Protein 3B2C (pdb70)

Solvent-accessible surface area: 14158 Å² total

Foldseek 3Di:
DDDDDDDPDDDDDDDDDDDD/DDDDDDDPDDDDDDDDDDDD/DDDDDDDPDDDDDDDDDDDD/DDDDDDDPDDDDDDDDDDDD/DDDDDDDADDDDDDDDDDDD/DDDDDDDADDDDDDDDDDDD/DDDDDDDPDDDDDDDDDDDD/DDDDDDDPDDDDDDDDDDDD/DDDDDDDPDDDDDDDDDDDD

Sequence (180 aa):
PPPPPPPGGGGGGGPPPPPPPGGGGGGGPPPPPPPGGGGGGGPPPPPPPGGGGGGGPPPPPPPGGGGGGGPPPPPPPGGGGGGGPPPPPPPGGGGGGGPPPPPPPGGGGGGGPPPPPPPGGGGGGGPPPPPPPGGGGGGGPPPPPPPGGGGGGGPPPPPPPGGGGGGGPPPPPPPGGGGGGGPPPPPPPGGGGGGGPPPPPPPGGGGGGGPPPPPPPGGGGGGGPPPPPPPGGGGGGGPPPPPPPGGGGGGGPPPPPPPGGGGGGGPPPPPPPGGGGGGGPPPPPPPGGGGGGGPPPPPPPGGGGGGGPPPPPPPGGGGGGGPPPPPPPGGGGGGGPPPPPPPGGGGGGGPPPPPPPGGGGGGGPPPPPPPGGGGGGGPPPPPPPGGGGGGGPPPPPPPGGGGGGGPPPPPPPGGGGGGGPPPPPPPGGGGGGGPPPPPPPGGGGGGGPPPPPPPGGGGGGGPPPPPPPGGGGGGGPPPPPPPGGGGGGGPPPPPPPGGGGGGGPPPPPPPGGGGGGGPPPPPPPGGGGGGGPPPPPPPGGGGGGGPPPPPPPGGGGGGGPPPPPPPGGGGGGGPPPPPPPGGGGGGGPPPPPPPGGGGGGGPPPPPPPGGGGGGGPPPPPPPGGGGGGGPPPPPPPGGGGGGGPPPPPPPGGGGGGGPPPPPPPGGGGGGGPPPPPPPGGGGGGGPPPPPPPGGGGGGGPPPPPPPGGGGGGGPPPPPPPGGGGGGGPPPPPPPGGGGGGGPPPPPPPGGGGGGGPPPPPPPGGGGGGGPPPPPPPGGGGGGGPPPPPPPGGGGGGGPPPPPPPGGGGGGGPPPPPPPGGGGGGGPPPPPPPGGGGGGGPPPPPPPGGGGGGGPPPPPPPGGGGGGGPPPPPPPGGGGGGGPPPPPPPGGGGGGGPPPPPPPGGGGGGGPPPPPPPGGGGGGGPPPPPPPGGGGGGGPPPPPPPGGGGGGGPPPPPPPGGGGGGGPPPPPPPGGGGGGGPPPPPPPGGGGGGGPPPPPPPGGGGGGGPPPPPPPGGGGGGGPPPPPPPGGGGGGGPPPPPPPGGGGGGGPPPPPPPGGGGGGGPPPPPPPGGGGGGGPPPPPPPGGGGGGGPPPPPPPGGGGGGGPPPPPPPGGGGGGGPPPPPPPGGGGGGGPPPPPPPGGGGGGGPPPPPPPGGGGGGGPPPPPPPGGGGGGGPPPPPPPGGGGGGGPPPPPPPGGGGGGGPPPPPPPGGGGGGGPPPPPPPGGGGGGGPPPPPPPGGGGGGGPPPPPPPGGGGGGG

Radius of gyration: 27.17 Å; Cα contacts (8 Å, |Δi|>4): 3832; chains: 9; bounding box: 49×8×89 Å

Structure (mmCIF, N/CA/C/O backbone):
data_3B2C
#
_entry.id   3B2C
#
_cell.length_a   40.797
_cell.length_b   26.152
_cell.length_c   84.743
_cell.angle_alpha   90.00
_cell.angle_beta   92.48
_cell.angle_gamma   90.00
#
_symmetry.space_group_name_H-M   'P 1 21 1'
#
loop_
_entity.id
_entity.type
_entity.pdbx_description
1 polymer 'Collagen-like peptide'
2 water water
#
loop_
_atom_site.group_PDB
_atom_site.id
_atom_site.type_symbol
_atom_site.label_atom_id
_atom_site.label_alt_id
_atom_site.label_comp_id
_atom_site.label_asym_id
_atom_site.label_entity_id
_atom_site.label_seq_id
_atom_site.pdbx_PDB_ins_code
_atom_site.Cartn_x
_atom_site.Cartn_y
_atom_site.Cartn_z
_atom_site.occupancy
_atom_site.B_iso_or_equiv
_atom_site.auth_seq_id
_atom_site.auth_comp_id
_atom_site.auth_asym_id
_atom_site.auth_atom_id
_atom_site.pdbx_PDB_model_num
ATOM 1 N N A PRO A 1 1 ? -11.805 -3.100 42.246 0.14 21.83 1 PRO A N 1
ATOM 2 N N B PRO A 1 1 ? -11.805 -3.101 42.246 0.14 21.83 1 PRO A N 1
ATOM 3 N N C PRO A 1 1 ? -11.804 -3.101 42.246 0.14 21.83 1 PRO A N 1
ATOM 4 N N D PRO A 1 1 ? -12.096 -0.930 51.117 0.14 11.55 1 PRO A N 1
ATOM 5 N N E PRO A 1 1 ? -12.930 -2.912 33.065 0.14 11.09 1 PRO A N 1
ATOM 6 N N F PRO A 1 1 ? -12.931 -2.912 33.065 0.14 11.09 1 PRO A N 1
ATOM 7 N N G PRO A 1 1 ? -12.930 -2.913 33.065 0.14 11.09 1 PRO A N 1
ATOM 8 C CA A PRO A 1 1 ? -10.946 -3.596 41.161 0.14 21.42 1 PRO A CA 1
ATOM 9 C CA B PRO A 1 1 ? -10.945 -3.595 41.161 0.14 21.42 1 PRO A CA 1
ATOM 10 C CA C PRO A 1 1 ? -10.944 -3.594 41.161 0.14 21.42 1 PRO A CA 1
ATOM 11 C CA D PRO A 1 1 ? -11.090 -0.644 50.087 0.14 12.34 1 PRO A CA 1
ATOM 12 C CA E PRO A 1 1 ? -12.683 -3.711 31.870 0.14 10.16 1 PRO A CA 1
ATOM 13 C CA F PRO A 1 1 ? -12.684 -3.711 31.870 0.14 10.16 1 PRO A CA 1
ATOM 14 C CA G PRO A 1 1 ? -12.682 -3.711 31.870 0.14 10.16 1 PRO A CA 1
ATOM 15 C C A PRO A 1 1 ? -10.878 -2.623 39.987 0.14 20.85 1 PRO A C 1
ATOM 16 C C B PRO A 1 1 ? -10.875 -2.623 39.988 0.14 20.85 1 PRO A C 1
ATOM 17 C C C PRO A 1 1 ? -10.876 -2.623 39.988 0.14 20.85 1 PRO A C 1
ATOM 18 C C D PRO A 1 1 ? -11.732 -0.258 48.744 0.14 13.45 1 PRO A C 1
ATOM 19 C C E PRO A 1 1 ? -11.720 -2.997 30.932 0.14 9.37 1 PRO A C 1
ATOM 20 C C F PRO A 1 1 ? -11.721 -2.997 30.932 0.14 9.37 1 PRO A C 1
ATOM 21 C C G PRO A 1 1 ? -11.720 -2.996 30.932 0.14 9.37 1 PRO A C 1
ATOM 22 O O A PRO A 1 1 ? -11.858 -1.912 39.732 0.14 20.17 1 PRO A O 1
ATOM 23 O O B PRO A 1 1 ? -11.857 -1.913 39.732 0.14 20.17 1 PRO A O 1
ATOM 24 O O C PRO A 1 1 ? -11.858 -1.913 39.732 0.14 20.17 1 PRO A O 1
ATOM 25 O O D PRO A 1 1 ? -12.864 -0.659 48.447 0.14 12.79 1 PRO A O 1
ATOM 26 O O E PRO A 1 1 ? -11.652 -1.754 30.919 0.14 8.80 1 PRO A O 1
ATOM 27 O O F PRO A 1 1 ? -11.654 -1.754 30.919 0.14 8.80 1 PRO A O 1
ATOM 28 O O G PRO A 1 1 ? -11.653 -1.754 30.919 0.14 8.80 1 PRO A O 1
ATOM 106 N N A GLY A 1 3 ? -11.015 -1.210 36.232 0.14 16.47 3 GLY A N 1
ATOM 107 N N B GLY A 1 3 ? -11.016 -1.210 36.233 0.14 16.47 3 GLY A N 1
ATOM 108 N N C GLY A 1 3 ? -11.017 -1.210 36.233 0.14 16.47 3 GLY A N 1
ATOM 109 N N D GLY A 1 3 ? -12.702 -0.590 44.965 0.14 18.00 3 GLY A N 1
ATOM 110 N N E GLY A 1 3 ? -10.534 -1.302 27.576 0.14 6.10 3 GLY A N 1
ATOM 111 N N F GLY A 1 3 ? -10.536 -1.302 27.576 0.14 6.10 3 GLY A N 1
ATOM 112 N N G GLY A 1 3 ? -10.535 -1.302 27.576 0.14 6.10 3 GLY A N 1
ATOM 113 C CA A GLY A 1 3 ? -12.020 -1.443 35.192 0.14 14.63 3 GLY A CA 1
ATOM 114 C CA B GLY A 1 3 ? -12.020 -1.444 35.192 0.14 14.63 3 GLY A CA 1
ATOM 115 C CA C GLY A 1 3 ? -12.020 -1.445 35.192 0.14 14.63 3 GLY A CA 1
ATOM 116 C CA D GLY A 1 3 ? -12.849 -1.700 44.021 0.14 19.30 3 GLY A CA 1
ATOM 117 C CA E GLY A 1 3 ? -11.301 -0.553 26.606 0.14 5.43 3 GLY A CA 1
ATOM 118 C CA F GLY A 1 3 ? -11.301 -0.552 26.606 0.14 5.43 3 GLY A CA 1
ATOM 119 C CA G GLY A 1 3 ? -11.301 -0.554 26.606 0.14 5.43 3 GLY A CA 1
ATOM 120 C C A GLY A 1 3 ? -11.517 -2.367 34.096 0.14 13.14 3 GLY A C 1
ATOM 121 C C B GLY A 1 3 ? -11.517 -2.368 34.096 0.14 13.14 3 GLY A C 1
ATOM 122 C C C GLY A 1 3 ? -11.517 -2.366 34.096 0.14 13.14 3 GLY A C 1
ATOM 123 C C D GLY A 1 3 ? -11.655 -1.917 43.051 0.14 20.36 3 GLY A C 1
ATOM 124 C C E GLY A 1 3 ? -11.582 -1.394 25.370 0.14 5.19 3 GLY A C 1
ATOM 125 C C F GLY A 1 3 ? -11.582 -1.393 25.370 0.14 5.19 3 GLY A C 1
ATOM 126 C C G GLY A 1 3 ? -11.582 -1.395 25.370 0.14 5.19 3 GLY A C 1
ATOM 127 O O A GLY A 1 3 ? -10.283 -2.572 33.949 0.14 13.41 3 GLY A O 1
ATOM 128 O O B GLY A 1 3 ? -10.282 -2.572 33.949 0.14 13.41 3 GLY A O 1
ATOM 129 O O C GLY A 1 3 ? -10.284 -2.572 33.949 0.14 13.41 3 GLY A O 1
ATOM 130 O O D GLY A 1 3 ? -10.779 -1.177 43.029 0.14 20.71 3 GLY A O 1
ATOM 131 O O E GLY A 1 3 ? -11.071 -2.514 25.195 0.14 5.47 3 GLY A O 1
ATOM 132 O O F GLY A 1 3 ? -11.070 -2.513 25.195 0.14 5.47 3 GLY A O 1
ATOM 133 O O G GLY A 1 3 ? -11.070 -2.514 25.195 0.14 5.47 3 GLY A O 1
ATOM 134 N N A PRO A 1 4 ? -12.465 -2.942 33.323 0.14 11.64 4 PRO A N 1
ATOM 135 N N B PRO A 1 4 ? -12.466 -2.942 33.323 0.14 11.64 4 PRO A N 1
ATOM 136 N N C PRO A 1 4 ? -12.464 -2.942 33.323 0.14 11.64 4 PRO A N 1
ATOM 137 N N D PRO A 1 4 ? -11.645 -2.977 42.271 0.14 21.83 4 PRO A N 1
ATOM 138 N N E PRO A 1 4 ? -12.427 -0.866 24.503 0.14 4.91 4 PRO A N 1
ATOM 139 N N F PRO A 1 4 ? -12.426 -0.866 24.503 0.14 4.91 4 PRO A N 1
ATOM 140 N N G PRO A 1 4 ? -12.428 -0.866 24.503 0.14 4.91 4 PRO A N 1
ATOM 141 C CA A PRO A 1 4 ? -12.111 -3.829 32.202 0.14 10.14 4 PRO A CA 1
ATOM 142 C CA B PRO A 1 4 ? -12.110 -3.829 32.202 0.14 10.14 4 PRO A CA 1
ATOM 143 C CA C PRO A 1 4 ? -12.110 -3.828 32.202 0.14 10.14 4 PRO A CA 1
ATOM 144 C CA D PRO A 1 4 ? -10.553 -3.254 41.332 0.14 21.42 4 PRO A CA 1
ATOM 145 C CA E PRO A 1 4 ? -12.782 -1.628 23.303 0.14 5.57 4 PRO A CA 1
ATOM 146 C CA F PRO A 1 4 ? -12.781 -1.628 23.303 0.14 5.57 4 PRO A CA 1
ATOM 147 C CA G PRO A 1 4 ? -12.783 -1.628 23.303 0.14 5.57 4 PRO A CA 1
ATOM 148 C C A PRO A 1 4 ? -11.426 -3.064 31.074 0.14 9.38 4 PRO A C 1
ATOM 149 C C B PRO A 1 4 ? -11.426 -3.065 31.074 0.14 9.38 4 PRO A C 1
ATOM 150 C C C PRO A 1 4 ? -11.426 -3.066 31.074 0.14 9.38 4 PRO A C 1
ATOM 151 C C D PRO A 1 4 ? -10.644 -2.381 40.085 0.14 20.85 4 PRO A C 1
ATOM 152 C C E PRO A 1 4 ? -11.684 -1.613 22.228 0.14 4.28 4 PRO A C 1
ATOM 153 C C F PRO A 1 4 ? -11.684 -1.614 22.228 0.14 4.28 4 PRO A C 1
ATOM 154 C C G PRO A 1 4 ? -11.684 -1.612 22.228 0.14 4.28 4 PRO A C 1
ATOM 155 O O A PRO A 1 4 ? -11.478 -1.823 31.022 0.14 8.82 4 PRO A O 1
ATOM 156 O O B PRO A 1 4 ? -11.478 -1.824 31.022 0.14 8.82 4 PRO A O 1
ATOM 157 O O C PRO A 1 4 ? -11.478 -1.825 31.022 0.14 8.82 4 PRO A O 1
ATOM 158 O O D PRO A 1 4 ? -11.690 -1.775 39.855 0.14 20.17 4 PRO A O 1
ATOM 159 O O E PRO A 1 4 ? -10.786 -0.750 22.264 0.14 3.88 4 PRO A O 1
ATOM 160 O O F PRO A 1 4 ? -10.786 -0.751 22.264 0.14 3.88 4 PRO A O 1
ATOM 161 O O G PRO A 1 4 ? -10.786 -0.752 22.264 0.14 3.88 4 PRO A O 1
ATOM 239 N N A GLY A 1 6 ? -10.562 -1.291 27.569 0.14 6.08 6 GLY A N 1
ATOM 240 N N B GLY A 1 6 ? -10.562 -1.292 27.569 0.14 6.08 6 GLY A N 1
ATOM 241 N N C GLY A 1 6 ? -10.562 -1.293 27.569 0.14 6.08 6 GLY A N 1
ATOM 242 N N D GLY A 1 6 ? -11.144 -1.245 35.892 0.14 15.76 6 GLY A N 1
ATOM 243 N N E GLY A 1 6 ? -9.786 -0.694 18.928 0.14 3.21 6 GLY A N 1
ATOM 244 N N F GLY A 1 6 ? -9.786 -0.695 18.928 0.14 3.21 6 GLY A N 1
ATOM 245 N N G GLY A 1 6 ? -9.786 -0.696 18.928 0.14 3.21 6 GLY A N 1
ATOM 246 C CA A GLY A 1 6 ? -11.349 -0.551 26.610 0.14 5.38 6 GLY A CA 1
ATOM 247 C CA B GLY A 1 6 ? -11.349 -0.552 26.610 0.14 5.38 6 GLY A CA 1
ATOM 248 C CA C GLY A 1 6 ? -11.349 -0.550 26.610 0.14 5.38 6 GLY A CA 1
ATOM 249 C CA D GLY A 1 6 ? -12.302 -1.823 35.205 0.14 13.40 6 GLY A CA 1
ATOM 250 C CA E GLY A 1 6 ? -9.715 0.591 18.237 0.14 3.85 6 GLY A CA 1
ATOM 251 C CA F GLY A 1 6 ? -9.715 0.592 18.237 0.14 3.85 6 GLY A CA 1
ATOM 252 C CA G GLY A 1 6 ? -9.715 0.590 18.237 0.14 3.85 6 GLY A CA 1
ATOM 253 C C A GLY A 1 6 ? -11.605 -1.387 25.366 0.14 5.20 6 GLY A C 1
ATOM 254 C C B GLY A 1 6 ? -11.605 -1.388 25.366 0.14 5.20 6 GLY A C 1
ATOM 255 C C C GLY A 1 6 ? -11.605 -1.386 25.366 0.14 5.20 6 GLY A C 1
ATOM 256 C C D GLY A 1 6 ? -11.936 -2.578 33.937 0.14 12.06 6 GLY A C 1
ATOM 257 C C E GLY A 1 6 ? -10.406 0.564 16.881 0.14 3.79 6 GLY A C 1
ATOM 258 C C F GLY A 1 6 ? -10.406 0.565 16.881 0.14 3.79 6 GLY A C 1
ATOM 259 C C G GLY A 1 6 ? -10.406 0.566 16.881 0.14 3.79 6 GLY A C 1
ATOM 260 O O A GLY A 1 6 ? -11.080 -2.502 25.194 0.14 5.46 6 GLY A O 1
ATOM 261 O O B GLY A 1 6 ? -11.080 -2.501 25.194 0.14 5.46 6 GLY A O 1
ATOM 262 O O C GLY A 1 6 ? -11.080 -2.503 25.194 0.14 5.46 6 GLY A O 1
ATOM 263 O O D GLY A 1 6 ? -10.782 -3.039 33.766 0.14 11.83 6 GLY A O 1
ATOM 264 O O E GLY A 1 6 ? -10.884 -0.478 16.410 0.14 4.14 6 GLY A O 1
ATOM 265 O O F GLY A 1 6 ? -10.884 -0.477 16.410 0.14 4.14 6 GLY A O 1
ATOM 266 O O G GLY A 1 6 ? -10.884 -0.476 16.410 0.14 4.14 6 GLY A O 1
ATOM 267 N N A PRO A 1 7 ? -12.442 -0.862 24.489 0.14 4.93 7 PRO A N 1
ATOM 268 N N B PRO A 1 7 ? -12.442 -0.863 24.489 0.14 4.93 7 PRO A N 1
ATOM 269 N N C PRO A 1 7 ? -12.442 -0.861 24.489 0.14 4.93 7 PRO A N 1
ATOM 270 N N D PRO A 1 7 ? -12.917 -2.715 33.028 0.14 11.38 7 PRO A N 1
ATOM 271 N N E PRO A 1 7 ? -10.467 1.735 16.239 0.14 4.17 7 PRO A N 1
ATOM 272 N N F PRO A 1 7 ? -10.467 1.737 16.239 0.14 4.17 7 PRO A N 1
ATOM 273 N N G PRO A 1 7 ? -10.467 1.736 16.239 0.14 4.17 7 PRO A N 1
ATOM 274 C CA A PRO A 1 7 ? -12.787 -1.630 23.290 0.14 5.57 7 PRO A CA 1
ATOM 275 C CA B PRO A 1 7 ? -12.787 -1.631 23.290 0.14 5.57 7 PRO A CA 1
ATOM 276 C CA C PRO A 1 7 ? -12.786 -1.630 23.290 0.14 5.57 7 PRO A CA 1
ATOM 277 C CA D PRO A 1 7 ? -12.682 -3.570 31.868 0.14 10.42 7 PRO A CA 1
ATOM 278 C CA E PRO A 1 7 ? -11.108 1.877 14.927 0.14 4.18 7 PRO A CA 1
ATOM 279 C CA F PRO A 1 7 ? -11.108 1.876 14.927 0.14 4.18 7 PRO A CA 1
ATOM 280 C CA G PRO A 1 7 ? -11.108 1.878 14.927 0.14 4.18 7 PRO A CA 1
ATOM 281 C C A PRO A 1 7 ? -11.682 -1.616 22.225 0.14 4.28 7 PRO A C 1
ATOM 282 C C B PRO A 1 7 ? -11.682 -1.615 22.225 0.14 4.28 7 PRO A C 1
ATOM 283 C C C PRO A 1 7 ? -11.682 -1.617 22.225 0.14 4.28 7 PRO A C 1
ATOM 284 C C D PRO A 1 7 ? -11.699 -2.917 30.904 0.14 9.48 7 PRO A C 1
ATOM 285 C C E PRO A 1 7 ? -10.275 1.255 13.806 0.14 3.71 7 PRO A C 1
ATOM 286 C C F PRO A 1 7 ? -10.275 1.257 13.806 0.14 3.71 7 PRO A C 1
ATOM 287 C C G PRO A 1 7 ? -10.275 1.256 13.806 0.14 3.71 7 PRO A C 1
ATOM 288 O O A PRO A 1 7 ? -10.784 -0.753 22.264 0.14 3.88 7 PRO A O 1
ATOM 289 O O B P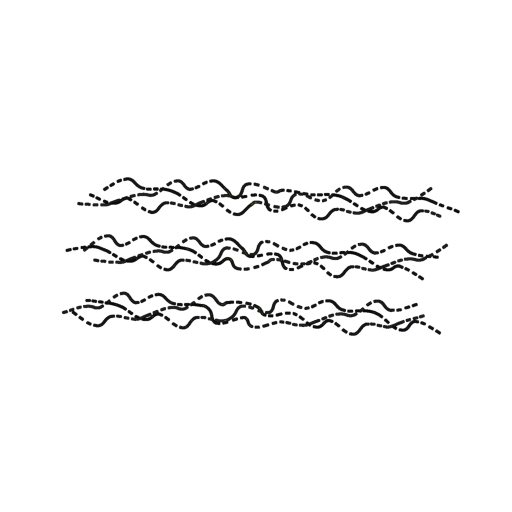RO A 1 7 ? -10.784 -0.754 22.264 0.14 3.88 7 PRO A O 1
ATOM 290 O O C PRO A 1 7 ? -10.784 -0.755 22.264 0.14 3.88 7 PRO A O 1
ATOM 291 O O D PRO A 1 7 ? -11.588 -1.680 30.867 0.14 8.79 7 PRO A O 1
ATOM 292 O O E PRO A 1 7 ? -9.104 0.932 14.007 0.14 2.91 7 PRO A O 1
ATOM 293 O O F PRO A 1 7 ? -9.104 0.931 14.007 0.14 2.91 7 PRO A O 1
ATOM 294 O O G PRO A 1 7 ? -9.104 0.930 14.007 0.14 2.91 7 PRO A O 1
ATOM 372 N N A GLY A 1 9 ? -9.785 -0.693 18.928 0.14 3.21 9 GLY A N 1
ATOM 373 N N B GLY A 1 9 ? -9.785 -0.695 18.928 0.14 3.21 9 GLY A N 1
ATOM 374 N N C GLY A 1 9 ? -9.785 -0.694 18.928 0.14 3.21 9 GLY A N 1
ATOM 375 N N D GLY A 1 9 ? -10.644 -1.304 27.501 0.14 5.98 9 GLY A N 1
ATOM 376 N N E GLY A 1 9 ? -7.848 0.869 10.688 0.14 2.60 9 GLY A N 1
ATOM 377 N N F GLY A 1 9 ? -7.849 0.869 10.688 0.14 2.60 9 GLY A N 1
ATOM 378 N N G GLY A 1 9 ? -7.847 0.869 10.688 0.14 2.60 9 GLY A N 1
ATOM 379 C CA A GLY A 1 9 ? -9.717 0.592 18.234 0.14 3.85 9 GLY A CA 1
ATOM 380 C CA B GLY A 1 9 ? -9.717 0.590 18.234 0.14 3.85 9 GLY A CA 1
ATOM 381 C CA C GLY A 1 9 ? -9.717 0.591 18.234 0.14 3.85 9 GLY A CA 1
ATOM 382 C CA D GLY A 1 9 ? -11.496 -0.562 26.582 0.14 5.01 9 GLY A CA 1
ATOM 383 C CA E GLY A 1 9 ? -6.722 1.656 10.213 0.14 2.94 9 GLY A CA 1
ATOM 384 C CA F GLY A 1 9 ? -6.722 1.655 10.213 0.14 2.94 9 GLY A CA 1
ATOM 385 C CA G GLY A 1 9 ? -6.722 1.657 10.213 0.14 2.94 9 GLY A CA 1
ATOM 386 C C A GLY A 1 9 ? -10.409 0.558 16.879 0.14 3.80 9 GLY A C 1
ATOM 387 C C B GLY A 1 9 ? -10.408 0.559 16.879 0.14 3.80 9 GLY A C 1
ATOM 388 C C C GLY A 1 9 ? -10.409 0.559 16.879 0.14 3.80 9 GLY A C 1
ATOM 389 C C D GLY A 1 9 ? -11.730 -1.320 25.279 0.14 4.82 9 GLY A C 1
ATOM 390 C C E GLY A 1 9 ? -7.044 2.372 8.916 0.14 3.09 9 GLY A C 1
ATOM 391 C C F GLY A 1 9 ? -7.044 2.371 8.916 0.14 3.09 9 GLY A C 1
ATOM 392 C C G GLY A 1 9 ? -7.044 2.373 8.916 0.14 3.09 9 GLY A C 1
ATOM 393 O O A GLY A 1 9 ? -10.883 -0.486 16.410 0.14 4.14 9 GLY A O 1
ATOM 394 O O B GLY A 1 9 ? -10.884 -0.486 16.410 0.14 4.14 9 GLY A O 1
ATOM 395 O O C GLY A 1 9 ? -10.882 -0.486 16.410 0.14 4.14 9 GLY A O 1
ATOM 396 O O D GLY A 1 9 ? -11.252 -2.456 25.087 0.14 4.62 9 GLY A O 1
ATOM 397 O O E GLY A 1 9 ? -8.090 2.147 8.290 0.14 3.22 9 GLY A O 1
ATOM 398 O O F GLY A 1 9 ? -8.091 2.147 8.290 0.14 3.22 9 GLY A O 1
ATOM 399 O O G GLY A 1 9 ? -8.090 2.148 8.290 0.14 3.22 9 GLY A O 1
ATOM 400 N N A PRO A 1 10 ? -10.477 1.728 16.236 0.14 4.18 10 PRO A N 1
ATOM 401 N N B PRO A 1 10 ? -10.479 1.728 16.236 0.14 4.18 10 PRO A N 1
ATOM 402 N N C PRO A 1 10 ? -10.478 1.728 16.236 0.14 4.18 10 PRO A N 1
ATOM 403 N N D PRO A 1 10 ? -12.478 -0.690 24.369 0.14 4.57 10 PRO A N 1
ATOM 404 N N E PRO A 1 10 ? -6.130 3.262 8.490 0.14 3.40 10 PRO A N 1
ATOM 405 N N F PRO A 1 10 ? -6.130 3.261 8.490 0.14 3.40 10 PRO A N 1
ATOM 406 N N G PRO A 1 10 ? -6.130 3.263 8.490 0.14 3.40 10 PRO A N 1
ATOM 407 C CA A PRO A 1 10 ? -11.123 1.854 14.924 0.14 4.18 10 PRO A CA 1
ATOM 408 C CA B PRO A 1 10 ? -11.123 1.852 14.924 0.14 4.18 10 PRO A CA 1
ATOM 409 C CA C PRO A 1 10 ? -11.123 1.853 14.924 0.14 4.18 10 PRO A CA 1
ATOM 410 C CA D PRO A 1 10 ? -12.859 -1.297 23.087 0.14 4.81 10 PRO A CA 1
ATOM 411 C CA E PRO A 1 10 ? -6.246 3.959 7.179 0.14 4.04 10 PRO A CA 1
ATOM 412 C CA F PRO A 1 10 ? -6.246 3.958 7.179 0.14 4.04 10 PRO A CA 1
ATOM 413 C CA G PRO A 1 10 ? -6.245 3.959 7.179 0.14 4.04 10 PRO A CA 1
ATOM 414 C C A PRO A 1 10 ? -10.275 1.248 13.805 0.14 3.71 10 PRO A C 1
ATOM 415 C C B PRO A 1 10 ? -10.277 1.248 13.805 0.14 3.71 10 PRO A C 1
ATOM 416 C C C PRO A 1 10 ? -10.276 1.248 13.805 0.14 3.71 10 PRO A C 1
ATOM 417 C C D PRO A 1 10 ? -11.668 -1.526 22.163 0.14 3.98 10 PRO A C 1
ATOM 418 C C E PRO A 1 10 ? -6.247 3.017 5.977 0.14 4.09 10 PRO A C 1
ATOM 419 C C F PRO A 1 10 ? -6.246 3.017 5.977 0.14 4.09 10 PRO A C 1
ATOM 420 C C G PRO A 1 10 ? -6.248 3.017 5.977 0.14 4.09 10 PRO A C 1
ATOM 421 O O A PRO A 1 10 ? -9.103 0.931 14.010 0.14 2.91 10 PRO A O 1
ATOM 422 O O B PRO A 1 10 ? -9.105 0.931 14.010 0.14 2.91 10 PRO A O 1
ATOM 423 O O C PRO A 1 10 ? -9.104 0.931 14.010 0.14 2.91 10 PRO A O 1
ATOM 424 O O D PRO A 1 10 ? -10.691 -0.771 22.236 0.14 3.66 10 PRO A O 1
ATOM 425 O O E PRO A 1 10 ? -5.749 1.893 6.067 0.14 3.87 10 PRO A O 1
ATOM 426 O O F PRO A 1 10 ? -5.749 1.892 6.067 0.14 3.87 10 PRO A O 1
ATOM 427 O O G PRO A 1 10 ? -5.749 1.894 6.067 0.14 3.87 10 PRO A O 1
ATOM 505 N N A GLY A 1 12 ? -7.827 0.893 10.703 0.14 2.69 12 GLY A N 1
ATOM 506 N N B GLY A 1 12 ? -7.827 0.895 10.703 0.14 2.69 12 GLY A N 1
ATOM 507 N N C GLY A 1 12 ? -7.827 0.894 10.703 0.14 2.69 12 GLY A N 1
ATOM 508 N N D GLY A 1 12 ? -9.771 -0.662 19.000 0.14 3.22 12 GLY A N 1
ATOM 509 N N E GLY A 1 12 ? -4.932 1.341 2.581 0.14 4.42 12 GLY A N 1
ATOM 510 N N F GLY A 1 12 ? -4.932 1.342 2.581 0.14 4.42 12 GLY A N 1
ATOM 511 N N G GLY A 1 12 ? -4.932 1.343 2.581 0.14 4.42 12 GLY A N 1
ATOM 512 C CA A GLY A 1 12 ? -6.722 1.698 10.210 0.14 3.10 12 GLY A CA 1
ATOM 513 C CA B GLY A 1 12 ? -6.722 1.699 10.210 0.14 3.10 12 GLY A CA 1
ATOM 514 C CA C GLY A 1 12 ? -6.722 1.697 10.210 0.14 3.10 12 GLY A CA 1
ATOM 515 C CA D GLY A 1 12 ? -9.751 0.588 18.248 0.14 3.67 12 GLY A CA 1
ATOM 516 C CA E GLY A 1 12 ? -3.652 1.202 1.908 0.14 4.40 12 GLY A CA 1
ATOM 517 C CA F GLY A 1 12 ? -3.652 1.200 1.908 0.14 4.40 12 GLY A CA 1
ATOM 518 C CA G GLY A 1 12 ? -3.652 1.201 1.908 0.14 4.40 12 GLY A CA 1
ATOM 519 C C A GLY A 1 12 ? -7.087 2.406 8.920 0.14 3.25 12 GLY A C 1
ATOM 520 C C B GLY A 1 12 ? -7.087 2.408 8.920 0.14 3.25 12 GLY A C 1
ATOM 521 C C C GLY A 1 12 ? -7.087 2.407 8.920 0.14 3.25 12 GLY A C 1
ATOM 522 C C D GLY A 1 12 ? -10.497 0.452 16.933 0.14 3.52 12 GLY A C 1
ATOM 523 C C E GLY A 1 12 ? -3.513 2.253 0.804 0.14 4.16 12 GLY A C 1
ATOM 524 C C F GLY A 1 12 ? -3.513 2.251 0.804 0.14 4.16 12 GLY A C 1
ATOM 525 C C G GLY A 1 12 ? -3.513 2.252 0.804 0.14 4.16 12 GLY A C 1
ATOM 526 O O A GLY A 1 12 ? -8.139 2.158 8.318 0.14 3.37 12 GLY A O 1
ATOM 527 O O B GLY A 1 12 ? -8.138 2.159 8.318 0.14 3.37 12 GLY A O 1
ATOM 528 O O C GLY A 1 12 ? -8.139 2.159 8.318 0.14 3.37 12 GLY A O 1
ATOM 529 O O D GLY A 1 12 ? -10.994 -0.628 16.579 0.14 3.90 12 GLY A O 1
ATOM 530 O O E GLY A 1 12 ? -4.488 2.875 0.385 0.14 3.93 12 GLY A O 1
ATOM 531 O O F GLY A 1 12 ? -4.488 2.876 0.385 0.14 3.93 12 GLY A O 1
ATOM 532 O O G GLY A 1 12 ? -4.488 2.874 0.385 0.14 3.93 12 GLY A O 1
ATOM 589 N N A PRO A 1 14 ? -7.027 3.275 4.874 0.14 3.43 14 PRO A N 1
ATOM 590 N N B PRO A 1 14 ? -7.029 3.275 4.874 0.14 3.43 14 PRO A N 1
ATOM 591 N N C PRO A 1 14 ? -7.028 3.275 4.874 0.14 3.43 14 PRO A N 1
ATOM 592 N N D PRO A 1 14 ? -10.866 0.793 12.648 0.14 2.26 14 PRO A N 1
ATOM 593 N N E PRO A 1 14 ? -2.842 3.595 -3.127 0.14 4.44 14 PRO A N 1
ATOM 594 N N F PRO A 1 14 ? -2.841 3.595 -3.127 0.14 4.44 14 PRO A N 1
ATOM 595 N N G PRO A 1 14 ? -2.843 3.595 -3.127 0.14 4.44 14 PRO A N 1
ATOM 596 C CA A PRO A 1 14 ? -6.834 2.448 3.698 0.14 3.68 14 PRO A CA 1
ATOM 597 C CA B PRO A 1 14 ? -6.835 2.449 3.698 0.14 3.68 14 PRO A CA 1
ATOM 598 C CA C PRO A 1 14 ? -6.834 2.449 3.698 0.14 3.68 14 PRO A CA 1
ATOM 599 C CA D PRO A 1 14 ? -9.952 0.369 11.570 0.14 2.12 14 PRO A CA 1
ATOM 600 C CA E PRO A 1 14 ? -3.286 3.061 -4.405 0.14 4.76 14 PRO A CA 1
ATOM 601 C CA F PRO A 1 14 ? -3.285 3.061 -4.405 0.14 4.76 14 PRO A CA 1
ATOM 602 C CA G PRO A 1 14 ? -3.287 3.061 -4.405 0.14 4.76 14 PRO A CA 1
ATOM 603 C C A PRO A 1 14 ? -5.372 2.517 3.257 0.14 3.89 14 PRO A C 1
ATOM 604 C C B PRO A 1 14 ? -5.372 2.519 3.257 0.14 3.89 14 PRO A C 1
ATOM 605 C C C PRO A 1 14 ? -5.372 2.518 3.257 0.14 3.89 14 PRO A C 1
ATOM 606 C C D PRO A 1 14 ? -8.882 1.413 11.231 0.14 2.14 14 PRO A C 1
ATOM 607 C C E PRO A 1 14 ? -2.304 2.022 -4.937 0.14 4.47 14 PRO A C 1
ATOM 608 C C F PRO A 1 14 ? -2.305 2.022 -4.937 0.14 4.47 14 PRO A C 1
ATOM 609 C C G PRO A 1 14 ? -2.306 2.022 -4.937 0.14 4.47 14 PRO A C 1
ATOM 610 O O A PRO A 1 14 ? -4.723 3.557 3.382 0.14 4.32 14 PRO A O 1
ATOM 611 O O B PRO A 1 14 ? -4.723 3.559 3.382 0.14 4.32 14 PRO A O 1
ATOM 612 O O C PRO A 1 14 ? -4.723 3.558 3.382 0.14 4.32 14 PRO A O 1
ATOM 613 O O D PRO A 1 14 ? -9.115 2.622 11.325 0.14 2.89 14 PRO A O 1
ATOM 614 O O E PRO A 1 14 ? -1.081 2.089 -4.633 0.14 5.28 14 PRO A O 1
ATOM 615 O O F PRO A 1 14 ? -1.082 2.088 -4.633 0.14 5.28 14 PRO A O 1
ATOM 616 O O G PRO A 1 14 ? -1.083 2.089 -4.633 0.14 5.28 14 PRO A O 1
ATOM 638 N N A GLY A 1 15 ? -4.872 1.421 2.686 0.14 4.19 15 GLY A N 1
ATOM 639 N N B GLY A 1 15 ? -4.870 1.421 2.686 0.14 4.19 15 GLY A N 1
ATOM 640 N N C GLY A 1 15 ? -4.871 1.421 2.686 0.14 4.19 15 GLY A N 1
ATOM 641 N N D GLY A 1 15 ? -7.748 0.922 10.747 0.14 2.46 15 GLY A N 1
ATOM 642 N N E GLY A 1 15 ? -2.836 1.067 -5.704 0.14 4.22 15 GLY A N 1
ATOM 643 N N F GLY A 1 15 ? -2.836 1.066 -5.704 0.14 4.22 15 GLY A N 1
ATOM 644 N N G GLY A 1 15 ? -2.836 1.068 -5.704 0.14 4.22 15 GLY A N 1
ATOM 645 C CA A GLY A 1 15 ? -3.546 1.443 2.094 0.14 3.84 15 GLY A CA 1
ATOM 646 C CA B GLY A 1 15 ? -3.546 1.440 2.094 0.14 3.84 15 GLY A CA 1
ATOM 647 C CA C GLY A 1 15 ? -3.546 1.441 2.094 0.14 3.84 15 GLY A CA 1
ATOM 648 C CA D GLY A 1 15 ? -6.701 1.817 10.292 0.14 3.02 15 GLY A CA 1
ATOM 649 C CA E GLY A 1 15 ? -2.022 -0.036 -6.223 0.14 4.38 15 GLY A CA 1
ATOM 650 C CA F GLY A 1 15 ? -2.022 -0.037 -6.223 0.14 4.38 15 GLY A CA 1
ATOM 651 C CA G GLY A 1 15 ? -2.022 -0.038 -6.223 0.14 4.38 15 GLY A CA 1
ATOM 652 C C A GLY A 1 15 ? -3.482 2.355 0.865 0.14 3.78 15 GLY A C 1
ATOM 653 C C B GLY A 1 15 ? -3.482 2.357 0.865 0.14 3.78 15 GLY A C 1
ATOM 654 C C C GLY A 1 15 ? -3.482 2.356 0.865 0.14 3.78 15 GLY A C 1
ATOM 655 C C D GLY A 1 15 ? -7.039 2.460 8.956 0.14 3.21 15 GLY A C 1
ATOM 656 C C E GLY A 1 15 ? -0.951 0.416 -7.193 0.14 4.04 15 GLY A C 1
ATOM 657 C C F GLY A 1 15 ? -0.950 0.415 -7.192 0.14 4.04 15 GLY A C 1
ATOM 658 C C G GLY A 1 15 ? -0.950 0.415 -7.193 0.14 4.04 15 GLY A C 1
ATOM 659 O O A GLY A 1 15 ? -4.491 2.901 0.411 0.14 3.58 15 GLY A O 1
ATOM 660 O O B GLY A 1 15 ? -4.492 2.900 0.411 0.14 3.58 15 GLY A O 1
ATOM 661 O O C GLY A 1 15 ? -4.491 2.900 0.411 0.14 3.58 15 GLY A O 1
ATOM 662 O O D GLY A 1 15 ? -8.082 2.189 8.346 0.14 3.32 15 GLY A O 1
ATOM 663 O O E GLY A 1 15 ? -0.860 1.595 -7.581 0.14 3.90 15 GLY A O 1
ATOM 664 O O F GLY A 1 15 ? -0.862 1.597 -7.581 0.14 3.90 15 GLY A O 1
ATOM 665 O O G GLY A 1 15 ? -0.861 1.596 -7.581 0.14 3.90 15 GLY A O 1
ATOM 722 N N A PRO A 1 17 ? -2.755 3.578 -3.209 0.14 4.30 17 PRO A N 1
ATOM 723 N N B PRO A 1 17 ? -2.757 3.578 -3.209 0.14 4.30 17 PRO A N 1
ATOM 724 N N C PRO A 1 17 ? -2.756 3.578 -3.209 0.14 4.30 17 PRO A N 1
ATOM 725 N N D PRO A 1 17 ? -7.016 3.291 4.902 0.14 3.54 17 PRO A N 1
ATOM 726 N N E PRO A 1 17 ? 1.197 0.550 -10.896 0.14 3.89 17 PRO A N 1
ATOM 727 N N F PRO A 1 17 ? 1.196 0.550 -10.896 0.14 3.89 17 PRO A N 1
ATOM 728 N N G PRO A 1 17 ? 1.198 0.550 -10.896 0.14 3.89 17 PRO A N 1
ATOM 729 C CA A PRO A 1 17 ? -3.155 3.026 -4.495 0.14 4.46 17 PRO A CA 1
ATOM 730 C CA B PRO A 1 17 ? -3.157 3.026 -4.495 0.14 4.46 17 PRO A CA 1
ATOM 731 C CA C PRO A 1 17 ? -3.156 3.026 -4.495 0.14 4.46 17 PRO A CA 1
ATOM 732 C CA D PRO A 1 17 ? -6.944 2.423 3.745 0.14 3.82 17 PRO A CA 1
ATOM 733 C CA E PRO A 1 17 ? 0.794 0.677 -12.298 0.14 3.78 17 PRO A CA 1
ATOM 734 C CA F PRO A 1 17 ? 0.793 0.677 -12.298 0.14 3.78 17 PRO A CA 1
ATOM 735 C CA G PRO A 1 17 ? 0.795 0.677 -12.298 0.14 3.78 17 PRO A CA 1
ATOM 736 C C A PRO A 1 17 ? -2.204 1.924 -4.899 0.14 4.16 17 PRO A C 1
ATOM 737 C C B PRO A 1 17 ? -2.206 1.924 -4.899 0.14 4.16 17 PRO A C 1
ATOM 738 C C C PRO A 1 17 ? -2.205 1.924 -4.899 0.14 4.16 17 PRO A C 1
ATOM 739 C C D PRO A 1 17 ? -5.511 2.318 3.232 0.14 4.35 17 PRO A C 1
ATOM 740 C C E PRO A 1 17 ? 0.295 -0.624 -12.924 0.14 3.24 17 PRO A C 1
ATOM 741 C C F PRO A 1 17 ? 0.294 -0.624 -12.924 0.14 3.24 17 PRO A C 1
ATOM 742 C C G PRO A 1 17 ? 0.296 -0.624 -12.924 0.14 3.24 17 PRO A C 1
ATOM 743 O O A PRO A 1 17 ? -1.003 1.958 -4.530 0.14 4.72 17 PRO A O 1
ATOM 744 O O B PRO A 1 17 ? -1.002 1.957 -4.530 0.14 4.72 17 PRO A O 1
ATOM 745 O O C PRO A 1 17 ? -1.001 1.958 -4.530 0.14 4.72 17 PRO A O 1
ATOM 746 O O D PRO A 1 17 ? -4.709 3.250 3.368 0.14 4.54 17 PRO A O 1
ATOM 747 O O E PRO A 1 17 ? 0.808 -1.713 -12.632 0.14 2.94 17 PRO A O 1
ATOM 748 O O F PRO A 1 17 ? 0.807 -1.713 -12.632 0.14 2.94 17 PRO A O 1
ATOM 749 O O G PRO A 1 17 ? 0.809 -1.713 -12.632 0.14 2.94 17 PRO A O 1
ATOM 771 N N A GLY A 1 18 ? -2.718 0.956 -5.650 0.14 4.02 18 GLY A N 1
ATOM 772 N N B GLY A 1 18 ? -2.719 0.955 -5.650 0.14 4.02 18 GLY A N 1
ATOM 773 N N C GLY A 1 18 ? -2.719 0.956 -5.650 0.14 4.02 18 GLY A N 1
ATOM 774 N N D GLY A 1 18 ? -5.206 1.181 2.604 0.14 4.05 18 GLY A N 1
ATOM 775 N N E GLY A 1 18 ? -0.663 -0.504 -13.830 0.14 2.81 18 GLY A N 1
ATOM 776 N N F GLY A 1 18 ? -0.664 -0.505 -13.830 0.14 2.81 18 GLY A N 1
ATOM 777 N N G GLY A 1 18 ? -0.664 -0.503 -13.830 0.14 2.81 18 GLY A N 1
ATOM 778 C CA A GLY A 1 18 ? -1.868 -0.139 -6.096 0.14 3.96 18 GLY A CA 1
ATOM 779 C CA B GLY A 1 18 ? -1.869 -0.139 -6.096 0.14 3.96 18 GLY A CA 1
ATOM 780 C CA C GLY A 1 18 ? -1.869 -0.138 -6.096 0.14 3.96 18 GLY A CA 1
ATOM 781 C CA D GLY A 1 18 ? -3.970 1.066 1.843 0.14 3.85 18 GLY A CA 1
ATOM 782 C CA E GLY A 1 18 ? -1.052 -1.632 -14.641 0.14 3.33 18 GLY A CA 1
ATOM 783 C CA F GLY A 1 18 ? -1.050 -1.632 -14.641 0.14 3.33 18 GLY A CA 1
ATOM 784 C CA G GLY A 1 18 ? -1.051 -1.632 -14.641 0.14 3.33 18 GLY A CA 1
ATOM 785 C C A GLY A 1 18 ? -0.891 0.288 -7.170 0.14 3.81 18 GLY A C 1
ATOM 786 C C B GLY A 1 18 ? -0.892 0.287 -7.170 0.14 3.81 18 GLY A C 1
ATOM 787 C C C GLY A 1 18 ? -0.892 0.288 -7.170 0.14 3.81 18 GLY A C 1
ATOM 788 C C D GLY A 1 18 ? -3.869 2.185 0.807 0.14 3.33 18 GLY A C 1
ATOM 789 C C E GLY A 1 18 ? 0.019 -1.963 -15.668 0.14 3.53 18 GLY A C 1
ATOM 790 C C F GLY A 1 18 ? 0.018 -1.963 -15.668 0.14 3.53 18 GLY A C 1
ATOM 791 C C G GLY A 1 18 ? 0.019 -1.962 -15.668 0.14 3.53 18 GLY A C 1
ATOM 792 O O A GLY A 1 18 ? -0.847 1.453 -7.609 0.14 3.64 18 GLY A O 1
ATOM 793 O O B GLY A 1 18 ? -0.848 1.452 -7.609 0.14 3.64 18 GLY A O 1
ATOM 794 O O C GLY A 1 18 ? -0.848 1.453 -7.609 0.14 3.64 18 GLY A O 1
ATOM 795 O O D GLY A 1 18 ? -4.882 2.712 0.335 0.14 4.13 18 GLY A O 1
ATOM 796 O O E GLY A 1 18 ? 1.007 -1.248 -15.830 0.14 3.53 18 GLY A O 1
ATOM 797 O O F GLY A 1 18 ? 1.007 -1.247 -15.830 0.14 3.53 18 GLY A O 1
ATOM 798 O O G GLY A 1 18 ? 1.007 -1.249 -15.830 0.14 3.53 18 GLY A O 1
ATOM 799 N N A PRO A 1 19 ? -0.092 -0.667 -7.618 0.14 4.17 19 PRO A N 1
ATOM 800 N N B PRO A 1 19 ? -0.094 -0.669 -7.620 0.14 4.17 19 PRO A N 1
ATOM 801 N N C PRO A 1 19 ? -0.093 -0.668 -7.619 0.14 4.17 19 PRO A N 1
ATOM 802 N N D PRO A 1 19 ? -2.632 2.570 0.460 0.14 2.77 19 PRO A N 1
ATOM 803 N N E PRO A 1 19 ? -0.183 -3.072 -16.370 0.14 4.31 19 PRO A N 1
ATOM 804 N N F PRO A 1 19 ? -0.185 -3.074 -16.372 0.14 4.31 19 PRO A N 1
ATOM 805 N N G PRO A 1 19 ? -0.184 -3.073 -16.371 0.14 4.31 19 PRO A N 1
ATOM 806 C CA A PRO A 1 19 ? 0.910 -0.437 -8.645 0.14 4.03 19 PRO A CA 1
ATOM 807 C CA B PRO A 1 19 ? 0.910 -0.436 -8.645 0.14 4.03 19 PRO A CA 1
ATOM 808 C CA C PRO A 1 19 ? 0.911 -0.437 -8.645 0.14 4.03 19 PRO A CA 1
ATOM 809 C CA D PRO A 1 19 ? -2.306 3.521 -0.604 0.14 3.03 19 PRO A CA 1
ATOM 810 C CA E PRO A 1 19 ? 0.688 -3.535 -17.450 0.14 5.19 19 PRO A CA 1
ATOM 811 C CA F PRO A 1 19 ? 0.688 -3.536 -17.450 0.14 5.19 19 PRO A CA 1
ATOM 812 C CA G PRO A 1 19 ? 0.688 -3.537 -17.450 0.14 5.19 19 PRO A CA 1
ATOM 813 C C A PRO A 1 19 ? 0.288 -0.071 -9.999 0.14 3.36 19 PRO A C 1
ATOM 814 C C B PRO A 1 19 ? 0.288 -0.072 -9.999 0.14 3.36 19 PRO A C 1
ATOM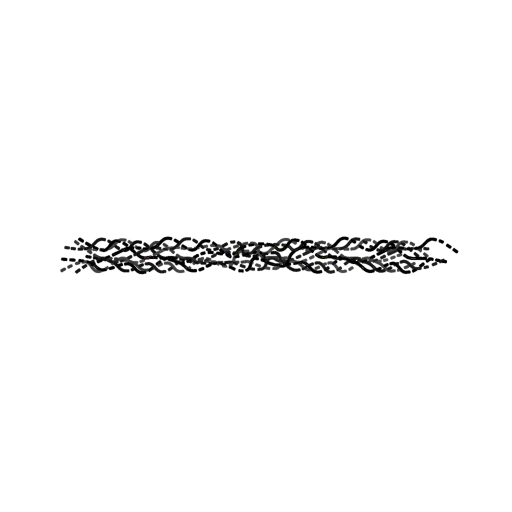 815 C C C PRO A 1 19 ? 0.288 -0.070 -9.999 0.14 3.36 19 PRO A C 1
ATOM 816 C C D PRO A 1 19 ? -2.594 2.860 -1.988 0.14 3.03 19 PRO A C 1
ATOM 817 C C E PRO A 1 19 ? 0.829 -2.528 -18.588 0.14 4.40 19 PRO A C 1
ATOM 818 C C F PRO A 1 19 ? 0.828 -2.529 -18.588 0.14 4.40 19 PRO A C 1
ATOM 819 C C G PRO A 1 19 ? 0.829 -2.529 -18.588 0.14 4.40 19 PRO A C 1
ATOM 820 O O A PRO A 1 19 ? -0.904 -0.337 -10.233 0.14 3.48 19 PRO A O 1
ATOM 821 O O B PRO A 1 19 ? -0.905 -0.336 -10.233 0.14 3.48 19 PRO A O 1
ATOM 822 O O C PRO A 1 19 ? -0.905 -0.337 -10.233 0.14 3.48 19 PRO A O 1
ATOM 823 O O D PRO A 1 19 ? -2.776 1.648 -2.082 0.14 3.77 19 PRO A O 1
ATOM 824 O O E PRO A 1 19 ? -0.104 -1.791 -18.862 0.14 4.01 19 PRO A O 1
ATOM 825 O O F PRO A 1 19 ? -0.106 -1.793 -18.864 0.14 4.01 19 PRO A O 1
ATOM 826 O O G PRO A 1 19 ? -0.105 -1.792 -18.863 0.14 4.01 19 PRO A O 1
ATOM 904 N N A GLY A 1 21 ? -0.712 -0.457 -13.862 0.14 2.90 21 GLY A N 1
ATOM 905 N N B GLY A 1 21 ? -0.713 -0.456 -13.862 0.14 2.90 21 GLY A N 1
ATOM 906 N N C GLY A 1 21 ? -0.713 -0.457 -13.862 0.14 2.90 21 GLY A N 1
ATOM 907 N N D GLY A 1 21 ? -2.758 1.069 -5.678 0.14 3.49 21 GLY A N 1
ATOM 908 N N E GLY A 1 21 ? 0.344 -1.347 -22.267 0.14 4.20 21 GLY A N 1
ATOM 909 N N F GLY A 1 21 ? 0.345 -1.347 -22.267 0.14 4.20 21 GLY A N 1
ATOM 910 N N G GLY A 1 21 ? 0.343 -1.347 -22.267 0.14 4.20 21 GLY A N 1
ATOM 911 C CA A GLY A 1 21 ? -1.032 -1.613 -14.669 0.14 3.29 21 GLY A CA 1
ATOM 912 C CA B GLY A 1 21 ? -1.033 -1.612 -14.669 0.14 3.29 21 GLY A CA 1
ATOM 913 C CA C GLY A 1 21 ? -1.033 -1.613 -14.669 0.14 3.29 21 GLY A CA 1
ATOM 914 C CA D GLY A 1 21 ? -2.046 -0.088 -6.235 0.14 3.90 21 GLY A CA 1
ATOM 915 C CA E GLY A 1 21 ? -0.764 -1.683 -23.172 0.14 4.93 21 GLY A CA 1
ATOM 916 C CA F GLY A 1 21 ? -0.765 -1.682 -23.172 0.14 4.93 21 GLY A CA 1
ATOM 917 C CA G GLY A 1 21 ? -0.765 -1.683 -23.172 0.14 4.93 21 GLY A CA 1
ATOM 918 C C A GLY A 1 21 ? 0.071 -1.933 -15.659 0.14 3.40 21 GLY A C 1
ATOM 919 C C B GLY A 1 21 ? 0.073 -1.933 -15.659 0.14 3.40 21 GLY A C 1
ATOM 920 C C C GLY A 1 21 ? 0.072 -1.933 -15.659 0.14 3.40 21 GLY A C 1
ATOM 921 C C D GLY A 1 21 ? -0.957 0.322 -7.208 0.14 3.80 21 GLY A C 1
ATOM 922 C C E GLY A 1 21 ? -0.330 -2.593 -24.309 0.14 5.01 21 GLY A C 1
ATOM 923 C C F GLY A 1 21 ? -0.332 -2.593 -24.309 0.14 5.01 21 GLY A C 1
ATOM 924 C C G GLY A 1 21 ? -0.331 -2.593 -24.309 0.14 5.01 21 GLY A C 1
ATOM 925 O O A GLY A 1 21 ? 1.037 -1.192 -15.815 0.14 3.49 21 GLY A O 1
ATOM 926 O O B GLY A 1 21 ? 1.039 -1.192 -15.815 0.14 3.49 21 GLY A O 1
ATOM 927 O O C GLY A 1 21 ? 1.038 -1.192 -15.815 0.14 3.49 21 GLY A O 1
ATOM 928 O O D GLY A 1 21 ? -0.848 1.491 -7.621 0.14 3.66 21 GLY A O 1
ATOM 929 O O E GLY A 1 21 ? 0.854 -2.925 -24.450 0.14 5.68 21 GLY A O 1
ATOM 930 O O F GLY A 1 21 ? 0.855 -2.925 -24.450 0.14 5.68 21 GLY A O 1
ATOM 931 O O G GLY A 1 21 ? 0.856 -2.925 -24.450 0.14 5.68 21 GLY A O 1
ATOM 932 N N A PRO A 1 22 ? -0.073 -3.063 -16.342 0.14 4.26 22 PRO A N 1
ATOM 933 N N B PRO A 1 22 ? -0.071 -3.061 -16.344 0.14 4.26 22 PRO A N 1
ATOM 934 N N C PRO A 1 22 ? -0.072 -3.062 -16.343 0.14 4.26 22 PRO A N 1
ATOM 935 N N D PRO A 1 22 ? -0.139 -0.645 -7.608 0.14 4.08 22 PRO A N 1
ATOM 936 N N E PRO A 1 22 ? -1.308 -3.031 -25.112 0.14 5.34 22 PRO A N 1
ATOM 937 N N F PRO A 1 22 ? -1.309 -3.032 -25.112 0.14 5.34 22 PRO A N 1
ATOM 938 N N G PRO A 1 22 ? -1.309 -3.031 -25.112 0.14 5.34 22 PRO A N 1
ATOM 939 C CA A PRO A 1 22 ? 0.905 -3.456 -17.361 0.14 4.89 22 PRO A CA 1
ATOM 940 C CA B PRO A 1 22 ? 0.905 -3.458 -17.361 0.14 4.89 22 PRO A CA 1
ATOM 941 C CA C PRO A 1 22 ? 0.905 -3.457 -17.361 0.14 4.89 22 PRO A CA 1
ATOM 942 C CA D PRO A 1 22 ? 0.893 -0.389 -8.608 0.14 4.04 22 PRO A CA 1
ATOM 943 C CA E PRO A 1 22 ? -0.955 -3.895 -26.240 0.14 5.82 22 PRO A CA 1
ATOM 944 C CA F PRO A 1 22 ? -0.957 -3.894 -26.240 0.14 5.82 22 PRO A CA 1
ATOM 945 C CA G PRO A 1 22 ? -0.957 -3.895 -26.240 0.14 5.82 22 PRO A CA 1
ATOM 946 C C A PRO A 1 22 ? 0.920 -2.507 -18.557 0.14 4.35 22 PRO A C 1
ATOM 947 C C B PRO A 1 22 ? 0.920 -2.509 -18.557 0.14 4.35 22 PRO A C 1
ATOM 948 C C C PRO A 1 22 ? 0.920 -2.508 -18.557 0.14 4.35 22 PRO A C 1
ATOM 949 C C D PRO A 1 22 ? 0.284 -0.059 -9.981 0.14 3.38 22 PRO A C 1
ATOM 950 C C E PRO A 1 22 ? -0.251 -3.131 -27.355 0.14 5.98 22 PRO A C 1
ATOM 951 C C F PRO A 1 22 ? -0.253 -3.133 -27.357 0.14 5.98 22 PRO A C 1
ATOM 952 C C G PRO A 1 22 ? -0.252 -3.132 -27.356 0.14 5.98 22 PRO A C 1
ATOM 953 O O A PRO A 1 22 ? -0.066 -1.828 -18.820 0.14 3.92 22 PRO A O 1
ATOM 954 O O B PRO A 1 22 ? -0.068 -1.830 -18.818 0.14 3.92 22 PRO A O 1
ATOM 955 O O C PRO A 1 22 ? -0.067 -1.829 -18.819 0.14 3.92 22 PRO A O 1
ATOM 956 O O D PRO A 1 22 ? -0.905 -0.340 -10.222 0.14 3.49 22 PRO A O 1
ATOM 957 O O E PRO A 1 22 ? -0.317 -1.897 -27.400 0.14 4.93 22 PRO A O 1
ATOM 958 O O F PRO A 1 22 ? -0.316 -1.897 -27.401 0.14 4.93 22 PRO A O 1
ATOM 959 O O G PRO A 1 22 ? -0.318 -1.896 -27.399 0.14 4.93 22 PRO A O 1
ATOM 1037 N N A GLY A 1 24 ? 0.334 -1.346 -22.279 0.14 4.19 24 GLY A N 1
ATOM 1038 N N B GLY A 1 24 ? 0.335 -1.346 -22.279 0.14 4.19 24 GLY A N 1
ATOM 1039 N N C GLY A 1 24 ? 0.333 -1.346 -22.279 0.14 4.19 24 GLY A N 1
ATOM 1040 N N D GLY A 1 24 ? -0.710 -0.457 -13.860 0.14 2.90 24 GLY A N 1
ATOM 1041 N N E GLY A 1 24 ? 0.585 -1.355 -30.851 0.14 5.84 24 GLY A N 1
ATOM 1042 N N F GLY A 1 24 ? 0.584 -1.355 -30.851 0.14 5.84 24 GLY A N 1
ATOM 1043 N N G GLY A 1 24 ? 0.586 -1.355 -30.851 0.14 5.84 24 GLY A N 1
ATOM 1044 C CA A GLY A 1 24 ? -0.773 -1.697 -23.179 0.14 4.91 24 GLY A CA 1
ATOM 1045 C CA B GLY A 1 24 ? -0.774 -1.696 -23.179 0.14 4.91 24 GLY A CA 1
ATOM 1046 C CA C GLY A 1 24 ? -0.774 -1.697 -23.179 0.14 4.91 24 GLY A CA 1
ATOM 1047 C CA D GLY A 1 24 ? -1.033 -1.612 -14.668 0.14 3.29 24 GLY A CA 1
ATOM 1048 C CA E GLY A 1 24 ? -0.211 -0.639 -31.829 0.14 6.87 24 GLY A CA 1
ATOM 1049 C CA F GLY A 1 24 ? -0.212 -0.640 -31.830 0.14 6.87 24 GLY A CA 1
ATOM 1050 C CA G GLY A 1 24 ? -0.213 -0.641 -31.831 0.14 6.87 24 GLY A CA 1
ATOM 1051 C C A GLY A 1 24 ? -0.329 -2.599 -24.319 0.14 5.01 24 GLY A C 1
ATOM 1052 C C B GLY A 1 24 ? -0.331 -2.599 -24.319 0.14 5.01 24 GLY A C 1
ATOM 1053 C C C GLY A 1 24 ? -0.330 -2.599 -24.319 0.14 5.01 24 GLY A C 1
ATOM 1054 C C D GLY A 1 24 ? 0.072 -1.932 -15.659 0.14 3.40 24 GLY A C 1
ATOM 1055 C C E GLY A 1 24 ? -0.476 -1.498 -33.063 0.14 8.49 24 GLY A C 1
ATOM 1056 C C F GLY A 1 24 ? -0.477 -1.497 -33.063 0.14 8.49 24 GLY A C 1
ATOM 1057 C C G GLY A 1 24 ? -0.477 -1.498 -33.063 0.14 8.49 24 GLY A C 1
ATOM 1058 O O A GLY A 1 24 ? 0.856 -2.933 -24.451 0.14 5.67 24 GLY A O 1
ATOM 1059 O O B GLY A 1 24 ? 0.857 -2.933 -24.451 0.14 5.67 24 GLY A O 1
ATOM 1060 O O C GLY A 1 24 ? 0.855 -2.933 -24.451 0.14 5.67 24 GLY A O 1
ATOM 1061 O O D GLY A 1 24 ? 1.039 -1.192 -15.816 0.14 3.49 24 GLY A O 1
ATOM 1062 O O E GLY A 1 24 ? 0.066 -2.608 -33.221 0.14 8.95 24 GLY A O 1
ATOM 1063 O O F GLY A 1 24 ? 0.065 -2.608 -33.221 0.14 8.95 24 GLY A O 1
ATOM 1064 O O G GLY A 1 24 ? 0.067 -2.608 -33.221 0.14 8.95 24 GLY A O 1
ATOM 1065 N N A PRO A 1 25 ? -1.301 -3.027 -25.135 0.14 5.38 25 PRO A N 1
ATOM 1066 N N B PRO A 1 25 ? -1.300 -3.026 -25.135 0.14 5.38 25 PRO A N 1
ATOM 1067 N N C PRO A 1 25 ? -1.300 -3.027 -25.135 0.14 5.38 25 PRO A N 1
ATOM 1068 N N D PRO A 1 25 ? -0.073 -3.061 -16.343 0.14 4.27 25 PRO A N 1
ATOM 1069 N N E PRO A 1 25 ? -1.319 -0.985 -33.956 0.14 9.72 25 PRO A N 1
ATOM 1070 N N F PRO A 1 25 ? -1.319 -0.986 -33.955 0.14 9.72 25 PRO A N 1
ATOM 1071 N N G PRO A 1 25 ? -1.318 -0.986 -33.956 0.14 9.72 25 PRO A N 1
ATOM 1072 C CA A PRO A 1 25 ? -0.993 -3.885 -26.277 0.14 5.83 25 PRO A CA 1
ATOM 1073 C CA B PRO A 1 25 ? -0.992 -3.884 -26.277 0.14 5.83 25 PRO A CA 1
ATOM 1074 C CA C PRO A 1 25 ? -0.992 -3.885 -26.277 0.14 5.83 25 PRO A CA 1
ATOM 1075 C CA D PRO A 1 25 ? 0.902 -3.459 -17.362 0.14 4.90 25 PRO A CA 1
ATOM 1076 C CA E PRO A 1 25 ? -1.655 -1.728 -35.191 0.14 10.96 25 PRO A CA 1
ATOM 1077 C CA F PRO A 1 25 ? -1.654 -1.729 -35.192 0.14 10.96 25 PRO A CA 1
ATOM 1078 C CA G PRO A 1 25 ? -1.655 -1.729 -35.191 0.14 10.96 25 PRO A CA 1
ATOM 1079 C C A PRO A 1 25 ? -0.241 -3.133 -27.362 0.14 5.97 25 PRO A C 1
ATOM 1080 C C B PRO A 1 25 ? -0.239 -3.131 -27.360 0.14 5.97 25 PRO A C 1
ATOM 1081 C C C PRO A 1 25 ? -0.240 -3.132 -27.361 0.14 5.97 25 PRO A C 1
ATOM 1082 C C D PRO A 1 25 ? 0.918 -2.509 -18.557 0.14 4.35 25 PRO A C 1
ATOM 1083 C C E PRO A 1 25 ? -0.522 -1.612 -36.225 0.14 12.36 25 PRO A C 1
ATOM 1084 C C F PRO A 1 25 ? -0.522 -1.611 -36.224 0.14 12.36 25 PRO A C 1
ATOM 1085 C C G PRO A 1 25 ? -0.523 -1.611 -36.225 0.14 12.36 25 PRO A C 1
ATOM 1086 O O A PRO A 1 25 ? -0.289 -1.894 -27.401 0.14 4.93 25 PRO A O 1
ATOM 1087 O O B PRO A 1 25 ? -0.291 -1.896 -27.403 0.14 4.93 25 PRO A O 1
ATOM 1088 O O C PRO A 1 25 ? -0.290 -1.895 -27.402 0.14 4.93 25 PRO A O 1
ATOM 1089 O O D PRO A 1 25 ? -0.068 -1.829 -18.820 0.14 3.93 25 PRO A O 1
ATOM 1090 O O E PRO A 1 25 ? 0.366 -0.758 -36.072 0.14 12.27 25 PRO A O 1
ATOM 1091 O O F PRO A 1 25 ? 0.368 -0.758 -36.072 0.14 12.27 25 PRO A O 1
ATOM 1092 O O G PRO A 1 25 ? 0.367 -0.758 -36.072 0.14 12.27 25 PRO A O 1
ATOM 1170 N N A GLY A 1 27 ? 0.577 -1.372 -30.838 0.14 5.79 27 GLY A N 1
ATOM 1171 N N B GLY A 1 27 ? 0.578 -1.373 -30.838 0.14 5.79 27 GLY A N 1
ATOM 1172 N N C GLY A 1 27 ? 0.578 -1.372 -30.838 0.14 5.79 27 GLY A N 1
ATOM 1173 N N D GLY A 1 27 ? 0.336 -1.346 -22.278 0.14 4.18 27 GLY A N 1
ATOM 1174 N N E GLY A 1 27 ? 1.542 -0.402 -39.355 0.14 16.15 27 GLY A N 1
ATOM 1175 N N F GLY A 1 27 ? 1.542 -0.401 -39.355 0.14 16.15 27 GLY A N 1
ATOM 1176 N N G GLY A 1 27 ? 1.542 -0.403 -39.355 0.14 16.15 27 GLY A N 1
ATOM 1177 C CA A GLY A 1 27 ? -0.256 -0.622 -31.754 0.14 6.82 27 GLY A CA 1
ATOM 1178 C CA B GLY A 1 27 ? -0.258 -0.624 -31.756 0.14 6.82 27 GLY A CA 1
ATOM 1179 C CA C GLY A 1 27 ? -0.257 -0.623 -31.755 0.14 6.82 27 GLY A CA 1
ATOM 1180 C CA D GLY A 1 27 ? -0.774 -1.693 -23.176 0.14 4.91 27 GLY A CA 1
ATOM 1181 C CA E GLY A 1 27 ? 1.600 0.839 -40.129 0.14 16.42 27 GLY A CA 1
ATOM 1182 C CA F GLY A 1 27 ? 1.600 0.838 -40.129 0.14 16.42 27 GLY A CA 1
ATOM 1183 C CA G GLY A 1 27 ? 1.601 0.839 -40.129 0.14 16.42 27 GLY A CA 1
ATOM 1184 C C A GLY A 1 27 ? -0.514 -1.389 -33.046 0.14 8.46 27 GLY A C 1
ATOM 1185 C C B GLY A 1 27 ? -0.515 -1.388 -33.046 0.14 8.46 27 GLY A C 1
ATOM 1186 C C C GLY A 1 27 ? -0.515 -1.389 -33.046 0.14 8.46 27 GLY A C 1
ATOM 1187 C C D GLY A 1 27 ? -0.337 -2.596 -24.317 0.14 5.00 27 GLY A C 1
ATOM 1188 C C E GLY A 1 27 ? 1.015 0.653 -41.530 0.14 16.69 27 GLY A C 1
ATOM 1189 C C F GLY A 1 27 ? 1.015 0.654 -41.530 0.14 16.69 27 GLY A C 1
ATOM 1190 C C G GLY A 1 27 ? 1.015 0.655 -41.530 0.14 16.69 27 GLY A C 1
ATOM 1191 O O A GLY A 1 27 ? -0.082 -2.542 -33.232 0.14 9.08 27 GLY A O 1
ATOM 1192 O O B GLY A 1 27 ? -0.084 -2.544 -33.234 0.14 9.08 27 GLY A O 1
ATOM 1193 O O C GLY A 1 27 ? -0.083 -2.543 -33.233 0.14 9.08 27 GLY A O 1
ATOM 1194 O O D GLY A 1 27 ? 0.849 -2.931 -24.455 0.14 5.67 27 GLY A O 1
ATOM 1195 O O E GLY A 1 27 ? 0.677 -0.463 -41.953 0.14 16.10 27 GLY A O 1
ATOM 1196 O O F GLY A 1 27 ? 0.677 -0.462 -41.953 0.14 16.10 27 GLY A O 1
ATOM 1197 O O G GLY A 1 27 ? 0.677 -0.461 -41.953 0.14 16.10 27 GLY A O 1
ATOM 1198 N N A PRO A 1 28 ? -1.221 -0.739 -33.965 0.14 9.70 28 PRO A N 1
ATOM 1199 N N B PRO A 1 28 ? -1.222 -0.738 -33.965 0.14 9.70 28 PRO A N 1
ATOM 1200 N N C PRO A 1 28 ? -1.222 -0.739 -33.965 0.14 9.70 28 PRO A N 1
ATOM 1201 N N D PRO A 1 28 ? -1.312 -3.026 -25.124 0.14 5.37 28 PRO A N 1
ATOM 1202 N N E PRO A 1 28 ? 1.680 1.441 -42.457 0.14 19.98 28 PRO A N 1
ATOM 1203 N N F PRO A 1 28 ? 1.679 1.442 -42.456 0.14 19.98 28 PRO A N 1
ATOM 1204 N N G PRO A 1 28 ? 1.679 1.441 -42.455 0.14 19.98 28 PRO A N 1
ATOM 1205 C CA A PRO A 1 28 ? -1.563 -1.360 -35.252 0.14 11.50 28 PRO A CA 1
ATOM 1206 C CA B PRO A 1 28 ? -1.564 -1.361 -35.252 0.14 11.50 28 PRO A CA 1
ATOM 1207 C CA C PRO A 1 28 ? -1.564 -1.360 -35.252 0.14 11.50 28 PRO A CA 1
ATOM 1208 C CA D PRO A 1 28 ? -1.003 -3.880 -26.271 0.14 5.85 28 PRO A CA 1
ATOM 1209 C CA E PRO A 1 28 ? 1.013 1.490 -43.758 0.14 19.72 28 PRO A CA 1
ATOM 1210 C CA F PRO A 1 28 ? 1.012 1.490 -43.759 0.14 19.72 28 PRO A CA 1
ATOM 1211 C CA G PRO A 1 28 ? 1.011 1.490 -43.758 0.14 19.72 28 PRO A CA 1
ATOM 1212 C C A PRO A 1 28 ? -0.343 -1.497 -36.160 0.14 13.14 28 PRO A C 1
ATOM 1213 C C B PRO A 1 28 ? -0.345 -1.497 -36.160 0.14 13.14 28 PRO A C 1
ATOM 1214 C C C PRO A 1 28 ? -0.344 -1.497 -36.160 0.14 13.14 28 PRO A C 1
ATOM 1215 C C D PRO A 1 28 ? -0.255 -3.123 -27.360 0.14 5.98 28 PRO A C 1
ATOM 1216 C C E PRO A 1 28 ? 1.945 1.017 -44.875 0.14 19.56 28 PRO A C 1
ATOM 1217 C C F PRO A 1 28 ? 1.944 1.017 -44.874 0.14 19.56 28 PRO A C 1
ATOM 1218 C C G PRO A 1 28 ? 1.943 1.017 -44.873 0.14 19.56 28 PRO A C 1
ATOM 1219 O O A PRO A 1 28 ? 0.545 -0.629 -36.129 0.14 12.96 28 PRO A O 1
ATOM 1220 O O B PRO A 1 28 ? 0.547 -0.629 -36.129 0.14 12.96 28 PRO A O 1
ATOM 1221 O O C PRO A 1 28 ? 0.546 -0.629 -36.129 0.14 12.96 28 PRO A O 1
ATOM 1222 O O D PRO A 1 28 ? -0.306 -1.887 -27.399 0.14 4.92 28 PRO A O 1
ATOM 1223 O O E PRO A 1 28 ? 3.141 0.852 -44.644 0.14 19.34 28 PRO A O 1
ATOM 1224 O O F PRO A 1 28 ? 3.141 0.852 -44.643 0.14 19.34 28 PRO A O 1
ATOM 1225 O O G PRO A 1 28 ? 3.141 0.852 -44.642 0.14 19.34 28 PRO A O 1
ATOM 1303 N N A GLY A 1 30 ? 1.925 -0.932 -39.290 0.14 19.80 30 GLY A N 1
ATOM 1304 N N B GLY A 1 30 ? 1.925 -0.934 -39.290 0.14 19.80 30 GLY A N 1
ATOM 1305 N N C GLY A 1 30 ? 1.925 -0.933 -39.290 0.14 19.80 30 GLY A N 1
ATOM 1306 N N D GLY A 1 30 ? 0.591 -1.315 -30.792 0.14 5.96 30 GLY A N 1
ATOM 1307 N N E GLY A 1 30 ? 4.432 0.919 -48.123 0.14 15.21 30 GLY A N 1
ATOM 1308 N N F GLY A 1 30 ? 4.432 0.918 -48.124 0.14 15.21 30 GLY A N 1
ATOM 1309 N N G GLY A 1 30 ? 4.432 0.918 -48.122 0.14 15.21 30 GLY A N 1
ATOM 1310 C CA A GLY A 1 30 ? 2.071 0.238 -40.160 0.14 21.53 30 GLY A CA 1
ATOM 1311 C CA B GLY A 1 30 ? 2.071 0.237 -40.160 0.14 21.53 30 GLY A CA 1
ATOM 1312 C CA C GLY A 1 30 ? 2.071 0.239 -40.160 0.14 21.53 30 GLY A CA 1
ATOM 1313 C CA D GLY A 1 30 ? -0.220 -0.596 -31.758 0.14 7.28 30 GLY A CA 1
ATOM 1314 C CA E GLY A 1 30 ? 5.471 1.815 -48.597 0.14 13.17 30 GLY A CA 1
ATOM 1315 C CA F GLY A 1 30 ? 5.471 1.814 -48.598 0.14 13.17 30 GLY A CA 1
ATOM 1316 C CA G GLY A 1 30 ? 5.471 1.814 -48.596 0.14 13.17 30 GLY A CA 1
ATOM 1317 C C A GLY A 1 30 ? 2.028 -0.147 -41.637 0.14 22.21 30 GLY A C 1
ATOM 1318 C C B GLY A 1 30 ? 2.028 -0.149 -41.637 0.14 22.21 30 GLY A C 1
ATOM 1319 C C C GLY A 1 30 ? 2.028 -0.148 -41.637 0.14 22.21 30 GLY A C 1
ATOM 1320 C C D GLY A 1 30 ? -0.611 -1.500 -32.918 0.14 9.14 30 GLY A C 1
ATOM 1321 C C E GLY A 1 30 ? 5.086 2.448 -49.925 0.14 12.15 30 GLY A C 1
ATOM 1322 C C F GLY A 1 30 ? 5.086 2.447 -49.926 0.14 12.15 30 GLY A C 1
ATOM 1323 C C G GLY A 1 30 ? 5.086 2.447 -49.924 0.14 12.15 30 GLY A C 1
ATOM 1324 O O A GLY A 1 30 ? 1.323 -1.087 -42.030 0.14 22.92 30 GLY A O 1
ATOM 1325 O O B GLY A 1 30 ? 1.323 -1.089 -42.030 0.14 22.92 30 GLY A O 1
ATOM 1326 O O C GLY A 1 30 ? 1.323 -1.088 -42.030 0.14 22.92 30 GLY A O 1
ATOM 1327 O O D GLY A 1 30 ? 0.088 -2.479 -33.248 0.14 9.56 30 GLY A O 1
ATOM 1328 O O E GLY A 1 30 ? 4.008 2.186 -50.479 0.14 12.13 30 GLY A O 1
ATOM 1329 O O F GLY A 1 30 ? 4.008 2.185 -50.479 0.14 12.13 30 GLY A O 1
ATOM 1330 O O G GLY A 1 30 ? 4.008 2.185 -50.478 0.14 12.13 30 GLY A O 1
ATOM 1331 N N A PRO B 1 1 ? -9.807 2.743 39.230 0.14 16.03 1 PRO B N 1
ATOM 1332 N N B PRO B 1 1 ? -9.807 2.742 39.230 0.14 16.03 1 PRO B N 1
ATOM 1333 N N C PRO B 1 1 ? -14.573 3.196 47.722 0.14 15.31 1 PRO B N 1
ATOM 1334 N N D PRO B 1 1 ? -14.573 3.197 47.722 0.14 15.31 1 PRO B N 1
ATOM 1335 N N E PRO B 1 1 ? -9.807 2.744 39.230 0.14 16.03 1 PRO B N 1
ATOM 1336 N N F PRO B 1 1 ? -7.412 -0.691 31.370 0.14 7.95 1 PRO B N 1
ATOM 1337 N N G PRO B 1 1 ? -7.413 -0.691 31.370 0.14 7.95 1 PRO B N 1
ATOM 1338 C CA A PRO B 1 1 ? -9.385 3.463 38.020 0.14 15.70 1 PRO B CA 1
ATOM 1339 C CA B PRO B 1 1 ? -9.385 3.462 38.020 0.14 15.70 1 PRO B CA 1
ATOM 1340 C CA C PRO B 1 1 ? -14.637 3.916 46.427 0.14 16.82 1 PRO B CA 1
ATOM 1341 C CA D PRO B 1 1 ? -14.637 3.917 46.427 0.14 16.82 1 PRO B CA 1
ATOM 1342 C CA E PRO B 1 1 ? -9.385 3.464 38.020 0.14 15.70 1 PRO B CA 1
ATOM 1343 C CA F PRO B 1 1 ? -6.370 -0.278 30.430 0.14 7.19 1 PRO B CA 1
ATOM 1344 C CA G PRO B 1 1 ? -6.371 -0.278 30.430 0.14 7.19 1 PRO B CA 1
ATOM 1345 C C A PRO B 1 1 ? -9.973 2.827 36.761 0.14 14.39 1 PRO B C 1
ATOM 1346 C C B PRO B 1 1 ? -9.973 2.828 36.761 0.14 14.39 1 PRO B C 1
ATOM 1347 C C C PRO B 1 1 ? -14.537 2.991 45.199 0.14 18.43 1 PRO B C 1
ATOM 1348 C C D PRO B 1 1 ? -14.538 2.992 45.199 0.14 18.43 1 PRO B C 1
ATOM 1349 C C E PRO B 1 1 ? -9.973 2.826 36.761 0.14 14.39 1 PRO B C 1
ATOM 1350 C C F PRO B 1 1 ? -6.931 -0.090 29.006 0.14 6.60 1 PRO B C 1
ATOM 1351 C C G PRO B 1 1 ? -6.932 -0.090 29.006 0.14 6.60 1 PRO B C 1
ATOM 1352 O O A PRO B 1 1 ? -10.350 1.651 36.792 0.14 14.90 1 PRO B O 1
ATOM 1353 O O B PRO B 1 1 ? -10.350 1.652 36.792 0.14 14.90 1 PRO B O 1
ATOM 1354 O O C PRO B 1 1 ? -14.207 1.812 45.334 0.14 18.14 1 PRO B O 1
ATOM 1355 O O D PRO B 1 1 ? -14.209 1.813 45.334 0.14 18.14 1 PRO B O 1
ATOM 1356 O O E PRO B 1 1 ? -10.350 1.653 36.792 0.14 14.90 1 PRO B O 1
ATOM 1357 O O F PRO B 1 1 ? -8.087 -0.465 28.739 0.14 6.88 1 PRO B O 1
ATOM 1358 O O G PRO B 1 1 ? -8.087 -0.464 28.739 0.14 6.88 1 PRO B O 1
ATOM 1436 N N A GLY B 1 3 ? -10.171 0.933 33.197 0.14 10.03 3 GLY B N 1
ATOM 1437 N N B GLY B 1 3 ? -10.171 0.934 33.197 0.14 10.03 3 GLY B N 1
ATOM 1438 N N C GLY B 1 3 ? -12.876 1.361 41.705 0.14 21.06 3 GLY B N 1
ATOM 1439 N N D GLY B 1 3 ? -12.877 1.361 41.705 0.14 21.06 3 GLY B N 1
ATOM 1440 N N E GLY B 1 3 ? -10.171 0.932 33.197 0.14 10.03 3 GLY B N 1
ATOM 1441 N N F GLY B 1 3 ? -7.923 -0.471 25.118 0.14 4.47 3 GLY B N 1
ATOM 1442 N N G GLY B 1 3 ? -7.923 -0.472 25.118 0.14 4.47 3 GLY B N 1
ATOM 1443 C CA A GLY B 1 3 ? -9.369 -0.213 32.765 0.14 9.29 3 GLY B CA 1
ATOM 1444 C CA B GLY B 1 3 ? -9.369 -0.212 32.765 0.14 9.29 3 GLY B CA 1
ATOM 1445 C CA C GLY B 1 3 ? -11.636 1.319 40.958 0.14 20.76 3 GLY B CA 1
ATOM 1446 C CA D GLY B 1 3 ? -11.637 1.319 40.958 0.14 20.76 3 GLY B CA 1
ATOM 1447 C CA E GLY B 1 3 ? -9.369 -0.214 32.765 0.14 9.29 3 GLY B CA 1
ATOM 1448 C CA F GLY B 1 3 ? -8.285 -1.607 24.294 0.14 3.85 3 GLY B CA 1
ATOM 1449 C CA G GLY B 1 3 ? -8.285 -1.606 24.294 0.14 3.85 3 GLY B CA 1
ATOM 1450 C C A GLY B 1 3 ? -8.273 0.177 31.780 0.14 8.61 3 GLY B C 1
ATOM 1451 C C B GLY B 1 3 ? -8.273 0.176 31.780 0.14 8.61 3 GLY B C 1
ATOM 1452 C C C GLY B 1 3 ? -11.439 2.313 39.815 0.14 20.52 3 GLY B C 1
ATOM 1453 C C D GLY B 1 3 ? -11.440 2.313 39.815 0.14 20.52 3 GLY B C 1
ATOM 1454 C C E GLY B 1 3 ? -8.273 0.178 31.780 0.14 8.61 3 GLY B C 1
ATOM 1455 C C F GLY B 1 3 ? -7.219 -1.929 23.256 0.14 3.92 3 GLY B C 1
ATOM 1456 C C G GLY B 1 3 ? -7.219 -1.928 23.256 0.14 3.92 3 GLY B C 1
ATOM 1457 O O A GLY B 1 3 ? -8.160 1.341 31.360 0.14 8.51 3 GLY B O 1
ATOM 1458 O O B GLY B 1 3 ? -8.160 1.342 31.360 0.14 8.51 3 GLY B O 1
ATOM 1459 O O C GLY B 1 3 ? -12.341 2.950 39.342 0.14 18.95 3 GLY B O 1
ATOM 1460 O O D GLY B 1 3 ? -12.342 2.950 39.342 0.14 18.95 3 GLY B O 1
ATOM 1461 O O E GLY B 1 3 ? -8.160 1.340 31.360 0.14 8.51 3 GLY B O 1
ATOM 1462 O O F GLY B 1 3 ? -6.240 -1.188 23.056 0.14 4.43 3 GLY B O 1
ATOM 1463 O O G GLY B 1 3 ? -6.240 -1.189 23.056 0.14 4.43 3 GLY B O 1
ATOM 1464 N N A PRO B 1 4 ? -7.461 -0.811 31.385 0.14 7.86 4 PRO B N 1
ATOM 1465 N N B PRO B 1 4 ? -7.462 -0.811 31.385 0.14 7.86 4 PRO B N 1
ATOM 1466 N N C PRO B 1 4 ? -10.189 2.424 39.378 0.14 14.31 4 PRO B N 1
ATOM 1467 N N D PRO B 1 4 ? -10.190 2.424 39.378 0.14 14.31 4 PRO B N 1
ATOM 1468 N N E PRO B 1 4 ? -7.460 -0.811 31.385 0.14 7.86 4 PRO B N 1
ATOM 1469 N N F PRO B 1 4 ? -7.410 -3.052 22.586 0.14 3.79 4 PRO B N 1
ATOM 1470 N N G PRO B 1 4 ? -7.411 -3.052 22.586 0.14 3.79 4 PRO B N 1
ATOM 1471 C CA A PRO B 1 4 ? -6.421 -0.603 30.362 0.14 7.20 4 PRO B CA 1
ATOM 1472 C CA B PRO B 1 4 ? -6.420 -0.603 30.362 0.14 7.20 4 PRO B CA 1
ATOM 1473 C CA C PRO B 1 4 ? -9.832 3.335 38.286 0.14 14.62 4 PRO B CA 1
ATOM 1474 C CA D PRO B 1 4 ? -9.833 3.335 38.286 0.14 14.62 4 PRO B CA 1
ATOM 1475 C CA E PRO B 1 4 ? -6.422 -0.603 30.362 0.14 7.20 4 PRO B CA 1
ATOM 1476 C CA F PRO B 1 4 ? -6.538 -3.503 21.512 0.14 4.03 4 PRO B CA 1
ATOM 1477 C CA G PRO B 1 4 ? -6.537 -3.503 21.512 0.14 4.03 4 PRO B CA 1
ATOM 1478 C C A PRO B 1 4 ? -6.985 -0.215 28.984 0.14 6.72 4 PRO B C 1
ATOM 1479 C C B PRO B 1 4 ? -6.986 -0.215 28.984 0.14 6.72 4 PRO B C 1
ATOM 1480 C C C PRO B 1 4 ? -10.245 2.781 36.927 0.14 13.88 4 PRO B C 1
ATOM 1481 C C D PRO B 1 4 ? -10.074 2.703 36.919 0.14 13.88 4 PRO B C 1
ATOM 1482 C C E PRO B 1 4 ? -6.984 -0.215 28.984 0.14 6.72 4 PRO B C 1
ATOM 1483 C C F PRO B 1 4 ? -6.457 -2.507 20.348 0.14 3.51 4 PRO B C 1
ATOM 1484 C C G PRO B 1 4 ? -6.456 -2.507 20.348 0.14 3.51 4 PRO B C 1
ATOM 1485 O O A PRO B 1 4 ? -8.158 -0.501 28.693 0.14 6.83 4 PRO B O 1
ATOM 1486 O O B PRO B 1 4 ? -8.156 -0.501 28.693 0.14 6.83 4 PRO B O 1
ATOM 1487 O O C PRO B 1 4 ? -10.633 1.615 36.851 0.14 14.24 4 PRO B O 1
ATOM 1488 O O D PRO B 1 4 ? -10.836 1.740 36.833 0.14 14.24 4 PRO B O 1
ATOM 1489 O O E PRO B 1 4 ? -8.159 -0.501 28.693 0.14 6.83 4 PRO B O 1
ATOM 1490 O O F PRO B 1 4 ? -7.416 -1.763 20.086 0.14 3.13 4 PRO B O 1
ATOM 1491 O O G PRO B 1 4 ? -7.415 -1.763 20.086 0.14 3.13 4 PRO B O 1
ATOM 1569 N N A GLY B 1 6 ? -7.921 -0.464 25.124 0.14 4.48 6 GLY B N 1
ATOM 1570 N N B GLY B 1 6 ? -7.922 -0.464 25.124 0.14 4.48 6 GLY B N 1
ATOM 1571 N N C GLY B 1 6 ? -10.135 0.906 33.293 0.14 9.97 6 GLY B N 1
ATOM 1572 N N D GLY B 1 6 ? -10.134 0.906 33.293 0.14 9.97 6 GLY B N 1
ATOM 1573 N N E GLY B 1 6 ? -7.920 -0.464 25.124 0.14 4.48 6 GLY B N 1
ATOM 1574 N N F GLY B 1 6 ? -6.999 -1.367 16.627 0.14 3.64 6 GLY B N 1
ATOM 1575 N N G GLY B 1 6 ? -6.998 -1.367 16.627 0.14 3.64 6 GLY B N 1
ATOM 1576 C CA A GLY B 1 6 ? -8.287 -1.595 24.292 0.14 3.87 6 GLY B CA 1
ATOM 1577 C CA B GLY B 1 6 ? -8.286 -1.595 24.292 0.14 3.87 6 GLY B CA 1
ATOM 1578 C CA C GLY B 1 6 ? -9.312 -0.210 32.818 0.14 9.27 6 GLY B CA 1
ATOM 1579 C CA D GLY B 1 6 ? -9.311 -0.210 32.818 0.14 9.27 6 GLY B CA 1
ATOM 1580 C CA E GLY B 1 6 ? -8.288 -1.595 24.292 0.14 3.87 6 GLY B CA 1
ATOM 1581 C CA F GLY B 1 6 ? -8.116 -1.760 15.770 0.14 3.23 6 GLY B CA 1
ATOM 1582 C CA G GLY B 1 6 ? -8.115 -1.760 15.770 0.14 3.23 6 GLY B CA 1
ATOM 1583 C C A GLY B 1 6 ? -7.218 -1.923 23.257 0.14 3.94 6 GLY B C 1
ATOM 1584 C C B GLY B 1 6 ? -7.217 -1.923 23.257 0.14 3.94 6 GLY B C 1
ATOM 1585 C C C GLY B 1 6 ? -8.256 0.246 31.820 0.14 8.63 6 GLY B C 1
ATOM 1586 C C D GLY B 1 6 ? -8.255 0.246 31.820 0.14 8.63 6 GLY B C 1
ATOM 1587 C C E GLY B 1 6 ? -7.219 -1.923 23.257 0.14 3.94 6 GLY B C 1
ATOM 1588 C C F GLY B 1 6 ? -7.716 -2.617 14.579 0.14 3.62 6 GLY B C 1
ATOM 1589 C C G GLY B 1 6 ? -7.715 -2.617 14.579 0.14 3.62 6 GLY B C 1
ATOM 1590 O O A GLY B 1 6 ? -6.237 -1.186 23.058 0.14 4.44 6 GLY B O 1
ATOM 1591 O O B GLY B 1 6 ? -6.236 -1.186 23.058 0.14 4.44 6 GLY B O 1
ATOM 1592 O O C GLY B 1 6 ? -8.211 1.421 31.418 0.14 8.70 6 GLY B O 1
ATOM 1593 O O D GLY B 1 6 ? -8.212 1.421 31.418 0.14 8.70 6 GLY B O 1
ATOM 1594 O O E GLY B 1 6 ? -6.238 -1.186 23.058 0.14 4.44 6 GLY B O 1
ATOM 1595 O O F GLY B 1 6 ? -6.541 -2.961 14.393 0.14 4.09 6 GLY B O 1
ATOM 1596 O O G GLY B 1 6 ? -6.543 -2.961 14.393 0.14 4.09 6 GLY B O 1
ATOM 1597 N N A PRO B 1 7 ? -7.410 -3.047 22.588 0.14 3.79 7 PRO B N 1
ATOM 1598 N N B PRO B 1 7 ? -7.411 -3.046 22.588 0.14 3.79 7 PRO B N 1
ATOM 1599 N N C PRO B 1 7 ? -7.408 -0.688 31.376 0.14 7.98 7 PRO B N 1
ATOM 1600 N N D PRO B 1 7 ? -7.409 -0.688 31.376 0.14 7.98 7 PRO B N 1
ATOM 1601 N N E PRO B 1 7 ? -7.411 -3.048 22.588 0.14 3.79 7 PRO B N 1
ATOM 1602 N N F PRO B 1 7 ? -8.712 -2.982 13.763 0.14 3.43 7 PRO B N 1
ATOM 1603 N N G PRO B 1 7 ? -8.712 -2.983 13.763 0.14 3.43 7 PRO B N 1
ATOM 1604 C CA A PRO B 1 7 ? -6.533 -3.499 21.519 0.14 4.03 7 PRO B CA 1
ATOM 1605 C CA B PRO B 1 7 ? -6.533 -3.498 21.519 0.14 4.03 7 PRO B CA 1
ATOM 1606 C CA C PRO B 1 7 ? -6.367 -0.269 30.439 0.14 7.21 7 PRO B CA 1
ATOM 1607 C CA D PRO B 1 7 ? -6.366 -0.269 30.439 0.14 7.21 7 PRO B CA 1
ATOM 1608 C CA E PRO B 1 7 ? -6.534 -3.499 21.519 0.14 4.03 7 PRO B CA 1
ATOM 1609 C CA F PRO B 1 7 ? -8.441 -3.814 12.597 0.14 3.67 7 PRO B CA 1
ATOM 1610 C CA G PRO B 1 7 ? -8.441 -3.813 12.597 0.14 3.67 7 PRO B CA 1
ATOM 1611 C C A PRO B 1 7 ? -6.453 -2.507 20.352 0.14 3.51 7 PRO B C 1
ATOM 1612 C C B PRO B 1 7 ? -6.452 -2.507 20.352 0.14 3.51 7 PRO B C 1
ATOM 1613 C C C PRO B 1 7 ? -6.932 -0.097 29.014 0.14 6.61 7 PRO B C 1
ATOM 1614 C C D PRO B 1 7 ? -6.933 -0.097 29.014 0.14 6.61 7 PRO B C 1
ATOM 1615 C C E PRO B 1 7 ? -6.454 -2.507 20.352 0.14 3.51 7 PRO B C 1
ATOM 1616 C C F PRO B 1 7 ? -7.603 -3.096 11.547 0.14 3.29 7 PRO B C 1
ATOM 1617 C C G PRO B 1 7 ? -7.603 -3.097 11.547 0.14 3.29 7 PRO B C 1
ATOM 1618 O O A PRO B 1 7 ? -7.414 -1.764 20.086 0.14 3.13 7 PRO B O 1
ATOM 1619 O O B PRO B 1 7 ? -7.414 -1.765 20.086 0.14 3.13 7 PRO B O 1
ATOM 1620 O O C PRO B 1 7 ? -8.089 -0.476 28.754 0.14 6.86 7 PRO B O 1
ATOM 1621 O O D PRO B 1 7 ? -8.089 -0.477 28.754 0.14 6.86 7 PRO B O 1
ATOM 1622 O O E PRO B 1 7 ? -7.414 -1.766 20.086 0.14 3.13 7 PRO B O 1
ATOM 1623 O O F PRO B 1 7 ? -7.617 -1.848 11.484 0.14 2.87 7 PRO B O 1
ATOM 1624 O O G PRO B 1 7 ? -7.617 -1.849 11.484 0.14 2.87 7 PRO B O 1
ATOM 1702 N N A GLY B 1 9 ? -6.987 -1.350 16.644 0.14 3.62 9 GLY B N 1
ATOM 1703 N N B GLY B 1 9 ? -6.987 -1.352 16.644 0.14 3.62 9 GLY B N 1
ATOM 1704 N N C GLY B 1 9 ? -8.010 -0.493 25.171 0.14 4.21 9 GLY B N 1
ATOM 1705 N N D GLY B 1 9 ? -8.011 -0.493 25.171 0.14 4.21 9 GLY B N 1
ATOM 1706 N N E GLY B 1 9 ? -6.987 -1.351 16.644 0.14 3.62 9 GLY B N 1
ATOM 1707 N N F GLY B 1 9 ? -6.680 -1.437 8.018 0.14 2.59 9 GLY B N 1
ATOM 1708 N N G GLY B 1 9 ? -6.680 -1.436 8.018 0.14 2.59 9 GLY B N 1
ATOM 1709 C CA A GLY B 1 9 ? -8.094 -1.733 15.777 0.14 3.26 9 GLY B CA 1
ATOM 1710 C CA B GLY B 1 9 ? -8.095 -1.733 15.777 0.14 3.26 9 GLY B CA 1
ATOM 1711 C CA C GLY B 1 9 ? -8.314 -1.587 24.265 0.14 3.83 9 GLY B CA 1
ATOM 1712 C CA D GLY B 1 9 ? -8.315 -1.587 24.265 0.14 3.83 9 GLY B CA 1
ATOM 1713 C CA E GLY B 1 9 ? -8.093 -1.733 15.777 0.14 3.26 9 GLY B CA 1
ATOM 1714 C CA F GLY B 1 9 ? -7.536 -0.613 7.179 0.14 3.04 9 GLY B CA 1
ATOM 1715 C CA G GLY B 1 9 ? -7.536 -0.614 7.179 0.14 3.04 9 GLY B CA 1
ATOM 1716 C C A GLY B 1 9 ? -7.682 -2.603 14.601 0.14 3.64 9 GLY B C 1
ATOM 1717 C C B GLY B 1 9 ? -7.682 -2.602 14.602 0.14 3.64 9 GLY B C 1
ATOM 1718 C C C GLY B 1 9 ? -7.147 -1.836 23.323 0.14 3.88 9 GLY B C 1
ATOM 1719 C C D GLY B 1 9 ? -7.147 -1.837 23.323 0.14 3.88 9 GLY B C 1
ATOM 1720 C C E GLY B 1 9 ? -7.682 -2.603 14.602 0.14 3.64 9 GLY B C 1
ATOM 1721 C C F GLY B 1 9 ? -7.885 -1.305 5.867 0.14 2.85 9 GLY B C 1
ATOM 1722 C C G GLY B 1 9 ? -7.884 -1.305 5.867 0.14 2.85 9 GLY B C 1
ATOM 1723 O O A GLY B 1 9 ? -6.507 -2.937 14.416 0.14 4.13 9 GLY B O 1
ATOM 1724 O O B GLY B 1 9 ? -6.507 -2.936 14.416 0.14 4.13 9 GLY B O 1
ATOM 1725 O O C GLY B 1 9 ? -6.204 -1.043 23.233 0.14 4.77 9 GLY B O 1
ATOM 1726 O O D GLY B 1 9 ? -6.204 -1.042 23.233 0.14 4.77 9 GLY B O 1
ATOM 1727 O O E GLY B 1 9 ? -6.507 -2.938 14.416 0.14 4.13 9 GLY B O 1
ATOM 1728 O O F GLY B 1 9 ? -7.346 -2.375 5.526 0.14 2.90 9 GLY B O 1
ATOM 1729 O O G GLY B 1 9 ? -7.346 -2.376 5.526 0.14 2.90 9 GLY B O 1
ATOM 1730 N N A PRO B 1 10 ? -8.673 -2.994 13.801 0.14 3.46 10 PRO B N 1
ATOM 1731 N N B PRO B 1 10 ? -8.674 -2.994 13.801 0.14 3.46 10 PRO B N 1
ATOM 1732 N N C PRO B 1 10 ? -7.197 -2.949 22.612 0.14 3.42 10 PRO B N 1
ATOM 1733 N N D PRO B 1 10 ? -7.196 -2.949 22.612 0.14 3.42 10 PRO B N 1
ATOM 1734 N N E PRO B 1 10 ? -8.672 -2.994 13.801 0.14 3.46 10 PRO B N 1
ATOM 1735 N N F PRO B 1 10 ? -8.822 -0.714 5.128 0.14 3.04 10 PRO B N 1
ATOM 1736 N N G PRO B 1 10 ? -8.821 -0.714 5.128 0.14 3.04 10 PRO B N 1
ATOM 1737 C CA A PRO B 1 10 ? -8.403 -3.832 12.640 0.14 3.75 10 PRO B CA 1
ATOM 1738 C CA B PRO B 1 10 ? -8.402 -3.832 12.640 0.14 3.75 10 PRO B CA 1
ATOM 1739 C CA C PRO B 1 10 ? -6.087 -3.253 21.701 0.14 2.75 10 PRO B CA 1
ATOM 1740 C CA D PRO B 1 10 ? -6.086 -3.253 21.701 0.14 2.75 10 PRO B CA 1
ATOM 1741 C CA E PRO B 1 10 ? -8.404 -3.832 12.640 0.14 3.75 10 PRO B CA 1
ATOM 1742 C CA F PRO B 1 10 ? -9.231 -1.271 3.836 0.14 3.49 10 PRO B CA 1
ATOM 1743 C CA G PRO B 1 10 ? -9.230 -1.271 3.836 0.14 3.49 10 PRO B CA 1
ATOM 1744 C C A PRO B 1 10 ? -7.602 -3.108 11.564 0.14 3.30 10 PRO B C 1
ATOM 1745 C C B PRO B 1 10 ? -7.601 -3.108 11.564 0.14 3.30 10 PRO B C 1
ATOM 1746 C C C PRO B 1 10 ? -6.266 -2.467 20.396 0.14 3.17 10 PRO B C 1
ATOM 1747 C C D PRO B 1 10 ? -6.265 -2.467 20.396 0.14 3.17 10 PRO B C 1
ATOM 1748 C C E PRO B 1 10 ? -7.603 -3.108 11.564 0.14 3.30 10 PRO B C 1
ATOM 1749 C C F PRO B 1 10 ? -8.057 -1.420 2.836 0.14 3.09 10 PRO B C 1
ATOM 1750 C C G PRO B 1 10 ? -8.056 -1.420 2.836 0.14 3.09 10 PRO B C 1
ATOM 1751 O O A PRO B 1 10 ? -7.631 -1.858 11.491 0.14 2.87 10 PRO B O 1
ATOM 1752 O O B PRO B 1 10 ? -7.632 -1.858 11.491 0.14 2.87 10 PRO B O 1
ATOM 1753 O O C PRO B 1 10 ? -7.333 -1.870 20.154 0.14 3.21 10 PRO B O 1
ATOM 1754 O O D PRO B 1 10 ? -7.334 -1.870 20.154 0.14 3.21 10 PRO B O 1
ATOM 1755 O O E PRO B 1 10 ? -7.630 -1.858 11.491 0.14 2.87 10 PRO B O 1
ATOM 1756 O O F PRO B 1 10 ? -7.102 -0.624 2.869 0.14 3.24 10 PRO B O 1
ATOM 1757 O O G PRO B 1 10 ? -7.101 -0.624 2.869 0.14 3.24 10 PRO B O 1
ATOM 1835 N N A GLY B 1 12 ? -6.637 -1.375 8.128 0.14 2.74 12 GLY B N 1
ATOM 1836 N N B GLY B 1 12 ? -6.637 -1.376 8.128 0.14 2.74 12 GLY B N 1
ATOM 1837 N N C GLY B 1 12 ? -7.050 -1.238 16.668 0.14 3.23 12 GLY B N 1
ATOM 1838 N N D GLY B 1 12 ? -7.050 -1.237 16.668 0.14 3.23 12 GLY B N 1
ATOM 1839 N N E GLY B 1 12 ? -6.637 -1.374 8.128 0.14 2.74 12 GLY B N 1
ATOM 1840 N N F GLY B 1 12 ? -6.231 -0.525 -0.436 0.14 3.98 12 GLY B N 1
ATOM 1841 N N G GLY B 1 12 ? -6.231 -0.524 -0.436 0.14 3.98 12 GLY B N 1
ATOM 1842 C CA A GLY B 1 12 ? -7.412 -0.614 7.173 0.14 3.53 12 GLY B CA 1
ATOM 1843 C CA B GLY B 1 12 ? -7.411 -0.614 7.173 0.14 3.53 12 GLY B CA 1
ATOM 1844 C CA C GLY B 1 12 ? -8.059 -1.629 15.699 0.14 3.23 12 GLY B CA 1
ATOM 1845 C CA D GLY B 1 12 ? -8.058 -1.629 15.699 0.14 3.23 12 GLY B CA 1
ATOM 1846 C CA E GLY B 1 12 ? -7.413 -0.614 7.173 0.14 3.53 12 GLY B CA 1
ATOM 1847 C CA F GLY B 1 12 ? -6.214 0.735 -1.176 0.14 4.27 12 GLY B CA 1
ATOM 1848 C CA G GLY B 1 12 ? -6.214 0.734 -1.176 0.14 4.27 12 GLY B CA 1
ATOM 1849 C C A GLY B 1 12 ? -7.705 -1.465 5.949 0.14 3.48 12 GLY B C 1
ATOM 1850 C C B GLY B 1 12 ? -7.704 -1.465 5.949 0.14 3.48 12 GLY B C 1
ATOM 1851 C C C GLY B 1 12 ? -7.495 -2.547 14.632 0.14 3.35 12 GLY B C 1
ATOM 1852 C C D GLY B 1 12 ? -7.494 -2.547 14.632 0.14 3.35 12 GLY B C 1
ATOM 1853 C C E GLY B 1 12 ? -7.706 -1.465 5.949 0.14 3.48 12 GLY B C 1
ATOM 1854 C C F GLY B 1 12 ? -6.974 0.632 -2.496 0.14 4.65 12 GLY B C 1
ATOM 1855 C C G GLY B 1 12 ? -6.974 0.631 -2.496 0.14 4.65 12 GLY B C 1
ATOM 1856 O O A GLY B 1 12 ? -7.165 -2.570 5.784 0.14 3.93 12 GLY B O 1
ATOM 1857 O O B GLY B 1 12 ? -7.165 -2.571 5.784 0.14 3.93 12 GLY B O 1
ATOM 1858 O O C GLY B 1 12 ? -6.278 -2.737 14.522 0.14 3.77 12 GLY B O 1
ATOM 1859 O O D GLY B 1 12 ? -6.278 -2.736 14.522 0.14 3.77 12 GLY B O 1
ATOM 1860 O O E GLY B 1 12 ? -7.164 -2.570 5.784 0.14 3.93 12 GLY B O 1
ATOM 1861 O O F GLY B 1 12 ? -7.395 -0.451 -2.916 0.14 5.51 12 GLY B O 1
ATOM 1862 O O G GLY B 1 12 ? -7.394 -0.451 -2.916 0.14 5.51 12 GLY B O 1
ATOM 1919 N N A PRO B 1 14 ? -7.852 -2.547 1.839 0.14 3.98 14 PRO B N 1
ATOM 1920 N N B PRO B 1 14 ? -7.851 -2.547 1.839 0.14 3.98 14 PRO B N 1
ATOM 1921 N N C PRO B 1 14 ? -6.745 -3.970 10.640 0.14 3.12 14 PRO B N 1
ATOM 1922 N N D PRO B 1 14 ? -6.745 -3.971 10.640 0.14 3.12 14 PRO B N 1
ATOM 1923 N N E PRO B 1 14 ? -7.853 -2.547 1.839 0.14 3.98 14 PRO B N 1
ATOM 1924 N N F PRO B 1 14 ? -7.452 1.033 -6.758 0.14 3.54 14 PRO B N 1
ATOM 1925 N N G PRO B 1 14 ? -7.451 1.033 -6.758 0.14 3.54 14 PRO B N 1
ATOM 1926 C CA A PRO B 1 14 ? -6.932 -2.400 0.706 0.14 4.23 14 PRO B CA 1
ATOM 1927 C CA B PRO B 1 14 ? -6.932 -2.401 0.706 0.14 4.23 14 PRO B CA 1
ATOM 1928 C CA C PRO B 1 14 ? -6.239 -3.313 9.424 0.14 2.60 14 PRO B CA 1
ATOM 1929 C CA D PRO B 1 14 ? -6.239 -3.312 9.424 0.14 2.60 14 PRO B CA 1
ATOM 1930 C CA E PRO B 1 14 ? -6.931 -2.400 0.706 0.14 4.23 14 PRO B CA 1
ATOM 1931 C CA F PRO B 1 14 ? -6.643 0.554 -7.862 0.14 3.46 14 PRO B CA 1
ATOM 1932 C CA G PRO B 1 14 ? -6.643 0.553 -7.862 0.14 3.46 14 PRO B CA 1
ATOM 1933 C C A PRO B 1 14 ? -7.176 -1.058 0.011 0.14 4.58 14 PRO B C 1
ATOM 1934 C C B PRO B 1 14 ? -7.175 -1.058 0.011 0.14 4.58 14 PRO B C 1
ATOM 1935 C C C PRO B 1 14 ? -7.258 -2.426 8.693 0.14 2.70 14 PRO B C 1
ATOM 1936 C C D PRO B 1 14 ? -7.257 -2.426 8.693 0.14 2.70 14 PRO B C 1
ATOM 1937 C C E PRO B 1 14 ? -7.177 -1.058 0.011 0.14 4.58 14 PRO B C 1
ATOM 1938 C C F PRO B 1 14 ? -5.549 1.534 -8.280 0.14 3.17 14 PRO B C 1
ATOM 1939 C C G PRO B 1 14 ? -5.549 1.533 -8.280 0.14 3.17 14 PRO B C 1
ATOM 1940 O O A PRO B 1 14 ? -8.316 -0.571 -0.073 0.14 4.62 14 PRO B O 1
ATOM 1941 O O B PRO B 1 14 ? -8.315 -0.571 -0.073 0.14 4.62 14 PRO B O 1
ATOM 1942 O O C PRO B 1 14 ? -8.464 -2.731 8.642 0.14 3.04 14 PRO B O 1
ATOM 1943 O O D PRO B 1 14 ? -8.463 -2.731 8.642 0.14 3.04 14 PRO B O 1
ATOM 1944 O O E PRO B 1 14 ? -8.317 -0.571 -0.073 0.14 4.62 14 PRO B O 1
ATOM 1945 O O F PRO B 1 14 ? -5.715 2.752 -8.210 0.14 3.21 14 PRO B O 1
ATOM 1946 O O G PRO B 1 14 ? -5.715 2.751 -8.210 0.14 3.21 14 PRO B O 1
ATOM 1968 N N A GLY B 1 15 ? -6.116 -0.475 -0.517 0.14 4.45 15 GLY B N 1
ATOM 1969 N N B GLY B 1 15 ? -6.115 -0.475 -0.517 0.14 4.45 15 GLY B N 1
ATOM 1970 N N C GLY B 1 15 ? -6.756 -1.353 8.101 0.14 2.62 15 GLY B N 1
ATOM 1971 N N D GLY B 1 15 ? -6.756 -1.352 8.101 0.14 2.62 15 GLY B N 1
ATOM 1972 N N E GLY B 1 15 ? -6.117 -0.475 -0.517 0.14 4.45 15 GLY B N 1
ATOM 1973 N N F GLY B 1 15 ? -4.436 0.984 -8.751 0.14 2.70 15 GLY B N 1
ATOM 1974 N N G GLY B 1 15 ? -4.435 0.984 -8.751 0.14 2.70 15 GLY B N 1
ATOM 1975 C CA A GLY B 1 15 ? -6.240 0.808 -1.206 0.14 4.54 15 GLY B CA 1
ATOM 1976 C CA B GLY B 1 15 ? -6.241 0.808 -1.206 0.14 4.54 15 GLY B CA 1
ATOM 1977 C CA C GLY B 1 15 ? -7.566 -0.577 7.184 0.14 3.26 15 GLY B CA 1
ATOM 1978 C CA D GLY B 1 15 ? -7.567 -0.577 7.184 0.14 3.26 15 GLY B CA 1
ATOM 1979 C CA E GLY B 1 15 ? -6.240 0.807 -1.206 0.14 4.54 15 GLY B CA 1
ATOM 1980 C CA F GLY B 1 15 ? -3.389 1.830 -9.318 0.14 3.17 15 GLY B CA 1
ATOM 1981 C CA G GLY B 1 15 ? -3.388 1.830 -9.318 0.14 3.17 15 GLY B CA 1
ATOM 1982 C C A GLY B 1 15 ? -6.993 0.706 -2.532 0.14 4.87 15 GLY B C 1
ATOM 1983 C C B GLY B 1 15 ? -6.993 0.705 -2.532 0.14 4.87 15 GLY B C 1
ATOM 1984 C C C GLY B 1 15 ? -7.810 -1.382 5.914 0.14 3.26 15 GLY B C 1
ATOM 1985 C C D GLY B 1 15 ? -7.811 -1.382 5.914 0.14 3.26 15 GLY B C 1
ATOM 1986 C C E GLY B 1 15 ? -6.993 0.707 -2.532 0.14 4.87 15 GLY B C 1
ATOM 1987 C C F GLY B 1 15 ? -3.818 2.444 -10.649 0.14 2.93 15 GLY B C 1
ATOM 1988 C C G GLY B 1 15 ? -3.817 2.444 -10.649 0.14 2.93 15 GLY B C 1
ATOM 1989 O O A GLY B 1 15 ? -7.433 -0.370 -2.948 0.14 5.60 15 GLY B O 1
ATOM 1990 O O B GLY B 1 15 ? -7.433 -0.371 -2.948 0.14 5.60 15 GLY B O 1
ATOM 1991 O O C GLY B 1 15 ? -7.265 -2.487 5.734 0.14 3.69 15 GLY B O 1
ATOM 1992 O O D GLY B 1 15 ? -7.265 -2.486 5.734 0.14 3.69 15 GLY B O 1
ATOM 1993 O O E GLY B 1 15 ? -7.432 -0.370 -2.948 0.14 5.60 15 GLY B O 1
ATOM 1994 O O F GLY B 1 15 ? -4.881 2.124 -11.210 0.14 3.17 15 GLY B O 1
ATOM 1995 O O G GLY B 1 15 ? -4.882 2.124 -11.210 0.14 3.17 15 GLY B O 1
ATOM 2052 N N A PRO B 1 17 ? -7.430 1.038 -6.783 0.14 3.53 17 PRO B N 1
ATOM 2053 N N B PRO B 1 17 ? -7.430 1.037 -6.783 0.14 3.53 17 PRO B N 1
ATOM 2054 N N C PRO B 1 17 ? -7.852 -2.517 1.851 0.14 3.88 17 PRO B N 1
ATOM 2055 N N D PRO B 1 17 ? -7.852 -2.516 1.851 0.14 3.88 17 PRO B N 1
ATOM 2056 N N E PRO B 1 17 ? -7.430 1.039 -6.783 0.14 3.53 17 PRO B N 1
ATOM 2057 N N F PRO B 1 17 ? -3.584 3.249 -14.811 0.14 2.92 17 PRO B N 1
ATOM 2058 N N G PRO B 1 17 ? -3.585 3.249 -14.811 0.14 2.92 17 PRO B N 1
ATOM 2059 C CA A PRO B 1 17 ? -6.613 0.553 -7.881 0.14 3.46 17 PRO B CA 1
ATOM 2060 C CA B PRO B 1 17 ? -6.613 0.552 -7.881 0.14 3.46 17 PRO B CA 1
ATOM 2061 C CA C PRO B 1 17 ? -6.906 -2.422 0.737 0.14 4.10 17 PRO B CA 1
ATOM 2062 C CA D PRO B 1 17 ? -6.906 -2.421 0.737 0.14 4.10 17 PRO B CA 1
ATOM 2063 C CA E PRO B 1 17 ? -6.613 0.554 -7.881 0.14 3.46 17 PRO B CA 1
ATOM 2064 C CA F PRO B 1 17 ? -3.280 2.562 -16.062 0.14 3.35 17 PRO B CA 1
ATOM 2065 C CA G PRO B 1 17 ? -3.281 2.562 -16.062 0.14 3.35 17 PRO B CA 1
ATOM 2066 C C A PRO B 1 17 ? -5.528 1.543 -8.297 0.14 3.21 17 PRO B C 1
ATOM 2067 C C B PRO B 1 17 ? -5.527 1.543 -8.297 0.14 3.21 17 PRO B C 1
ATOM 2068 C C C PRO B 1 17 ? -7.150 -1.101 0.000 0.14 4.33 17 PRO B C 1
ATOM 2069 C C D PRO B 1 17 ? -7.150 -1.102 0.000 0.14 4.33 17 PRO B C 1
ATOM 2070 C C E PRO B 1 17 ? -5.529 1.543 -8.297 0.14 3.21 17 PRO B C 1
ATOM 2071 C C F PRO B 1 17 ? -1.780 2.434 -16.283 0.14 3.40 17 PRO B C 1
ATOM 2072 C C G PRO B 1 17 ? -1.781 2.434 -16.283 0.14 3.40 17 PRO B C 1
ATOM 2073 O O A PRO B 1 17 ? -5.700 2.760 -8.208 0.14 3.24 17 PRO B O 1
ATOM 2074 O O B PRO B 1 17 ? -5.701 2.760 -8.208 0.14 3.24 17 PRO B O 1
ATOM 2075 O O C PRO B 1 17 ? -8.285 -0.598 -0.064 0.14 4.44 17 PRO B O 1
ATOM 2076 O O D PRO B 1 17 ? -8.285 -0.599 -0.064 0.14 4.44 17 PRO B O 1
ATOM 2077 O O E PRO B 1 17 ? -5.700 2.761 -8.208 0.14 3.24 17 PRO B O 1
ATOM 2078 O O F PRO B 1 17 ? -1.018 3.350 -15.969 0.14 4.05 17 PRO B O 1
ATOM 2079 O O G PRO B 1 17 ? -1.019 3.350 -15.969 0.14 4.05 17 PRO B O 1
ATOM 2101 N N A GLY B 1 18 ? -4.418 1.004 -8.792 0.14 2.70 18 GLY B N 1
ATOM 2102 N N B GLY B 1 18 ? -4.418 1.003 -8.792 0.14 2.70 18 GLY B N 1
ATOM 2103 N N C GLY B 1 18 ? -6.098 -0.555 -0.583 0.14 4.04 18 GLY B N 1
ATOM 2104 N N D GLY B 1 18 ? -6.098 -0.554 -0.583 0.14 4.04 18 GLY B N 1
ATOM 2105 N N E GLY B 1 18 ? -4.418 1.005 -8.792 0.14 2.70 18 GLY B N 1
ATOM 2106 N N F GLY B 1 18 ? -1.368 1.337 -16.913 0.14 3.16 18 GLY B N 1
ATOM 2107 N N G GLY B 1 18 ? -1.369 1.338 -16.913 0.14 3.16 18 GLY B N 1
ATOM 2108 C CA A GLY B 1 18 ? -3.343 1.862 -9.298 0.14 3.16 18 GLY B CA 1
ATOM 2109 C CA B GLY B 1 18 ? -3.343 1.861 -9.298 0.14 3.16 18 GLY B CA 1
ATOM 2110 C CA C GLY B 1 18 ? -6.213 0.739 -1.258 0.14 3.76 18 GLY B CA 1
ATOM 2111 C CA D GLY B 1 18 ? -6.213 0.738 -1.258 0.14 3.76 18 GLY B CA 1
ATOM 2112 C CA E GLY B 1 18 ? -3.343 1.860 -9.298 0.14 3.16 18 GLY B CA 1
ATOM 2113 C CA F GLY B 1 18 ? -0.013 1.286 -17.425 0.14 3.50 18 GLY B CA 1
ATOM 2114 C CA G GLY B 1 18 ? -0.014 1.285 -17.424 0.14 3.50 18 GLY B CA 1
ATOM 2115 C C A GLY B 1 18 ? -3.677 2.492 -10.651 0.14 3.10 18 GLY B C 1
ATOM 2116 C C B GLY B 1 18 ? -3.677 2.491 -10.651 0.14 3.10 18 GLY B C 1
ATOM 2117 C C C GLY B 1 18 ? -6.968 0.671 -2.585 0.14 3.68 18 GLY B C 1
ATOM 2118 C C D GLY B 1 18 ? -6.968 0.670 -2.585 0.14 3.68 18 GLY B C 1
ATOM 2119 C C E GLY B 1 18 ? -3.677 2.493 -10.651 0.14 3.10 18 GLY B C 1
ATOM 2120 C C F GLY B 1 18 ? 0.127 2.228 -18.610 0.14 3.65 18 GLY B C 1
ATOM 2121 C C G GLY B 1 18 ? 0.127 2.227 -18.610 0.14 3.65 18 GLY B C 1
ATOM 2122 O O A GLY B 1 18 ? -4.744 2.261 -11.242 0.14 3.17 18 GLY B O 1
ATOM 2123 O O B GLY B 1 18 ? -4.744 2.260 -11.243 0.14 3.17 18 GLY B O 1
ATOM 2124 O O C GLY B 1 18 ? -7.335 -0.407 -3.069 0.14 4.62 18 GLY B O 1
ATOM 2125 O O D GLY B 1 18 ? -7.335 -0.406 -3.069 0.14 4.62 18 GLY B O 1
ATOM 2126 O O E GLY B 1 18 ? -4.744 2.261 -11.243 0.14 3.17 18 GLY B O 1
ATOM 2127 O O F GLY B 1 18 ? -0.831 2.848 -19.083 0.14 3.80 18 GLY B O 1
ATOM 2128 O O G GLY B 1 18 ? -0.830 2.847 -19.083 0.14 3.80 18 GLY B O 1
ATOM 2129 N N A PRO B 1 19 ? -2.734 3.296 -11.173 0.14 3.31 19 PRO B N 1
ATOM 2130 N N B PRO B 1 19 ? -2.734 3.295 -11.173 0.14 3.31 19 PRO B N 1
ATOM 2131 N N C PRO B 1 19 ? -7.213 1.853 -3.176 0.14 3.70 19 PRO B N 1
ATOM 2132 N N D PRO B 1 19 ? -7.213 1.852 -3.176 0.14 3.70 19 PRO B N 1
ATOM 2133 N N E PRO B 1 19 ? -2.734 3.297 -11.173 0.14 3.31 19 PRO B N 1
ATOM 2134 N N F PRO B 1 19 ? 1.340 2.345 -19.113 0.14 4.20 19 PRO B N 1
ATOM 2135 N N G PRO B 1 19 ? 1.340 2.344 -19.113 0.14 4.20 19 PRO B N 1
ATOM 2136 C CA A PRO B 1 19 ? -2.943 3.963 -12.472 0.14 3.48 19 PRO B CA 1
ATOM 2137 C CA B PRO B 1 19 ? -2.943 3.964 -12.472 0.14 3.48 19 PRO B CA 1
ATOM 2138 C CA C PRO B 1 19 ? -7.796 2.014 -4.510 0.14 3.77 19 PRO B CA 1
ATOM 2139 C CA D PRO B 1 19 ? -7.796 2.013 -4.510 0.14 3.77 19 PRO B CA 1
ATOM 2140 C CA E PRO B 1 19 ? -2.943 3.962 -12.472 0.14 3.48 19 PRO B CA 1
ATOM 2141 C CA F PRO B 1 19 ? 1.601 3.228 -20.240 0.14 4.53 19 PRO B CA 1
ATOM 2142 C CA G PRO B 1 19 ? 1.601 3.227 -20.240 0.14 4.53 19 PRO B CA 1
ATOM 2143 C C A PRO B 1 19 ? -2.858 2.983 -13.645 0.14 3.15 19 PRO B C 1
ATOM 2144 C C B PRO B 1 19 ? -2.858 2.982 -13.645 0.14 3.15 19 PRO B C 1
ATOM 2145 C C C PRO B 1 19 ? -6.948 1.382 -5.638 0.14 2.71 19 PRO B C 1
ATOM 2146 C C D PRO B 1 19 ? -6.948 1.381 -5.638 0.14 2.71 19 PRO B C 1
ATOM 2147 C C E PRO B 1 19 ? -2.858 2.984 -13.645 0.14 3.15 19 PRO B C 1
ATOM 2148 C C F PRO B 1 19 ? 1.145 2.606 -21.566 0.14 4.72 19 PRO B C 1
ATOM 2149 C C G PRO B 1 19 ? 1.145 2.605 -21.566 0.14 4.72 19 PRO B C 1
ATOM 2150 O O A PRO B 1 19 ? -2.282 1.897 -13.521 0.14 3.36 19 PRO B O 1
ATOM 2151 O O B PRO B 1 19 ? -2.282 1.896 -13.522 0.14 3.36 19 PRO B O 1
ATOM 2152 O O C PRO B 1 19 ? -5.770 1.028 -5.437 0.14 2.72 19 PRO B O 1
ATOM 2153 O O D PRO B 1 19 ? -5.770 1.027 -5.437 0.14 2.72 19 PRO B O 1
ATOM 2154 O O E PRO B 1 19 ? -2.282 1.897 -13.522 0.14 3.36 19 PRO B O 1
ATOM 2155 O O F PRO B 1 19 ? 0.811 1.413 -21.613 0.14 4.58 19 PRO B O 1
ATOM 2156 O O G PRO B 1 19 ? 0.811 1.412 -21.613 0.14 4.58 19 PRO B O 1
ATOM 2234 N N A GLY B 1 21 ? -1.376 1.297 -16.933 0.14 3.15 21 GLY B N 1
ATOM 2235 N N B GLY B 1 21 ? -1.375 1.296 -16.933 0.14 3.15 21 GLY B N 1
ATOM 2236 N N C GLY B 1 21 ? -4.499 0.998 -8.806 0.14 2.30 21 GLY B N 1
ATOM 2237 N N D GLY B 1 21 ? -4.499 0.997 -8.806 0.14 2.30 21 GLY B N 1
ATOM 2238 N N E GLY B 1 21 ? -1.375 1.297 -16.933 0.14 3.15 21 GLY B N 1
ATOM 2239 N N F GLY B 1 21 ? 1.181 0.760 -25.092 0.14 4.73 21 GLY B N 1
ATOM 2240 N N G GLY B 1 21 ? 1.181 0.761 -25.092 0.14 4.73 21 GLY B N 1
ATOM 2241 C CA A GLY B 1 21 ? -0.042 1.210 -17.495 0.14 3.53 21 GLY B CA 1
ATOM 2242 C CA B GLY B 1 21 ? -0.044 1.212 -17.497 0.14 3.53 21 GLY B CA 1
ATOM 2243 C CA C GLY B 1 21 ? -3.351 1.749 -9.340 0.14 2.98 21 GLY B CA 1
ATOM 2244 C CA D GLY B 1 21 ? -3.351 1.748 -9.340 0.14 2.98 21 GLY B CA 1
ATOM 2245 C CA E GLY B 1 21 ? -0.043 1.211 -17.496 0.14 3.53 21 GLY B CA 1
ATOM 2246 C CA F GLY B 1 21 ? 1.973 -0.362 -25.584 0.14 4.76 21 GLY B CA 1
ATOM 2247 C CA G GLY B 1 21 ? 1.973 -0.361 -25.584 0.14 4.76 21 GLY B CA 1
ATOM 2248 C C A GLY B 1 21 ? 0.107 2.203 -18.636 0.14 3.65 21 GLY B C 1
ATOM 2249 C C B GLY B 1 21 ? 0.107 2.202 -18.637 0.14 3.65 21 GLY B C 1
ATOM 2250 C C C GLY B 1 21 ? -3.684 2.444 -10.661 0.14 2.97 21 GLY B C 1
ATOM 2251 C C D GLY B 1 21 ? -3.684 2.445 -10.661 0.14 2.97 21 GLY B C 1
ATOM 2252 C C E GLY B 1 21 ? 0.107 2.204 -18.637 0.14 3.65 21 GLY B C 1
ATOM 2253 C C F GLY B 1 21 ? 3.031 0.076 -26.587 0.14 4.87 21 GLY B C 1
ATOM 2254 C C G GLY B 1 21 ? 3.031 0.075 -26.587 0.14 4.87 21 GLY B C 1
ATOM 2255 O O A GLY B 1 21 ? -0.844 2.843 -19.094 0.14 3.79 21 GLY B O 1
ATOM 2256 O O B GLY B 1 21 ? -0.846 2.842 -19.094 0.14 3.79 21 GLY B O 1
ATOM 2257 O O C GLY B 1 21 ? -4.760 2.249 -11.252 0.14 3.14 21 GLY B O 1
ATOM 2258 O O D GLY B 1 21 ? -4.760 2.248 -11.252 0.14 3.14 21 GLY B O 1
ATOM 2259 O O E GLY B 1 21 ? -0.846 2.843 -19.094 0.14 3.79 21 GLY B O 1
ATOM 2260 O O F GLY B 1 21 ? 3.123 1.250 -26.976 0.14 5.03 21 GLY B O 1
ATOM 2261 O O G GLY B 1 21 ? 3.123 1.251 -26.976 0.14 5.03 21 GLY B O 1
ATOM 2262 N N A PRO B 1 22 ? 1.324 2.342 -19.119 0.14 4.18 22 PRO B N 1
ATOM 2263 N N B PRO B 1 22 ? 1.323 2.342 -19.119 0.14 4.18 22 PRO B N 1
ATOM 2264 N N C PRO B 1 22 ? -2.741 3.265 -11.160 0.14 3.27 22 PRO B N 1
ATOM 2265 N N D PRO B 1 22 ? -2.741 3.264 -11.160 0.14 3.27 22 PRO B N 1
ATOM 2266 N N E PRO B 1 22 ? 1.325 2.342 -19.119 0.14 4.18 22 PRO B N 1
ATOM 2267 N N F PRO B 1 22 ? 3.855 -0.872 -27.034 0.14 5.12 22 PRO B N 1
ATOM 2268 N N G PRO B 1 22 ? 3.855 -0.871 -27.034 0.14 5.12 22 PRO B N 1
ATOM 2269 C CA A PRO B 1 22 ? 1.585 3.241 -20.232 0.14 4.51 22 PRO B CA 1
ATOM 2270 C CA B PRO B 1 22 ? 1.584 3.241 -20.232 0.14 4.51 22 PRO B CA 1
ATOM 2271 C CA C PRO B 1 22 ? -2.955 3.949 -12.448 0.14 3.45 22 PRO B CA 1
ATOM 2272 C CA D PRO B 1 22 ? -2.955 3.948 -12.448 0.14 3.45 22 PRO B CA 1
ATOM 2273 C CA E PRO B 1 22 ? 1.583 3.241 -20.232 0.14 4.51 22 PRO B CA 1
ATOM 2274 C CA F PRO B 1 22 ? 4.872 -0.440 -27.986 0.14 5.60 22 PRO B CA 1
ATOM 2275 C CA G PRO B 1 22 ? 4.872 -0.441 -27.986 0.14 5.60 22 PRO B CA 1
ATOM 2276 C C A PRO B 1 22 ? 1.148 2.615 -21.564 0.14 4.71 22 PRO B C 1
ATOM 2277 C C B PRO B 1 22 ? 1.147 2.615 -21.564 0.14 4.71 22 PRO B C 1
ATOM 2278 C C C PRO B 1 22 ? -2.859 2.981 -13.632 0.14 3.10 22 PRO B C 1
ATOM 2279 C C D PRO B 1 22 ? -2.859 2.980 -13.632 0.14 3.10 22 PRO B C 1
ATOM 2280 C C E PRO B 1 22 ? 1.149 2.615 -21.564 0.14 4.71 22 PRO B C 1
ATOM 2281 C C F PRO B 1 22 ? 4.249 -0.204 -29.367 0.14 5.89 22 PRO B C 1
ATOM 2282 C C G PRO B 1 22 ? 4.249 -0.203 -29.367 0.14 5.89 22 PRO B C 1
ATOM 2283 O O A PRO B 1 22 ? 0.824 1.419 -21.614 0.14 4.62 22 PRO B O 1
ATOM 2284 O O B PRO B 1 22 ? 0.824 1.418 -21.614 0.14 4.62 22 PRO B O 1
ATOM 2285 O O C PRO B 1 22 ? -2.279 1.896 -13.518 0.14 3.34 22 PRO B O 1
ATOM 2286 O O D PRO B 1 22 ? -2.279 1.895 -13.518 0.14 3.34 22 PRO B O 1
ATOM 2287 O O E PRO B 1 22 ? 0.825 1.419 -21.614 0.14 4.62 22 PRO B O 1
ATOM 2288 O O F PRO B 1 22 ? 3.111 -0.618 -29.638 0.14 5.60 22 PRO B O 1
ATOM 2289 O O G PRO B 1 22 ? 3.111 -0.617 -29.638 0.14 5.60 22 PRO B O 1
ATOM 2367 N N A GLY B 1 24 ? 1.186 0.780 -25.097 0.14 4.73 24 GLY B N 1
ATOM 2368 N N B GLY B 1 24 ? 1.187 0.780 -25.097 0.14 4.73 24 GLY B N 1
ATOM 2369 N N C GLY B 1 24 ? -1.375 1.300 -16.931 0.14 3.15 24 GLY B N 1
ATOM 2370 N N D GLY B 1 24 ? -1.376 1.300 -16.931 0.14 3.15 24 GLY B N 1
ATOM 2371 N N E GLY B 1 24 ? 1.185 0.780 -25.097 0.14 4.73 24 GLY B N 1
ATOM 2372 N N F GLY B 1 24 ? 3.203 -0.601 -33.246 0.14 7.90 24 GLY B N 1
ATOM 2373 N N G GLY B 1 24 ? 3.204 -0.601 -33.246 0.14 7.90 24 GLY B N 1
ATOM 2374 C CA A GLY B 1 24 ? 1.971 -0.351 -25.573 0.14 4.78 24 GLY B CA 1
ATOM 2375 C CA B GLY B 1 24 ? 1.972 -0.351 -25.573 0.14 4.78 24 GLY B CA 1
ATOM 2376 C CA C GLY B 1 24 ? -0.044 1.210 -17.494 0.14 3.53 24 GLY B CA 1
ATOM 2377 C CA D GLY B 1 24 ? -0.045 1.211 -17.495 0.14 3.53 24 GLY B CA 1
ATOM 2378 C CA E GLY B 1 24 ? 1.970 -0.351 -25.573 0.14 4.78 24 GLY B CA 1
ATOM 2379 C CA F GLY B 1 24 ? 2.967 -1.733 -34.138 0.14 9.86 24 GLY B CA 1
ATOM 2380 C CA G GLY B 1 24 ? 2.966 -1.733 -34.138 0.14 9.86 24 GLY B CA 1
ATOM 2381 C C A GLY B 1 24 ? 3.023 0.054 -26.596 0.14 4.93 24 GLY B C 1
ATOM 2382 C C B GLY B 1 24 ? 3.022 0.054 -26.596 0.14 4.93 24 GLY B C 1
ATOM 2383 C C C GLY B 1 24 ? 0.106 2.203 -18.637 0.14 3.65 24 GLY B C 1
ATOM 2384 C C D GLY B 1 24 ? 0.107 2.203 -18.637 0.14 3.65 24 GLY B C 1
ATOM 2385 C C E GLY B 1 24 ? 3.024 0.054 -26.596 0.14 4.93 24 GLY B C 1
ATOM 2386 C C F GLY B 1 24 ? 4.170 -1.977 -35.042 0.14 11.86 24 GLY B C 1
ATOM 2387 C C G GLY B 1 24 ? 4.171 -1.977 -35.042 0.14 11.86 24 GLY B C 1
ATOM 2388 O O A GLY B 1 24 ? 3.144 1.225 -26.994 0.14 5.03 24 GLY B O 1
ATOM 2389 O O B GLY B 1 24 ? 3.145 1.225 -26.994 0.14 5.03 24 GLY B O 1
ATOM 2390 O O C GLY B 1 24 ? -0.846 2.843 -19.093 0.14 3.79 24 GLY B O 1
ATOM 2391 O O D GLY B 1 24 ? -0.845 2.843 -19.094 0.14 3.79 24 GLY B O 1
ATOM 2392 O O E GLY B 1 24 ? 3.143 1.225 -26.994 0.14 5.03 24 GLY B O 1
ATOM 2393 O O F GLY B 1 24 ? 5.059 -1.119 -35.156 0.14 11.68 24 GLY B O 1
ATOM 2394 O O G GLY B 1 24 ? 5.060 -1.119 -35.156 0.14 11.68 24 GLY B O 1
ATOM 2395 N N A PRO B 1 25 ? 3.809 -0.927 -27.044 0.14 5.30 25 PRO B N 1
ATOM 2396 N N B PRO B 1 25 ? 3.809 -0.928 -27.044 0.14 5.30 25 PRO B N 1
ATOM 2397 N N C PRO B 1 25 ? 1.323 2.341 -19.118 0.14 4.18 25 PRO B N 1
ATOM 2398 N N D PRO B 1 25 ? 1.322 2.341 -19.118 0.14 4.18 25 PRO B N 1
ATOM 2399 N N E PRO B 1 25 ? 3.809 -0.926 -27.044 0.14 5.30 25 PRO B N 1
ATOM 2400 N N F PRO B 1 25 ? 4.215 -3.153 -35.673 0.14 13.35 25 PRO B N 1
ATOM 2401 N N G PRO B 1 25 ? 4.215 -3.152 -35.673 0.14 13.35 25 PRO B N 1
ATOM 2402 C CA A PRO B 1 25 ? 4.828 -0.684 -28.056 0.14 6.00 25 PRO B CA 1
ATOM 2403 C CA B PRO B 1 25 ? 4.828 -0.683 -28.056 0.14 6.00 25 PRO B CA 1
ATOM 2404 C CA C PRO B 1 25 ? 1.583 3.240 -20.230 0.14 4.51 25 PRO B CA 1
ATOM 2405 C CA D PRO B 1 25 ? 1.584 3.240 -20.230 0.14 4.51 25 PRO B CA 1
ATOM 2406 C CA E PRO B 1 25 ? 4.828 -0.685 -28.056 0.14 6.00 25 PRO B CA 1
ATOM 2407 C CA F PRO B 1 25 ? 5.252 -3.484 -36.673 0.14 14.84 25 PRO B CA 1
ATOM 2408 C CA G PRO B 1 25 ? 5.251 -3.484 -36.673 0.14 14.84 25 PRO B CA 1
ATOM 2409 C C A PRO B 1 25 ? 4.214 -0.277 -29.394 0.14 6.08 25 PRO B C 1
ATOM 2410 C C B PRO B 1 25 ? 4.214 -0.276 -29.394 0.14 6.08 25 PRO B C 1
ATOM 2411 C C C PRO B 1 25 ? 1.148 2.616 -21.563 0.14 4.71 25 PRO B C 1
ATOM 2412 C C D PRO B 1 25 ? 1.147 2.616 -21.563 0.14 4.71 25 PRO B C 1
ATOM 2413 C C E PRO B 1 25 ? 4.214 -0.278 -29.394 0.14 6.08 25 PRO B C 1
ATOM 2414 C C F PRO B 1 25 ? 5.045 -2.662 -37.965 0.14 16.73 25 PRO B C 1
ATOM 2415 C C G PRO B 1 25 ? 5.044 -2.662 -37.965 0.14 16.73 25 PRO B C 1
ATOM 2416 O O A PRO B 1 25 ? 3.056 -0.599 -29.682 0.14 5.63 25 PRO B O 1
ATOM 2417 O O B PRO B 1 25 ? 3.055 -0.599 -29.682 0.14 5.63 25 PRO B O 1
ATOM 2418 O O C PRO B 1 25 ? 0.825 1.419 -21.615 0.14 4.62 25 PRO B O 1
ATOM 2419 O O D PRO B 1 25 ? 0.824 1.419 -21.615 0.14 4.62 25 PRO B O 1
ATOM 2420 O O E PRO B 1 25 ? 3.057 -0.599 -29.682 0.14 5.63 25 PRO B O 1
ATOM 2421 O O F PRO B 1 25 ? 3.926 -2.198 -38.213 0.14 16.52 25 PRO B O 1
ATOM 2422 O O G PRO B 1 25 ? 3.926 -2.197 -38.213 0.14 16.52 25 PRO B O 1
ATOM 2500 N N A GLY B 1 27 ? 3.208 -0.577 -33.256 0.14 8.03 27 GLY B N 1
ATOM 2501 N N B GLY B 1 27 ? 3.207 -0.577 -33.254 0.14 8.03 27 GLY B N 1
ATOM 2502 N N C GLY B 1 27 ? 1.188 0.786 -25.098 0.14 4.73 27 GLY B N 1
ATOM 2503 N N D GLY B 1 27 ? 1.188 0.785 -25.098 0.14 4.73 27 GLY B N 1
ATOM 2504 N N E GLY B 1 27 ? 3.208 -0.577 -33.254 0.14 8.03 27 GLY B N 1
ATOM 2505 N N F GLY B 1 27 ? 4.738 -1.283 -41.914 0.14 19.72 27 GLY B N 1
ATOM 2506 N N G GLY B 1 27 ? 4.739 -1.283 -41.914 0.14 19.72 27 GLY B N 1
ATOM 2507 C CA A GLY B 1 27 ? 2.845 -1.729 -34.082 0.14 10.10 27 GLY B CA 1
ATOM 2508 C CA B GLY B 1 27 ? 2.845 -1.728 -34.082 0.14 10.10 27 GLY B CA 1
ATOM 2509 C CA C GLY B 1 27 ? 1.971 -0.346 -25.567 0.14 4.78 27 GLY B CA 1
ATOM 2510 C CA D GLY B 1 27 ? 1.971 -0.345 -25.567 0.14 4.78 27 GLY B CA 1
ATOM 2511 C CA E GLY B 1 27 ? 2.844 -1.729 -34.082 0.14 10.10 27 GLY B CA 1
ATOM 2512 C CA F GLY B 1 27 ? 3.709 -1.726 -42.852 0.14 19.49 27 GLY B CA 1
ATOM 2513 C CA G GLY B 1 27 ? 3.709 -1.726 -42.851 0.14 19.49 27 GLY B CA 1
ATOM 2514 C C A GLY B 1 27 ? 3.936 -2.101 -35.077 0.14 11.94 27 GLY B C 1
ATOM 2515 C C B GLY B 1 27 ? 3.937 -2.101 -35.077 0.14 11.94 27 GLY B C 1
ATOM 2516 C C C GLY B 1 27 ? 3.018 0.049 -26.599 0.14 4.93 27 GLY B C 1
ATOM 2517 C C D GLY B 1 27 ? 3.017 0.049 -26.599 0.14 4.93 27 GLY B C 1
ATOM 2518 C C E GLY B 1 27 ? 3.935 -2.101 -35.077 0.14 11.94 27 GLY B C 1
ATOM 2519 C C F GLY B 1 27 ? 4.201 -2.499 -44.065 0.14 19.39 27 GLY B C 1
ATOM 2520 C C G GLY B 1 27 ? 4.202 -2.499 -44.065 0.14 19.39 27 GLY B C 1
ATOM 2521 O O A GLY B 1 27 ? 4.923 -1.373 -35.249 0.14 11.69 27 GLY B O 1
ATOM 2522 O O B GLY B 1 27 ? 4.924 -1.373 -35.249 0.14 11.69 27 GLY B O 1
ATOM 2523 O O C GLY B 1 27 ? 3.146 1.218 -27.001 0.14 5.02 27 GLY B O 1
ATOM 2524 O O D GLY B 1 27 ? 3.145 1.218 -27.001 0.14 5.02 27 GLY B O 1
ATOM 2525 O O E GLY B 1 27 ? 4.925 -1.373 -35.249 0.14 11.69 27 GLY B O 1
ATOM 2526 O O F GLY B 1 27 ? 5.375 -2.779 -44.143 0.14 19.20 27 GLY B O 1
ATOM 2527 O O G GLY B 1 27 ? 5.376 -2.779 -44.143 0.14 19.20 27 GLY B O 1
ATOM 2528 N N A PRO B 1 28 ? 3.772 -3.254 -35.728 0.14 13.23 28 PRO B N 1
ATOM 2529 N N B PRO B 1 28 ? 3.772 -3.253 -35.728 0.14 13.23 28 PRO B N 1
ATOM 2530 N N C PRO B 1 28 ? 3.794 -0.942 -27.042 0.14 5.28 28 PRO B N 1
ATOM 2531 N N D PRO B 1 28 ? 3.793 -0.942 -27.042 0.14 5.28 28 PRO B N 1
ATOM 2532 N N E PRO B 1 28 ? 3.772 -3.255 -35.728 0.14 13.23 28 PRO B N 1
ATOM 2533 N N F PRO B 1 28 ? 3.280 -2.852 -44.953 0.14 20.83 28 PRO B N 1
ATOM 2534 N N G PRO B 1 28 ? 3.281 -2.852 -44.953 0.14 20.83 28 PRO B N 1
ATOM 2535 C CA A PRO B 1 28 ? 4.687 -3.765 -36.771 0.14 14.92 28 PRO B CA 1
ATOM 2536 C CA B PRO B 1 28 ? 4.687 -3.766 -36.771 0.14 14.92 28 PRO B CA 1
ATOM 2537 C CA C PRO B 1 28 ? 4.796 -0.780 -28.084 0.14 6.01 28 PRO B CA 1
ATOM 2538 C CA D PRO B 1 28 ? 4.796 -0.781 -28.084 0.14 6.01 28 PRO B CA 1
ATOM 2539 C CA E PRO B 1 28 ? 4.687 -3.764 -36.771 0.14 14.92 28 PRO B CA 1
ATOM 2540 C CA F PRO B 1 28 ? 3.621 -3.722 -46.094 0.14 19.96 28 PRO B CA 1
ATOM 2541 C CA G PRO B 1 28 ? 3.622 -3.722 -46.094 0.14 19.96 28 PRO B CA 1
ATOM 2542 C C A PRO B 1 28 ? 4.911 -2.766 -37.915 0.14 16.51 28 PRO B C 1
ATOM 2543 C C B PRO B 1 28 ? 4.911 -2.767 -37.915 0.14 16.51 28 PRO B C 1
ATOM 2544 C C C PRO B 1 28 ? 4.195 -0.309 -29.405 0.14 6.10 28 PRO B C 1
ATOM 2545 C C D PRO B 1 28 ? 4.195 -0.308 -29.405 0.14 6.10 28 PRO B C 1
ATOM 2546 C C E PRO B 1 28 ? 4.911 -2.765 -37.915 0.14 16.51 28 PRO B C 1
ATOM 2547 C C F PRO B 1 28 ? 4.473 -2.997 -47.131 0.14 19.00 28 PRO B C 1
ATOM 2548 C C G PRO B 1 28 ? 4.474 -2.997 -47.131 0.14 19.00 28 PRO B C 1
ATOM 2549 O O A PRO B 1 28 ? 4.045 -1.923 -38.178 0.14 16.21 28 PRO B O 1
ATOM 2550 O O B PRO B 1 28 ? 4.045 -1.922 -38.178 0.14 16.21 28 PRO B O 1
ATOM 2551 O O C PRO B 1 28 ? 3.032 -0.596 -29.702 0.14 5.61 28 PRO B O 1
ATOM 2552 O O D PRO B 1 28 ? 3.033 -0.596 -29.702 0.14 5.61 28 PRO B O 1
ATOM 2553 O O E PRO B 1 28 ? 4.045 -1.924 -38.178 0.14 16.21 28 PRO B O 1
ATOM 2554 O O F PRO B 1 28 ? 4.376 -1.794 -47.141 0.14 19.13 28 PRO B O 1
ATOM 2555 O O G PRO B 1 28 ? 4.377 -1.794 -47.141 0.14 19.13 28 PRO B O 1
ATOM 2633 N N A GLY B 1 30 ? 4.933 -1.589 -41.795 0.14 19.95 30 GLY B N 1
ATOM 2634 N N B GLY B 1 30 ? 4.932 -1.589 -41.795 0.14 19.95 30 GLY B N 1
ATOM 2635 N N C GLY B 1 30 ? 3.157 -0.571 -33.208 0.14 8.19 30 GLY B N 1
ATOM 2636 N N D GLY B 1 30 ? 3.158 -0.571 -33.208 0.14 8.19 30 GLY B N 1
ATOM 2637 N N E GLY B 1 30 ? 4.934 -1.589 -41.795 0.14 19.95 30 GLY B N 1
ATOM 2638 N N F GLY B 1 30 ? 5.891 -1.456 -50.629 0.14 14.55 30 GLY B N 1
ATOM 2639 N N G GLY B 1 30 ? 5.891 -1.456 -50.628 0.14 14.55 30 GLY B N 1
ATOM 2640 C CA A GLY B 1 30 ? 3.977 -1.875 -42.876 0.14 20.25 30 GLY B CA 1
ATOM 2641 C CA B GLY B 1 30 ? 3.978 -1.875 -42.876 0.14 20.25 30 GLY B CA 1
ATOM 2642 C CA C GLY B 1 30 ? 2.740 -1.726 -34.002 0.14 10.62 30 GLY B CA 1
ATOM 2643 C CA D GLY B 1 30 ? 2.741 -1.726 -34.002 0.14 10.62 30 GLY B CA 1
ATOM 2644 C CA E GLY B 1 30 ? 3.976 -1.875 -42.876 0.14 20.25 30 GLY B CA 1
ATOM 2645 C CA F GLY B 1 30 ? 5.298 -0.656 -51.676 0.14 12.75 30 GLY B CA 1
ATOM 2646 C CA G GLY B 1 30 ? 5.298 -0.656 -51.675 0.14 12.75 30 GLY B CA 1
ATOM 2647 C C A GLY B 1 30 ? 4.648 -2.555 -44.060 0.14 20.65 30 GLY B C 1
ATOM 2648 C C B GLY B 1 30 ? 4.647 -2.555 -44.060 0.14 20.65 30 GLY B C 1
ATOM 2649 C C C GLY B 1 30 ? 3.762 -2.100 -35.063 0.14 12.65 30 GLY B C 1
ATOM 2650 C C D GLY B 1 30 ? 3.763 -2.100 -35.063 0.14 12.65 30 GLY B C 1
ATOM 2651 C C E GLY B 1 30 ? 4.648 -2.554 -44.060 0.14 20.65 30 GLY B C 1
ATOM 2652 C C F GLY B 1 30 ? 4.780 -1.535 -52.806 0.14 10.77 30 GLY B C 1
ATOM 2653 C C G GLY B 1 30 ? 4.780 -1.535 -52.805 0.14 10.77 30 GLY B C 1
ATOM 2654 O O A GLY B 1 30 ? 5.875 -2.677 -44.104 0.14 20.42 30 GLY B O 1
ATOM 2655 O O B GLY B 1 30 ? 5.874 -2.677 -44.104 0.14 20.42 30 GLY B O 1
ATOM 2656 O O C GLY B 1 30 ? 4.865 -1.539 -35.123 0.14 12.35 30 GLY B O 1
ATOM 2657 O O D GLY B 1 30 ? 4.865 -1.538 -35.123 0.14 12.35 30 GLY B O 1
ATOM 2658 O O E GLY B 1 30 ? 5.876 -2.677 -44.104 0.14 20.42 30 GLY B O 1
ATOM 2659 O O F GLY B 1 30 ? 5.297 -2.639 -53.075 0.14 11.29 30 GLY B O 1
ATOM 2660 O O G GLY B 1 30 ? 5.297 -2.639 -53.074 0.14 11.29 30 GLY B O 1
ATOM 2661 N N A PRO C 1 1 ? -14.581 1.531 35.697 0.14 11.73 1 PRO C N 1
ATOM 2662 N N B PRO C 1 1 ? -17.412 -0.965 44.285 0.14 22.03 1 PRO C N 1
ATOM 2663 N N C PRO C 1 1 ? -17.411 -0.964 44.285 0.14 22.03 1 PRO C N 1
ATOM 2664 N N D PRO C 1 1 ? -17.411 -0.965 44.285 0.14 22.03 1 PRO C N 1
ATOM 2665 N N E PRO C 1 1 ? -14.582 1.531 35.697 0.14 11.73 1 PRO C N 1
ATOM 2666 N N F PRO C 1 1 ? -14.580 1.531 35.697 0.14 11.73 1 PRO C N 1
ATOM 2667 N N G PRO C 1 1 ? -9.997 3.257 27.776 0.14 4.96 1 PRO C N 1
ATOM 2668 C CA A PRO C 1 1 ? -15.228 1.616 34.377 0.14 10.71 1 PRO C CA 1
ATOM 2669 C CA B PRO C 1 1 ? -17.673 -1.555 42.977 0.14 23.27 1 PRO C CA 1
ATOM 2670 C CA C PRO C 1 1 ? -17.674 -1.554 42.977 0.14 23.27 1 PRO C CA 1
ATOM 2671 C CA D PRO C 1 1 ? -17.674 -1.555 42.977 0.14 23.27 1 PRO C CA 1
ATOM 2672 C CA E PRO C 1 1 ? -15.227 1.616 34.377 0.14 10.71 1 PRO C CA 1
ATOM 2673 C CA F PRO C 1 1 ? -15.229 1.616 34.377 0.14 10.71 1 PRO C CA 1
ATOM 2674 C CA G PRO C 1 1 ? -10.162 3.937 26.484 0.14 4.65 1 PRO C CA 1
ATOM 2675 C C A PRO C 1 1 ? -14.293 1.203 33.235 0.14 9.82 1 PRO C C 1
ATOM 2676 C C B PRO C 1 1 ? -16.463 -1.455 42.054 0.14 24.44 1 PRO C C 1
ATOM 2677 C C C PRO C 1 1 ? -16.463 -1.456 42.055 0.14 24.44 1 PRO C C 1
ATOM 2678 C C D PRO C 1 1 ? -16.463 -1.456 42.054 0.14 24.44 1 PRO C C 1
ATOM 2679 C C E PRO C 1 1 ? -14.292 1.203 33.235 0.14 9.82 1 PRO C C 1
ATOM 2680 C C F PRO C 1 1 ? -14.294 1.203 33.235 0.14 9.82 1 PRO C C 1
ATOM 2681 C C G PRO C 1 1 ? -10.129 2.960 25.308 0.14 4.31 1 PRO C C 1
ATOM 2682 O O A PRO C 1 1 ? -13.097 0.988 33.466 0.14 9.14 1 PRO C O 1
ATOM 2683 O O B PRO C 1 1 ? -15.535 -0.691 42.330 0.14 25.80 1 PRO C O 1
ATOM 2684 O O C PRO C 1 1 ? -15.536 -0.691 42.330 0.14 25.80 1 PRO C O 1
ATOM 2685 O O D PRO C 1 1 ? -15.536 -0.692 42.330 0.14 25.80 1 PRO C O 1
ATOM 2686 O O E PRO C 1 1 ? -13.097 0.987 33.466 0.14 9.14 1 PRO C O 1
ATOM 2687 O O F PRO C 1 1 ? -13.097 0.989 33.466 0.14 9.14 1 PRO C O 1
ATOM 2688 O O G PRO C 1 1 ? -9.512 1.896 25.399 0.14 4.11 1 PRO C O 1
ATOM 2766 N N A GLY C 1 3 ? -11.755 0.994 30.134 0.14 6.71 3 GLY C N 1
ATOM 2767 N N B GLY C 1 3 ? -13.901 -0.839 38.446 0.14 20.51 3 GLY C N 1
ATOM 2768 N N C GLY C 1 3 ? -13.901 -0.837 38.448 0.14 20.51 3 GLY C N 1
ATOM 2769 N N D GLY C 1 3 ? -13.901 -0.839 38.448 0.14 20.51 3 GLY C N 1
ATOM 2770 N N E GLY C 1 3 ? -11.756 0.994 30.134 0.14 6.71 3 GLY C N 1
ATOM 2771 N N F GLY C 1 3 ? -11.754 0.994 30.134 0.14 6.71 3 GLY C N 1
ATOM 2772 N N G GLY C 1 3 ? -8.695 1.324 22.029 0.14 3.52 3 GLY C N 1
ATOM 2773 C CA A GLY C 1 3 ? -10.652 1.800 29.633 0.14 5.64 3 GLY C CA 1
ATOM 2774 C CA B GLY C 1 3 ? -13.808 0.450 37.771 0.14 19.83 3 GLY C CA 1
ATOM 2775 C CA C GLY C 1 3 ? -13.809 0.452 37.770 0.14 19.83 3 GLY C CA 1
ATOM 2776 C CA D GLY C 1 3 ? -13.809 0.450 37.770 0.14 19.83 3 GLY C CA 1
ATOM 2777 C CA E GLY C 1 3 ? -10.652 1.801 29.633 0.14 5.64 3 GLY C CA 1
ATOM 2778 C CA F GLY C 1 3 ? -10.653 1.800 29.633 0.14 5.64 3 GLY C CA 1
ATOM 2779 C CA G GLY C 1 3 ? -7.376 1.209 21.462 0.14 3.22 3 GLY C CA 1
ATOM 2780 C C A GLY C 1 3 ? -10.975 2.442 28.286 0.14 5.59 3 GLY C C 1
ATOM 2781 C C B GLY C 1 3 ? -14.504 0.425 36.419 0.14 18.95 3 GLY C C 1
ATOM 2782 C C C GLY C 1 3 ? -14.505 0.425 36.419 0.14 18.95 3 GLY C C 1
ATOM 2783 C C D GLY C 1 3 ? -14.505 0.426 36.419 0.14 18.95 3 GLY C C 1
ATOM 2784 C C E GLY C 1 3 ? -10.974 2.442 28.286 0.14 5.59 3 GLY C C 1
ATOM 2785 C C F GLY C 1 3 ? -10.976 2.442 28.286 0.14 5.59 3 GLY C C 1
ATOM 2786 C C G GLY C 1 3 ? -7.206 2.186 20.306 0.14 3.29 3 GLY C C 1
ATOM 2787 O O A GLY C 1 3 ? -12.042 2.219 27.695 0.14 5.64 3 GLY C O 1
ATOM 2788 O O B GLY C 1 3 ? -14.960 -0.625 35.962 0.14 13.76 3 GLY C O 1
ATOM 2789 O O C GLY C 1 3 ? -14.961 -0.625 35.961 0.14 13.76 3 GLY C O 1
ATOM 2790 O O D GLY C 1 3 ? -14.960 -0.625 35.961 0.14 13.76 3 GLY C O 1
ATOM 2791 O O E GLY C 1 3 ? -12.041 2.219 27.695 0.14 5.64 3 GLY C O 1
ATOM 2792 O O F GLY C 1 3 ? -12.043 2.219 27.695 0.14 5.64 3 GLY C O 1
ATOM 2793 O O G GLY C 1 3 ? -8.169 2.816 19.819 0.14 3.92 3 GLY C O 1
ATOM 2794 N N A PRO C 1 4 ? -10.045 3.248 27.776 0.14 5.14 4 PRO C N 1
ATOM 2795 N N B PRO C 1 4 ? -14.539 1.705 35.715 0.14 11.21 4 PRO C N 1
ATOM 2796 N N C PRO C 1 4 ? -14.539 1.704 35.715 0.14 11.21 4 PRO C N 1
ATOM 2797 N N D PRO C 1 4 ? -14.539 1.706 35.715 0.14 11.21 4 PRO C N 1
ATOM 2798 N N E PRO C 1 4 ? -10.044 3.248 27.776 0.14 5.14 4 PRO C N 1
ATOM 2799 N N F PRO C 1 4 ? -10.046 3.248 27.776 0.14 5.14 4 PRO C N 1
ATOM 2800 N N G PRO C 1 4 ? -5.970 2.313 19.830 0.14 3.92 4 PRO C N 1
ATOM 2801 C CA A PRO C 1 4 ? -10.278 3.917 26.493 0.14 4.75 4 PRO C CA 1
ATOM 2802 C CA B PRO C 1 4 ? -15.143 1.874 34.381 0.14 10.32 4 PRO C CA 1
ATOM 2803 C CA C PRO C 1 4 ? -15.143 1.873 34.381 0.14 10.32 4 PRO C CA 1
ATOM 2804 C CA D PRO C 1 4 ? -15.143 1.875 34.381 0.14 10.32 4 PRO C CA 1
ATOM 2805 C CA E PRO C 1 4 ? -10.277 3.917 26.493 0.14 4.75 4 PRO C CA 1
ATOM 2806 C CA F PRO C 1 4 ? -10.279 3.917 26.493 0.14 4.75 4 PRO C CA 1
ATOM 2807 C CA G PRO C 1 4 ? -5.710 3.224 18.714 0.14 4.05 4 PRO C CA 1
ATOM 2808 C C A PRO C 1 4 ? -10.161 2.959 25.307 0.14 4.31 4 PRO C C 1
ATOM 2809 C C B PRO C 1 4 ? -14.246 1.344 33.256 0.14 9.64 4 PRO C C 1
ATOM 2810 C C C PRO C 1 4 ? -14.245 1.344 33.256 0.14 9.64 4 PRO C C 1
ATOM 2811 C C D PRO C 1 4 ? -14.247 1.344 33.256 0.14 9.64 4 PRO C C 1
ATOM 2812 C C E PRO C 1 4 ? -10.162 2.959 25.307 0.14 4.31 4 PRO C C 1
ATOM 2813 C C F PRO C 1 4 ? -10.163 2.959 25.307 0.14 4.31 4 PRO C C 1
ATOM 2814 C C G PRO C 1 4 ? -6.163 2.613 17.381 0.14 3.96 4 PRO C C 1
ATOM 2815 O O A PRO C 1 4 ? -9.506 1.917 25.404 0.14 4.13 4 PRO C O 1
ATOM 2816 O O B PRO C 1 4 ? -13.063 1.072 33.487 0.14 9.01 4 PRO C O 1
ATOM 2817 O O C PRO C 1 4 ? -13.062 1.072 33.487 0.14 9.01 4 PRO C O 1
ATOM 2818 O O D PRO C 1 4 ? -13.064 1.072 33.487 0.14 9.01 4 PRO C O 1
ATOM 2819 O O E PRO C 1 4 ? -9.505 1.917 25.404 0.14 4.13 4 PRO C O 1
ATOM 2820 O O F PRO C 1 4 ? -9.507 1.917 25.404 0.14 4.13 4 PRO C O 1
ATOM 2821 O O G PRO C 1 4 ? -6.491 1.417 17.313 0.14 3.57 4 PRO C O 1
ATOM 2899 N N A GLY C 1 6 ? -8.692 1.322 22.028 0.14 3.52 6 GLY C N 1
ATOM 2900 N N B GLY C 1 6 ? -11.745 1.005 30.128 0.14 6.68 6 GLY C N 1
ATOM 2901 N N C GLY C 1 6 ? -11.745 1.004 30.128 0.14 6.68 6 GLY C N 1
ATOM 2902 N N D GLY C 1 6 ? -11.745 1.006 30.128 0.14 6.68 6 GLY C N 1
ATOM 2903 N N E GLY C 1 6 ? -8.692 1.323 22.028 0.14 3.52 6 GLY C N 1
ATOM 2904 N N F GLY C 1 6 ? -8.692 1.321 22.028 0.14 3.52 6 GLY C N 1
ATOM 2905 N N G GLY C 1 6 ? -6.152 0.836 13.835 0.14 3.55 6 GLY C N 1
ATOM 2906 C CA A GLY C 1 6 ? -7.374 1.208 21.461 0.14 3.22 6 GLY C CA 1
ATOM 2907 C CA B GLY C 1 6 ? -10.636 1.803 29.617 0.14 5.55 6 GLY C CA 1
ATOM 2908 C CA C GLY C 1 6 ? -10.636 1.802 29.617 0.14 5.55 6 GLY C CA 1
ATOM 2909 C CA D GLY C 1 6 ? -10.636 1.805 29.617 0.14 5.55 6 GLY C CA 1
ATOM 2910 C CA E GLY C 1 6 ? -7.373 1.208 21.461 0.14 3.22 6 GLY C CA 1
ATOM 2911 C CA F GLY C 1 6 ? -7.375 1.208 21.461 0.14 3.22 6 GLY C CA 1
ATOM 2912 C CA G GLY C 1 6 ? -5.325 -0.279 13.383 0.14 3.59 6 GLY C CA 1
ATOM 2913 C C A GLY C 1 6 ? -7.204 2.186 20.305 0.14 3.29 6 GLY C C 1
ATOM 2914 C C B GLY C 1 6 ? -10.958 2.454 28.272 0.14 5.41 6 GLY C C 1
ATOM 2915 C C C GLY C 1 6 ? -10.958 2.453 28.272 0.14 5.41 6 GLY C C 1
ATOM 2916 C C D GLY C 1 6 ? -10.958 2.455 28.272 0.14 5.41 6 GLY C C 1
ATOM 2917 C C E GLY C 1 6 ? -7.205 2.186 20.305 0.14 3.29 6 GLY C C 1
ATOM 2918 C C F GLY C 1 6 ? -7.203 2.186 20.305 0.14 3.29 6 GLY C C 1
ATOM 2919 C C G GLY C 1 6 ? -4.297 0.103 12.325 0.14 3.31 6 GLY C C 1
ATOM 2920 O O A GLY C 1 6 ? -8.169 2.816 19.818 0.14 3.92 6 GLY C O 1
ATOM 2921 O O B GLY C 1 6 ? -12.015 2.215 27.671 0.14 5.45 6 GLY C O 1
ATOM 2922 O O C GLY C 1 6 ? -12.016 2.214 27.671 0.14 5.45 6 GLY C O 1
ATOM 2923 O O D GLY C 1 6 ? -12.016 2.216 27.671 0.14 5.45 6 GLY C O 1
ATOM 2924 O O E GLY C 1 6 ? -8.168 2.816 19.819 0.14 3.92 6 GLY C O 1
ATOM 2925 O O F GLY C 1 6 ? -8.169 2.815 19.819 0.14 3.92 6 GLY C O 1
ATOM 2926 O O G GLY C 1 6 ? -4.203 1.262 11.875 0.14 3.98 6 GLY C O 1
ATOM 2927 N N A PRO C 1 7 ? -5.970 2.315 19.828 0.14 3.92 7 PRO C N 1
ATOM 2928 N N B PRO C 1 7 ? -10.047 3.299 27.785 0.14 4.88 7 PRO C N 1
ATOM 2929 N N C PRO C 1 7 ? -10.047 3.298 27.785 0.14 4.88 7 PRO C N 1
ATOM 2930 N N D PRO C 1 7 ? -10.046 3.299 27.785 0.14 4.88 7 PRO C N 1
ATOM 2931 N N E PRO C 1 7 ? -5.970 2.314 19.828 0.14 3.92 7 PRO C N 1
ATOM 2932 N N F PRO C 1 7 ? -5.970 2.316 19.828 0.14 3.92 7 PRO C N 1
ATOM 2933 N N G PRO C 1 7 ? -3.515 -0.893 11.894 0.14 3.89 7 PRO C N 1
ATOM 2934 C CA A PRO C 1 7 ? -5.709 3.224 18.712 0.14 4.05 7 PRO C CA 1
ATOM 2935 C CA B PRO C 1 7 ? -10.281 3.946 26.490 0.14 4.50 7 PRO C CA 1
ATOM 2936 C CA C PRO C 1 7 ? -10.281 3.947 26.490 0.14 4.50 7 PRO C CA 1
ATOM 2937 C CA D PRO C 1 7 ? -10.281 3.945 26.490 0.14 4.50 7 PRO C CA 1
ATOM 2938 C CA E PRO C 1 7 ? -5.709 3.223 18.712 0.14 4.05 7 PRO C CA 1
ATOM 2939 C CA F PRO C 1 7 ? -5.709 3.225 18.712 0.14 4.05 7 PRO C CA 1
ATOM 2940 C CA G PRO C 1 7 ? -2.502 -0.714 10.854 0.14 3.74 7 PRO C CA 1
ATOM 2941 C C A PRO C 1 7 ? -6.162 2.611 17.379 0.14 3.96 7 PRO C C 1
ATOM 2942 C C B PRO C 1 7 ? -10.160 2.975 25.313 0.14 4.17 7 PRO C C 1
ATOM 2943 C C C PRO C 1 7 ? -10.161 2.975 25.313 0.14 4.17 7 PRO C C 1
ATOM 2944 C C D PRO C 1 7 ? -10.160 2.976 25.313 0.14 4.17 7 PRO C C 1
ATOM 2945 C C E PRO C 1 7 ? -6.162 2.610 17.379 0.14 3.96 7 PRO C C 1
ATOM 2946 C C F PRO C 1 7 ? -6.162 2.612 17.379 0.14 3.96 7 PRO C C 1
ATOM 2947 C C G PRO C 1 7 ? -3.124 -0.246 9.526 0.14 3.84 7 PRO C C 1
ATOM 2948 O O A PRO C 1 7 ? -6.491 1.415 17.314 0.14 3.57 7 PRO C O 1
ATOM 2949 O O B PRO C 1 7 ? -9.504 1.933 25.420 0.14 4.03 7 PRO C O 1
ATOM 2950 O O C PRO C 1 7 ? -9.504 1.934 25.420 0.14 4.03 7 PRO C O 1
ATOM 2951 O O D PRO C 1 7 ? -9.504 1.932 25.420 0.14 4.03 7 PRO C O 1
ATOM 2952 O O E PRO C 1 7 ? -6.491 1.414 17.314 0.14 3.57 7 PRO C O 1
ATOM 2953 O O F PRO C 1 7 ? -6.491 1.416 17.314 0.14 3.57 7 PRO C O 1
ATOM 2954 O O G PRO C 1 7 ? -4.302 -0.515 9.260 0.14 3.83 7 PRO C O 1
ATOM 3032 N N A GLY C 1 9 ? -6.145 0.826 13.828 0.14 3.56 9 GLY C N 1
ATOM 3033 N N B GLY C 1 9 ? -8.679 1.333 22.022 0.14 3.50 9 GLY C N 1
ATOM 3034 N N C GLY C 1 9 ? -8.678 1.333 22.022 0.14 3.50 9 GLY C N 1
ATOM 3035 N N D GLY C 1 9 ? -8.679 1.334 22.022 0.14 3.50 9 GLY C N 1
ATOM 3036 N N E GLY C 1 9 ? -6.144 0.826 13.828 0.14 3.56 9 GLY C N 1
ATOM 3037 N N F GLY C 1 9 ? -6.146 0.826 13.828 0.14 3.56 9 GLY C N 1
ATOM 3038 N N G GLY C 1 9 ? -4.132 -0.398 5.626 0.14 2.64 9 GLY C N 1
ATOM 3039 C CA A GLY C 1 9 ? -5.316 -0.290 13.368 0.14 3.59 9 GLY C CA 1
ATOM 3040 C CA B GLY C 1 9 ? -7.360 1.231 21.452 0.14 3.23 9 GLY C CA 1
ATOM 3041 C CA C GLY C 1 9 ? -7.361 1.231 21.452 0.14 3.23 9 GLY C CA 1
ATOM 3042 C CA D GLY C 1 9 ? -7.359 1.231 21.452 0.14 3.23 9 GLY C CA 1
ATOM 3043 C CA E GLY C 1 9 ? -5.315 -0.290 13.368 0.14 3.59 9 GLY C CA 1
ATOM 3044 C CA F GLY C 1 9 ? -5.317 -0.290 13.368 0.14 3.59 9 GLY C CA 1
ATOM 3045 C CA G GLY C 1 9 ? -4.395 -1.495 4.710 0.14 2.35 9 GLY C CA 1
ATOM 3046 C C A GLY C 1 9 ? -4.285 0.098 12.313 0.14 3.31 9 GLY C C 1
ATOM 3047 C C B GLY C 1 9 ? -7.201 2.206 20.290 0.14 3.28 9 GLY C C 1
ATOM 3048 C C C GLY C 1 9 ? -7.202 2.206 20.290 0.14 3.28 9 GLY C C 1
ATOM 3049 C C D GLY C 1 9 ? -7.200 2.206 20.290 0.14 3.28 9 GLY C C 1
ATOM 3050 C C E GLY C 1 9 ? -4.284 0.098 12.313 0.14 3.31 9 GLY C C 1
ATOM 3051 C C F GLY C 1 9 ? -4.286 0.098 12.313 0.14 3.31 9 GLY C C 1
ATOM 3052 C C G GLY C 1 9 ? -3.218 -1.725 3.784 0.14 2.73 9 GLY C C 1
ATOM 3053 O O A GLY C 1 9 ? -4.197 1.259 11.870 0.14 3.96 9 GLY C O 1
ATOM 3054 O O B GLY C 1 9 ? -8.174 2.826 19.807 0.14 3.88 9 GLY C O 1
ATOM 3055 O O C GLY C 1 9 ? -8.173 2.826 19.807 0.14 3.88 9 GLY C O 1
ATOM 3056 O O D GLY C 1 9 ? -8.175 2.826 19.807 0.14 3.88 9 GLY C O 1
ATOM 3057 O O E GLY C 1 9 ? -4.197 1.258 11.870 0.14 3.96 9 GLY C O 1
ATOM 3058 O O F GLY C 1 9 ? -4.198 1.259 11.870 0.14 3.96 9 GLY C O 1
ATOM 3059 O O G GLY C 1 9 ? -2.322 -0.874 3.679 0.14 3.00 9 GLY C O 1
ATOM 3060 N N A PRO C 1 10 ? -3.496 -0.892 11.875 0.14 3.90 10 PRO C N 1
ATOM 3061 N N B PRO C 1 10 ? -5.969 2.347 19.808 0.14 3.90 10 PRO C N 1
ATOM 3062 N N C PRO C 1 10 ? -5.968 2.347 19.808 0.14 3.90 10 PRO C N 1
ATOM 3063 N N D PRO C 1 10 ? -5.969 2.346 19.808 0.14 3.90 10 PRO C N 1
ATOM 3064 N N E PRO C 1 10 ? -3.496 -0.891 11.875 0.14 3.90 10 PRO C N 1
ATOM 3065 N N F PRO C 1 10 ? -3.496 -0.893 11.875 0.14 3.90 10 PRO C N 1
ATOM 3066 N N G PRO C 1 10 ? -3.221 -2.878 3.102 0.14 2.13 10 PRO C N 1
ATOM 3067 C CA A PRO C 1 10 ? -2.479 -0.651 10.848 0.14 3.76 10 PRO C CA 1
ATOM 3068 C CA B PRO C 1 10 ? -5.706 3.250 18.682 0.14 4.01 10 PRO C CA 1
ATOM 3069 C CA C PRO C 1 10 ? -5.706 3.251 18.682 0.14 4.01 10 PRO C CA 1
ATOM 3070 C CA D PRO C 1 10 ? -5.705 3.250 18.682 0.14 4.01 10 PRO C CA 1
ATOM 3071 C CA E PRO C 1 10 ? -2.479 -0.652 10.848 0.14 3.76 10 PRO C CA 1
ATOM 3072 C CA F PRO C 1 10 ? -2.479 -0.650 10.848 0.14 3.76 10 PRO C CA 1
ATOM 3073 C CA G PRO C 1 10 ? -2.250 -3.211 2.052 0.14 2.19 10 PRO C CA 1
ATOM 3074 C C A PRO C 1 10 ? -3.101 -0.202 9.517 0.14 3.81 10 PRO C C 1
ATOM 3075 C C B PRO C 1 10 ? -6.162 2.622 17.355 0.14 3.84 10 PRO C C 1
ATOM 3076 C C C PRO C 1 10 ? -6.162 2.621 17.355 0.14 3.84 10 PRO C C 1
ATOM 3077 C C D PRO C 1 10 ? -6.162 2.623 17.355 0.14 3.84 10 PRO C C 1
ATOM 3078 C C E PRO C 1 10 ? -3.101 -0.201 9.517 0.14 3.81 10 PRO C C 1
ATOM 3079 C C F PRO C 1 10 ? -3.101 -0.203 9.517 0.14 3.81 10 PRO C C 1
ATOM 3080 C C G PRO C 1 10 ? -2.505 -2.295 0.824 0.14 2.46 10 PRO C C 1
ATOM 3081 O O A PRO C 1 10 ? -4.275 -0.488 9.246 0.14 3.80 10 PRO C O 1
ATOM 3082 O O B PRO C 1 10 ? -6.524 1.434 17.315 0.14 3.37 10 PRO C O 1
ATOM 3083 O O C PRO C 1 10 ? -6.524 1.435 17.315 0.14 3.37 10 PRO C O 1
ATOM 3084 O O D PRO C 1 10 ? -6.524 1.433 17.315 0.14 3.37 10 PRO C O 1
ATOM 3085 O O E PRO C 1 10 ? -4.275 -0.487 9.246 0.14 3.80 10 PRO C O 1
ATOM 3086 O O F PRO C 1 10 ? -4.275 -0.489 9.246 0.14 3.80 10 PRO C O 1
ATOM 3087 O O G PRO C 1 10 ? -3.559 -1.621 0.749 0.14 2.98 10 PRO C O 1
ATOM 3165 N N A GLY C 1 12 ? -4.064 -0.381 5.608 0.14 3.18 12 GLY C N 1
ATOM 3166 N N B GLY C 1 12 ? -6.164 0.751 13.842 0.14 3.41 12 GLY C N 1
ATOM 3167 N N C GLY C 1 12 ? -6.163 0.751 13.842 0.14 3.41 12 GLY C N 1
ATOM 3168 N N D GLY C 1 12 ? -6.165 0.751 13.842 0.14 3.41 12 GLY C N 1
ATOM 3169 N N E GLY C 1 12 ? -4.063 -0.381 5.608 0.14 3.18 12 GLY C N 1
ATOM 3170 N N F GLY C 1 12 ? -4.065 -0.381 5.608 0.14 3.18 12 GLY C N 1
ATOM 3171 N N G GLY C 1 12 ? -3.527 -1.083 -2.866 0.14 3.77 12 GLY C N 1
ATOM 3172 C CA A GLY C 1 12 ? -4.459 -1.528 4.812 0.14 3.19 12 GLY C CA 1
ATOM 3173 C CA B GLY C 1 12 ? -5.299 -0.300 13.319 0.14 3.38 12 GLY C CA 1
ATOM 3174 C CA C GLY C 1 12 ? -5.299 -0.301 13.319 0.14 3.38 12 GLY C CA 1
ATOM 3175 C CA D GLY C 1 12 ? -5.298 -0.300 13.319 0.14 3.38 12 GLY C CA 1
ATOM 3176 C CA E GLY C 1 12 ? -4.458 -1.528 4.812 0.14 3.19 12 GLY C CA 1
ATOM 3177 C CA F GLY C 1 12 ? -4.459 -1.527 4.812 0.14 3.19 12 GLY C CA 1
ATOM 3178 C CA G GLY C 1 12 ? -4.631 -1.565 -3.710 0.14 4.00 12 GLY C CA 1
ATOM 3179 C C A GLY C 1 12 ? -3.436 -1.875 3.754 0.14 3.88 12 GLY C C 1
ATOM 3180 C C B GLY C 1 12 ? -4.276 0.215 12.316 0.14 2.94 12 GLY C C 1
ATOM 3181 C C C GLY C 1 12 ? -4.277 0.215 12.316 0.14 2.94 12 GLY C C 1
ATOM 3182 C C D GLY C 1 12 ? -4.275 0.215 12.316 0.14 2.94 12 GLY C C 1
ATOM 3183 C C E GLY C 1 12 ? -3.437 -1.875 3.754 0.14 3.88 12 GLY C C 1
ATOM 3184 C C F GLY C 1 12 ? -3.435 -1.875 3.754 0.14 3.88 12 GLY C C 1
ATOM 3185 C C G GLY C 1 12 ? -4.174 -2.448 -4.863 0.14 4.14 12 GLY C C 1
ATOM 3186 O O A GLY C 1 12 ? -2.454 -1.147 3.543 0.14 3.73 12 GLY C O 1
ATOM 3187 O O B GLY C 1 12 ? -4.235 1.413 11.963 0.14 3.72 12 GLY C O 1
ATOM 3188 O O C GLY C 1 12 ? -4.234 1.413 11.963 0.14 3.72 12 GLY C O 1
ATOM 3189 O O D GLY C 1 12 ? -4.236 1.413 11.963 0.14 3.72 12 GLY C O 1
ATOM 3190 O O E GLY C 1 12 ? -2.455 -1.147 3.543 0.14 3.73 12 GLY C O 1
ATOM 3191 O O F GLY C 1 12 ? -2.453 -1.147 3.543 0.14 3.73 12 GLY C O 1
ATOM 3192 O O G GLY C 1 12 ? -2.958 -2.696 -5.058 0.14 4.15 12 GLY C O 1
ATOM 3249 N N A PRO C 1 14 ? -1.688 -2.300 0.074 0.14 5.20 14 PRO C N 1
ATOM 3250 N N B PRO C 1 14 ? -2.187 0.462 8.535 0.14 3.23 14 PRO C N 1
ATOM 3251 N N C PRO C 1 14 ? -2.186 0.462 8.535 0.14 3.23 14 PRO C N 1
ATOM 3252 N N D PRO C 1 14 ? -2.188 0.462 8.535 0.14 3.23 14 PRO C N 1
ATOM 3253 N N E PRO C 1 14 ? -1.689 -2.301 0.074 0.14 5.20 14 PRO C N 1
ATOM 3254 N N F PRO C 1 14 ? -1.689 -2.300 0.074 0.14 5.20 14 PRO C N 1
ATOM 3255 N N G PRO C 1 14 ? -3.351 -3.748 -8.730 0.14 3.48 14 PRO C N 1
ATOM 3256 C CA A PRO C 1 14 ? -1.742 -1.528 -1.170 0.14 5.51 14 PRO C CA 1
ATOM 3257 C CA B PRO C 1 14 ? -2.622 0.615 7.135 0.14 3.41 14 PRO C CA 1
ATOM 3258 C CA C PRO C 1 14 ? -2.621 0.615 7.135 0.14 3.41 14 PRO C CA 1
ATOM 3259 C CA D PRO C 1 14 ? -2.623 0.615 7.135 0.14 3.41 14 PRO C CA 1
ATOM 3260 C CA E PRO C 1 14 ? -1.743 -1.527 -1.170 0.14 5.51 14 PRO C CA 1
ATOM 3261 C CA F PRO C 1 14 ? -1.743 -1.528 -1.170 0.14 5.51 14 PRO C CA 1
ATOM 3262 C CA G PRO C 1 14 ? -2.700 -3.105 -9.868 0.14 3.66 14 PRO C CA 1
ATOM 3263 C C A PRO C 1 14 ? -2.907 -2.015 -2.034 0.14 5.06 14 PRO C C 1
ATOM 3264 C C B PRO C 1 14 ? -3.124 -0.662 6.472 0.14 3.02 14 PRO C C 1
ATOM 3265 C C C PRO C 1 14 ? -3.123 -0.662 6.472 0.14 3.02 14 PRO C C 1
ATOM 3266 C C D PRO C 1 14 ? -3.125 -0.662 6.472 0.14 3.02 14 PRO C C 1
ATOM 3267 C C E PRO C 1 14 ? -2.908 -2.015 -2.034 0.14 5.06 14 PRO C C 1
ATOM 3268 C C F PRO C 1 14 ? -2.906 -2.015 -2.034 0.14 5.06 14 PRO C C 1
ATOM 3269 C C G PRO C 1 14 ? -3.712 -2.331 -10.711 0.14 3.26 14 PRO C C 1
ATOM 3270 O O A PRO C 1 14 ? -3.267 -3.200 -1.989 0.14 5.73 14 PRO C O 1
ATOM 3271 O O B PRO C 1 14 ? -2.644 -1.779 6.755 0.14 3.27 14 PRO C O 1
ATOM 3272 O O C PRO C 1 14 ? -2.645 -1.779 6.755 0.14 3.27 14 PRO C O 1
ATOM 3273 O O D PRO C 1 14 ? -2.643 -1.779 6.755 0.14 3.27 14 PRO C O 1
ATOM 3274 O O E PRO C 1 14 ? -3.266 -3.200 -1.989 0.14 5.73 14 PRO C O 1
ATOM 3275 O O F PRO C 1 14 ? -3.268 -3.200 -1.989 0.14 5.73 14 PRO C O 1
ATOM 3276 O O G PRO C 1 14 ? -4.880 -2.714 -10.821 0.14 3.75 14 PRO C O 1
ATOM 3298 N N A GLY C 1 15 ? -3.504 -1.107 -2.800 0.14 4.60 15 GLY C N 1
ATOM 3299 N N B GLY C 1 15 ? -4.096 -0.495 5.590 0.14 2.92 15 GLY C N 1
ATOM 3300 N N C GLY C 1 15 ? -4.095 -0.495 5.590 0.14 2.92 15 GLY C N 1
ATOM 3301 N N D GLY C 1 15 ? -4.097 -0.495 5.590 0.14 2.92 15 GLY C N 1
ATOM 3302 N N E GLY C 1 15 ? -3.503 -1.107 -2.800 0.14 4.60 15 GLY C N 1
ATOM 3303 N N F GLY C 1 15 ? -3.505 -1.107 -2.800 0.14 4.60 15 GLY C N 1
ATOM 3304 N N G GLY C 1 15 ? -3.253 -1.251 -11.318 0.14 2.97 15 GLY C N 1
ATOM 3305 C CA A GLY C 1 15 ? -4.578 -1.486 -3.722 0.14 4.58 15 GLY C CA 1
ATOM 3306 C CA B GLY C 1 15 ? -4.523 -1.598 4.761 0.14 3.16 15 GLY C CA 1
ATOM 3307 C CA C GLY C 1 15 ? -4.524 -1.598 4.761 0.14 3.16 15 GLY C CA 1
ATOM 3308 C CA D GLY C 1 15 ? -4.522 -1.598 4.761 0.14 3.16 15 GLY C CA 1
ATOM 3309 C CA E GLY C 1 15 ? -4.577 -1.486 -3.722 0.14 4.58 15 GLY C CA 1
ATOM 3310 C CA F GLY C 1 15 ? -4.579 -1.486 -3.722 0.14 4.58 15 GLY C CA 1
ATOM 3311 C CA G GLY C 1 15 ? -4.064 -0.564 -12.297 0.14 2.75 15 GLY C CA 1
ATOM 3312 C C A GLY C 1 15 ? -4.085 -2.404 -4.828 0.14 4.51 15 GLY C C 1
ATOM 3313 C C B GLY C 1 15 ? -3.478 -1.936 3.721 0.14 3.83 15 GLY C C 1
ATOM 3314 C C C GLY C 1 15 ? -3.477 -1.936 3.721 0.14 3.83 15 GLY C C 1
ATOM 3315 C C D GLY C 1 15 ? -3.479 -1.936 3.721 0.14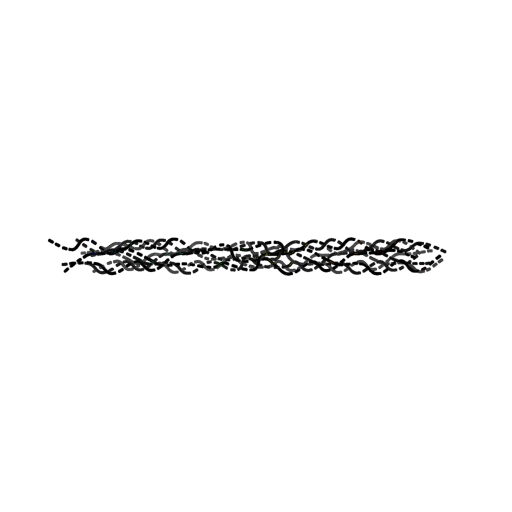 3.83 15 GLY C C 1
ATOM 3316 C C E GLY C 1 15 ? -4.086 -2.404 -4.828 0.14 4.51 15 GLY C C 1
ATOM 3317 C C F GLY C 1 15 ? -4.084 -2.404 -4.828 0.14 4.51 15 GLY C C 1
ATOM 3318 C C G GLY C 1 15 ? -4.282 -1.471 -13.489 0.14 2.48 15 GLY C C 1
ATOM 3319 O O A GLY C 1 15 ? -2.868 -2.647 -4.984 0.14 4.50 15 GLY C O 1
ATOM 3320 O O B GLY C 1 15 ? -2.497 -1.198 3.533 0.14 3.70 15 GLY C O 1
ATOM 3321 O O C GLY C 1 15 ? -2.496 -1.198 3.533 0.14 3.70 15 GLY C O 1
ATOM 3322 O O D GLY C 1 15 ? -2.498 -1.198 3.533 0.14 3.70 15 GLY C O 1
ATOM 3323 O O E GLY C 1 15 ? -2.866 -2.647 -4.984 0.14 4.50 15 GLY C O 1
ATOM 3324 O O F GLY C 1 15 ? -2.869 -2.647 -4.984 0.14 4.50 15 GLY C O 1
ATOM 3325 O O G GLY C 1 15 ? -3.728 -2.576 -13.575 0.14 3.44 15 GLY C O 1
ATOM 3382 N N A PRO C 1 17 ? -3.305 -3.746 -8.770 0.14 3.45 17 PRO C N 1
ATOM 3383 N N B PRO C 1 17 ? -1.677 -2.291 0.058 0.14 5.10 17 PRO C N 1
ATOM 3384 N N C PRO C 1 17 ? -1.678 -2.290 0.058 0.14 5.10 17 PRO C N 1
ATOM 3385 N N D PRO C 1 17 ? -1.678 -2.291 0.058 0.14 5.10 17 PRO C N 1
ATOM 3386 N N E PRO C 1 17 ? -3.304 -3.746 -8.770 0.14 3.45 17 PRO C N 1
ATOM 3387 N N F PRO C 1 17 ? -3.306 -3.746 -8.770 0.14 3.45 17 PRO C N 1
ATOM 3388 N N G PRO C 1 17 ? -4.573 -2.525 -17.743 0.14 2.92 17 PRO C N 1
ATOM 3389 C CA A PRO C 1 17 ? -2.708 -3.095 -9.936 0.14 3.63 17 PRO C CA 1
ATOM 3390 C CA B PRO C 1 17 ? -1.752 -1.546 -1.202 0.14 5.35 17 PRO C CA 1
ATOM 3391 C CA C PRO C 1 17 ? -1.751 -1.545 -1.202 0.14 5.35 17 PRO C CA 1
ATOM 3392 C CA D PRO C 1 17 ? -1.751 -1.546 -1.202 0.14 5.35 17 PRO C CA 1
ATOM 3393 C CA E PRO C 1 17 ? -2.707 -3.095 -9.936 0.14 3.63 17 PRO C CA 1
ATOM 3394 C CA F PRO C 1 17 ? -2.709 -3.095 -9.936 0.14 3.63 17 PRO C CA 1
ATOM 3395 C CA G PRO C 1 17 ? -3.727 -2.375 -18.945 0.14 3.26 17 PRO C CA 1
ATOM 3396 C C A PRO C 1 17 ? -3.748 -2.327 -10.748 0.14 3.26 17 PRO C C 1
ATOM 3397 C C B PRO C 1 17 ? -2.907 -2.074 -2.051 0.14 4.72 17 PRO C C 1
ATOM 3398 C C C PRO C 1 17 ? -2.906 -2.074 -2.051 0.14 4.72 17 PRO C C 1
ATOM 3399 C C D PRO C 1 17 ? -2.908 -2.074 -2.051 0.14 4.72 17 PRO C C 1
ATOM 3400 C C E PRO C 1 17 ? -3.747 -2.327 -10.748 0.14 3.26 17 PRO C C 1
ATOM 3401 C C F PRO C 1 17 ? -3.749 -2.327 -10.748 0.14 3.26 17 PRO C C 1
ATOM 3402 C C G PRO C 1 17 ? -3.639 -0.959 -19.496 0.14 3.65 17 PRO C C 1
ATOM 3403 O O A PRO C 1 17 ? -4.921 -2.704 -10.808 0.14 3.75 17 PRO C O 1
ATOM 3404 O O B PRO C 1 17 ? -3.275 -3.252 -1.946 0.14 5.43 17 PRO C O 1
ATOM 3405 O O C PRO C 1 17 ? -3.274 -3.252 -1.946 0.14 5.43 17 PRO C O 1
ATOM 3406 O O D PRO C 1 17 ? -3.276 -3.252 -1.946 0.14 5.43 17 PRO C O 1
ATOM 3407 O O E PRO C 1 17 ? -4.922 -2.704 -10.808 0.14 3.75 17 PRO C O 1
ATOM 3408 O O F PRO C 1 17 ? -4.920 -2.704 -10.808 0.14 3.75 17 PRO C O 1
ATOM 3409 O O G PRO C 1 17 ? -4.628 -0.212 -19.503 0.14 3.44 17 PRO C O 1
ATOM 3431 N N A GLY C 1 18 ? -3.305 -1.265 -11.395 0.14 3.01 18 GLY C N 1
ATOM 3432 N N B GLY C 1 18 ? -3.481 -1.209 -2.881 0.14 4.27 18 GLY C N 1
ATOM 3433 N N C GLY C 1 18 ? -3.482 -1.209 -2.881 0.14 4.27 18 GLY C N 1
ATOM 3434 N N D GLY C 1 18 ? -3.480 -1.209 -2.881 0.14 4.27 18 GLY C N 1
ATOM 3435 N N E GLY C 1 18 ? -3.304 -1.265 -11.395 0.14 3.01 18 GLY C N 1
ATOM 3436 N N F GLY C 1 18 ? -3.306 -1.265 -11.395 0.14 3.01 18 GLY C N 1
ATOM 3437 N N G GLY C 1 18 ? -2.462 -0.609 -19.992 0.14 3.42 18 GLY C N 1
ATOM 3438 C CA A GLY C 1 18 ? -4.161 -0.562 -12.331 0.14 2.80 18 GLY C CA 1
ATOM 3439 C CA B GLY C 1 18 ? -4.637 -1.595 -3.695 0.14 4.02 18 GLY C CA 1
ATOM 3440 C CA C GLY C 1 18 ? -4.636 -1.595 -3.695 0.14 4.02 18 GLY C CA 1
ATOM 3441 C CA D GLY C 1 18 ? -4.638 -1.595 -3.695 0.14 4.02 18 GLY C CA 1
ATOM 3442 C CA E GLY C 1 18 ? -4.162 -0.562 -12.331 0.14 2.80 18 GLY C CA 1
ATOM 3443 C CA F GLY C 1 18 ? -4.160 -0.562 -12.331 0.14 2.80 18 GLY C CA 1
ATOM 3444 C CA G GLY C 1 18 ? -2.315 0.646 -20.706 0.14 4.30 18 GLY C CA 1
ATOM 3445 C C A GLY C 1 18 ? -4.371 -1.383 -13.592 0.14 2.72 18 GLY C C 1
ATOM 3446 C C B GLY C 1 18 ? -4.288 -2.474 -4.888 0.14 4.03 18 GLY C C 1
ATOM 3447 C C C GLY C 1 18 ? -4.287 -2.474 -4.888 0.14 4.03 18 GLY C C 1
ATOM 3448 C C D GLY C 1 18 ? -4.289 -2.474 -4.888 0.14 4.03 18 GLY C C 1
ATOM 3449 C C E GLY C 1 18 ? -4.372 -1.383 -13.592 0.14 2.72 18 GLY C C 1
ATOM 3450 C C F GLY C 1 18 ? -4.370 -1.383 -13.592 0.14 2.72 18 GLY C C 1
ATOM 3451 C C G GLY C 1 18 ? -3.054 0.605 -22.033 0.14 4.32 18 GLY C C 1
ATOM 3452 O O A GLY C 1 18 ? -3.824 -2.481 -13.759 0.14 3.22 18 GLY C O 1
ATOM 3453 O O B GLY C 1 18 ? -3.112 -2.816 -5.146 0.14 3.93 18 GLY C O 1
ATOM 3454 O O C GLY C 1 18 ? -3.113 -2.816 -5.146 0.14 3.93 18 GLY C O 1
ATOM 3455 O O D GLY C 1 18 ? -3.111 -2.816 -5.146 0.14 3.93 18 GLY C O 1
ATOM 3456 O O E GLY C 1 18 ? -3.823 -2.481 -13.759 0.14 3.22 18 GLY C O 1
ATOM 3457 O O F GLY C 1 18 ? -3.825 -2.481 -13.759 0.14 3.22 18 GLY C O 1
ATOM 3458 O O G GLY C 1 18 ? -3.526 -0.456 -22.488 0.14 5.14 18 GLY C O 1
ATOM 3459 N N A PRO C 1 19 ? -5.163 -0.843 -14.511 0.14 2.56 19 PRO C N 1
ATOM 3460 N N B PRO C 1 19 ? -5.324 -2.858 -5.630 0.14 3.71 19 PRO C N 1
ATOM 3461 N N C PRO C 1 19 ? -5.325 -2.858 -5.630 0.14 3.71 19 PRO C N 1
ATOM 3462 N N D PRO C 1 19 ? -5.323 -2.858 -5.630 0.14 3.71 19 PRO C N 1
ATOM 3463 N N E PRO C 1 19 ? -5.162 -0.843 -14.511 0.14 2.56 19 PRO C N 1
ATOM 3464 N N F PRO C 1 19 ? -5.164 -0.843 -14.511 0.14 2.56 19 PRO C N 1
ATOM 3465 N N G PRO C 1 19 ? -3.139 1.757 -22.701 0.14 4.91 19 PRO C N 1
ATOM 3466 C CA A PRO C 1 19 ? -5.508 -1.598 -15.710 0.14 3.38 19 PRO C CA 1
ATOM 3467 C CA B PRO C 1 19 ? -5.136 -3.696 -6.804 0.14 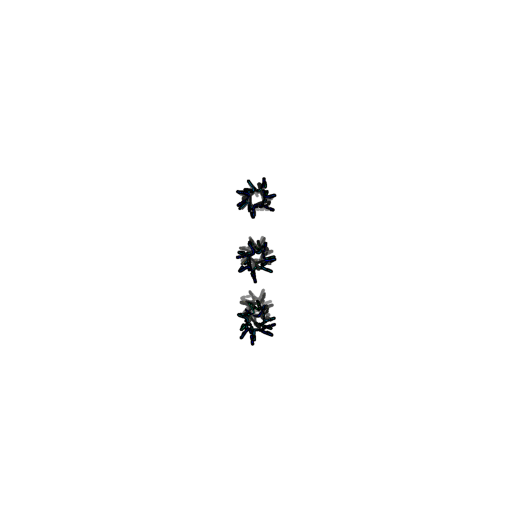3.77 19 PRO C CA 1
ATOM 3468 C CA C PRO C 1 19 ? -5.135 -3.696 -6.804 0.14 3.77 19 PRO C CA 1
ATOM 3469 C CA D PRO C 1 19 ? -5.137 -3.696 -6.804 0.14 3.77 19 PRO C CA 1
ATOM 3470 C CA E PRO C 1 19 ? -5.507 -1.598 -15.710 0.14 3.38 19 PRO C CA 1
ATOM 3471 C CA F PRO C 1 19 ? -5.509 -1.598 -15.710 0.14 3.38 19 PRO C CA 1
ATOM 3472 C CA G PRO C 1 19 ? -3.868 1.741 -23.962 0.14 4.92 19 PRO C CA 1
ATOM 3473 C C A PRO C 1 19 ? -4.376 -1.594 -16.749 0.14 2.82 19 PRO C C 1
ATOM 3474 C C B PRO C 1 19 ? -4.321 -2.983 -7.877 0.14 3.93 19 PRO C C 1
ATOM 3475 C C C PRO C 1 19 ? -4.322 -2.983 -7.877 0.14 3.93 19 PRO C C 1
ATOM 3476 C C D PRO C 1 19 ? -4.320 -2.983 -7.877 0.14 3.93 19 PRO C C 1
ATOM 3477 C C E PRO C 1 19 ? -4.375 -1.594 -16.749 0.14 2.82 19 PRO C C 1
ATOM 3478 C C F PRO C 1 19 ? -4.377 -1.594 -16.749 0.14 2.82 19 PRO C C 1
ATOM 3479 C C G PRO C 1 19 ? -2.980 1.257 -25.117 0.14 4.89 19 PRO C C 1
ATOM 3480 O O A PRO C 1 19 ? -3.466 -0.732 -16.704 0.14 3.11 19 PRO C O 1
ATOM 3481 O O B PRO C 1 19 ? -4.286 -1.745 -7.928 0.14 3.18 19 PRO C O 1
ATOM 3482 O O C PRO C 1 19 ? -4.285 -1.745 -7.928 0.14 3.18 19 PRO C O 1
ATOM 3483 O O D PRO C 1 19 ? -4.287 -1.745 -7.928 0.14 3.18 19 PRO C O 1
ATOM 3484 O O E PRO C 1 19 ? -3.465 -0.732 -16.704 0.14 3.11 19 PRO C O 1
ATOM 3485 O O F PRO C 1 19 ? -3.467 -0.732 -16.704 0.14 3.11 19 PRO C O 1
ATOM 3486 O O G PRO C 1 19 ? -1.770 1.007 -24.926 0.14 4.34 19 PRO C O 1
ATOM 3564 N N A GLY C 1 21 ? -2.440 -0.696 -20.010 0.14 3.74 21 GLY C N 1
ATOM 3565 N N B GLY C 1 21 ? -3.316 -1.335 -11.382 0.14 2.76 21 GLY C N 1
ATOM 3566 N N C GLY C 1 21 ? -3.316 -1.334 -11.382 0.14 2.76 21 GLY C N 1
ATOM 3567 N N D GLY C 1 21 ? -3.316 -1.336 -11.382 0.14 2.76 21 GLY C N 1
ATOM 3568 N N E GLY C 1 21 ? -2.441 -0.696 -20.010 0.14 3.74 21 GLY C N 1
ATOM 3569 N N F GLY C 1 21 ? -2.440 -0.695 -20.010 0.14 3.74 21 GLY C N 1
ATOM 3570 N N G GLY C 1 21 ? -0.483 0.899 -28.210 0.14 4.52 21 GLY C N 1
ATOM 3571 C CA A GLY C 1 21 ? -2.411 0.591 -20.694 0.14 4.56 21 GLY C CA 1
ATOM 3572 C CA B GLY C 1 21 ? -4.088 -0.559 -12.342 0.14 2.76 21 GLY C CA 1
ATOM 3573 C CA C GLY C 1 21 ? -4.087 -0.559 -12.342 0.14 2.76 21 GLY C CA 1
ATOM 3574 C CA D GLY C 1 21 ? -4.089 -0.559 -12.342 0.14 2.76 21 GLY C CA 1
ATOM 3575 C CA E GLY C 1 21 ? -2.412 0.590 -20.694 0.14 4.56 21 GLY C CA 1
ATOM 3576 C CA F GLY C 1 21 ? -2.411 0.590 -20.694 0.14 4.56 21 GLY C CA 1
ATOM 3577 C CA G GLY C 1 21 ? 0.652 1.702 -28.696 0.14 5.46 21 GLY C CA 1
ATOM 3578 C C A GLY C 1 21 ? -3.095 0.554 -22.053 0.14 4.61 21 GLY C C 1
ATOM 3579 C C B GLY C 1 21 ? -4.364 -1.353 -13.610 0.14 2.80 21 GLY C C 1
ATOM 3580 C C C GLY C 1 21 ? -4.363 -1.353 -13.610 0.14 2.80 21 GLY C C 1
ATOM 3581 C C D GLY C 1 21 ? -4.365 -1.353 -13.610 0.14 2.80 21 GLY C C 1
ATOM 3582 C C E GLY C 1 21 ? -3.095 0.555 -22.053 0.14 4.61 21 GLY C C 1
ATOM 3583 C C F GLY C 1 21 ? -3.095 0.553 -22.053 0.14 4.61 21 GLY C C 1
ATOM 3584 C C G GLY C 1 21 ? 0.341 2.389 -30.008 0.14 6.51 21 GLY C C 1
ATOM 3585 O O A GLY C 1 21 ? -3.520 -0.511 -22.549 0.14 5.10 21 GLY C O 1
ATOM 3586 O O B GLY C 1 21 ? -3.861 -2.470 -13.806 0.14 3.14 21 GLY C O 1
ATOM 3587 O O C GLY C 1 21 ? -3.861 -2.471 -13.806 0.14 3.14 21 GLY C O 1
ATOM 3588 O O D GLY C 1 21 ? -3.860 -2.470 -13.806 0.14 3.14 21 GLY C O 1
ATOM 3589 O O E GLY C 1 21 ? -3.520 -0.512 -22.549 0.14 5.10 21 GLY C O 1
ATOM 3590 O O F GLY C 1 21 ? -3.520 -0.510 -22.549 0.14 5.10 21 GLY C O 1
ATOM 3591 O O G GLY C 1 21 ? -0.728 2.191 -30.593 0.14 6.30 21 GLY C O 1
ATOM 3592 N N A PRO C 1 22 ? -3.195 1.728 -22.688 0.14 5.46 22 PRO C N 1
ATOM 3593 N N B PRO C 1 22 ? -5.162 -0.763 -14.501 0.14 2.78 22 PRO C N 1
ATOM 3594 N N C PRO C 1 22 ? -5.162 -0.762 -14.501 0.14 2.78 22 PRO C N 1
ATOM 3595 N N D PRO C 1 22 ? -5.162 -0.764 -14.501 0.14 2.78 22 PRO C N 1
ATOM 3596 N N E PRO C 1 22 ? -3.194 1.728 -22.688 0.14 5.46 22 PRO C N 1
ATOM 3597 N N F PRO C 1 22 ? -3.196 1.728 -22.688 0.14 5.46 22 PRO C N 1
ATOM 3598 N N G PRO C 1 22 ? 1.296 3.171 -30.522 0.14 7.04 22 PRO C N 1
ATOM 3599 C CA A PRO C 1 22 ? -3.800 1.856 -24.013 0.14 5.47 22 PRO C CA 1
ATOM 3600 C CA B PRO C 1 22 ? -5.555 -1.423 -15.743 0.14 3.66 22 PRO C CA 1
ATOM 3601 C CA C PRO C 1 22 ? -5.555 -1.422 -15.743 0.14 3.66 22 PRO C CA 1
ATOM 3602 C CA D PRO C 1 22 ? -5.555 -1.424 -15.743 0.14 3.66 22 PRO C CA 1
ATOM 3603 C CA E PRO C 1 22 ? -3.800 1.855 -24.013 0.14 5.47 22 PRO C CA 1
ATOM 3604 C CA F PRO C 1 22 ? -3.800 1.857 -24.013 0.14 5.47 22 PRO C CA 1
ATOM 3605 C CA G PRO C 1 22 ? 1.013 3.863 -31.788 0.14 7.79 22 PRO C CA 1
ATOM 3606 C C A PRO C 1 22 ? -2.949 1.250 -25.127 0.14 5.22 22 PRO C C 1
ATOM 3607 C C B PRO C 1 22 ? -4.395 -1.521 -16.751 0.14 2.99 22 PRO C C 1
ATOM 3608 C C C PRO C 1 22 ? -4.395 -1.522 -16.751 0.14 2.99 22 PRO C C 1
ATOM 3609 C C D PRO C 1 22 ? -4.395 -1.520 -16.751 0.14 2.99 22 PRO C C 1
ATOM 3610 C C E PRO C 1 22 ? -2.949 1.251 -25.127 0.14 5.22 22 PRO C C 1
ATOM 3611 C C F PRO C 1 22 ? -2.948 1.250 -25.127 0.14 5.22 22 PRO C C 1
ATOM 3612 C C G PRO C 1 22 ? 1.167 2.923 -32.995 0.14 9.07 22 PRO C C 1
ATOM 3613 O O A PRO C 1 22 ? -1.753 0.949 -24.927 0.14 4.52 22 PRO C O 1
ATOM 3614 O O B PRO C 1 22 ? -3.448 -0.705 -16.708 0.14 3.17 22 PRO C O 1
ATOM 3615 O O C PRO C 1 22 ? -3.447 -0.705 -16.708 0.14 3.17 22 PRO C O 1
ATOM 3616 O O D PRO C 1 22 ? -3.449 -0.705 -16.708 0.14 3.17 22 PRO C O 1
ATOM 3617 O O E PRO C 1 22 ? -1.754 0.948 -24.927 0.14 4.52 22 PRO C O 1
ATOM 3618 O O F PRO C 1 22 ? -1.755 0.949 -24.927 0.14 4.52 22 PRO C O 1
ATOM 3619 O O G PRO C 1 22 ? 1.739 1.841 -32.869 0.14 8.37 22 PRO C O 1
ATOM 3697 N N A GLY C 1 24 ? -0.495 0.878 -28.210 0.14 4.57 24 GLY C N 1
ATOM 3698 N N B GLY C 1 24 ? -2.446 -0.702 -20.005 0.14 3.74 24 GLY C N 1
ATOM 3699 N N C GLY C 1 24 ? -2.445 -0.702 -20.005 0.14 3.74 24 GLY C N 1
ATOM 3700 N N D GLY C 1 24 ? -2.447 -0.702 -20.005 0.14 3.74 24 GLY C N 1
ATOM 3701 N N E GLY C 1 24 ? -0.497 0.878 -28.210 0.14 4.57 24 GLY C N 1
ATOM 3702 N N F GLY C 1 24 ? -0.496 0.878 -28.210 0.14 4.57 24 GLY C N 1
ATOM 3703 N N G GLY C 1 24 ? 2.891 1.308 -36.174 0.14 14.54 24 GLY C N 1
ATOM 3704 C CA A GLY C 1 24 ? 0.638 1.688 -28.679 0.14 5.62 24 GLY C CA 1
ATOM 3705 C CA B GLY C 1 24 ? -2.405 0.582 -20.696 0.14 4.56 24 GLY C CA 1
ATOM 3706 C CA C GLY C 1 24 ? -2.404 0.582 -20.696 0.14 4.56 24 GLY C CA 1
ATOM 3707 C CA D GLY C 1 24 ? -2.406 0.582 -20.696 0.14 4.56 24 GLY C CA 1
ATOM 3708 C CA E GLY C 1 24 ? 0.637 1.688 -28.679 0.14 5.62 24 GLY C CA 1
ATOM 3709 C CA F GLY C 1 24 ? 0.639 1.688 -28.679 0.14 5.62 24 GLY C CA 1
ATOM 3710 C CA G GLY C 1 24 ? 4.272 1.217 -36.635 0.14 15.94 24 GLY C CA 1
ATOM 3711 C C A GLY C 1 24 ? 0.343 2.381 -29.989 0.14 6.72 24 GLY C C 1
ATOM 3712 C C B GLY C 1 24 ? -3.092 0.548 -22.053 0.14 4.61 24 GLY C C 1
ATOM 3713 C C C GLY C 1 24 ? -3.091 0.548 -22.053 0.14 4.61 24 GLY C C 1
ATOM 3714 C C D GLY C 1 24 ? -3.093 0.548 -22.053 0.14 4.61 24 GLY C C 1
ATOM 3715 C C E GLY C 1 24 ? 0.343 2.380 -29.989 0.14 6.72 24 GLY C C 1
ATOM 3716 C C F GLY C 1 24 ? 0.344 2.381 -29.989 0.14 6.72 24 GLY C C 1
ATOM 3717 C C G GLY C 1 24 ? 4.490 2.175 -37.811 0.14 16.99 24 GLY C C 1
ATOM 3718 O O A GLY C 1 24 ? -0.708 2.173 -30.603 0.14 6.46 24 GLY C O 1
ATOM 3719 O O B GLY C 1 24 ? -3.519 -0.516 -22.550 0.14 5.10 24 GLY C O 1
ATOM 3720 O O C GLY C 1 24 ? -3.518 -0.516 -22.550 0.14 5.10 24 GLY C O 1
ATOM 3721 O O D GLY C 1 24 ? -3.519 -0.515 -22.550 0.14 5.10 24 GLY C O 1
ATOM 3722 O O E GLY C 1 24 ? -0.709 2.172 -30.603 0.14 6.46 24 GLY C O 1
ATOM 3723 O O F GLY C 1 24 ? -0.709 2.173 -30.603 0.14 6.46 24 GLY C O 1
ATOM 3724 O O G GLY C 1 24 ? 3.602 2.981 -38.140 0.14 17.09 24 GLY C O 1
ATOM 3725 N N A PRO C 1 25 ? 1.295 3.191 -30.458 0.14 7.54 25 PRO C N 1
ATOM 3726 N N B PRO C 1 25 ? -3.195 1.723 -22.686 0.14 5.45 25 PRO C N 1
ATOM 3727 N N C PRO C 1 25 ? -3.195 1.724 -22.686 0.14 5.45 25 PRO C N 1
ATOM 3728 N N D PRO C 1 25 ? -3.194 1.723 -22.686 0.14 5.45 25 PRO C N 1
ATOM 3729 N N E PRO C 1 25 ? 1.295 3.192 -30.458 0.14 7.54 25 PRO C N 1
ATOM 3730 N N F PRO C 1 25 ? 1.295 3.190 -30.458 0.14 7.54 25 PRO C N 1
ATOM 3731 N N G PRO C 1 25 ? 5.671 2.096 -38.462 0.14 17.78 25 PRO C N 1
ATOM 3732 C CA A PRO C 1 25 ? 1.139 3.875 -31.757 0.14 8.40 25 PRO C CA 1
ATOM 3733 C CA B PRO C 1 25 ? -3.801 1.854 -24.010 0.14 5.47 25 PRO C CA 1
ATOM 3734 C CA C PRO C 1 25 ? -3.802 1.854 -24.010 0.14 5.47 25 PRO C CA 1
ATOM 3735 C CA D PRO C 1 25 ? -3.800 1.854 -24.010 0.14 5.47 25 PRO C CA 1
ATOM 3736 C CA E PRO C 1 25 ? 1.139 3.874 -31.757 0.14 8.40 25 PRO C CA 1
ATOM 3737 C CA F PRO C 1 25 ? 1.139 3.876 -31.757 0.14 8.40 25 PRO C CA 1
ATOM 3738 C CA G PRO C 1 25 ? 6.100 2.931 -39.618 0.14 18.78 25 PRO C CA 1
ATOM 3739 C C A PRO C 1 25 ? 1.222 2.914 -32.959 0.14 9.39 25 PRO C C 1
ATOM 3740 C C B PRO C 1 25 ? -2.950 1.249 -25.126 0.14 5.22 25 PRO C C 1
ATOM 3741 C C C PRO C 1 25 ? -2.951 1.249 -25.126 0.14 5.22 25 PRO C C 1
ATOM 3742 C C D PRO C 1 25 ? -2.950 1.248 -25.126 0.14 5.22 25 PRO C C 1
ATOM 3743 C C E PRO C 1 25 ? 1.222 2.913 -32.959 0.14 9.39 25 PRO C C 1
ATOM 3744 C C F PRO C 1 25 ? 1.222 2.915 -32.959 0.14 9.39 25 PRO C C 1
ATOM 3745 C C G PRO C 1 25 ? 5.501 2.532 -40.999 0.14 19.76 25 PRO C C 1
ATOM 3746 O O A PRO C 1 25 ? 1.729 1.802 -32.832 0.14 8.65 25 PRO C O 1
ATOM 3747 O O B PRO C 1 25 ? -1.754 0.949 -24.927 0.14 4.52 25 PRO C O 1
ATOM 3748 O O C PRO C 1 25 ? -1.755 0.948 -24.927 0.14 4.52 25 PRO C O 1
ATOM 3749 O O D PRO C 1 25 ? -1.755 0.949 -24.926 0.14 4.52 25 PRO C O 1
ATOM 3750 O O E PRO C 1 25 ? 1.729 1.801 -32.832 0.14 8.65 25 PRO C O 1
ATOM 3751 O O F PRO C 1 25 ? 1.729 1.803 -32.832 0.14 8.65 25 PRO C O 1
ATOM 3752 O O G PRO C 1 25 ? 4.744 1.556 -41.073 0.14 19.98 25 PRO C O 1
ATOM 3830 N N A GLY C 1 27 ? 2.721 1.138 -36.222 0.14 14.82 27 GLY C N 1
ATOM 3831 N N B GLY C 1 27 ? -0.498 0.870 -28.208 0.14 4.55 27 GLY C N 1
ATOM 3832 N N C GLY C 1 27 ? -0.499 0.871 -28.208 0.14 4.55 27 GLY C N 1
ATOM 3833 N N D GLY C 1 27 ? -0.499 0.870 -28.208 0.14 4.55 27 GLY C N 1
ATOM 3834 N N E GLY C 1 27 ? 2.720 1.138 -36.222 0.14 14.82 27 GLY C N 1
ATOM 3835 N N F GLY C 1 27 ? 2.722 1.138 -36.222 0.14 14.82 27 GLY C N 1
ATOM 3836 N N G GLY C 1 27 ? 5.632 1.015 -44.960 0.14 19.69 27 GLY C N 1
ATOM 3837 C CA A GLY C 1 27 ? 4.024 0.997 -36.864 0.14 16.56 27 GLY C CA 1
ATOM 3838 C CA B GLY C 1 27 ? 0.634 1.673 -28.684 0.14 5.62 27 GLY C CA 1
ATOM 3839 C CA C GLY C 1 27 ? 0.633 1.673 -28.684 0.14 5.62 27 GLY C CA 1
ATOM 3840 C CA D GLY C 1 27 ? 0.635 1.673 -28.684 0.14 5.62 27 GLY C CA 1
ATOM 3841 C CA E GLY C 1 27 ? 4.023 0.997 -36.864 0.14 16.56 27 GLY C CA 1
ATOM 3842 C CA F GLY C 1 27 ? 4.025 0.997 -36.864 0.14 16.56 27 GLY C CA 1
ATOM 3843 C CA G GLY C 1 27 ? 6.317 -0.137 -45.571 0.14 19.63 27 GLY C CA 1
ATOM 3844 C C A GLY C 1 27 ? 4.088 1.967 -38.045 0.14 17.67 27 GLY C C 1
ATOM 3845 C C B GLY C 1 27 ? 0.331 2.368 -29.991 0.14 6.70 27 GLY C C 1
ATOM 3846 C C C GLY C 1 27 ? 0.332 2.368 -29.991 0.14 6.70 27 GLY C C 1
ATOM 3847 C C D GLY C 1 27 ? 0.330 2.368 -29.991 0.14 6.70 27 GLY C C 1
ATOM 3848 C C E GLY C 1 27 ? 4.087 1.967 -38.045 0.14 17.67 27 GLY C C 1
ATOM 3849 C C F GLY C 1 27 ? 4.088 1.968 -38.045 0.14 17.67 27 GLY C C 1
ATOM 3850 C C G GLY C 1 27 ? 7.697 0.263 -46.161 0.14 19.48 27 GLY C C 1
ATOM 3851 O O A GLY C 1 27 ? 3.037 2.394 -38.549 0.14 18.54 27 GLY C O 1
ATOM 3852 O O B GLY C 1 27 ? -0.715 2.148 -30.607 0.14 6.44 27 GLY C O 1
ATOM 3853 O O C GLY C 1 27 ? -0.716 2.147 -30.607 0.14 6.44 27 GLY C O 1
ATOM 3854 O O D GLY C 1 27 ? -0.716 2.148 -30.607 0.14 6.44 27 GLY C O 1
ATOM 3855 O O E GLY C 1 27 ? 3.036 2.394 -38.549 0.14 18.54 27 GLY C O 1
ATOM 3856 O O F GLY C 1 27 ? 3.038 2.394 -38.549 0.14 18.54 27 GLY C O 1
ATOM 3857 O O G GLY C 1 27 ? 7.825 1.275 -46.843 0.14 19.37 27 GLY C O 1
ATOM 3858 N N A PRO C 1 28 ? 5.309 2.345 -38.490 0.14 18.64 28 PRO C N 1
ATOM 3859 N N B PRO C 1 28 ? 1.268 3.201 -30.447 0.14 7.50 28 PRO C N 1
ATOM 3860 N N C PRO C 1 28 ? 1.268 3.202 -30.447 0.14 7.50 28 PRO C N 1
ATOM 3861 N N D PRO C 1 28 ? 1.268 3.200 -30.447 0.14 7.50 28 PRO C N 1
ATOM 3862 N N E PRO C 1 28 ? 5.310 2.345 -38.490 0.14 18.64 28 PRO C N 1
ATOM 3863 N N F PRO C 1 28 ? 5.309 2.346 -38.490 0.14 18.64 28 PRO C N 1
ATOM 3864 N N G PRO C 1 28 ? 8.274 -0.938 -46.954 0.14 14.81 28 PRO C N 1
ATOM 3865 C CA A PRO C 1 28 ? 5.484 3.307 -39.620 0.14 19.15 28 PRO C CA 1
ATOM 3866 C CA B PRO C 1 28 ? 1.138 3.884 -31.748 0.14 8.38 28 PRO C CA 1
ATOM 3867 C CA C PRO C 1 28 ? 1.137 3.884 -31.748 0.14 8.38 28 PRO C CA 1
ATOM 3868 C CA D PRO C 1 28 ? 1.138 3.883 -31.748 0.14 8.38 28 PRO C CA 1
ATOM 3869 C CA E PRO C 1 28 ? 5.484 3.306 -39.620 0.14 19.15 28 PRO C CA 1
ATOM 3870 C CA F PRO C 1 28 ? 5.484 3.308 -39.620 0.14 19.15 28 PRO C CA 1
ATOM 3871 C CA G PRO C 1 28 ? 9.409 -0.683 -47.853 0.14 14.44 28 PRO C CA 1
ATOM 3872 C C A PRO C 1 28 ? 5.252 2.676 -41.025 0.14 20.02 28 PRO C C 1
ATOM 3873 C C B PRO C 1 28 ? 1.190 2.917 -32.950 0.14 9.37 28 PRO C C 1
ATOM 3874 C C C PRO C 1 28 ? 1.190 2.918 -32.950 0.14 9.37 28 PRO C C 1
ATOM 3875 C C D PRO C 1 28 ? 1.190 2.916 -32.950 0.14 9.37 28 PRO C C 1
ATOM 3876 C C E PRO C 1 28 ? 5.253 2.676 -41.025 0.14 20.02 28 PRO C C 1
ATOM 3877 C C F PRO C 1 28 ? 5.251 2.676 -41.025 0.14 20.02 28 PRO C C 1
ATOM 3878 C C G PRO C 1 28 ? 8.934 -0.221 -49.237 0.14 14.22 28 PRO C C 1
ATOM 3879 O O A PRO C 1 28 ? 4.951 1.480 -41.096 0.14 20.28 28 PRO C O 1
ATOM 3880 O O B PRO C 1 28 ? 1.740 1.823 -32.845 0.14 8.65 28 PRO C O 1
ATOM 3881 O O C PRO C 1 28 ? 1.740 1.822 -32.845 0.14 8.65 28 PRO C O 1
ATOM 3882 O O D PRO C 1 28 ? 1.740 1.824 -32.845 0.14 8.65 28 PRO C O 1
ATOM 3883 O O E PRO C 1 28 ? 4.951 1.481 -41.096 0.14 20.28 28 PRO C O 1
ATOM 3884 O O F PRO C 1 28 ? 4.952 1.480 -41.096 0.14 20.28 28 PRO C O 1
ATOM 3885 O O G PRO C 1 28 ? 7.761 -0.433 -49.577 0.14 14.47 28 PRO C O 1
ATOM 3963 N N A GLY C 1 30 ? 5.725 0.968 -44.841 0.14 19.65 30 GLY C N 1
ATOM 3964 N N B GLY C 1 30 ? 2.711 1.370 -36.331 0.14 14.75 30 GLY C N 1
ATOM 3965 N N C GLY C 1 30 ? 2.712 1.370 -36.331 0.14 14.75 30 GLY C N 1
ATOM 3966 N N D GLY C 1 30 ? 2.710 1.370 -36.331 0.14 14.75 30 GLY C N 1
ATOM 3967 N N E GLY C 1 30 ? 5.724 0.968 -44.841 0.14 19.65 30 GLY C N 1
ATOM 3968 N N F GLY C 1 30 ? 5.726 0.968 -44.841 0.14 19.65 30 GLY C N 1
ATOM 3969 N N G GLY C 1 30 ? 8.162 -0.389 -53.095 0.14 11.12 30 GLY C N 1
ATOM 3970 C CA A GLY C 1 30 ? 6.564 -0.158 -45.282 0.14 19.58 30 GLY C CA 1
ATOM 3971 C CA B GLY C 1 30 ? 4.082 1.290 -36.837 0.14 16.27 30 GLY C CA 1
ATOM 3972 C CA C GLY C 1 30 ? 4.082 1.291 -36.837 0.14 16.27 30 GLY C CA 1
ATOM 3973 C CA D GLY C 1 30 ? 4.081 1.290 -36.837 0.14 16.27 30 GLY C CA 1
ATOM 3974 C CA E GLY C 1 30 ? 6.563 -0.158 -45.282 0.14 19.58 30 GLY C CA 1
ATOM 3975 C CA F GLY C 1 30 ? 6.565 -0.158 -45.282 0.14 19.58 30 GLY C CA 1
ATOM 3976 C CA G GLY C 1 30 ? 7.767 -1.522 -53.903 0.14 8.90 30 GLY C CA 1
ATOM 3977 C C A GLY C 1 30 ? 7.651 0.302 -46.305 0.14 19.53 30 GLY C C 1
ATOM 3978 C C B GLY C 1 30 ? 4.304 2.281 -37.986 0.14 17.23 30 GLY C C 1
ATOM 3979 C C C GLY C 1 30 ? 4.303 2.281 -37.986 0.14 17.23 30 GLY C C 1
ATOM 3980 C C D GLY C 1 30 ? 4.305 2.281 -37.986 0.14 17.23 30 GLY C C 1
ATOM 3981 C C E GLY C 1 30 ? 7.650 0.302 -46.305 0.14 19.53 30 GLY C C 1
ATOM 3982 C C F GLY C 1 30 ? 7.652 0.302 -46.305 0.14 19.53 30 GLY C C 1
ATOM 3983 C C G GLY C 1 30 ? 8.821 -1.874 -54.946 0.14 8.25 30 GLY C C 1
ATOM 3984 O O A GLY C 1 30 ? 7.674 1.475 -46.718 0.14 19.42 30 GLY C O 1
ATOM 3985 O O B GLY C 1 30 ? 3.369 2.995 -38.398 0.14 17.17 30 GLY C O 1
ATOM 3986 O O C GLY C 1 30 ? 3.370 2.995 -38.398 0.14 17.17 30 GLY C O 1
ATOM 3987 O O D GLY C 1 30 ? 3.369 2.994 -38.398 0.14 17.17 30 GLY C O 1
ATOM 3988 O O E GLY C 1 30 ? 7.675 1.475 -46.718 0.14 19.42 30 GLY C O 1
ATOM 3989 O O F GLY C 1 30 ? 7.673 1.475 -46.718 0.14 19.42 30 GLY C O 1
ATOM 3990 O O G GLY C 1 30 ? 9.816 -1.164 -55.147 0.14 8.21 30 GLY C O 1
ATOM 3991 N N A PRO D 1 1 ? -2.549 1.703 42.254 0.14 19.27 1 PRO D N 1
ATOM 3992 N N B PRO D 1 1 ? -2.549 1.702 42.254 0.14 19.27 1 PRO D N 1
ATOM 3993 N N C PRO D 1 1 ? -2.549 1.704 42.254 0.14 19.27 1 PRO D N 1
ATOM 3994 N N D PRO D 1 1 ? -4.985 -0.986 50.709 0.14 9.72 1 PRO D N 1
ATOM 3995 N N E PRO D 1 1 ? 2.297 3.301 34.207 0.14 10.74 1 PRO D N 1
ATOM 3996 N N F PRO D 1 1 ? 2.298 3.301 34.207 0.14 10.74 1 PRO D N 1
ATOM 3997 N N G PRO D 1 1 ? 2.299 3.301 34.207 0.14 10.74 1 PRO D N 1
ATOM 3998 C CA A PRO D 1 1 ? -3.072 1.964 40.903 0.14 19.24 1 PRO D CA 1
ATOM 3999 C CA B PRO D 1 1 ? -3.072 1.963 40.903 0.14 19.24 1 PRO D CA 1
ATOM 4000 C CA C PRO D 1 1 ? -3.072 1.965 40.903 0.14 19.24 1 PRO D CA 1
ATOM 4001 C CA D PRO D 1 1 ? -5.321 -1.729 49.473 0.14 10.96 1 PRO D CA 1
ATOM 4002 C CA E PRO D 1 1 ? 1.993 3.929 32.916 0.14 9.90 1 PRO D CA 1
ATOM 4003 C CA F PRO D 1 1 ? 1.994 3.929 32.916 0.14 9.90 1 PRO D CA 1
ATOM 4004 C CA G PRO D 1 1 ? 1.995 3.929 32.916 0.14 9.90 1 PRO D CA 1
ATOM 4005 C C A PRO D 1 1 ? -2.140 1.478 39.787 0.14 18.88 1 PRO D C 1
ATOM 4006 C C B PRO D 1 1 ? -2.140 1.477 39.787 0.14 18.88 1 PRO D C 1
ATOM 4007 C C C PRO D 1 1 ? -2.140 1.479 39.787 0.14 18.88 1 PRO D C 1
ATOM 4008 C C D PRO D 1 1 ? -4.190 -1.611 48.440 0.14 12.36 1 PRO D C 1
ATOM 4009 C C E PRO D 1 1 ? 2.094 2.941 31.755 0.14 9.04 1 PRO D C 1
ATOM 4010 C C F PRO D 1 1 ? 2.095 2.941 31.755 0.14 9.04 1 PRO D C 1
ATOM 4011 C C G PRO D 1 1 ? 2.096 2.941 31.755 0.14 9.04 1 PRO D C 1
ATOM 4012 O O A PRO D 1 1 ? -0.957 1.211 40.037 0.14 18.53 1 PRO D O 1
ATOM 4013 O O B PRO D 1 1 ? -0.958 1.210 40.037 0.14 18.53 1 PRO D O 1
ATOM 4014 O O C PRO D 1 1 ? -0.958 1.211 40.037 0.14 18.53 1 PRO D O 1
ATOM 4015 O O D PRO D 1 1 ? -3.300 -0.758 48.593 0.14 12.27 1 PRO D O 1
ATOM 4016 O O E PRO D 1 1 ? 2.750 1.903 31.883 0.14 8.69 1 PRO D O 1
ATOM 4017 O O F PRO D 1 1 ? 2.749 1.903 31.883 0.14 8.69 1 PRO D O 1
ATOM 4018 O O G PRO D 1 1 ? 2.748 1.903 31.883 0.14 8.69 1 PRO D O 1
ATOM 4096 N N A GLY D 1 3 ? 0.349 1.054 36.510 0.14 15.07 3 GLY D N 1
ATOM 4097 N N B GLY D 1 3 ? 0.349 1.055 36.510 0.14 15.07 3 GLY D N 1
ATOM 4098 N N C GLY D 1 3 ? 0.349 1.053 36.510 0.14 15.07 3 GLY D N 1
ATOM 4099 N N D GLY D 1 3 ? -2.125 -0.402 45.310 0.14 16.15 3 GLY D N 1
ATOM 4100 N N E GLY D 1 3 ? 3.553 1.315 28.467 0.14 6.41 3 GLY D N 1
ATOM 4101 N N F GLY D 1 3 ? 3.554 1.315 28.467 0.14 6.41 3 GLY D N 1
ATOM 4102 N N G GLY D 1 3 ? 3.555 1.315 28.467 0.14 6.41 3 GLY D N 1
ATOM 4103 C CA A GLY D 1 3 ? 1.537 1.762 36.057 0.14 12.94 3 GLY D CA 1
ATOM 4104 C CA B GLY D 1 3 ? 1.538 1.762 36.057 0.14 12.94 3 GLY D CA 1
ATOM 4105 C CA C GLY D 1 3 ? 1.536 1.762 36.057 0.14 12.94 3 GLY D CA 1
ATOM 4106 C CA D GLY D 1 3 ? -2.067 0.839 44.536 0.14 16.42 3 GLY D CA 1
ATOM 4107 C CA E GLY D 1 3 ? 4.882 1.233 27.903 0.14 5.67 3 GLY D CA 1
ATOM 4108 C CA F GLY D 1 3 ? 4.882 1.232 27.903 0.14 5.67 3 GLY D CA 1
ATOM 4109 C CA G GLY D 1 3 ? 4.882 1.231 27.903 0.14 5.67 3 GLY D CA 1
ATOM 4110 C C A GLY D 1 3 ? 1.295 2.449 34.720 0.14 12.08 3 GLY D C 1
ATOM 4111 C C B GLY D 1 3 ? 1.295 2.448 34.720 0.14 12.08 3 GLY D C 1
ATOM 4112 C C C GLY D 1 3 ? 1.296 2.449 34.720 0.14 12.08 3 GLY D C 1
ATOM 4113 C C D GLY D 1 3 ? -2.652 0.654 43.135 0.14 16.69 3 GLY D C 1
ATOM 4114 C C E GLY D 1 3 ? 5.043 2.203 26.748 0.14 5.78 3 GLY D C 1
ATOM 4115 C C F GLY D 1 3 ? 5.043 2.202 26.748 0.14 5.78 3 GLY D C 1
ATOM 4116 C C G GLY D 1 3 ? 5.043 2.201 26.748 0.14 5.78 3 GLY D C 1
ATOM 4117 O O A GLY D 1 3 ? 0.227 2.313 34.106 0.14 12.05 3 GLY D O 1
ATOM 4118 O O B GLY D 1 3 ? 0.227 2.312 34.106 0.14 12.05 3 GLY D O 1
ATOM 4119 O O C GLY D 1 3 ? 0.227 2.314 34.106 0.14 12.05 3 GLY D O 1
ATOM 4120 O O D GLY D 1 3 ? -2.990 -0.462 42.712 0.14 16.10 3 GLY D O 1
ATOM 4121 O O E GLY D 1 3 ? 4.070 2.822 26.264 0.14 5.75 3 GLY D O 1
ATOM 4122 O O F GLY D 1 3 ? 4.070 2.821 26.264 0.14 5.75 3 GLY D O 1
ATOM 4123 O O G GLY D 1 3 ? 4.069 2.821 26.264 0.14 5.75 3 GLY D O 1
ATOM 4124 N N A PRO D 1 4 ? 2.289 3.206 34.246 0.14 10.67 4 PRO D N 1
ATOM 4125 N N B PRO D 1 4 ? 2.290 3.206 34.246 0.14 10.67 4 PRO D N 1
ATOM 4126 N N C PRO D 1 4 ? 2.288 3.206 34.246 0.14 10.67 4 PRO D N 1
ATOM 4127 N N D PRO D 1 4 ? -3.095 1.479 42.179 0.14 19.62 4 PRO D N 1
ATOM 4128 N N E PRO D 1 4 ? 6.281 2.336 26.283 0.14 5.58 4 PRO D N 1
ATOM 4129 N N F PRO D 1 4 ? 6.281 2.337 26.283 0.14 5.58 4 PRO D N 1
ATOM 4130 N N G PRO D 1 4 ? 6.282 2.337 26.283 0.14 5.58 4 PRO D N 1
ATOM 4131 C CA A PRO D 1 4 ? 2.082 3.880 32.958 0.14 9.89 4 PRO D CA 1
ATOM 4132 C CA B PRO D 1 4 ? 2.082 3.881 32.958 0.14 9.89 4 PRO D CA 1
ATOM 4133 C CA C PRO D 1 4 ? 2.083 3.880 32.958 0.14 9.89 4 PRO D CA 1
ATOM 4134 C CA D PRO D 1 4 ? -3.565 1.257 40.803 0.14 19.45 4 PRO D CA 1
ATOM 4135 C CA E PRO D 1 4 ? 6.558 3.234 25.157 0.14 5.27 4 PRO D CA 1
ATOM 4136 C CA F PRO D 1 4 ? 6.558 3.233 25.157 0.14 5.27 4 PRO D CA 1
ATOM 4137 C CA G PRO D 1 4 ? 6.558 3.232 25.157 0.14 5.27 4 PRO D CA 1
ATOM 4138 C C A PRO D 1 4 ? 2.153 2.917 31.771 0.14 9.07 4 PRO D C 1
ATOM 4139 C C B PRO D 1 4 ? 2.152 2.917 31.771 0.14 9.07 4 PRO D C 1
ATOM 4140 C C C PRO D 1 4 ? 2.154 2.917 31.771 0.14 9.07 4 PRO D C 1
ATOM 4141 C C D PRO D 1 4 ? -2.403 1.018 39.824 0.14 18.97 4 PRO D C 1
ATOM 4142 C C E PRO D 1 4 ? 6.085 2.610 23.839 0.14 4.82 4 PRO D C 1
ATOM 4143 C C F PRO D 1 4 ? 6.084 2.610 23.839 0.14 4.82 4 PRO D C 1
ATOM 4144 C C G PRO D 1 4 ? 6.084 2.611 23.839 0.14 4.82 4 PRO D C 1
ATOM 4145 O O A PRO D 1 4 ? 2.797 1.870 31.866 0.14 8.69 4 PRO D O 1
ATOM 4146 O O B PRO D 1 4 ? 2.798 1.870 31.866 0.14 8.69 4 PRO D O 1
ATOM 4147 O O C PRO D 1 4 ? 2.796 1.870 31.866 0.14 8.69 4 PRO D O 1
ATOM 4148 O O D PRO D 1 4 ? -1.261 0.807 40.253 0.14 18.46 4 PRO D O 1
ATOM 4149 O O E PRO D 1 4 ? 5.740 1.415 23.797 0.14 4.39 4 PRO D O 1
ATOM 4150 O O F PRO D 1 4 ? 5.740 1.416 23.797 0.14 4.39 4 PRO D O 1
ATOM 4151 O O G PRO D 1 4 ? 5.741 1.416 23.797 0.14 4.39 4 PRO D O 1
ATOM 4229 N N A GLY D 1 6 ? 3.553 1.320 28.470 0.14 6.40 6 GLY D N 1
ATOM 4230 N N B GLY D 1 6 ? 3.552 1.320 28.470 0.14 6.40 6 GLY D N 1
ATOM 4231 N N C GLY D 1 6 ? 3.554 1.320 28.470 0.14 6.40 6 GLY D N 1
ATOM 4232 N N D GLY D 1 6 ? 0.484 1.091 36.636 0.14 14.93 6 GLY D N 1
ATOM 4233 N N E GLY D 1 6 ? 6.115 0.800 20.313 0.14 3.99 6 GLY D N 1
ATOM 4234 N N F GLY D 1 6 ? 6.116 0.800 20.313 0.14 3.99 6 GLY D N 1
ATOM 4235 N N G GLY D 1 6 ? 6.116 0.801 20.313 0.14 3.99 6 GLY D N 1
ATOM 4236 C CA A GLY D 1 6 ? 4.876 1.228 27.899 0.14 5.67 6 GLY D CA 1
ATOM 4237 C CA B GLY D 1 6 ? 4.875 1.228 27.899 0.14 5.67 6 GLY D CA 1
ATOM 4238 C CA C GLY D 1 6 ? 4.877 1.228 27.899 0.14 5.67 6 GLY D CA 1
ATOM 4239 C CA D GLY D 1 6 ? 1.603 1.878 36.132 0.14 12.93 6 GLY D CA 1
ATOM 4240 C CA E GLY D 1 6 ? 6.969 -0.321 19.890 0.14 3.35 6 GLY D CA 1
ATOM 4241 C CA F GLY D 1 6 ? 6.969 -0.320 19.890 0.14 3.35 6 GLY D CA 1
ATOM 4242 C CA G GLY D 1 6 ? 6.968 -0.320 19.890 0.14 3.35 6 GLY D CA 1
ATOM 4243 C C A GLY D 1 6 ? 5.041 2.201 26.746 0.14 5.77 6 GLY D C 1
ATOM 4244 C C B GLY D 1 6 ? 5.042 2.201 26.746 0.14 5.77 6 GLY D C 1
ATOM 4245 C C C GLY D 1 6 ? 5.041 2.202 26.746 0.14 5.77 6 GLY D C 1
ATOM 4246 C C D GLY D 1 6 ? 1.268 2.475 34.771 0.14 11.97 6 GLY D C 1
ATOM 4247 C C E GLY D 1 6 ? 7.995 0.060 18.832 0.14 3.08 6 GLY D C 1
ATOM 4248 C C F GLY D 1 6 ? 7.995 0.061 18.832 0.14 3.08 6 GLY D C 1
ATOM 4249 C C G GLY D 1 6 ? 7.995 0.062 18.832 0.14 3.08 6 GLY D C 1
ATOM 4250 O O A GLY D 1 6 ? 4.068 2.822 26.263 0.14 5.75 6 GLY D O 1
ATOM 4251 O O B GLY D 1 6 ? 4.067 2.822 26.263 0.14 5.75 6 GLY D O 1
ATOM 4252 O O C GLY D 1 6 ? 4.069 2.822 26.263 0.14 5.75 6 GLY D O 1
ATOM 4253 O O D GLY D 1 6 ? 0.228 2.166 34.175 0.14 12.16 6 GLY D O 1
ATOM 4254 O O E GLY D 1 6 ? 8.089 1.224 18.396 0.14 3.69 6 GLY D O 1
ATOM 4255 O O F GLY D 1 6 ? 8.089 1.223 18.396 0.14 3.69 6 GLY D O 1
ATOM 4256 O O G GLY D 1 6 ? 8.089 1.222 18.396 0.14 3.69 6 GLY D O 1
ATOM 4257 N N A PRO D 1 7 ? 6.279 2.336 26.283 0.14 5.57 7 PRO D N 1
ATOM 4258 N N B PRO D 1 7 ? 6.279 2.335 26.283 0.14 5.57 7 PRO D N 1
ATOM 4259 N N C PRO D 1 7 ? 6.279 2.337 26.283 0.14 5.57 7 PRO D N 1
ATOM 4260 N N D PRO D 1 7 ? 2.134 3.355 34.255 0.14 10.52 7 PRO D N 1
ATOM 4261 N N E PRO D 1 7 ? 8.771 -0.930 18.385 0.14 3.33 7 PRO D N 1
ATOM 4262 N N F PRO D 1 7 ? 8.771 -0.931 18.385 0.14 3.33 7 PRO D N 1
ATOM 4263 N N G PRO D 1 7 ? 8.771 -0.932 18.385 0.14 3.33 7 PRO D N 1
ATOM 4264 C CA A PRO D 1 7 ? 6.557 3.231 25.157 0.14 5.26 7 PRO D CA 1
ATOM 4265 C CA B PRO D 1 7 ? 6.557 3.232 25.157 0.14 5.26 7 PRO D CA 1
ATOM 4266 C CA C PRO D 1 7 ? 6.557 3.230 25.157 0.14 5.26 7 PRO D CA 1
ATOM 4267 C CA D PRO D 1 7 ? 1.731 3.916 32.961 0.14 9.61 7 PRO D CA 1
ATOM 4268 C CA E PRO D 1 7 ? 9.791 -0.763 17.355 0.14 3.02 7 PRO D CA 1
ATOM 4269 C CA F PRO D 1 7 ? 9.791 -0.762 17.355 0.14 3.02 7 PRO D CA 1
ATOM 4270 C CA G PRO D 1 7 ? 9.791 -0.761 17.355 0.14 3.02 7 PRO D CA 1
ATOM 4271 C C A PRO D 1 7 ? 6.084 2.606 23.839 0.14 4.82 7 PRO D C 1
ATOM 4272 C C B PRO D 1 7 ? 6.084 2.605 23.839 0.14 4.82 7 PRO D C 1
ATOM 4273 C C C PRO D 1 7 ? 6.084 2.607 23.839 0.14 4.82 7 PRO D C 1
ATOM 4274 C C D PRO D 1 7 ? 2.030 2.981 31.785 0.14 8.85 7 PRO D C 1
ATOM 4275 C C E PRO D 1 7 ? 9.202 -0.288 16.020 0.14 3.33 7 PRO D C 1
ATOM 4276 C C F PRO D 1 7 ? 9.202 -0.287 16.020 0.14 3.33 7 PRO D C 1
ATOM 4277 C C G PRO D 1 7 ? 9.202 -0.286 16.020 0.14 3.33 7 PRO D C 1
ATOM 4278 O O A PRO D 1 7 ? 5.739 1.412 23.800 0.14 4.38 7 PRO D O 1
ATOM 4279 O O B PRO D 1 7 ? 5.739 1.413 23.800 0.14 4.38 7 PRO D O 1
ATOM 4280 O O C PRO D 1 7 ? 5.739 1.411 23.800 0.14 4.38 7 PRO D O 1
ATOM 4281 O O D PRO D 1 7 ? 2.787 2.015 31.934 0.14 8.59 7 PRO D O 1
ATOM 4282 O O E PRO D 1 7 ? 8.037 -0.569 15.727 0.14 3.09 7 PRO D O 1
ATOM 4283 O O F PRO D 1 7 ? 8.037 -0.568 15.727 0.14 3.09 7 PRO D O 1
ATOM 4284 O O G PRO D 1 7 ? 8.037 -0.567 15.727 0.14 3.09 7 PRO D O 1
ATOM 4362 N N A GLY D 1 9 ? 6.098 0.774 20.329 0.14 3.96 9 GLY D N 1
ATOM 4363 N N B GLY D 1 9 ? 6.099 0.774 20.329 0.14 3.96 9 GLY D N 1
ATOM 4364 N N C GLY D 1 9 ? 6.097 0.774 20.329 0.14 3.96 9 GLY D N 1
ATOM 4365 N N D GLY D 1 9 ? 3.564 1.322 28.475 0.14 6.38 9 GLY D N 1
ATOM 4366 N N E GLY D 1 9 ? 8.202 -0.451 12.139 0.14 2.39 9 GLY D N 1
ATOM 4367 N N F GLY D 1 9 ? 8.201 -0.451 12.139 0.14 2.39 9 GLY D N 1
ATOM 4368 N N G GLY D 1 9 ? 8.201 -0.450 12.139 0.14 2.39 9 GLY D N 1
ATOM 4369 C CA A GLY D 1 9 ? 6.959 -0.323 19.859 0.14 3.34 9 GLY D CA 1
ATOM 4370 C CA B GLY D 1 9 ? 6.958 -0.323 19.859 0.14 3.34 9 GLY D CA 1
ATOM 4371 C CA C GLY D 1 9 ? 6.959 -0.324 19.859 0.14 3.34 9 GLY D CA 1
ATOM 4372 C CA D GLY D 1 9 ? 4.888 1.232 27.905 0.14 5.66 9 GLY D CA 1
ATOM 4373 C CA E GLY D 1 9 ? 7.907 -1.554 11.239 0.14 2.29 9 GLY D CA 1
ATOM 4374 C CA F GLY D 1 9 ? 7.907 -1.553 11.239 0.14 2.29 9 GLY D CA 1
ATOM 4375 C CA G GLY D 1 9 ? 7.907 -1.552 11.239 0.14 2.29 9 GLY D CA 1
ATOM 4376 C C A GLY D 1 9 ? 7.991 0.135 18.838 0.14 3.02 9 GLY D C 1
ATOM 4377 C C B GLY D 1 9 ? 7.991 0.134 18.838 0.14 3.02 9 GLY D C 1
ATOM 4378 C C C GLY D 1 9 ? 7.991 0.136 18.838 0.14 3.02 9 GLY D C 1
ATOM 4379 C C D GLY D 1 9 ? 5.049 2.202 26.750 0.14 5.76 9 GLY D C 1
ATOM 4380 C C E GLY D 1 9 ? 9.073 -1.817 10.314 0.14 2.70 9 GLY D C 1
ATOM 4381 C C F GLY D 1 9 ? 9.073 -1.818 10.314 0.14 2.70 9 GLY D C 1
ATOM 4382 C C G GLY D 1 9 ? 9.074 -1.818 10.314 0.14 2.70 9 GLY D C 1
ATOM 4383 O O A GLY D 1 9 ? 8.041 1.312 18.443 0.14 3.58 9 GLY D O 1
ATOM 4384 O O B GLY D 1 9 ? 8.041 1.311 18.443 0.14 3.58 9 GLY D O 1
ATOM 4385 O O C GLY D 1 9 ? 8.041 1.313 18.443 0.14 3.58 9 GLY D O 1
ATOM 4386 O O D GLY D 1 9 ? 4.074 2.819 26.265 0.14 5.75 9 GLY D O 1
ATOM 4387 O O E GLY D 1 9 ? 10.004 -1.019 10.217 0.14 2.73 9 GLY D O 1
ATOM 4388 O O F GLY D 1 9 ? 10.004 -1.018 10.217 0.14 2.73 9 GLY D O 1
ATOM 4389 O O G GLY D 1 9 ? 10.004 -1.017 10.217 0.14 2.73 9 GLY D O 1
ATOM 4390 N N A PRO D 1 10 ? 8.819 -0.799 18.367 0.14 3.30 10 PRO D N 1
ATOM 4391 N N B PRO D 1 10 ? 8.819 -0.798 18.367 0.14 3.30 10 PRO D N 1
ATOM 4392 N N C PRO D 1 10 ? 8.818 -0.799 18.367 0.14 3.30 10 PRO D N 1
ATOM 4393 N N D PRO D 1 10 ? 6.286 2.339 26.285 0.14 5.56 10 PRO D N 1
ATOM 4394 N N E PRO D 1 10 ? 9.004 -2.943 9.596 0.14 2.59 10 PRO D N 1
ATOM 4395 N N F PRO D 1 10 ? 9.004 -2.942 9.596 0.14 2.59 10 PRO D N 1
ATOM 4396 N N G PRO D 1 10 ? 9.004 -2.941 9.596 0.14 2.59 10 PRO D N 1
ATOM 4397 C CA A PRO D 1 10 ? 9.850 -0.434 17.404 0.14 3.08 10 PRO D CA 1
ATOM 4398 C CA B PRO D 1 10 ? 9.851 -0.434 17.404 0.14 3.08 10 PRO D CA 1
ATOM 4399 C CA C PRO D 1 10 ? 9.850 -0.433 17.404 0.14 3.08 10 PRO D CA 1
ATOM 4400 C CA D PRO D 1 10 ? 6.564 3.231 25.157 0.14 5.25 10 PRO D CA 1
ATOM 4401 C CA E PRO D 1 10 ? 9.998 -3.319 8.591 0.14 2.86 10 PRO D CA 1
ATOM 4402 C CA F PRO D 1 10 ? 9.999 -3.319 8.591 0.14 2.86 10 PRO D CA 1
ATOM 4403 C CA G PRO D 1 10 ? 9.999 -3.318 8.591 0.14 2.86 10 PRO D CA 1
ATOM 4404 C C A PRO D 1 10 ? 9.248 -0.146 16.027 0.14 3.10 10 PRO D C 1
ATOM 4405 C C B PRO D 1 10 ? 9.248 -0.145 16.027 0.14 3.10 10 PRO D C 1
ATOM 4406 C C C PRO D 1 10 ? 9.248 -0.147 16.027 0.14 3.10 10 PRO D C 1
ATOM 4407 C C D PRO D 1 10 ? 6.084 2.606 23.842 0.14 4.78 10 PRO D C 1
ATOM 4408 C C E PRO D 1 10 ? 9.867 -2.377 7.374 0.14 2.79 10 PRO D C 1
ATOM 4409 C C F PRO D 1 10 ? 9.867 -2.376 7.374 0.14 2.79 10 PRO D C 1
ATOM 4410 C C G PRO D 1 10 ? 9.867 -2.375 7.374 0.14 2.79 10 PRO D C 1
ATOM 4411 O O A PRO D 1 10 ? 8.097 -0.523 15.760 0.14 3.00 10 PRO D O 1
ATOM 4412 O O B PRO D 1 10 ? 8.097 -0.522 15.760 0.14 3.00 10 PRO D O 1
ATOM 4413 O O C PRO D 1 10 ? 8.097 -0.524 15.760 0.14 3.00 10 PRO D O 1
ATOM 4414 O O D PRO D 1 10 ? 5.738 1.413 23.805 0.14 4.35 10 PRO D O 1
ATOM 4415 O O E PRO D 1 10 ? 8.827 -1.690 7.202 0.14 3.22 10 PRO D O 1
ATOM 4416 O O F PRO D 1 10 ? 8.826 -1.690 7.202 0.14 3.22 10 PRO D O 1
ATOM 4417 O O G PRO D 1 10 ? 8.825 -1.690 7.202 0.14 3.22 10 PRO D O 1
ATOM 4495 N N A GLY D 1 12 ? 8.245 -0.472 12.114 0.14 2.44 12 GLY D N 1
ATOM 4496 N N B GLY D 1 12 ? 8.245 -0.473 12.114 0.14 2.44 12 GLY D N 1
ATOM 4497 N N C GLY D 1 12 ? 8.245 -0.474 12.114 0.14 2.44 12 GLY D N 1
ATOM 4498 N N D GLY D 1 12 ? 6.060 0.766 20.341 0.14 3.70 12 GLY D N 1
ATOM 4499 N N E GLY D 1 12 ? 8.987 -1.124 3.683 0.14 4.59 12 GLY D N 1
ATOM 4500 N N F GLY D 1 12 ? 8.987 -1.123 3.683 0.14 4.59 12 GLY D N 1
ATOM 4501 N N G GLY D 1 12 ? 8.987 -1.122 3.683 0.14 4.59 12 GLY D N 1
ATOM 4502 C CA A GLY D 1 12 ? 7.870 -1.631 11.321 0.14 2.35 12 GLY D CA 1
ATOM 4503 C CA B GLY D 1 12 ? 7.871 -1.630 11.321 0.14 2.35 12 GLY D CA 1
ATOM 4504 C CA C GLY D 1 12 ? 7.870 -1.630 11.321 0.14 2.35 12 GLY D CA 1
ATOM 4505 C CA D GLY D 1 12 ? 6.928 -0.304 19.824 0.14 3.11 12 GLY D CA 1
ATOM 4506 C CA E GLY D 1 12 ? 7.900 -1.535 2.785 0.14 5.07 12 GLY D CA 1
ATOM 4507 C CA F GLY D 1 12 ? 7.901 -1.535 2.785 0.14 5.07 12 GLY D CA 1
ATOM 4508 C CA G GLY D 1 12 ? 7.900 -1.534 2.785 0.14 5.07 12 GLY D CA 1
ATOM 4509 C C A GLY D 1 12 ? 8.899 -1.956 10.264 0.14 2.97 12 GLY D C 1
ATOM 4510 C C B GLY D 1 12 ? 8.899 -1.955 10.264 0.14 2.97 12 GLY D C 1
ATOM 4511 C C C GLY D 1 12 ? 8.899 -1.957 10.264 0.14 2.97 12 GLY D C 1
ATOM 4512 C C D GLY D 1 12 ? 7.972 0.222 18.849 0.14 2.69 12 GLY D C 1
ATOM 4513 C C E GLY D 1 12 ? 8.389 -2.443 1.673 0.14 5.43 12 GLY D C 1
ATOM 4514 C C F GLY D 1 12 ? 8.389 -2.442 1.673 0.14 5.43 12 GLY D C 1
ATOM 4515 C C G GLY D 1 12 ? 8.389 -2.441 1.673 0.14 5.43 12 GLY D C 1
ATOM 4516 O O A GLY D 1 12 ? 9.877 -1.224 10.060 0.14 2.33 12 GLY D O 1
ATOM 4517 O O B GLY D 1 12 ? 9.876 -1.224 10.060 0.14 2.33 12 GLY D O 1
ATOM 4518 O O C GLY D 1 12 ? 9.878 -1.224 10.060 0.14 2.33 12 GLY D O 1
ATOM 4519 O O D GLY D 1 12 ? 7.992 1.418 18.503 0.14 3.18 12 GLY D O 1
ATOM 4520 O O E GLY D 1 12 ? 9.597 -2.709 1.543 0.14 5.72 12 GLY D O 1
ATOM 4521 O O F GLY D 1 12 ? 9.598 -2.709 1.543 0.14 5.72 12 GLY D O 1
ATOM 4522 O O G GLY D 1 12 ? 9.598 -2.708 1.543 0.14 5.72 12 GLY D O 1
ATOM 4579 N N A PRO D 1 14 ? 10.717 -2.319 6.660 0.14 4.43 14 PRO D N 1
ATOM 4580 N N B PRO D 1 14 ? 10.717 -2.318 6.660 0.14 4.43 14 PRO D N 1
ATOM 4581 N N C PRO D 1 14 ? 10.716 -2.319 6.660 0.14 4.43 14 PRO D N 1
ATOM 4582 N N D PRO D 1 14 ? 10.193 0.372 15.075 0.14 2.66 14 PRO D N 1
ATOM 4583 N N E PRO D 1 14 ? 9.149 -3.800 -2.276 0.14 5.30 14 PRO D N 1
ATOM 4584 N N F PRO D 1 14 ? 9.148 -3.800 -2.276 0.14 5.30 14 PRO D N 1
ATOM 4585 N N G PRO D 1 14 ? 9.147 -3.800 -2.276 0.14 5.30 14 PRO D N 1
ATOM 4586 C CA A PRO D 1 14 ? 10.694 -1.573 5.391 0.14 4.95 14 PRO D CA 1
ATOM 4587 C CA B PRO D 1 14 ? 10.694 -1.572 5.391 0.14 4.95 14 PRO D CA 1
ATOM 4588 C CA C PRO D 1 14 ? 10.694 -1.574 5.391 0.14 4.95 14 PRO D CA 1
ATOM 4589 C CA D PRO D 1 14 ? 9.820 0.487 13.647 0.14 2.47 14 PRO D CA 1
ATOM 4590 C CA E PRO D 1 14 ? 9.739 -3.173 -3.452 0.14 5.45 14 PRO D CA 1
ATOM 4591 C CA F PRO D 1 14 ? 9.739 -3.172 -3.452 0.14 5.45 14 PRO D CA 1
ATOM 4592 C CA G PRO D 1 14 ? 9.738 -3.172 -3.452 0.14 5.45 14 PRO D CA 1
ATOM 4593 C C A PRO D 1 14 ? 9.563 -2.077 4.491 0.14 4.85 14 PRO D C 1
ATOM 4594 C C B PRO D 1 14 ? 9.562 -2.077 4.491 0.14 4.85 14 PRO D C 1
ATOM 4595 C C C PRO D 1 14 ? 9.564 -2.077 4.491 0.14 4.85 14 PRO D C 1
ATOM 4596 C C D PRO D 1 14 ? 9.222 -0.762 13.011 0.14 2.61 14 PRO D C 1
ATOM 4597 C C E PRO D 1 14 ? 8.711 -2.390 -4.262 0.14 4.78 14 PRO D C 1
ATOM 4598 C C F PRO D 1 14 ? 8.710 -2.390 -4.262 0.14 4.78 14 PRO D C 1
ATOM 4599 C C G PRO D 1 14 ? 8.710 -2.391 -4.262 0.14 4.78 14 PRO D C 1
ATOM 4600 O O A PRO D 1 14 ? 9.174 -3.260 4.565 0.14 5.32 14 PRO D O 1
ATOM 4601 O O B PRO D 1 14 ? 9.175 -3.260 4.565 0.14 5.32 14 PRO D O 1
ATOM 4602 O O C PRO D 1 14 ? 9.173 -3.260 4.565 0.14 5.32 14 PRO D O 1
ATOM 4603 O O D PRO D 1 14 ? 9.649 -1.899 13.299 0.14 2.73 14 PRO D O 1
ATOM 4604 O O E PRO D 1 14 ? 7.533 -2.759 -4.342 0.14 4.97 14 PRO D O 1
ATOM 4605 O O F PRO D 1 14 ? 7.533 -2.758 -4.342 0.14 4.97 14 PRO D O 1
ATOM 4606 O O G PRO D 1 14 ? 7.533 -2.757 -4.342 0.14 4.97 14 PRO D O 1
ATOM 4628 N N A GLY D 1 15 ? 9.015 -1.192 3.663 0.14 4.68 15 GLY D N 1
ATOM 4629 N N B GLY D 1 15 ? 9.015 -1.191 3.663 0.14 4.68 15 GLY D N 1
ATOM 4630 N N C GLY D 1 15 ? 9.015 -1.193 3.663 0.14 4.68 15 GLY D N 1
ATOM 4631 N N D GLY D 1 15 ? 8.250 -0.556 12.131 0.14 2.21 15 GLY D N 1
ATOM 4632 N N E GLY D 1 15 ? 9.172 -1.324 -4.891 0.14 4.44 15 GLY D N 1
ATOM 4633 N N F GLY D 1 15 ? 9.172 -1.323 -4.891 0.14 4.44 15 GLY D N 1
ATOM 4634 N N G GLY D 1 15 ? 9.172 -1.322 -4.891 0.14 4.44 15 GLY D N 1
ATOM 4635 C CA A GLY D 1 15 ? 7.897 -1.590 2.797 0.14 5.22 15 GLY D CA 1
ATOM 4636 C CA B GLY D 1 15 ? 7.897 -1.591 2.797 0.14 5.22 15 GLY D CA 1
ATOM 4637 C CA C GLY D 1 15 ? 7.896 -1.590 2.797 0.14 5.22 15 GLY D CA 1
ATOM 4638 C CA D GLY D 1 15 ? 7.809 -1.633 11.273 0.14 2.39 15 GLY D CA 1
ATOM 4639 C CA E GLY D 1 15 ? 8.319 -0.584 -5.801 0.14 3.98 15 GLY D CA 1
ATOM 4640 C CA F GLY D 1 15 ? 8.319 -0.583 -5.801 0.14 3.98 15 GLY D CA 1
ATOM 4641 C CA G GLY D 1 15 ? 8.318 -0.583 -5.801 0.14 3.98 15 GLY D CA 1
ATOM 4642 C C A GLY D 1 15 ? 8.315 -2.468 1.629 0.14 5.78 15 GLY D C 1
ATOM 4643 C C B GLY D 1 15 ? 8.316 -2.468 1.629 0.14 5.78 15 GLY D C 1
ATOM 4644 C C C GLY D 1 15 ? 8.314 -2.468 1.629 0.14 5.78 15 GLY D C 1
ATOM 4645 C C D GLY D 1 15 ? 8.860 -1.973 10.243 0.14 3.00 15 GLY D C 1
ATOM 4646 C C E GLY D 1 15 ? 8.037 -1.417 -7.045 0.14 3.17 15 GLY D C 1
ATOM 4647 C C F GLY D 1 15 ? 8.036 -1.417 -7.045 0.14 3.17 15 GLY D C 1
ATOM 4648 C C G GLY D 1 15 ? 8.035 -1.417 -7.045 0.14 3.17 15 GLY D C 1
ATOM 4649 O O A GLY D 1 15 ? 9.509 -2.758 1.425 0.14 5.97 15 GLY D O 1
ATOM 4650 O O B GLY D 1 15 ? 9.509 -2.757 1.425 0.14 5.97 15 GLY D O 1
ATOM 4651 O O C GLY D 1 15 ? 9.509 -2.759 1.425 0.14 5.97 15 GLY D O 1
ATOM 4652 O O D GLY D 1 15 ? 9.848 -1.245 10.057 0.14 2.32 15 GLY D O 1
ATOM 4653 O O E GLY D 1 15 ? 8.630 -2.489 -7.268 0.14 4.17 15 GLY D O 1
ATOM 4654 O O F GLY D 1 15 ? 8.630 -2.488 -7.268 0.14 4.17 15 GLY D O 1
ATOM 4655 O O G GLY D 1 15 ? 8.630 -2.487 -7.268 0.14 4.17 15 GLY D O 1
ATOM 4712 N N A PRO D 1 17 ? 9.080 -3.762 -2.216 0.14 5.51 17 PRO D N 1
ATOM 4713 N N B PRO D 1 17 ? 9.081 -3.762 -2.216 0.14 5.51 17 PRO D N 1
ATOM 4714 N N C PRO D 1 17 ? 9.080 -3.763 -2.216 0.14 5.51 17 PRO D N 1
ATOM 4715 N N D PRO D 1 17 ? 10.729 -2.361 6.666 0.14 4.29 17 PRO D N 1
ATOM 4716 N N E PRO D 1 17 ? 7.820 -2.526 -11.139 0.14 3.23 17 PRO D N 1
ATOM 4717 N N F PRO D 1 17 ? 7.820 -2.525 -11.139 0.14 3.23 17 PRO D N 1
ATOM 4718 N N G PRO D 1 17 ? 7.820 -2.524 -11.139 0.14 3.23 17 PRO D N 1
ATOM 4719 C CA A PRO D 1 17 ? 9.737 -3.145 -3.362 0.14 5.57 17 PRO D CA 1
ATOM 4720 C CA B PRO D 1 17 ? 9.737 -3.146 -3.362 0.14 5.57 17 PRO D CA 1
ATOM 4721 C CA C PRO D 1 17 ? 9.737 -3.144 -3.362 0.14 5.57 17 PRO D CA 1
ATOM 4722 C CA D PRO D 1 17 ? 10.743 -1.649 5.378 0.14 4.72 17 PRO D CA 1
ATOM 4723 C CA E PRO D 1 17 ? 8.714 -2.439 -12.300 0.14 3.78 17 PRO D CA 1
ATOM 4724 C CA F PRO D 1 17 ? 8.713 -2.439 -12.300 0.14 3.78 17 PRO D CA 1
ATOM 4725 C CA G PRO D 1 17 ? 8.712 -2.439 -12.300 0.14 3.78 17 PRO D CA 1
ATOM 4726 C C A PRO D 1 17 ? 8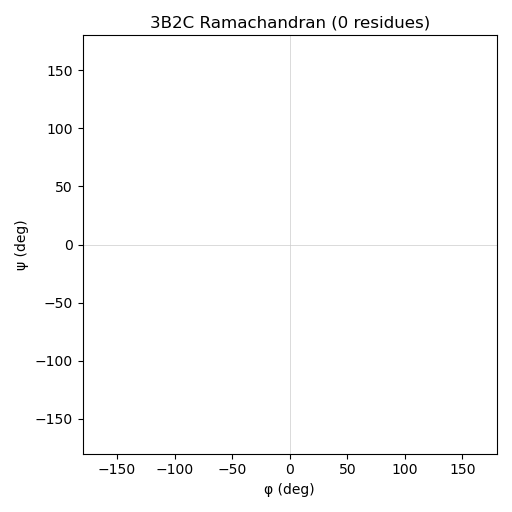.714 -2.413 -4.230 0.14 4.77 17 PRO D C 1
ATOM 4727 C C B PRO D 1 17 ? 8.715 -2.413 -4.230 0.14 4.77 17 PRO D C 1
ATOM 4728 C C C PRO D 1 17 ? 8.713 -2.413 -4.230 0.14 4.77 17 PRO D C 1
ATOM 4729 C C D PRO D 1 17 ? 9.600 -2.140 4.486 0.14 4.30 17 PRO D C 1
ATOM 4730 C C E PRO D 1 17 ? 8.662 -1.060 -12.980 0.14 4.08 17 PRO D C 1
ATOM 4731 C C F PRO D 1 17 ? 8.663 -1.060 -12.980 0.14 4.08 17 PRO D C 1
ATOM 4732 C C G PRO D 1 17 ? 8.664 -1.060 -12.980 0.14 4.08 17 PRO D C 1
ATOM 4733 O O A PRO D 1 17 ? 7.543 -2.801 -4.309 0.14 4.96 17 PRO D O 1
ATOM 4734 O O B PRO D 1 17 ? 7.543 -2.802 -4.309 0.14 4.96 17 PRO D O 1
ATOM 4735 O O C PRO D 1 17 ? 7.543 -2.800 -4.309 0.14 4.96 17 PRO D O 1
ATOM 4736 O O D PRO D 1 17 ? 9.181 -3.309 4.589 0.14 4.92 17 PRO D O 1
ATOM 4737 O O E PRO D 1 17 ? 7.603 -0.400 -13.020 0.14 3.82 17 PRO D O 1
ATOM 4738 O O F PRO D 1 17 ? 7.603 -0.401 -13.020 0.14 3.82 17 PRO D O 1
ATOM 4739 O O G PRO D 1 17 ? 7.603 -0.402 -13.020 0.14 3.82 17 PRO D O 1
ATOM 4761 N N A GLY D 1 18 ? 9.163 -1.365 -4.899 0.14 4.26 18 GLY D N 1
ATOM 4762 N N B GLY D 1 18 ? 9.163 -1.364 -4.899 0.14 4.26 18 GLY D N 1
ATOM 4763 N N C GLY D 1 18 ? 9.163 -1.366 -4.899 0.14 4.26 18 GLY D N 1
ATOM 4764 N N D GLY D 1 18 ? 9.076 -1.265 3.631 0.14 3.89 18 GLY D N 1
ATOM 4765 N N E GLY D 1 18 ? 9.791 -0.639 -13.539 0.14 3.46 18 GLY D N 1
ATOM 4766 N N F GLY D 1 18 ? 9.790 -0.639 -13.539 0.14 3.46 18 GLY D N 1
ATOM 4767 N N G GLY D 1 18 ? 9.790 -0.638 -13.539 0.14 3.46 18 GLY D N 1
ATOM 4768 C CA A GLY D 1 18 ? 8.274 -0.625 -5.778 0.14 3.90 18 GLY D CA 1
ATOM 4769 C CA B GLY D 1 18 ? 8.274 -0.624 -5.778 0.14 3.90 18 GLY D CA 1
ATOM 4770 C CA C GLY D 1 18 ? 8.274 -0.626 -5.778 0.14 3.90 18 GLY D CA 1
ATOM 4771 C CA D GLY D 1 18 ? 7.909 -1.640 2.821 0.14 3.69 18 GLY D CA 1
ATOM 4772 C CA E GLY D 1 18 ? 9.841 0.637 -14.233 0.14 4.12 18 GLY D CA 1
ATOM 4773 C CA F GLY D 1 18 ? 9.842 0.637 -14.233 0.14 4.12 18 GLY D CA 1
ATOM 4774 C CA G GLY D 1 18 ? 9.843 0.637 -14.233 0.14 4.12 18 GLY D CA 1
ATOM 4775 C C A GLY D 1 18 ? 8.029 -1.386 -7.079 0.14 3.29 18 GLY D C 1
ATOM 4776 C C B GLY D 1 18 ? 8.028 -1.386 -7.079 0.14 3.29 18 GLY D C 1
ATOM 4777 C C C GLY D 1 18 ? 8.029 -1.385 -7.079 0.14 3.29 18 GLY D C 1
ATOM 4778 C C D GLY D 1 18 ? 8.223 -2.502 1.608 0.14 3.70 18 GLY D C 1
ATOM 4779 C C E GLY D 1 18 ? 9.116 0.589 -15.567 0.14 3.89 18 GLY D C 1
ATOM 4780 C C F GLY D 1 18 ? 9.116 0.588 -15.567 0.14 3.89 18 GLY D C 1
ATOM 4781 C C G GLY D 1 18 ? 9.116 0.587 -15.567 0.14 3.89 18 GLY D C 1
ATOM 4782 O O A GLY D 1 18 ? 8.544 -2.494 -7.303 0.14 4.06 18 GLY D O 1
ATOM 4783 O O B GLY D 1 18 ? 8.544 -2.493 -7.303 0.14 4.06 18 GLY D O 1
ATOM 4784 O O C GLY D 1 18 ? 8.544 -2.495 -7.303 0.14 4.06 18 GLY D O 1
ATOM 4785 O O D GLY D 1 18 ? 9.386 -2.762 1.257 0.14 3.69 18 GLY D O 1
ATOM 4786 O O E GLY D 1 18 ? 8.663 -0.479 -16.027 0.14 4.35 18 GLY D O 1
ATOM 4787 O O F GLY D 1 18 ? 8.663 -0.478 -16.027 0.14 4.35 18 GLY D O 1
ATOM 4788 O O G GLY D 1 18 ? 8.663 -0.477 -16.027 0.14 4.35 18 GLY D O 1
ATOM 4789 N N A PRO D 1 19 ? 7.262 -0.773 -7.971 0.14 3.24 19 PRO D N 1
ATOM 4790 N N B PRO D 1 19 ? 7.263 -0.773 -7.971 0.14 3.24 19 PRO D N 1
ATOM 4791 N N C PRO D 1 19 ? 7.261 -0.773 -7.971 0.14 3.24 19 PRO D N 1
ATOM 4792 N N D PRO D 1 19 ? 7.153 -2.957 0.955 0.14 3.15 19 PRO D N 1
ATOM 4793 N N E PRO D 1 19 ? 9.014 1.746 -16.214 0.14 4.21 19 PRO D N 1
ATOM 4794 N N F PRO D 1 19 ? 9.015 1.746 -16.214 0.14 4.21 19 PRO D N 1
ATOM 4795 N N G PRO D 1 19 ? 9.016 1.746 -16.214 0.14 4.21 19 PRO D N 1
ATOM 4796 C CA A PRO D 1 19 ? 6.833 -1.330 -9.247 0.14 3.91 19 PRO D CA 1
ATOM 4797 C CA B PRO D 1 19 ? 6.834 -1.330 -9.247 0.14 3.91 19 PRO D CA 1
ATOM 4798 C CA C PRO D 1 19 ? 6.832 -1.330 -9.247 0.14 3.91 19 PRO D CA 1
ATOM 4799 C CA D PRO D 1 19 ? 7.233 -3.769 -0.244 0.14 3.22 19 PRO D CA 1
ATOM 4800 C CA E PRO D 1 19 ? 8.346 1.789 -17.509 0.14 3.93 19 PRO D CA 1
ATOM 4801 C CA F PRO D 1 19 ? 8.345 1.789 -17.509 0.14 3.93 19 PRO D CA 1
ATOM 4802 C CA G PRO D 1 19 ? 8.344 1.789 -17.509 0.14 3.93 19 PRO D CA 1
ATOM 4803 C C A PRO D 1 19 ? 7.983 -1.494 -10.246 0.14 3.13 19 PRO D C 1
ATOM 4804 C C B PRO D 1 19 ? 7.984 -1.494 -10.246 0.14 3.13 19 PRO D C 1
ATOM 4805 C C C PRO D 1 19 ? 7.982 -1.494 -10.246 0.14 3.13 19 PRO D C 1
ATOM 4806 C C D PRO D 1 19 ? 8.013 -3.055 -1.350 0.14 3.59 19 PRO D C 1
ATOM 4807 C C E PRO D 1 19 ? 9.255 1.285 -18.632 0.14 3.32 19 PRO D C 1
ATOM 4808 C C F PRO D 1 19 ? 9.255 1.284 -18.632 0.14 3.32 19 PRO D C 1
ATOM 4809 C C G PRO D 1 19 ? 9.255 1.283 -18.632 0.14 3.32 19 PRO D C 1
ATOM 4810 O O A PRO D 1 19 ? 8.905 -0.668 -10.262 0.14 3.20 19 PRO D O 1
ATOM 4811 O O B PRO D 1 19 ? 8.904 -0.668 -10.262 0.14 3.20 19 PRO D O 1
ATOM 4812 O O C PRO D 1 19 ? 8.906 -0.668 -10.262 0.14 3.20 19 PRO D O 1
ATOM 4813 O O D PRO D 1 19 ? 8.064 -1.807 -1.389 0.14 2.94 19 PRO D O 1
ATOM 4814 O O E PRO D 1 19 ? 10.457 1.030 -18.418 0.14 3.38 19 PRO D O 1
ATOM 4815 O O F PRO D 1 19 ? 10.457 1.031 -18.418 0.14 3.38 19 PRO D O 1
ATOM 4816 O O G PRO D 1 19 ? 10.457 1.032 -18.418 0.14 3.38 19 PRO D O 1
ATOM 4894 N N A GLY D 1 21 ? 9.817 -0.694 -13.536 0.14 3.48 21 GLY D N 1
ATOM 4895 N N B GLY D 1 21 ? 9.817 -0.693 -13.536 0.14 3.48 21 GLY D N 1
ATOM 4896 N N C GLY D 1 21 ? 9.817 -0.695 -13.536 0.14 3.48 21 GLY D N 1
ATOM 4897 N N D GLY D 1 21 ? 9.180 -1.397 -4.866 0.14 3.37 21 GLY D N 1
ATOM 4898 N N E GLY D 1 21 ? 11.764 0.937 -21.737 0.14 2.87 21 GLY D N 1
ATOM 4899 N N F GLY D 1 21 ? 11.764 0.936 -21.737 0.14 2.87 21 GLY D N 1
ATOM 4900 N N G GLY D 1 21 ? 11.764 0.935 -21.737 0.14 2.87 21 GLY D N 1
ATOM 4901 C CA A GLY D 1 21 ? 9.811 0.597 -14.211 0.14 4.18 21 GLY D CA 1
ATOM 4902 C CA B GLY D 1 21 ? 9.811 0.596 -14.211 0.14 4.18 21 GLY D CA 1
ATOM 4903 C CA C GLY D 1 21 ? 9.811 0.598 -14.211 0.14 4.18 21 GLY D CA 1
ATOM 4904 C CA D GLY D 1 21 ? 8.495 -0.555 -5.840 0.14 3.38 21 GLY D CA 1
ATOM 4905 C CA E GLY D 1 21 ? 12.888 1.737 -22.226 0.14 3.62 21 GLY D CA 1
ATOM 4906 C CA F GLY D 1 21 ? 12.888 1.736 -22.226 0.14 3.62 21 GLY D CA 1
ATOM 4907 C CA G GLY D 1 21 ? 12.888 1.735 -22.226 0.14 3.62 21 GLY D CA 1
ATOM 4908 C C A GLY D 1 21 ? 9.121 0.562 -15.564 0.14 3.90 21 GLY D C 1
ATOM 4909 C C B GLY D 1 21 ? 9.121 0.563 -15.567 0.14 3.90 21 GLY D C 1
ATOM 4910 C C C GLY D 1 21 ? 9.121 0.561 -15.565 0.14 3.90 21 GLY D C 1
ATOM 4911 C C D GLY D 1 21 ? 8.121 -1.366 -7.080 0.14 3.13 21 GLY D C 1
ATOM 4912 C C E GLY D 1 21 ? 12.570 2.417 -23.546 0.14 3.77 21 GLY D C 1
ATOM 4913 C C F GLY D 1 21 ? 12.570 2.416 -23.546 0.14 3.77 21 GLY D C 1
ATOM 4914 C C G GLY D 1 21 ? 12.570 2.415 -23.546 0.14 3.77 21 GLY D C 1
ATOM 4915 O O A GLY D 1 21 ? 8.674 -0.498 -16.049 0.14 4.30 21 GLY D O 1
ATOM 4916 O O B GLY D 1 21 ? 8.674 -0.499 -16.047 0.14 4.30 21 GLY D O 1
ATOM 4917 O O C GLY D 1 21 ? 8.674 -0.497 -16.047 0.14 4.30 21 GLY D O 1
ATOM 4918 O O D GLY D 1 21 ? 8.580 -2.503 -7.286 0.14 3.91 21 GLY D O 1
ATOM 4919 O O E GLY D 1 21 ? 11.515 2.202 -24.146 0.14 3.78 21 GLY D O 1
ATOM 4920 O O F GLY D 1 21 ? 11.515 2.201 -24.146 0.14 3.78 21 GLY D O 1
ATOM 4921 O O G GLY D 1 21 ? 11.515 2.200 -24.146 0.14 3.78 21 GLY D O 1
ATOM 4922 N N A PRO D 1 22 ? 9.038 1.734 -16.199 0.14 4.23 22 PRO D N 1
ATOM 4923 N N B PRO D 1 22 ? 9.038 1.733 -16.197 0.14 4.23 22 PRO D N 1
ATOM 4924 N N C PRO D 1 22 ? 9.038 1.735 -16.197 0.14 4.23 22 PRO D N 1
ATOM 4925 N N D PRO D 1 22 ? 7.309 -0.775 -7.947 0.14 3.13 22 PRO D N 1
ATOM 4926 N N E PRO D 1 22 ? 13.507 3.221 -24.043 0.14 4.35 22 PRO D N 1
ATOM 4927 N N F PRO D 1 22 ? 13.506 3.221 -24.043 0.14 4.35 22 PRO D N 1
ATOM 4928 N N G PRO D 1 22 ? 13.505 3.221 -24.043 0.14 4.35 22 PRO D N 1
ATOM 4929 C CA A PRO D 1 22 ? 8.446 1.890 -17.524 0.14 4.00 22 PRO D CA 1
ATOM 4930 C CA B PRO D 1 22 ? 8.445 1.890 -17.524 0.14 4.00 22 PRO D CA 1
ATOM 4931 C CA C PRO D 1 22 ? 8.447 1.890 -17.524 0.14 4.00 22 PRO D CA 1
ATOM 4932 C CA D PRO D 1 22 ? 6.874 -1.440 -9.171 0.14 3.91 22 PRO D CA 1
ATOM 4933 C CA E PRO D 1 22 ? 13.265 3.902 -25.327 0.14 4.52 22 PRO D CA 1
ATOM 4934 C CA F PRO D 1 22 ? 13.264 3.902 -25.327 0.14 4.52 22 PRO D CA 1
ATOM 4935 C CA G PRO D 1 22 ? 13.263 3.902 -25.327 0.14 4.52 22 PRO D CA 1
ATOM 4936 C C A PRO D 1 22 ? 9.300 1.282 -18.627 0.14 3.44 22 PRO D C 1
ATOM 4937 C C B PRO D 1 22 ? 9.300 1.281 -18.630 0.14 3.44 22 PRO D C 1
ATOM 4938 C C C PRO D 1 22 ? 9.300 1.283 -18.628 0.14 3.44 22 PRO D C 1
ATOM 4939 C C D PRO D 1 22 ? 7.992 -1.532 -10.220 0.14 3.13 22 PRO D C 1
ATOM 4940 C C E PRO D 1 22 ? 13.429 2.952 -26.522 0.14 4.72 22 PRO D C 1
ATOM 4941 C C F PRO D 1 22 ? 13.428 2.952 -26.522 0.14 4.72 22 PRO D C 1
ATOM 4942 C C G PRO D 1 22 ? 13.427 2.952 -26.522 0.14 4.72 22 PRO D C 1
ATOM 4943 O O A PRO D 1 22 ? 10.491 0.987 -18.423 0.14 3.51 22 PRO D O 1
ATOM 4944 O O B PRO D 1 22 ? 10.492 0.987 -18.424 0.14 3.51 22 PRO D O 1
ATOM 4945 O O C PRO D 1 22 ? 10.490 0.987 -18.424 0.14 3.51 22 PRO D O 1
ATOM 4946 O O D PRO D 1 22 ? 8.889 -0.675 -10.248 0.14 3.23 22 PRO D O 1
ATOM 4947 O O E PRO D 1 22 ? 14.003 1.868 -26.389 0.14 4.27 22 PRO D O 1
ATOM 4948 O O F PRO D 1 22 ? 14.002 1.868 -26.389 0.14 4.27 22 PRO D O 1
ATOM 4949 O O G PRO D 1 22 ? 14.001 1.868 -26.389 0.14 4.27 22 PRO D O 1
ATOM 5027 N N A GLY D 1 24 ? 11.755 0.928 -21.742 0.14 2.85 24 GLY D N 1
ATOM 5028 N N B GLY D 1 24 ? 11.756 0.928 -21.742 0.14 2.85 24 GLY D N 1
ATOM 5029 N N C GLY D 1 24 ? 11.754 0.928 -21.742 0.14 2.85 24 GLY D N 1
ATOM 5030 N N D GLY D 1 24 ? 9.812 -0.693 -13.536 0.14 3.48 24 GLY D N 1
ATOM 5031 N N E GLY D 1 24 ? 14.939 1.263 -29.787 0.14 6.69 24 GLY D N 1
ATOM 5032 N N F GLY D 1 24 ? 14.938 1.263 -29.787 0.14 6.69 24 GLY D N 1
ATOM 5033 N N G GLY D 1 24 ? 14.938 1.262 -29.787 0.14 6.69 24 GLY D N 1
ATOM 5034 C CA A GLY D 1 24 ? 12.882 1.729 -22.223 0.14 3.62 24 GLY D CA 1
ATOM 5035 C CA B GLY D 1 24 ? 12.881 1.729 -22.223 0.14 3.62 24 GLY D CA 1
ATOM 5036 C CA C GLY D 1 24 ? 12.883 1.729 -22.223 0.14 3.62 24 GLY D CA 1
ATOM 5037 C CA D GLY D 1 24 ? 9.810 0.597 -14.210 0.14 4.17 24 GLY D CA 1
ATOM 5038 C CA E GLY D 1 24 ? 16.282 1.130 -30.301 0.14 8.08 24 GLY D CA 1
ATOM 5039 C CA F GLY D 1 24 ? 16.282 1.131 -30.301 0.14 8.08 24 GLY D CA 1
ATOM 5040 C CA G GLY D 1 24 ? 16.281 1.130 -30.301 0.14 8.08 24 GLY D CA 1
ATOM 5041 C C A GLY D 1 24 ? 12.578 2.414 -23.545 0.14 3.77 24 GLY D C 1
ATOM 5042 C C B GLY D 1 24 ? 12.577 2.414 -23.545 0.14 3.77 24 GLY D C 1
ATOM 5043 C C C GLY D 1 24 ? 12.579 2.414 -23.545 0.14 3.77 24 GLY D C 1
ATOM 5044 C C D GLY D 1 24 ? 9.121 0.562 -15.565 0.14 3.90 24 GLY D C 1
ATOM 5045 C C E GLY D 1 24 ? 16.502 2.121 -31.438 0.14 8.89 24 GLY D C 1
ATOM 5046 C C F GLY D 1 24 ? 16.501 2.121 -31.438 0.14 8.89 24 GLY D C 1
ATOM 5047 C C G GLY D 1 24 ? 16.503 2.121 -31.438 0.14 8.89 24 GLY D C 1
ATOM 5048 O O A GLY D 1 24 ? 11.531 2.198 -24.161 0.14 3.75 24 GLY D O 1
ATOM 5049 O O B GLY D 1 24 ? 11.532 2.198 -24.161 0.14 3.75 24 GLY D O 1
ATOM 5050 O O C GLY D 1 24 ? 11.530 2.198 -24.161 0.14 3.75 24 GLY D O 1
ATOM 5051 O O D GLY D 1 24 ? 8.674 -0.498 -16.047 0.14 4.30 24 GLY D O 1
ATOM 5052 O O E GLY D 1 24 ? 15.562 2.792 -31.922 0.14 10.03 24 GLY D O 1
ATOM 5053 O O F GLY D 1 24 ? 15.562 2.793 -31.922 0.14 10.03 24 GLY D O 1
ATOM 5054 O O G GLY D 1 24 ? 15.562 2.791 -31.922 0.14 10.03 24 GLY D O 1
ATOM 5055 N N A PRO D 1 25 ? 13.517 3.233 -24.012 0.14 4.42 25 PRO D N 1
ATOM 5056 N N B PRO D 1 25 ? 13.518 3.233 -24.012 0.14 4.42 25 PRO D N 1
ATOM 5057 N N C PRO D 1 25 ? 13.516 3.233 -24.012 0.14 4.42 25 PRO D N 1
ATOM 5058 N N D PRO D 1 25 ? 9.038 1.734 -16.197 0.14 4.23 25 PRO D N 1
ATOM 5059 N N E PRO D 1 25 ? 17.746 2.227 -31.887 0.14 10.75 25 PRO D N 1
ATOM 5060 N N F PRO D 1 25 ? 17.746 2.226 -31.887 0.14 10.75 25 PRO D N 1
ATOM 5061 N N G PRO D 1 25 ? 17.746 2.228 -31.887 0.14 10.75 25 PRO D N 1
ATOM 5062 C CA A PRO D 1 25 ? 13.382 3.915 -25.314 0.14 4.70 25 PRO D CA 1
ATOM 5063 C CA B PRO D 1 25 ? 13.381 3.915 -25.314 0.14 4.70 25 PRO D CA 1
ATOM 5064 C CA C PRO D 1 25 ? 13.383 3.915 -25.314 0.14 4.70 25 PRO D CA 1
ATOM 5065 C CA D PRO D 1 25 ? 8.446 1.890 -17.522 0.14 4.00 25 PRO D CA 1
ATOM 5066 C CA E PRO D 1 25 ? 18.088 3.143 -32.977 0.14 11.83 25 PRO D CA 1
ATOM 5067 C CA F PRO D 1 25 ? 18.088 3.142 -32.977 0.14 11.83 25 PRO D CA 1
ATOM 5068 C CA G PRO D 1 25 ? 18.088 3.144 -32.977 0.14 11.83 25 PRO D CA 1
ATOM 5069 C C A PRO D 1 25 ? 13.466 2.947 -26.505 0.14 4.77 25 PRO D C 1
ATOM 5070 C C B PRO D 1 25 ? 13.465 2.947 -26.505 0.14 4.77 25 PRO D C 1
ATOM 5071 C C C PRO D 1 25 ? 13.467 2.947 -26.505 0.14 4.77 25 PRO D C 1
ATOM 5072 C C D PRO D 1 25 ? 9.300 1.282 -18.628 0.14 3.44 25 PRO D C 1
ATOM 5073 C C E PRO D 1 25 ? 17.714 2.533 -34.346 0.14 13.32 25 PRO D C 1
ATOM 5074 C C F PRO D 1 25 ? 17.714 2.534 -34.346 0.14 13.32 25 PRO D C 1
ATOM 5075 C C G PRO D 1 25 ? 17.714 2.532 -34.346 0.14 13.32 25 PRO D C 1
ATOM 5076 O O A PRO D 1 25 ? 14.002 1.844 -26.378 0.14 4.30 25 PRO D O 1
ATOM 5077 O O B PRO D 1 25 ? 14.001 1.844 -26.378 0.14 4.30 25 PRO D O 1
ATOM 5078 O O C PRO D 1 25 ? 14.003 1.844 -26.378 0.14 4.30 25 PRO D O 1
ATOM 5079 O O D PRO D 1 25 ? 10.491 0.987 -18.424 0.14 3.51 25 PRO D O 1
ATOM 5080 O O E PRO D 1 25 ? 17.380 1.345 -34.417 0.14 13.19 25 PRO D O 1
ATOM 5081 O O F PRO D 1 25 ? 17.380 1.344 -34.417 0.14 13.19 25 PRO D O 1
ATOM 5082 O O G PRO D 1 25 ? 17.380 1.346 -34.417 0.14 13.19 25 PRO D O 1
ATOM 5160 N N A GLY D 1 27 ? 14.958 1.283 -29.800 0.14 6.71 27 GLY D N 1
ATOM 5161 N N B GLY D 1 27 ? 14.960 1.283 -29.800 0.14 6.71 27 GLY D N 1
ATOM 5162 N N C GLY D 1 27 ? 14.959 1.283 -29.800 0.14 6.71 27 GLY D N 1
ATOM 5163 N N D GLY D 1 27 ? 11.755 0.927 -21.742 0.14 2.85 27 GLY D N 1
ATOM 5164 N N E GLY D 1 27 ? 17.589 0.700 -37.936 0.14 16.79 27 GLY D N 1
ATOM 5165 N N F GLY D 1 27 ? 17.588 0.700 -37.936 0.14 16.79 27 GLY D N 1
ATOM 5166 N N G GLY D 1 27 ? 17.681 0.848 -38.118 0.14 16.79 27 GLY D N 1
ATOM 5167 C CA A GLY D 1 27 ? 16.294 1.183 -30.350 0.14 8.10 27 GLY D CA 1
ATOM 5168 C CA B GLY D 1 27 ? 16.295 1.183 -30.350 0.14 8.10 27 GLY D CA 1
ATOM 5169 C CA C GLY D 1 27 ? 16.293 1.183 -30.350 0.14 8.10 27 GLY D CA 1
ATOM 5170 C CA D GLY D 1 27 ? 12.881 1.728 -22.224 0.14 3.61 27 GLY D CA 1
ATOM 5171 C CA E GLY D 1 27 ? 18.300 -0.472 -38.449 0.14 17.65 27 GLY D CA 1
ATOM 5172 C CA F GLY D 1 27 ? 18.300 -0.473 -38.449 0.14 17.65 27 GLY D CA 1
ATOM 5173 C CA G GLY D 1 27 ? 18.463 -0.247 -38.673 0.14 17.65 27 GLY D CA 1
ATOM 5174 C C A GLY D 1 27 ? 16.449 2.174 -31.500 0.14 8.88 27 GLY D C 1
ATOM 5175 C C B GLY D 1 27 ? 16.448 2.174 -31.500 0.14 8.88 27 GLY D C 1
ATOM 5176 C C C GLY D 1 27 ? 16.450 2.174 -31.500 0.14 8.88 27 GLY D C 1
ATOM 5177 C C D GLY D 1 27 ? 12.577 2.413 -23.545 0.14 3.76 27 GLY D C 1
ATOM 5178 C C E GLY D 1 27 ? 19.072 -0.140 -39.718 0.14 18.28 27 GLY D C 1
ATOM 5179 C C F GLY D 1 27 ? 19.072 -0.141 -39.718 0.14 18.28 27 GLY D C 1
ATOM 5180 C C G GLY D 1 27 ? 19.520 0.216 -39.688 0.14 18.28 27 GLY D C 1
ATOM 5181 O O A GLY D 1 27 ? 15.477 2.828 -31.938 0.14 9.90 27 GLY D O 1
ATOM 5182 O O B GLY D 1 27 ? 15.476 2.828 -31.938 0.14 9.90 27 GLY D O 1
ATOM 5183 O O C GLY D 1 27 ? 15.475 2.828 -31.938 0.14 9.90 27 GLY D O 1
ATOM 5184 O O D GLY D 1 27 ? 11.530 2.196 -24.161 0.14 3.75 27 GLY D O 1
ATOM 5185 O O E GLY D 1 27 ? 19.381 1.029 -39.994 0.14 18.19 27 GLY D O 1
ATOM 5186 O O F GLY D 1 27 ? 19.382 1.029 -39.994 0.14 18.19 27 GLY D O 1
ATOM 5187 O O G GLY D 1 27 ? 19.516 1.334 -40.084 0.14 18.19 27 GLY D O 1
ATOM 5188 N N A PRO D 1 28 ? 17.669 2.303 -32.011 0.14 10.68 28 PRO D N 1
ATOM 5189 N N B PRO D 1 28 ? 17.669 2.302 -32.011 0.14 10.68 28 PRO D N 1
ATOM 5190 N N C PRO D 1 28 ? 17.669 2.304 -32.011 0.14 10.68 28 PRO D N 1
ATOM 5191 N N D PRO D 1 28 ? 13.514 3.235 -24.011 0.14 4.40 28 PRO D N 1
ATOM 5192 N N E PRO D 1 28 ? 20.340 -1.005 -39.933 0.14 22.25 28 PRO D N 1
ATOM 5193 N N F PRO D 1 28 ? 20.029 -1.061 -39.985 0.14 22.25 28 PRO D N 1
ATOM 5194 N N G PRO D 1 28 ? 20.402 -0.734 -39.989 0.14 22.25 28 PRO D N 1
ATOM 5195 C CA A PRO D 1 28 ? 17.913 3.234 -33.125 0.14 11.66 28 PRO D CA 1
ATOM 5196 C CA B PRO D 1 28 ? 17.913 3.233 -33.125 0.14 11.66 28 PRO D CA 1
ATOM 5197 C CA C PRO D 1 28 ? 17.913 3.235 -33.125 0.14 11.66 28 PRO D CA 1
ATOM 5198 C CA D PRO D 1 28 ? 13.377 3.916 -25.313 0.14 4.68 28 PRO D CA 1
ATOM 5199 C CA E PRO D 1 28 ? 21.466 -0.487 -40.803 0.14 21.99 28 PRO D CA 1
ATOM 5200 C CA F PRO D 1 28 ? 21.156 -0.542 -40.855 0.14 21.99 28 PRO D CA 1
ATOM 5201 C CA G PRO D 1 28 ? 21.459 -0.413 -40.953 0.14 21.99 28 PRO D CA 1
ATOM 5202 C C A PRO D 1 28 ? 17.499 2.627 -34.480 0.14 13.29 28 PRO D C 1
ATOM 5203 C C B PRO D 1 28 ? 17.498 2.627 -34.480 0.14 13.29 28 PRO D C 1
ATOM 5204 C C C PRO D 1 28 ? 17.499 2.626 -34.480 0.14 13.29 28 PRO D C 1
ATOM 5205 C C D PRO D 1 28 ? 13.463 2.950 -26.506 0.14 4.76 28 PRO D C 1
ATOM 5206 C C E PRO D 1 28 ? 21.127 -0.185 -42.326 0.14 21.92 28 PRO D C 1
ATOM 5207 C C F PRO D 1 28 ? 20.817 -0.240 -42.378 0.14 21.92 28 PRO D C 1
ATOM 5208 C C G PRO D 1 28 ? 20.907 -0.246 -42.365 0.14 21.92 28 PRO D C 1
ATOM 5209 O O A PRO D 1 28 ? 17.161 1.440 -34.543 0.14 12.85 28 PRO D O 1
ATOM 5210 O O B PRO D 1 28 ? 17.162 1.440 -34.543 0.14 12.85 28 PRO D O 1
ATOM 5211 O O C PRO D 1 28 ? 17.160 1.440 -34.543 0.14 12.85 28 PRO D O 1
ATOM 5212 O O D PRO D 1 28 ? 14.001 1.847 -26.380 0.14 4.29 28 PRO D O 1
ATOM 5213 O O E PRO D 1 28 ? 20.011 -0.526 -42.555 0.14 21.43 28 PRO D O 1
ATOM 5214 O O F PRO D 1 28 ? 19.702 -0.581 -42.607 0.14 21.43 28 PRO D O 1
ATOM 5215 O O G PRO D 1 28 ? 19.736 -0.554 -42.588 0.14 21.43 28 PRO D O 1
ATOM 5293 N N A GLY D 1 30 ? 17.727 0.944 -38.209 0.14 16.78 30 GLY D N 1
ATOM 5294 N N B GLY D 1 30 ? 17.727 0.943 -38.209 0.14 16.78 30 GLY D N 1
ATOM 5295 N N C GLY D 1 30 ? 17.727 0.945 -38.209 0.14 16.78 30 GLY D N 1
ATOM 5296 N N D GLY D 1 30 ? 14.959 1.295 -29.793 0.14 6.66 30 GLY D N 1
ATOM 5297 N N E GLY D 1 30 ? 20.667 -0.397 -46.649 0.14 18.79 30 GLY D N 1
ATOM 5298 N N F GLY D 1 30 ? 20.667 -0.396 -46.648 0.14 18.79 30 GLY D N 1
ATOM 5299 N N G GLY D 1 30 ? 20.449 -0.316 -46.434 0.14 18.79 30 GLY D N 1
ATOM 5300 C CA A GLY D 1 30 ? 18.589 -0.120 -38.725 0.14 17.47 30 GLY D CA 1
ATOM 5301 C CA B GLY D 1 30 ? 18.589 -0.121 -38.725 0.14 17.47 30 GLY D CA 1
ATOM 5302 C CA C GLY D 1 30 ? 18.588 -0.120 -38.725 0.14 17.47 30 GLY D CA 1
ATOM 5303 C CA D GLY D 1 30 ? 16.320 1.168 -30.266 0.14 8.00 30 GLY D CA 1
ATOM 5304 C CA E GLY D 1 30 ? 20.263 -1.526 -47.465 0.14 16.61 30 GLY D CA 1
ATOM 5305 C CA F GLY D 1 30 ? 20.263 -1.525 -47.466 0.14 16.61 30 GLY D CA 1
ATOM 5306 C CA G GLY D 1 30 ? 20.095 -1.516 -47.170 0.14 16.61 30 GLY D CA 1
ATOM 5307 C C A GLY D 1 30 ? 19.779 0.416 -39.514 0.14 17.71 30 GLY D C 1
ATOM 5308 C C B GLY D 1 30 ? 19.779 0.417 -39.514 0.14 17.71 30 GLY D C 1
ATOM 5309 C C C GLY D 1 30 ? 19.779 0.415 -39.514 0.14 17.71 30 GLY D C 1
ATOM 5310 C C D GLY D 1 30 ? 16.569 2.129 -31.424 0.14 8.79 30 GLY D C 1
ATOM 5311 C C E GLY D 1 30 ? 21.323 -1.854 -48.505 0.14 15.13 30 GLY D C 1
ATOM 5312 C C F GLY D 1 30 ? 21.323 -1.852 -48.508 0.14 15.13 30 GLY D C 1
ATOM 5313 C C G GLY D 1 30 ? 21.095 -1.844 -48.261 0.14 15.13 30 GLY D C 1
ATOM 5314 O O A GLY D 1 30 ? 19.720 1.494 -40.120 0.14 17.52 30 GLY D O 1
ATOM 5315 O O B GLY D 1 30 ? 19.721 1.494 -40.120 0.14 17.52 30 GLY D O 1
ATOM 5316 O O C GLY D 1 30 ? 19.720 1.495 -40.120 0.14 17.52 30 GLY D O 1
ATOM 5317 O O D GLY D 1 30 ? 15.658 2.839 -31.904 0.14 9.83 30 GLY D O 1
ATOM 5318 O O E GLY D 1 30 ? 22.307 -1.115 -48.688 0.14 14.79 30 GLY D O 1
ATOM 5319 O O F GLY D 1 30 ? 22.307 -1.114 -48.689 0.14 14.79 30 GLY D O 1
ATOM 5320 O O G GLY D 1 30 ? 22.073 -1.122 -48.457 0.14 14.79 30 GLY D O 1
ATOM 5321 N N A PRO E 1 1 ? -0.131 -2.931 39.826 0.14 18.20 1 PRO E N 1
ATOM 5322 N N B PRO E 1 1 ? -0.133 -2.933 39.828 0.14 18.20 1 PRO E N 1
ATOM 5323 N N C PRO E 1 1 ? -0.259 -3.062 48.749 0.14 14.21 1 PRO E N 1
ATOM 5324 N N D PRO E 1 1 ? -0.259 -3.062 48.747 0.14 14.21 1 PRO E N 1
ATOM 5325 N N E PRO E 1 1 ? -0.132 -2.932 39.827 0.14 18.20 1 PRO E N 1
ATOM 5326 N N F PRO E 1 1 ? 0.083 -1.050 31.180 0.14 9.41 1 PRO E N 1
ATOM 5327 N N G PRO E 1 1 ? 0.083 -1.051 31.180 0.14 9.41 1 PRO E N 1
ATOM 5328 C CA A PRO E 1 1 ? 0.325 -3.831 38.744 0.14 17.85 1 PRO E CA 1
ATOM 5329 C CA B PRO E 1 1 ? 0.326 -3.830 38.744 0.14 17.85 1 PRO E CA 1
ATOM 5330 C CA C PRO E 1 1 ? 0.706 -3.531 47.735 0.14 15.90 1 PRO E CA 1
ATOM 5331 C CA D PRO E 1 1 ? 0.706 -3.532 47.735 0.14 15.90 1 PRO E CA 1
ATOM 5332 C CA E PRO E 1 1 ? 0.325 -3.830 38.744 0.14 17.85 1 PRO E CA 1
ATOM 5333 C CA F PRO E 1 1 ? -0.383 -1.798 30.016 0.14 8.80 1 PRO E CA 1
ATOM 5334 C CA G PRO E 1 1 ? -0.384 -1.798 30.016 0.14 8.80 1 PRO E CA 1
ATOM 5335 C C A PRO E 1 1 ? 1.006 -3.063 37.607 0.14 17.28 1 PRO E C 1
ATOM 5336 C C B PRO E 1 1 ? 1.006 -3.062 37.607 0.14 17.28 1 PRO E C 1
ATOM 5337 C C C PRO E 1 1 ? 1.076 -2.457 46.712 0.14 17.19 1 PRO E C 1
ATOM 5338 C C D PRO E 1 1 ? 1.075 -2.457 46.712 0.14 17.19 1 PRO E C 1
ATOM 5339 C C E PRO E 1 1 ? 1.006 -3.064 37.607 0.14 17.28 1 PRO E C 1
ATOM 5340 C C F PRO E 1 1 ? 0.634 -1.702 28.855 0.14 7.54 1 PRO E C 1
ATOM 5341 C C G PRO E 1 1 ? 0.635 -1.702 28.855 0.14 7.54 1 PRO E C 1
ATOM 5342 O O A PRO E 1 1 ? 1.001 -1.826 37.610 0.14 17.21 1 PRO E O 1
ATOM 5343 O O B PRO E 1 1 ? 1.002 -1.826 37.610 0.14 17.21 1 PRO E O 1
ATOM 5344 O O C PRO E 1 1 ? 0.227 -1.651 46.334 0.14 17.16 1 PRO E O 1
ATOM 5345 O O D PRO E 1 1 ? 0.227 -1.652 46.334 0.14 17.16 1 PRO E O 1
ATOM 5346 O O E PRO E 1 1 ? 1.001 -1.825 37.610 0.14 17.21 1 PRO E O 1
ATOM 5347 O O F PRO E 1 1 ? 1.496 -0.808 28.852 0.14 6.66 1 PRO E O 1
ATOM 5348 O O G PRO E 1 1 ? 1.496 -0.809 28.852 0.14 6.66 1 PRO E O 1
ATOM 5426 N N A GLY E 1 3 ? 1.609 -1.298 34.021 0.14 12.77 3 GLY E N 1
ATOM 5427 N N B GLY E 1 3 ? 1.609 -1.299 34.021 0.14 12.77 3 GLY E N 1
ATOM 5428 N N C GLY E 1 3 ? 1.073 -1.283 42.750 0.14 21.78 3 GLY E N 1
ATOM 5429 N N D GLY E 1 3 ? 1.072 -1.283 42.750 0.14 21.78 3 GLY E N 1
ATOM 5430 N N E GLY E 1 3 ? 1.609 -1.297 34.021 0.14 12.77 3 GLY E N 1
ATOM 5431 N N F GLY E 1 3 ? 2.464 -0.747 25.432 0.14 5.22 3 GLY E N 1
ATOM 5432 N N G GLY E 1 3 ? 2.464 -0.748 25.432 0.14 5.22 3 GLY E N 1
ATOM 5433 C CA A GLY E 1 3 ? 0.741 -0.554 33.133 0.14 10.64 3 GLY E CA 1
ATOM 5434 C CA B GLY E 1 3 ? 0.742 -0.554 33.133 0.14 10.64 3 GLY E CA 1
ATOM 5435 C CA C GLY E 1 3 ? 0.042 -1.725 41.812 0.14 22.69 3 GLY E CA 1
ATOM 5436 C CA D GLY E 1 3 ? 0.042 -1.726 41.812 0.14 22.69 3 GLY E CA 1
ATOM 5437 C CA E GLY E 1 3 ? 0.741 -0.555 33.133 0.14 10.64 3 GLY E CA 1
ATOM 5438 C CA F GLY E 1 3 ? 2.531 0.541 24.734 0.14 5.40 3 GLY E CA 1
ATOM 5439 C CA G GLY E 1 3 ? 2.531 0.540 24.734 0.14 5.40 3 GLY E CA 1
ATOM 5440 C C A GLY E 1 3 ? 0.553 -1.316 31.832 0.14 9.94 3 GLY E C 1
ATOM 5441 C C B GLY E 1 3 ? 0.552 -1.316 31.832 0.14 9.94 3 GLY E C 1
ATOM 5442 C C C GLY E 1 3 ? 0.533 -2.499 40.599 0.14 23.24 3 GLY E C 1
ATOM 5443 C C D GLY E 1 3 ? 0.534 -2.499 40.599 0.14 23.24 3 GLY E C 1
ATOM 5444 C C E GLY E 1 3 ? 0.554 -1.316 31.832 0.14 9.94 3 GLY E C 1
ATOM 5445 C C F GLY E 1 3 ? 1.822 0.521 23.390 0.14 4.98 3 GLY E C 1
ATOM 5446 C C G GLY E 1 3 ? 1.822 0.522 23.390 0.14 4.98 3 GLY E C 1
ATOM 5447 O O A GLY E 1 3 ? 1.048 -2.443 31.665 0.14 10.00 3 GLY E O 1
ATOM 5448 O O B GLY E 1 3 ? 1.048 -2.442 31.665 0.14 10.00 3 GLY E O 1
ATOM 5449 O O C GLY E 1 3 ? 1.710 -2.779 40.520 0.14 23.87 3 GLY E O 1
ATOM 5450 O O D GLY E 1 3 ? 1.709 -2.779 40.520 0.14 23.87 3 GLY E O 1
ATOM 5451 O O E GLY E 1 3 ? 1.048 -2.444 31.665 0.14 10.00 3 GLY E O 1
ATOM 5452 O O F GLY E 1 3 ? 1.337 -0.521 22.922 0.14 5.27 3 GLY E O 1
ATOM 5453 O O G GLY E 1 3 ? 1.337 -0.522 22.922 0.14 5.27 3 GLY E O 1
ATOM 5454 N N A PRO E 1 4 ? -0.166 -0.709 30.898 0.14 9.57 4 PRO E N 1
ATOM 5455 N N B PRO E 1 4 ? -0.168 -0.711 30.900 0.14 9.57 4 PRO E N 1
ATOM 5456 N N C PRO E 1 4 ? -0.383 -2.852 39.710 0.14 17.77 4 PRO E N 1
ATOM 5457 N N D PRO E 1 4 ? -0.386 -2.852 39.710 0.14 17.77 4 PRO E N 1
ATOM 5458 N N E PRO E 1 4 ? -0.167 -0.710 30.899 0.14 9.57 4 PRO E N 1
ATOM 5459 N N F PRO E 1 4 ? 1.760 1.685 22.749 0.14 4.85 4 PRO E N 1
ATOM 5460 N N G PRO E 1 4 ? 1.761 1.685 22.749 0.14 4.85 4 PRO E N 1
ATOM 5461 C CA A PRO E 1 4 ? -0.512 -1.446 29.687 0.14 9.27 4 PRO E CA 1
ATOM 5462 C CA B PRO E 1 4 ? -0.511 -1.445 29.687 0.14 9.27 4 PRO E CA 1
ATOM 5463 C CA C PRO E 1 4 ? -0.043 -3.722 38.570 0.14 17.54 4 PRO E CA 1
ATOM 5464 C CA D PRO E 1 4 ? -0.045 -3.722 38.570 0.14 17.54 4 PRO E CA 1
ATOM 5465 C CA E PRO E 1 4 ? -0.511 -1.446 29.687 0.14 9.27 4 PRO E CA 1
ATOM 5466 C CA F PRO E 1 4 ? 1.125 1.818 21.436 0.14 4.86 4 PRO E CA 1
ATOM 5467 C CA G PRO E 1 4 ? 1.126 1.818 21.436 0.14 4.86 4 PRO E CA 1
ATOM 5468 C C A PRO E 1 4 ? 0.661 -1.599 28.710 0.14 7.84 4 PRO E C 1
ATOM 5469 C C B PRO E 1 4 ? 0.662 -1.599 28.710 0.14 7.84 4 PRO E C 1
ATOM 5470 C C C PRO E 1 4 ? 0.806 -2.997 37.532 0.14 17.22 4 PRO E C 1
ATOM 5471 C C D PRO E 1 4 ? 0.807 -2.997 37.533 0.14 17.22 4 PRO E C 1
ATOM 5472 C C E PRO E 1 4 ? 0.660 -1.599 28.710 0.14 7.84 4 PRO E C 1
ATOM 5473 C C F PRO E 1 4 ? 1.990 1.260 20.299 0.14 3.81 4 PRO E C 1
ATOM 5474 C C G PRO E 1 4 ? 1.991 1.260 20.299 0.14 3.81 4 PRO E C 1
ATOM 5475 O O A PRO E 1 4 ? 1.621 -0.821 28.771 0.14 7.14 4 PRO E O 1
ATOM 5476 O O B PRO E 1 4 ? 1.622 -0.821 28.771 0.14 7.14 4 PRO E O 1
ATOM 5477 O O C PRO E 1 4 ? 0.711 -1.794 37.522 0.14 17.14 4 PRO E O 1
ATOM 5478 O O D PRO E 1 4 ? 0.710 -1.794 37.522 0.14 17.14 4 PRO E O 1
ATOM 5479 O O E PRO E 1 4 ? 1.621 -0.822 28.771 0.14 7.14 4 PRO E O 1
ATOM 5480 O O F PRO E 1 4 ? 3.165 0.963 20.500 0.14 3.19 4 PRO E O 1
ATOM 5481 O O G PRO E 1 4 ? 3.166 0.963 20.500 0.14 3.19 4 PRO E O 1
ATOM 5559 N N A GLY E 1 6 ? 2.511 -0.744 25.420 0.14 5.37 6 GLY E N 1
ATOM 5560 N N B GLY E 1 6 ? 2.512 -0.744 25.420 0.14 5.37 6 GLY E N 1
ATOM 5561 N N C GLY E 1 6 ? 1.826 -1.331 34.125 0.14 13.45 6 GLY E N 1
ATOM 5562 N N D GLY E 1 6 ? 1.825 -1.331 34.125 0.14 13.45 6 GLY E N 1
ATOM 5563 N N E GLY E 1 6 ? 2.510 -0.744 25.420 0.14 5.37 6 GLY E N 1
ATOM 5564 N N F GLY E 1 6 ? 4.460 0.925 17.202 0.14 2.76 6 GLY E N 1
ATOM 5565 N N G GLY E 1 6 ? 4.461 0.925 17.202 0.14 2.76 6 GLY E N 1
ATOM 5566 C CA A GLY E 1 6 ? 2.538 0.550 24.731 0.14 5.46 6 GLY E CA 1
ATOM 5567 C CA B GLY E 1 6 ? 2.537 0.550 24.731 0.14 5.46 6 GLY E CA 1
ATOM 5568 C CA C GLY E 1 6 ? 1.095 -0.559 33.152 0.14 11.37 6 GLY E CA 1
ATOM 5569 C CA D GLY E 1 6 ? 1.096 -0.559 33.152 0.14 11.37 6 GLY E CA 1
ATOM 5570 C CA E GLY E 1 6 ? 2.539 0.550 24.731 0.14 5.46 6 GLY E CA 1
ATOM 5571 C CA F GLY E 1 6 ? 5.579 1.737 16.726 0.14 2.93 6 GLY E CA 1
ATOM 5572 C CA G GLY E 1 6 ? 5.578 1.737 16.726 0.14 2.93 6 GLY E CA 1
ATOM 5573 C C A GLY E 1 6 ? 1.826 0.525 23.388 0.14 5.01 6 GLY E C 1
ATOM 5574 C C B GLY E 1 6 ? 1.827 0.525 23.388 0.14 5.01 6 GLY E C 1
ATOM 5575 C C C GLY E 1 6 ? 0.785 -1.417 31.938 0.14 10.13 6 GLY E C 1
ATOM 5576 C C D GLY E 1 6 ? 0.786 -1.417 31.938 0.14 10.13 6 GLY E C 1
ATOM 5577 C C E GLY E 1 6 ? 1.825 0.525 23.388 0.14 5.01 6 GLY E C 1
ATOM 5578 C C F GLY E 1 6 ? 5.282 2.419 15.404 0.14 2.87 6 GLY E C 1
ATOM 5579 C C G GLY E 1 6 ? 5.283 2.419 15.404 0.14 2.87 6 GLY E C 1
ATOM 5580 O O A GLY E 1 6 ? 1.341 -0.519 22.924 0.14 5.29 6 GLY E O 1
ATOM 5581 O O B GLY E 1 6 ? 1.342 -0.519 22.925 0.14 5.29 6 GLY E O 1
ATOM 5582 O O C GLY E 1 6 ? 1.327 -2.521 31.752 0.14 10.73 6 GLY E O 1
ATOM 5583 O O D GLY E 1 6 ? 1.328 -2.521 31.752 0.14 10.73 6 GLY E O 1
ATOM 5584 O O E GLY E 1 6 ? 1.341 -0.519 22.925 0.14 5.29 6 GLY E O 1
ATOM 5585 O O F GLY E 1 6 ? 4.238 2.207 14.790 0.14 2.68 6 GLY E O 1
ATOM 5586 O O G GLY E 1 6 ? 4.237 2.207 14.790 0.14 2.68 6 GLY E O 1
ATOM 5587 N N A PRO E 1 7 ? 1.761 1.688 22.747 0.14 4.86 7 PRO E N 1
ATOM 5588 N N B PRO E 1 7 ? 1.762 1.688 22.747 0.14 4.86 7 PRO E N 1
ATOM 5589 N N C PRO E 1 7 ? -0.111 -0.920 31.106 0.14 9.06 7 PRO E N 1
ATOM 5590 N N D PRO E 1 7 ? -0.110 -0.921 31.107 0.14 9.06 7 PRO E N 1
ATOM 5591 N N E PRO E 1 7 ? 1.760 1.688 22.747 0.14 4.86 7 PRO E N 1
ATOM 5592 N N F PRO E 1 7 ? 6.227 3.253 14.946 0.14 2.92 7 PRO E N 1
ATOM 5593 N N G PRO E 1 7 ? 6.227 3.252 14.946 0.14 2.92 7 PRO E N 1
ATOM 5594 C CA A PRO E 1 7 ? 1.128 1.824 21.433 0.14 4.87 7 PRO E CA 1
ATOM 5595 C CA B PRO E 1 7 ? 1.127 1.824 21.433 0.14 4.87 7 PRO E CA 1
ATOM 5596 C CA C PRO E 1 7 ? -0.489 -1.710 29.938 0.14 8.68 7 PRO E CA 1
ATOM 5597 C CA D PRO E 1 7 ? -0.490 -1.710 29.938 0.14 8.68 7 PRO E CA 1
ATOM 5598 C CA E PRO E 1 7 ? 1.129 1.824 21.433 0.14 4.87 7 PRO E CA 1
ATOM 5599 C CA F PRO E 1 7 ? 6.103 3.949 13.641 0.14 3.13 7 PRO E CA 1
ATOM 5600 C CA G PRO E 1 7 ? 6.103 3.948 13.641 0.14 3.13 7 PRO E CA 1
ATOM 5601 C C A PRO E 1 7 ? 1.991 1.262 20.298 0.14 3.82 7 PRO E C 1
ATOM 5602 C C B PRO E 1 7 ? 1.992 1.262 20.298 0.14 3.82 7 PRO E C 1
ATOM 5603 C C C PRO E 1 7 ? 0.585 -1.659 28.821 0.14 7.52 7 PRO E C 1
ATOM 5604 C C D PRO E 1 7 ? 0.584 -1.659 28.821 0.14 7.52 7 PRO E C 1
ATOM 5605 C C E PRO E 1 7 ? 1.990 1.262 20.298 0.14 3.82 7 PRO E C 1
ATOM 5606 C C F PRO E 1 7 ? 6.090 2.998 12.451 0.14 3.36 7 PRO E C 1
ATOM 5607 C C G PRO E 1 7 ? 6.090 2.999 12.451 0.14 3.36 7 PRO E C 1
ATOM 5608 O O A PRO E 1 7 ? 3.166 0.962 20.500 0.14 3.19 7 PRO E O 1
ATOM 5609 O O B PRO E 1 7 ? 3.166 0.961 20.500 0.14 3.19 7 PRO E O 1
ATOM 5610 O O C PRO E 1 7 ? 1.464 -0.781 28.838 0.14 6.61 7 PRO E O 1
ATOM 5611 O O D PRO E 1 7 ? 1.465 -0.781 28.838 0.14 6.61 7 PRO E O 1
ATOM 5612 O O E PRO E 1 7 ? 3.166 0.963 20.502 0.14 3.19 7 PRO E O 1
ATOM 5613 O O F PRO E 1 7 ? 6.629 1.896 12.534 0.14 3.10 7 PRO E O 1
ATOM 5614 O O G PRO E 1 7 ? 6.629 1.895 12.534 0.14 3.10 7 PRO E O 1
ATOM 5692 N N A GLY E 1 9 ? 4.466 0.917 17.207 0.14 2.76 9 GLY E N 1
ATOM 5693 N N B GLY E 1 9 ? 4.466 0.918 17.207 0.14 2.76 9 GLY E N 1
ATOM 5694 N N C GLY E 1 9 ? 2.474 -0.752 25.431 0.14 5.24 9 GLY E N 1
ATOM 5695 N N D GLY E 1 9 ? 2.474 -0.753 25.431 0.14 5.24 9 GLY E N 1
ATOM 5696 N N E GLY E 1 9 ? 4.466 0.916 17.207 0.14 2.76 9 GLY E N 1
ATOM 5697 N N F GLY E 1 9 ? 7.407 1.273 9.152 0.14 3.21 9 GLY E N 1
ATOM 5698 N N G GLY E 1 9 ? 7.407 1.272 9.152 0.14 3.21 9 GLY E N 1
ATOM 5699 C CA A GLY E 1 9 ? 5.582 1.723 16.711 0.14 2.97 9 GLY E CA 1
ATOM 5700 C CA B GLY E 1 9 ? 5.582 1.722 16.711 0.14 2.97 9 GLY E CA 1
ATOM 5701 C CA C GLY E 1 9 ? 2.547 0.534 24.729 0.14 5.42 9 GLY E CA 1
ATOM 5702 C CA D GLY E 1 9 ? 2.547 0.535 24.729 0.14 5.42 9 GLY E CA 1
ATOM 5703 C CA E GLY E 1 9 ? 5.582 1.724 16.711 0.14 2.97 9 GLY E CA 1
ATOM 5704 C CA F GLY E 1 9 ? 8.655 1.128 8.432 0.14 3.04 9 GLY E CA 1
ATOM 5705 C CA G GLY E 1 9 ? 8.655 1.127 8.432 0.14 3.04 9 GLY E CA 1
ATOM 5706 C C A GLY E 1 9 ? 5.259 2.403 15.396 0.14 2.95 9 GLY E C 1
ATOM 5707 C C B GLY E 1 9 ? 5.259 2.402 15.396 0.14 2.95 9 GLY E C 1
ATOM 5708 C C C GLY E 1 9 ? 1.832 0.514 23.388 0.14 4.98 9 GLY E C 1
ATOM 5709 C C D GLY E 1 9 ? 1.832 0.515 23.388 0.14 4.98 9 GLY E C 1
ATOM 5710 C C E GLY E 1 9 ? 5.259 2.404 15.396 0.14 2.95 9 GLY E C 1
ATOM 5711 C C F GLY E 1 9 ? 8.727 2.205 7.346 0.14 2.76 9 GLY E C 1
ATOM 5712 C C G GLY E 1 9 ? 8.727 2.204 7.346 0.14 2.76 9 GLY E C 1
ATOM 5713 O O A GLY E 1 9 ? 4.212 2.178 14.797 0.14 2.74 9 GLY E O 1
ATOM 5714 O O B GLY E 1 9 ? 4.212 2.177 14.797 0.14 2.74 9 GLY E O 1
ATOM 5715 O O C GLY E 1 9 ? 1.343 -0.526 22.923 0.14 5.27 9 GLY E O 1
ATOM 5716 O O D GLY E 1 9 ? 1.343 -0.527 22.923 0.14 5.27 9 GLY E O 1
ATOM 5717 O O E GLY E 1 9 ? 4.212 2.179 14.797 0.14 2.74 9 GLY E O 1
ATOM 5718 O O F GLY E 1 9 ? 7.710 2.728 6.880 0.14 3.67 9 GLY E O 1
ATOM 5719 O O G GLY E 1 9 ? 7.710 2.729 6.880 0.14 3.67 9 GLY E O 1
ATOM 5720 N N A PRO E 1 10 ? 6.173 3.262 14.930 0.14 3.09 10 PRO E N 1
ATOM 5721 N N B PRO E 1 10 ? 6.172 3.262 14.930 0.14 3.09 10 PRO E N 1
ATOM 5722 N N C PRO E 1 10 ? 1.766 1.680 22.752 0.14 4.84 10 PRO E N 1
ATOM 5723 N N D PRO E 1 10 ? 1.766 1.681 22.752 0.14 4.84 10 PRO E N 1
ATOM 5724 N N E PRO E 1 10 ? 6.174 3.262 14.930 0.14 3.09 10 PRO E N 1
ATOM 5725 N N F PRO E 1 10 ? 9.948 2.555 6.936 0.14 2.83 10 PRO E N 1
ATOM 5726 N N G PRO E 1 10 ? 9.948 2.554 6.936 0.14 2.83 10 PRO E N 1
ATOM 5727 C CA A PRO E 1 10 ? 5.978 3.948 13.632 0.14 3.30 10 PRO E CA 1
ATOM 5728 C CA B PRO E 1 10 ? 5.978 3.947 13.632 0.14 3.30 10 PRO E CA 1
ATOM 5729 C CA C PRO E 1 10 ? 1.133 1.824 21.441 0.14 4.85 10 PRO E CA 1
ATOM 5730 C CA D PRO E 1 10 ? 1.133 1.823 21.441 0.14 4.85 10 PRO E CA 1
ATOM 5731 C CA E PRO E 1 10 ? 5.978 3.949 13.632 0.14 3.30 10 PRO E CA 1
ATOM 5732 C CA F PRO E 1 10 ? 10.219 3.486 5.833 0.14 3.06 10 PRO E CA 1
ATOM 5733 C CA G PRO E 1 10 ? 10.219 3.485 5.833 0.14 3.06 10 PRO E CA 1
ATOM 5734 C C A PRO E 1 10 ? 6.067 3.010 12.430 0.14 3.42 10 PRO E C 1
ATOM 5735 C C B PRO E 1 10 ? 6.067 3.011 12.430 0.14 3.42 10 PRO E C 1
ATOM 5736 C C C PRO E 1 10 ? 1.992 1.264 20.302 0.14 3.81 10 PRO E C 1
ATOM 5737 C C D PRO E 1 10 ? 1.992 1.263 20.302 0.14 3.81 10 PRO E C 1
ATOM 5738 C C E PRO E 1 10 ? 6.066 3.011 12.430 0.14 3.42 10 PRO E C 1
ATOM 5739 C C F PRO E 1 10 ? 9.895 2.829 4.451 0.14 3.50 10 PRO E C 1
ATOM 5740 C C G PRO E 1 10 ? 9.895 2.828 4.451 0.14 3.50 10 PRO E C 1
ATOM 5741 O O A PRO E 1 10 ? 6.648 1.928 12.525 0.14 3.07 10 PRO E O 1
ATOM 5742 O O B PRO E 1 10 ? 6.647 1.928 12.525 0.14 3.07 10 PRO E O 1
ATOM 5743 O O C PRO E 1 10 ? 3.168 0.965 20.499 0.14 3.19 10 PRO E O 1
ATOM 5744 O O D PRO E 1 10 ? 3.168 0.964 20.499 0.14 3.19 10 PRO E O 1
ATOM 5745 O O E PRO E 1 10 ? 6.649 1.928 12.525 0.14 3.07 10 PRO E O 1
ATOM 5746 O O F PRO E 1 10 ? 9.442 1.685 4.386 0.14 3.08 10 PRO E O 1
ATOM 5747 O O G PRO E 1 10 ? 9.442 1.684 4.386 0.14 3.08 10 PRO E O 1
ATOM 5825 N N A GLY E 1 12 ? 7.531 1.377 9.131 0.14 3.55 12 GLY E N 1
ATOM 5826 N N B GLY E 1 12 ? 7.531 1.376 9.131 0.14 3.55 12 GLY E N 1
ATOM 5827 N N C GLY E 1 12 ? 4.469 0.935 17.233 0.14 2.78 12 GLY E N 1
ATOM 5828 N N D GLY E 1 12 ? 4.469 0.934 17.233 0.14 2.78 12 GLY E N 1
ATOM 5829 N N E GLY E 1 12 ? 7.531 1.378 9.131 0.14 3.55 12 GLY E N 1
ATOM 5830 N N F GLY E 1 12 ? 9.802 0.924 0.830 0.14 4.63 12 GLY E N 1
ATOM 5831 N N G GLY E 1 12 ? 9.802 0.923 0.830 0.14 4.63 12 GLY E N 1
ATOM 5832 C CA A GLY E 1 12 ? 8.843 1.272 8.534 0.14 3.60 12 GLY E CA 1
ATOM 5833 C CA B GLY E 1 12 ? 8.843 1.271 8.534 0.14 3.60 12 GLY E CA 1
ATOM 5834 C CA C GLY E 1 12 ? 5.577 1.755 16.746 0.14 3.00 12 GLY E CA 1
ATOM 5835 C CA D GLY E 1 12 ? 5.577 1.754 16.746 0.14 3.00 12 GLY E CA 1
ATOM 5836 C CA E GLY E 1 12 ? 8.843 1.273 8.534 0.14 3.60 12 GLY E CA 1
ATOM 5837 C CA F GLY E 1 12 ? 10.484 -0.194 0.190 0.14 5.06 12 GLY E CA 1
ATOM 5838 C CA G GLY E 1 12 ? 10.484 -0.193 0.190 0.14 5.06 12 GLY E CA 1
ATOM 5839 C C A GLY E 1 12 ? 8.975 2.262 7.373 0.14 4.00 12 GLY E C 1
ATOM 5840 C C B GLY E 1 12 ? 8.975 2.261 7.373 0.14 4.00 12 GLY E C 1
ATOM 5841 C C C GLY E 1 12 ? 5.249 2.428 15.428 0.14 2.97 12 GLY E C 1
ATOM 5842 C C D GLY E 1 12 ? 5.249 2.427 15.428 0.14 2.97 12 GLY E C 1
ATOM 5843 C C E GLY E 1 12 ? 8.975 2.263 7.373 0.14 4.00 12 GLY E C 1
ATOM 5844 C C F GLY E 1 12 ? 11.551 0.295 -0.776 0.14 5.27 12 GLY E C 1
ATOM 5845 C C G GLY E 1 12 ? 11.551 0.294 -0.776 0.14 5.27 12 GLY E C 1
ATOM 5846 O O A GLY E 1 12 ? 8.011 2.886 6.927 0.14 3.59 12 GLY E O 1
ATOM 5847 O O B GLY E 1 12 ? 8.011 2.885 6.927 0.14 3.59 12 GLY E O 1
ATOM 5848 O O C GLY E 1 12 ? 4.222 2.164 14.812 0.14 2.69 12 GLY E O 1
ATOM 5849 O O D GLY E 1 12 ? 4.222 2.163 14.812 0.14 2.69 12 GLY E O 1
ATOM 5850 O O E GLY E 1 12 ? 8.011 2.887 6.927 0.14 3.59 12 GLY E O 1
ATOM 5851 O O F GLY E 1 12 ? 11.614 1.491 -1.113 0.14 5.53 12 GLY E O 1
ATOM 5852 O O G GLY E 1 12 ? 11.614 1.492 -1.113 0.14 5.53 12 GLY E O 1
ATOM 5909 N N A PRO E 1 14 ? 9.574 3.580 3.416 0.14 5.08 14 PRO E N 1
ATOM 5910 N N B PRO E 1 14 ? 9.573 3.580 3.416 0.14 5.08 14 PRO E N 1
ATOM 5911 N N C PRO E 1 14 ? 5.341 3.253 11.385 0.14 2.63 14 PRO E N 1
ATOM 5912 N N D PRO E 1 14 ? 5.341 3.252 11.385 0.14 2.63 14 PRO E N 1
ATOM 5913 N N E PRO E 1 14 ? 9.575 3.580 3.416 0.14 5.08 14 PRO E N 1
ATOM 5914 N N F PRO E 1 14 ? 13.643 0.614 -4.482 0.14 4.65 14 PRO E N 1
ATOM 5915 N N G PRO E 1 14 ? 13.643 0.615 -4.482 0.14 4.65 14 PRO E N 1
ATOM 5916 C CA A PRO E 1 14 ? 9.185 3.086 2.099 0.14 5.51 14 PRO E CA 1
ATOM 5917 C CA B PRO E 1 14 ? 9.184 3.086 2.099 0.14 5.51 14 PRO E CA 1
ATOM 5918 C CA C PRO E 1 14 ? 5.539 2.437 10.202 0.14 2.99 14 PRO E CA 1
ATOM 5919 C CA D PRO E 1 14 ? 5.539 2.436 10.202 0.14 2.99 14 PRO E CA 1
ATOM 5920 C CA E PRO E 1 14 ? 9.186 3.086 2.099 0.14 5.51 14 PRO E CA 1
ATOM 5921 C CA F PRO E 1 14 ? 13.218 0.761 -5.868 0.14 4.56 14 PRO E CA 1
ATOM 5922 C CA G PRO E 1 14 ? 13.218 0.762 -5.868 0.14 4.56 14 PRO E CA 1
ATOM 5923 C C A PRO E 1 14 ? 10.162 2.035 1.596 0.14 5.01 14 PRO E C 1
ATOM 5924 C C B PRO E 1 14 ? 10.162 2.034 1.596 0.14 5.01 14 PRO E C 1
ATOM 5925 C C C PRO E 1 14 ? 7.012 2.494 9.779 0.14 3.41 14 PRO E C 1
ATOM 5926 C C D PRO E 1 14 ? 7.012 2.495 9.779 0.14 3.41 14 PRO E C 1
ATOM 5927 C C E PRO E 1 14 ? 10.162 2.036 1.596 0.14 5.01 14 PRO E C 1
ATOM 5928 C C F PRO E 1 14 ? 12.771 -0.546 -6.514 0.14 3.86 14 PRO E C 1
ATOM 5929 C C G PRO E 1 14 ? 12.771 -0.545 -6.514 0.14 3.86 14 PRO E C 1
ATOM 5930 O O A PRO E 1 14 ? 11.382 2.097 1.906 0.14 5.64 14 PRO E O 1
ATOM 5931 O O B PRO E 1 14 ? 11.382 2.098 1.906 0.14 5.64 14 PRO E O 1
ATOM 5932 O O C PRO E 1 14 ? 7.676 3.519 9.943 0.14 3.78 14 PRO E O 1
ATOM 5933 O O D PRO E 1 14 ? 7.676 3.518 9.943 0.14 3.78 14 PRO E O 1
ATOM 5934 O O E PRO E 1 14 ? 11.382 2.096 1.906 0.14 5.64 14 PRO E O 1
ATOM 5935 O O F PRO E 1 14 ? 13.285 -1.634 -6.210 0.14 3.89 14 PRO E O 1
ATOM 5936 O O G PRO E 1 14 ? 13.285 -1.635 -6.210 0.14 3.89 14 PRO E O 1
ATOM 5958 N N A GLY E 1 15 ? 9.640 1.075 0.835 0.14 5.21 15 GLY E N 1
ATOM 5959 N N B GLY E 1 15 ? 9.641 1.075 0.835 0.14 5.21 15 GLY E N 1
ATOM 5960 N N C GLY E 1 15 ? 7.504 1.412 9.179 0.14 3.23 15 GLY E N 1
ATOM 5961 N N D GLY E 1 15 ? 7.503 1.412 9.179 0.14 3.23 15 GLY E N 1
ATOM 5962 N N E GLY E 1 15 ? 9.640 1.074 0.835 0.14 5.21 15 GLY E N 1
ATOM 5963 N N F GLY E 1 15 ? 11.819 -0.433 -7.425 0.14 3.67 15 GLY E N 1
ATOM 5964 N N G GLY E 1 15 ? 11.818 -0.433 -7.425 0.14 3.67 15 GLY E N 1
ATOM 5965 C CA A GLY E 1 15 ? 10.476 -0.011 0.353 0.14 5.12 15 GLY E CA 1
ATOM 5966 C CA B GLY E 1 15 ? 10.476 -0.012 0.353 0.14 5.12 15 GLY E CA 1
ATOM 5967 C CA C GLY E 1 15 ? 8.850 1.417 8.641 0.14 3.27 15 GLY E CA 1
ATOM 5968 C CA D GLY E 1 15 ? 8.851 1.417 8.641 0.14 3.27 15 GLY E CA 1
ATOM 5969 C CA E GLY E 1 15 ? 10.476 -0.010 0.353 0.14 5.12 15 GLY E CA 1
ATOM 5970 C CA F GLY E 1 15 ? 11.365 -1.589 -8.158 0.14 3.28 15 GLY E CA 1
ATOM 5971 C CA G GLY E 1 15 ? 11.365 -1.588 -8.158 0.14 3.28 15 GLY E CA 1
ATOM 5972 C C A GLY E 1 15 ? 11.500 0.435 -0.672 0.14 5.36 15 GLY E C 1
ATOM 5973 C C B GLY E 1 15 ? 11.500 0.434 -0.672 0.14 5.36 15 GLY E C 1
ATOM 5974 C C C GLY E 1 15 ? 8.961 2.324 7.412 0.14 3.82 15 GLY E C 1
ATOM 5975 C C D GLY E 1 15 ? 8.962 2.324 7.412 0.14 3.82 15 GLY E C 1
ATOM 5976 C C E GLY E 1 15 ? 11.500 0.436 -0.672 0.14 5.36 15 GLY E C 1
ATOM 5977 C C F GLY E 1 15 ? 12.338 -1.969 -9.261 0.14 3.30 15 GLY E C 1
ATOM 5978 C C G GLY E 1 15 ? 12.337 -1.969 -9.261 0.14 3.30 15 GLY E C 1
ATOM 5979 O O A GLY E 1 15 ? 11.573 1.620 -1.059 0.14 5.35 15 GLY E O 1
ATOM 5980 O O B GLY E 1 15 ? 11.573 1.621 -1.059 0.14 5.35 15 GLY E O 1
ATOM 5981 O O C GLY E 1 15 ? 7.990 2.914 6.936 0.14 3.56 15 GLY E O 1
ATOM 5982 O O D GLY E 1 15 ? 7.991 2.914 6.936 0.14 3.56 15 GLY E O 1
ATOM 5983 O O E GLY E 1 15 ? 11.574 1.620 -1.059 0.14 5.35 15 GLY E O 1
ATOM 5984 O O F GLY E 1 15 ? 13.329 -1.289 -9.517 0.14 3.12 15 GLY E O 1
ATOM 5985 O O G GLY E 1 15 ? 13.328 -1.289 -9.517 0.14 3.12 15 GLY E O 1
ATOM 6042 N N A PRO E 1 17 ? 13.607 0.517 -4.421 0.14 4.84 17 PRO E N 1
ATOM 6043 N N B PRO E 1 17 ? 13.607 0.518 -4.421 0.14 4.84 17 PRO E N 1
ATOM 6044 N N C PRO E 1 17 ? 9.557 3.572 3.409 0.14 4.92 17 PRO E N 1
ATOM 6045 N N D PRO E 1 17 ? 9.557 3.571 3.409 0.14 4.92 17 PRO E N 1
ATOM 6046 N N E PRO E 1 17 ? 13.607 0.516 -4.421 0.14 4.84 17 PRO E N 1
ATOM 6047 N N F PRO E 1 17 ? 14.232 -2.443 -12.809 0.14 3.99 17 PRO E N 1
ATOM 6048 N N G PRO E 1 17 ? 14.232 -2.442 -12.809 0.14 3.99 17 PRO E N 1
ATOM 6049 C CA A PRO E 1 17 ? 13.164 0.728 -5.798 0.14 4.60 17 PRO E CA 1
ATOM 6050 C CA B PRO E 1 17 ? 13.164 0.727 -5.798 0.14 4.60 17 PRO E CA 1
ATOM 6051 C CA C PRO E 1 17 ? 9.188 3.063 2.091 0.14 5.30 17 PRO E CA 1
ATOM 6052 C CA D PRO E 1 17 ? 9.188 3.064 2.091 0.14 5.30 17 PRO E CA 1
ATOM 6053 C CA E PRO E 1 17 ? 13.164 0.729 -5.798 0.14 4.60 17 PRO E CA 1
ATOM 6054 C CA F PRO E 1 17 ? 14.220 -1.780 -14.131 0.14 4.14 17 PRO E CA 1
ATOM 6055 C CA G PRO E 1 17 ? 14.220 -1.781 -14.131 0.14 4.14 17 PRO E CA 1
ATOM 6056 C C A PRO E 1 17 ? 12.717 -0.555 -6.491 0.14 3.90 17 PRO E C 1
ATOM 6057 C C B PRO E 1 17 ? 12.717 -0.554 -6.491 0.14 3.90 17 PRO E C 1
ATOM 6058 C C C PRO E 1 17 ? 10.203 2.040 1.612 0.14 4.67 17 PRO E C 1
ATOM 6059 C C D PRO E 1 17 ? 10.203 2.041 1.612 0.14 4.67 17 PRO E C 1
ATOM 6060 C C E PRO E 1 17 ? 12.717 -0.553 -6.491 0.14 3.90 17 PRO E C 1
ATOM 6061 C C F PRO E 1 17 ? 13.043 -2.241 -14.982 0.14 3.52 17 PRO E C 1
ATOM 6062 C C G PRO E 1 17 ? 13.043 -2.242 -14.982 0.14 3.52 17 PRO E C 1
ATOM 6063 O O A PRO E 1 17 ? 13.260 -1.645 -6.249 0.14 3.83 17 PRO E O 1
ATOM 6064 O O B PRO E 1 17 ? 13.260 -1.644 -6.249 0.14 3.83 17 PRO E O 1
ATOM 6065 O O C PRO E 1 17 ? 11.416 2.147 1.936 0.14 5.19 17 PRO E O 1
ATOM 6066 O O D PRO E 1 17 ? 11.416 2.146 1.936 0.14 5.19 17 PRO E O 1
ATOM 6067 O O E PRO E 1 17 ? 13.260 -1.646 -6.249 0.14 3.83 17 PRO E O 1
ATOM 6068 O O F PRO E 1 17 ? 12.614 -3.404 -14.866 0.14 4.49 17 PRO E O 1
ATOM 6069 O O G PRO E 1 17 ? 12.614 -3.403 -14.866 0.14 4.49 17 PRO E O 1
ATOM 6091 N N A GLY E 1 18 ? 11.742 -0.416 -7.375 0.14 3.75 18 GLY E N 1
ATOM 6092 N N B GLY E 1 18 ? 11.742 -0.415 -7.375 0.14 3.75 18 GLY E N 1
ATOM 6093 N N C GLY E 1 18 ? 9.728 1.050 0.859 0.14 4.80 18 GLY E N 1
ATOM 6094 N N D GLY E 1 18 ? 9.728 1.051 0.859 0.14 4.80 18 GLY E N 1
ATOM 6095 N N E GLY E 1 18 ? 11.742 -0.417 -7.375 0.14 3.75 18 GLY E N 1
ATOM 6096 N N F GLY E 1 18 ? 12.545 -1.349 -15.844 0.14 3.44 18 GLY E N 1
ATOM 6097 N N G GLY E 1 18 ? 12.545 -1.348 -15.844 0.14 3.44 18 GLY E N 1
ATOM 6098 C CA A GLY E 1 18 ? 11.348 -1.523 -8.211 0.14 3.54 18 GLY E CA 1
ATOM 6099 C CA B GLY E 1 18 ? 11.348 -1.524 -8.211 0.14 3.54 18 GLY E CA 1
ATOM 6100 C CA C GLY E 1 18 ? 10.613 -0.022 0.436 0.14 4.17 18 GLY E CA 1
ATOM 6101 C CA D GLY E 1 18 ? 10.613 -0.023 0.436 0.14 4.17 18 GLY E CA 1
ATOM 6102 C CA E GLY E 1 18 ? 11.348 -1.522 -8.211 0.14 3.54 18 GLY E CA 1
ATOM 6103 C CA F GLY E 1 18 ? 11.429 -1.708 -16.723 0.14 3.80 18 GLY E CA 1
ATOM 6104 C CA G GLY E 1 18 ? 11.429 -1.707 -16.723 0.14 3.80 18 GLY E CA 1
ATOM 6105 C C A GLY E 1 18 ? 12.441 -1.862 -9.204 0.14 3.53 18 GLY E C 1
ATOM 6106 C C B GLY E 1 18 ? 12.441 -1.863 -9.204 0.14 3.53 18 GLY E C 1
ATOM 6107 C C C GLY E 1 18 ? 11.554 0.384 -0.685 0.14 4.33 18 GLY E C 1
ATOM 6108 C C D GLY E 1 18 ? 11.554 0.383 -0.685 0.14 4.33 18 GLY E C 1
ATOM 6109 C C E GLY E 1 18 ? 12.441 -1.861 -9.204 0.14 3.53 18 GLY E C 1
ATOM 6110 C C F GLY E 1 18 ? 11.865 -2.580 -17.898 0.14 3.69 18 GLY E C 1
ATOM 6111 C C G GLY E 1 18 ? 11.865 -2.581 -17.898 0.14 3.69 18 GLY E C 1
ATOM 6112 O O A GLY E 1 18 ? 13.425 -1.142 -9.357 0.14 3.42 18 GLY E O 1
ATOM 6113 O O B GLY E 1 18 ? 13.425 -1.143 -9.357 0.14 3.42 18 GLY E O 1
ATOM 6114 O O C GLY E 1 18 ? 11.550 1.537 -1.161 0.14 4.83 18 GLY E O 1
ATOM 6115 O O D GLY E 1 18 ? 11.550 1.536 -1.161 0.14 4.83 18 GLY E O 1
ATOM 6116 O O E GLY E 1 18 ? 13.425 -1.141 -9.357 0.14 3.42 18 GLY E O 1
ATOM 6117 O O F GLY E 1 18 ? 13.051 -2.930 -18.056 0.14 4.15 18 GLY E O 1
ATOM 6118 O O G GLY E 1 18 ? 13.051 -2.931 -18.056 0.14 4.15 18 GLY E O 1
ATOM 6119 N N A PRO E 1 19 ? 12.276 -2.990 -9.890 0.14 4.03 19 PRO E N 1
ATOM 6120 N N B PRO E 1 19 ? 12.275 -2.990 -9.890 0.14 4.03 19 PRO E N 1
ATOM 6121 N N C PRO E 1 19 ? 12.371 -0.575 -1.129 0.14 4.34 19 PRO E N 1
ATOM 6122 N N D PRO E 1 19 ? 12.372 -0.575 -1.129 0.14 4.34 19 PRO E N 1
ATOM 6123 N N E PRO E 1 19 ? 12.277 -2.990 -9.890 0.14 4.03 19 PRO E N 1
ATOM 6124 N N F PRO E 1 19 ? 10.884 -2.976 -18.712 0.14 3.66 19 PRO E N 1
ATOM 6125 N N G PRO E 1 19 ? 10.884 -2.975 -18.712 0.14 3.66 19 PRO E N 1
ATOM 6126 C CA A PRO E 1 19 ? 13.224 -3.411 -10.931 0.14 4.32 19 PRO E CA 1
ATOM 6127 C CA B PRO E 1 19 ? 13.225 -3.411 -10.931 0.14 4.32 19 PRO E CA 1
ATOM 6128 C CA C PRO E 1 19 ? 13.327 -0.456 -2.216 0.14 4.04 19 PRO E CA 1
ATOM 6129 C CA D PRO E 1 19 ? 13.327 -0.455 -2.216 0.14 4.04 19 PRO E CA 1
ATOM 6130 C CA E PRO E 1 19 ? 13.223 -3.411 -10.931 0.14 4.32 19 PRO E CA 1
ATOM 6131 C CA F PRO E 1 19 ? 11.105 -3.778 -19.909 0.14 3.89 19 PRO E CA 1
ATOM 6132 C CA G PRO E 1 19 ? 11.105 -3.777 -19.909 0.14 3.89 19 PRO E CA 1
ATOM 6133 C C A PRO E 1 19 ? 13.229 -2.445 -12.110 0.14 4.22 19 PRO E C 1
ATOM 6134 C C B PRO E 1 19 ? 13.228 -2.445 -12.110 0.14 4.22 19 PRO E C 1
ATOM 6135 C C C PRO E 1 19 ? 12.660 -0.052 -3.535 0.14 3.58 19 PRO E C 1
ATOM 6136 C C D PRO E 1 19 ? 12.661 -0.052 -3.535 0.14 3.58 19 PRO E C 1
ATOM 6137 C C E PRO E 1 19 ? 13.229 -2.444 -12.110 0.14 4.22 19 PRO E C 1
ATOM 6138 C C F PRO E 1 19 ? 11.975 -3.049 -20.919 0.14 4.12 19 PRO E C 1
ATOM 6139 C C G PRO E 1 19 ? 11.975 -3.048 -20.919 0.14 4.12 19 PRO E C 1
ATOM 6140 O O A PRO E 1 19 ? 12.240 -1.739 -12.331 0.14 3.56 19 PRO E O 1
ATOM 6141 O O B PRO E 1 19 ? 12.240 -1.738 -12.331 0.14 3.56 19 PRO E O 1
ATOM 6142 O O C PRO E 1 19 ? 11.473 -0.324 -3.729 0.14 3.91 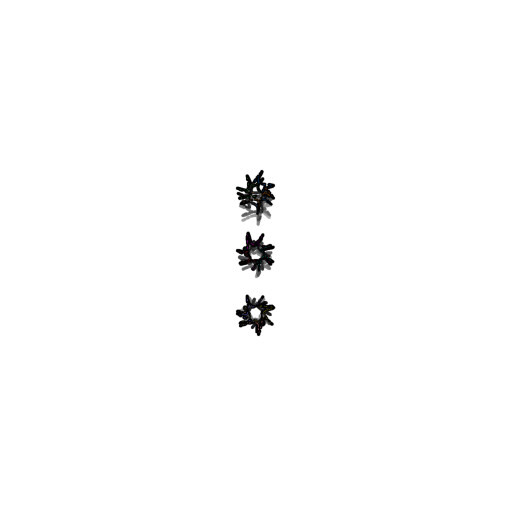19 PRO E O 1
ATOM 6143 O O D PRO E 1 19 ? 11.473 -0.323 -3.729 0.14 3.91 19 PRO E O 1
ATOM 6144 O O E PRO E 1 19 ? 12.241 -1.739 -12.331 0.14 3.56 19 PRO E O 1
ATOM 6145 O O F PRO E 1 19 ? 11.988 -1.806 -20.946 0.14 3.28 19 PRO E O 1
ATOM 6146 O O G PRO E 1 19 ? 11.988 -1.805 -20.946 0.14 3.28 19 PRO E O 1
ATOM 6224 N N A GLY E 1 21 ? 12.573 -1.264 -15.809 0.14 3.63 21 GLY E N 1
ATOM 6225 N N B GLY E 1 21 ? 12.573 -1.263 -15.809 0.14 3.63 21 GLY E N 1
ATOM 6226 N N C GLY E 1 21 ? 11.605 -0.430 -7.372 0.14 3.33 21 GLY E N 1
ATOM 6227 N N D GLY E 1 21 ? 11.605 -0.431 -7.372 0.14 3.33 21 GLY E N 1
ATOM 6228 N N E GLY E 1 21 ? 12.573 -1.265 -15.809 0.14 3.63 21 GLY E N 1
ATOM 6229 N N F GLY E 1 21 ? 12.853 -1.299 -24.352 0.14 3.21 21 GLY E N 1
ATOM 6230 N N G GLY E 1 21 ? 12.853 -1.298 -24.352 0.14 3.21 21 GLY E N 1
ATOM 6231 C CA A GLY E 1 21 ? 11.466 -1.641 -16.688 0.14 4.15 21 GLY E CA 1
ATOM 6232 C CA B GLY E 1 21 ? 11.466 -1.642 -16.688 0.14 4.15 21 GLY E CA 1
ATOM 6233 C CA C GLY E 1 21 ? 11.340 -1.596 -8.177 0.14 3.44 21 GLY E CA 1
ATOM 6234 C CA D GLY E 1 21 ? 11.340 -1.595 -8.177 0.14 3.44 21 GLY E CA 1
ATOM 6235 C CA E GLY E 1 21 ? 11.466 -1.640 -16.688 0.14 4.15 21 GLY E CA 1
ATOM 6236 C CA F GLY E 1 21 ? 12.028 -0.587 -25.313 0.14 3.78 21 GLY E CA 1
ATOM 6237 C CA G GLY E 1 21 ? 12.028 -0.586 -25.313 0.14 3.78 21 GLY E CA 1
ATOM 6238 C C A GLY E 1 21 ? 11.923 -2.538 -17.830 0.14 4.07 21 GLY E C 1
ATOM 6239 C C B GLY E 1 21 ? 11.923 -2.537 -17.830 0.14 4.07 21 GLY E C 1
ATOM 6240 C C C GLY E 1 21 ? 12.460 -1.865 -9.166 0.14 3.41 21 GLY E C 1
ATOM 6241 C C D GLY E 1 21 ? 12.460 -1.864 -9.166 0.14 3.41 21 GLY E C 1
ATOM 6242 C C E GLY E 1 21 ? 11.923 -2.539 -17.830 0.14 4.07 21 GLY E C 1
ATOM 6243 C C F GLY E 1 21 ? 11.815 -1.411 -26.571 0.14 4.32 21 GLY E C 1
ATOM 6244 C C G GLY E 1 21 ? 11.815 -1.412 -26.571 0.14 4.32 21 GLY E C 1
ATOM 6245 O O A GLY E 1 21 ? 13.120 -2.846 -17.992 0.14 4.49 21 GLY E O 1
ATOM 6246 O O B GLY E 1 21 ? 13.120 -2.845 -17.992 0.14 4.49 21 GLY E O 1
ATOM 6247 O O C GLY E 1 21 ? 13.409 -1.097 -9.308 0.14 3.55 21 GLY E O 1
ATOM 6248 O O D GLY E 1 21 ? 13.409 -1.096 -9.308 0.14 3.55 21 GLY E O 1
ATOM 6249 O O E GLY E 1 21 ? 13.120 -2.847 -17.992 0.14 4.49 21 GLY E O 1
ATOM 6250 O O F GLY E 1 21 ? 12.313 -2.549 -26.712 0.14 4.89 21 GLY E O 1
ATOM 6251 O O G GLY E 1 21 ? 12.313 -2.548 -26.712 0.14 4.89 21 GLY E O 1
ATOM 6252 N N A PRO E 1 22 ? 10.954 -3.012 -18.608 0.14 4.14 22 PRO E N 1
ATOM 6253 N N B PRO E 1 22 ? 10.953 -3.012 -18.608 0.14 4.14 22 PRO E N 1
ATOM 6254 N N C PRO E 1 22 ? 12.357 -2.992 -9.863 0.14 3.88 22 PRO E N 1
ATOM 6255 N N D PRO E 1 22 ? 12.357 -2.993 -9.863 0.14 3.88 22 PRO E N 1
ATOM 6256 N N E PRO E 1 22 ? 10.955 -3.012 -18.608 0.14 4.14 22 PRO E N 1
ATOM 6257 N N F PRO E 1 22 ? 11.070 -0.843 -27.515 0.14 5.08 22 PRO E N 1
ATOM 6258 N N G PRO E 1 22 ? 11.071 -0.843 -27.515 0.14 5.08 22 PRO E N 1
ATOM 6259 C CA A PRO E 1 22 ? 11.320 -3.879 -19.724 0.14 4.37 22 PRO E CA 1
ATOM 6260 C CA B PRO E 1 22 ? 11.321 -3.879 -19.724 0.14 4.37 22 PRO E CA 1
ATOM 6261 C CA C PRO E 1 22 ? 13.362 -3.346 -10.876 0.14 3.86 22 PRO E CA 1
ATOM 6262 C CA D PRO E 1 22 ? 13.362 -3.345 -10.876 0.14 3.86 22 PRO E CA 1
ATOM 6263 C CA E PRO E 1 22 ? 11.320 -3.878 -19.724 0.14 4.37 22 PRO E CA 1
ATOM 6264 C CA F PRO E 1 22 ? 10.728 -1.523 -28.772 0.14 6.08 22 PRO E CA 1
ATOM 6265 C CA G PRO E 1 22 ? 10.727 -1.523 -28.772 0.14 6.08 22 PRO E CA 1
ATOM 6266 C C A PRO E 1 22 ? 11.997 -3.107 -20.857 0.14 4.43 22 PRO E C 1
ATOM 6267 C C B PRO E 1 22 ? 11.997 -3.108 -20.857 0.14 4.43 22 PRO E C 1
ATOM 6268 C C C PRO E 1 22 ? 13.281 -2.428 -12.097 0.14 4.08 22 PRO E C 1
ATOM 6269 C C D PRO E 1 22 ? 13.281 -2.427 -12.097 0.14 4.08 22 PRO E C 1
ATOM 6270 C C E PRO E 1 22 ? 11.997 -3.106 -20.857 0.14 4.43 22 PRO E C 1
ATOM 6271 C C F PRO E 1 22 ? 11.887 -1.552 -29.748 0.14 6.24 22 PRO E C 1
ATOM 6272 C C G PRO E 1 22 ? 11.887 -1.553 -29.748 0.14 6.24 22 PRO E C 1
ATOM 6273 O O A PRO E 1 22 ? 11.908 -1.867 -20.917 0.14 3.58 22 PRO E O 1
ATOM 6274 O O B PRO E 1 22 ? 11.908 -1.866 -20.916 0.14 3.58 22 PRO E O 1
ATOM 6275 O O C PRO E 1 22 ? 12.259 -1.759 -12.308 0.14 3.40 22 PRO E O 1
ATOM 6276 O O D PRO E 1 22 ? 12.259 -1.758 -12.308 0.14 3.40 22 PRO E O 1
ATOM 6277 O O E PRO E 1 22 ? 11.908 -1.868 -20.917 0.14 3.58 22 PRO E O 1
ATOM 6278 O O F PRO E 1 22 ? 12.805 -0.722 -29.646 0.14 6.00 22 PRO E O 1
ATOM 6279 O O G PRO E 1 22 ? 12.805 -0.723 -29.646 0.14 6.00 22 PRO E O 1
ATOM 6357 N N A GLY E 1 24 ? 12.851 -1.305 -24.343 0.14 3.22 24 GLY E N 1
ATOM 6358 N N B GLY E 1 24 ? 12.851 -1.306 -24.343 0.14 3.22 24 GLY E N 1
ATOM 6359 N N C GLY E 1 24 ? 12.565 -1.260 -15.818 0.14 3.62 24 GLY E N 1
ATOM 6360 N N D GLY E 1 24 ? 12.565 -1.261 -15.818 0.14 3.62 24 GLY E N 1
ATOM 6361 N N E GLY E 1 24 ? 12.851 -1.304 -24.343 0.14 3.22 24 GLY E N 1
ATOM 6362 N N F GLY E 1 24 ? 13.892 -0.579 -32.984 0.14 10.69 24 GLY E N 1
ATOM 6363 N N G GLY E 1 24 ? 13.892 -0.578 -32.984 0.14 10.69 24 GLY E N 1
ATOM 6364 C CA A GLY E 1 24 ? 12.049 -0.576 -25.309 0.14 3.79 24 GLY E CA 1
ATOM 6365 C CA B GLY E 1 24 ? 12.048 -0.576 -25.309 0.14 3.79 24 GLY E CA 1
ATOM 6366 C CA C GLY E 1 24 ? 11.458 -1.643 -16.692 0.14 4.13 24 GLY E CA 1
ATOM 6367 C CA D GLY E 1 24 ? 11.457 -1.643 -16.692 0.14 4.13 24 GLY E CA 1
ATOM 6368 C CA E GLY E 1 24 ? 12.049 -0.577 -25.309 0.14 3.79 24 GLY E CA 1
ATOM 6369 C CA F GLY E 1 24 ? 13.945 0.706 -33.699 0.14 12.45 24 GLY E CA 1
ATOM 6370 C CA G GLY E 1 24 ? 13.945 0.705 -33.699 0.14 12.45 24 GLY E CA 1
ATOM 6371 C C A GLY E 1 24 ? 11.816 -1.405 -26.560 0.14 4.31 24 GLY E C 1
ATOM 6372 C C B GLY E 1 24 ? 11.817 -1.405 -26.560 0.14 4.31 24 GLY E C 1
ATOM 6373 C C C GLY E 1 24 ? 11.917 -2.539 -17.833 0.14 4.06 24 GLY E C 1
ATOM 6374 C C D GLY E 1 24 ? 11.916 -2.539 -17.833 0.14 4.06 24 GLY E C 1
ATOM 6375 C C E GLY E 1 24 ? 11.815 -1.405 -26.560 0.14 4.31 24 GLY E C 1
ATOM 6376 C C F GLY E 1 24 ? 13.336 0.629 -35.097 0.14 14.78 24 GLY E C 1
ATOM 6377 C C G GLY E 1 24 ? 13.336 0.628 -35.097 0.14 14.78 24 GLY E C 1
ATOM 6378 O O A GLY E 1 24 ? 12.324 -2.536 -26.714 0.14 4.89 24 GLY E O 1
ATOM 6379 O O B GLY E 1 24 ? 12.324 -2.537 -26.714 0.14 4.89 24 GLY E O 1
ATOM 6380 O O C GLY E 1 24 ? 13.116 -2.847 -17.993 0.14 4.49 24 GLY E O 1
ATOM 6381 O O D GLY E 1 24 ? 13.116 -2.846 -17.993 0.14 4.49 24 GLY E O 1
ATOM 6382 O O E GLY E 1 24 ? 12.324 -2.535 -26.714 0.14 4.89 24 GLY E O 1
ATOM 6383 O O F GLY E 1 24 ? 12.841 -0.434 -35.525 0.14 14.09 24 GLY E O 1
ATOM 6384 O O G GLY E 1 24 ? 12.841 -0.433 -35.525 0.14 14.09 24 GLY E O 1
ATOM 6385 N N A PRO E 1 25 ? 11.030 -0.851 -27.476 0.14 5.11 25 PRO E N 1
ATOM 6386 N N B PRO E 1 25 ? 11.031 -0.851 -27.476 0.14 5.11 25 PRO E N 1
ATOM 6387 N N C PRO E 1 25 ? 10.951 -3.014 -18.613 0.14 4.14 25 PRO E N 1
ATOM 6388 N N D PRO E 1 25 ? 10.952 -3.014 -18.613 0.14 4.14 25 PRO E N 1
ATOM 6389 N N E PRO E 1 25 ? 11.030 -0.852 -27.476 0.14 5.11 25 PRO E N 1
ATOM 6390 N N F PRO E 1 25 ? 13.365 1.764 -35.826 0.14 16.29 25 PRO E N 1
ATOM 6391 N N G PRO E 1 25 ? 13.366 1.764 -35.826 0.14 16.29 25 PRO E N 1
ATOM 6392 C CA A PRO E 1 25 ? 10.698 -1.581 -28.712 0.14 6.15 25 PRO E CA 1
ATOM 6393 C CA B PRO E 1 25 ? 10.697 -1.581 -28.712 0.14 6.15 25 PRO E CA 1
ATOM 6394 C CA C PRO E 1 25 ? 11.316 -3.879 -19.730 0.14 4.37 25 PRO E CA 1
ATOM 6395 C CA D PRO E 1 25 ? 11.316 -3.878 -19.730 0.14 4.37 25 PRO E CA 1
ATOM 6396 C CA E PRO E 1 25 ? 10.699 -1.581 -28.712 0.14 6.15 25 PRO E CA 1
ATOM 6397 C CA F PRO E 1 25 ? 12.830 1.900 -37.198 0.14 18.02 25 PRO E CA 1
ATOM 6398 C CA G PRO E 1 25 ? 12.831 1.900 -37.198 0.14 18.02 25 PRO E CA 1
ATOM 6399 C C A PRO E 1 25 ? 11.838 -1.560 -29.728 0.14 6.27 25 PRO E C 1
ATOM 6400 C C B PRO E 1 25 ? 11.838 -1.561 -29.728 0.14 6.27 25 PRO E C 1
ATOM 6401 C C C PRO E 1 25 ? 11.996 -3.107 -20.859 0.14 4.43 25 PRO E C 1
ATOM 6402 C C D PRO E 1 25 ? 11.997 -3.107 -20.859 0.14 4.43 25 PRO E C 1
ATOM 6403 C C E PRO E 1 25 ? 11.837 -1.560 -29.728 0.14 6.27 25 PRO E C 1
ATOM 6404 C C F PRO E 1 25 ? 13.767 1.341 -38.288 0.14 19.44 25 PRO E C 1
ATOM 6405 C C G PRO E 1 25 ? 13.768 1.341 -38.288 0.14 19.44 25 PRO E C 1
ATOM 6406 O O A PRO E 1 25 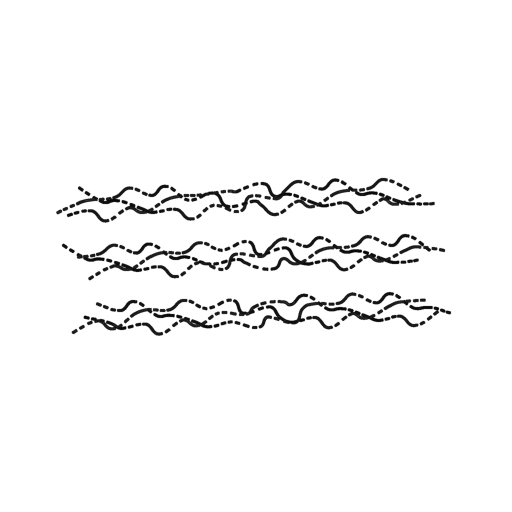? 12.732 -0.700 -29.649 0.14 6.12 25 PRO E O 1
ATOM 6407 O O B PRO E 1 25 ? 12.733 -0.700 -29.649 0.14 6.12 25 PRO E O 1
ATOM 6408 O O C PRO E 1 25 ? 11.909 -1.866 -20.917 0.14 3.58 25 PRO E O 1
ATOM 6409 O O D PRO E 1 25 ? 11.908 -1.866 -20.917 0.14 3.58 25 PRO E O 1
ATOM 6410 O O E PRO E 1 25 ? 12.731 -0.700 -29.649 0.14 6.12 25 PRO E O 1
ATOM 6411 O O F PRO E 1 25 ? 14.897 0.931 -37.984 0.14 18.88 25 PRO E O 1
ATOM 6412 O O G PRO E 1 25 ? 14.898 0.931 -37.984 0.14 18.88 25 PRO E O 1
ATOM 6490 N N A GLY E 1 27 ? 13.937 -0.631 -32.881 0.14 10.64 27 GLY E N 1
ATOM 6491 N N B GLY E 1 27 ? 13.938 -0.631 -32.881 0.14 10.64 27 GLY E N 1
ATOM 6492 N N C GLY E 1 27 ? 12.850 -1.303 -24.344 0.14 3.23 27 GLY E N 1
ATOM 6493 N N D GLY E 1 27 ? 12.851 -1.303 -24.344 0.14 3.23 27 GLY E N 1
ATOM 6494 N N E GLY E 1 27 ? 13.936 -0.631 -32.881 0.14 10.64 27 GLY E N 1
ATOM 6495 N N F GLY E 1 27 ? 16.048 1.019 -41.414 0.14 22.45 27 GLY E N 1
ATOM 6496 N N G GLY E 1 27 ? 16.047 1.019 -41.414 0.14 22.45 27 GLY E N 1
ATOM 6497 C CA A GLY E 1 27 ? 13.999 0.610 -33.663 0.14 12.65 27 GLY E CA 1
ATOM 6498 C CA B GLY E 1 27 ? 13.998 0.610 -33.663 0.14 12.65 27 GLY E CA 1
ATOM 6499 C CA C GLY E 1 27 ? 12.048 -0.576 -25.311 0.14 3.79 27 GLY E CA 1
ATOM 6500 C CA D GLY E 1 27 ? 12.047 -0.576 -25.311 0.14 3.79 27 GLY E CA 1
ATOM 6501 C CA E GLY E 1 27 ? 13.999 0.611 -33.663 0.14 12.65 27 GLY E CA 1
ATOM 6502 C CA F GLY E 1 27 ? 17.231 1.698 -41.914 0.14 21.81 27 GLY E CA 1
ATOM 6503 C CA G GLY E 1 27 ? 17.230 1.698 -41.914 0.14 21.81 27 GLY E CA 1
ATOM 6504 C C A GLY E 1 27 ? 13.342 0.441 -35.026 0.14 14.95 27 GLY E C 1
ATOM 6505 C C B GLY E 1 27 ? 13.341 0.441 -35.026 0.14 14.95 27 GLY E C 1
ATOM 6506 C C C GLY E 1 27 ? 11.817 -1.407 -26.562 0.14 4.32 27 GLY E C 1
ATOM 6507 C C D GLY E 1 27 ? 11.818 -1.407 -26.562 0.14 4.32 27 GLY E C 1
ATOM 6508 C C E GLY E 1 27 ? 13.343 0.441 -35.026 0.14 14.95 27 GLY E C 1
ATOM 6509 C C F GLY E 1 27 ? 17.011 2.378 -43.271 0.14 21.96 27 GLY E C 1
ATOM 6510 C C G GLY E 1 27 ? 17.010 2.378 -43.271 0.14 21.96 27 GLY E C 1
ATOM 6511 O O A GLY E 1 27 ? 13.157 -0.698 -35.510 0.14 14.81 27 GLY E O 1
ATOM 6512 O O B GLY E 1 27 ? 13.156 -0.698 -35.510 0.14 14.81 27 GLY E O 1
ATOM 6513 O O C GLY E 1 27 ? 12.325 -2.539 -26.712 0.14 4.90 27 GLY E O 1
ATOM 6514 O O D GLY E 1 27 ? 12.326 -2.539 -26.712 0.14 4.90 27 GLY E O 1
ATOM 6515 O O E GLY E 1 27 ? 13.158 -0.698 -35.510 0.14 14.81 27 GLY E O 1
ATOM 6516 O O F GLY E 1 27 ? 15.956 2.224 -43.811 0.14 21.26 27 GLY E O 1
ATOM 6517 O O G GLY E 1 27 ? 15.955 2.224 -43.811 0.14 21.26 27 GLY E O 1
ATOM 6518 N N A PRO E 1 28 ? 12.975 1.575 -35.659 0.14 16.51 28 PRO E N 1
ATOM 6519 N N B PRO E 1 28 ? 12.974 1.575 -35.659 0.14 16.51 28 PRO E N 1
ATOM 6520 N N C PRO E 1 28 ? 11.035 -0.856 -27.483 0.14 5.13 28 PRO E N 1
ATOM 6521 N N D PRO E 1 28 ? 11.035 -0.855 -27.483 0.14 5.13 28 PRO E N 1
ATOM 6522 N N E PRO E 1 28 ? 12.976 1.575 -35.659 0.14 16.51 28 PRO E N 1
ATOM 6523 N N F PRO E 1 28 ? 17.988 3.142 -43.785 0.14 18.16 28 PRO E N 1
ATOM 6524 N N G PRO E 1 28 ? 17.987 3.142 -43.785 0.14 18.16 28 PRO E N 1
ATOM 6525 C CA A PRO E 1 28 ? 12.357 1.571 -36.995 0.14 18.07 28 PRO E CA 1
ATOM 6526 C CA B PRO E 1 28 ? 12.358 1.571 -36.995 0.14 18.07 28 PRO E CA 1
ATOM 6527 C CA C PRO E 1 28 ? 10.706 -1.595 -28.713 0.14 6.16 28 PRO E CA 1
ATOM 6528 C CA D PRO E 1 28 ? 10.706 -1.594 -28.713 0.14 6.16 28 PRO E CA 1
ATOM 6529 C CA E PRO E 1 28 ? 12.356 1.571 -36.995 0.14 18.07 28 PRO E CA 1
ATOM 6530 C CA F PRO E 1 28 ? 17.778 3.788 -45.115 0.14 18.26 28 PRO E CA 1
ATOM 6531 C CA G PRO E 1 28 ? 17.777 3.788 -45.115 0.14 18.26 28 PRO E CA 1
ATOM 6532 C C A PRO E 1 28 ? 13.341 1.033 -38.048 0.14 19.44 28 PRO E C 1
ATOM 6533 C C B PRO E 1 28 ? 13.341 1.034 -38.048 0.14 19.44 28 PRO E C 1
ATOM 6534 C C C PRO E 1 28 ? 11.840 -1.563 -29.735 0.14 6.27 28 PRO E C 1
ATOM 6535 C C D PRO E 1 28 ? 11.840 -1.562 -29.735 0.14 6.27 28 PRO E C 1
ATOM 6536 C C E PRO E 1 28 ? 13.341 1.032 -38.048 0.14 19.44 28 PRO E C 1
ATOM 6537 C C F PRO E 1 28 ? 17.885 2.811 -46.294 0.14 17.96 28 PRO E C 1
ATOM 6538 C C G PRO E 1 28 ? 17.884 2.811 -46.294 0.14 17.96 28 PRO E C 1
ATOM 6539 O O A PRO E 1 28 ? 14.546 0.921 -37.781 0.14 18.69 28 PRO E O 1
ATOM 6540 O O B PRO E 1 28 ? 14.546 0.922 -37.781 0.14 18.69 28 PRO E O 1
ATOM 6541 O O C PRO E 1 28 ? 12.736 -0.705 -29.649 0.14 6.11 28 PRO E O 1
ATOM 6542 O O D PRO E 1 28 ? 12.735 -0.705 -29.649 0.14 6.11 28 PRO E O 1
ATOM 6543 O O E PRO E 1 28 ? 14.546 0.920 -37.781 0.14 18.69 28 PRO E O 1
ATOM 6544 O O F PRO E 1 28 ? 18.615 1.881 -46.219 0.14 18.05 28 PRO E O 1
ATOM 6545 O O G PRO E 1 28 ? 18.614 1.881 -46.219 0.14 18.05 28 PRO E O 1
ATOM 6623 N N A GLY E 1 30 ? 15.849 0.709 -41.381 0.14 22.92 30 GLY E N 1
ATOM 6624 N N B GLY E 1 30 ? 15.849 0.708 -41.381 0.14 22.92 30 GLY E N 1
ATOM 6625 N N C GLY E 1 30 ? 13.950 -0.618 -32.887 0.14 10.64 30 GLY E N 1
ATOM 6626 N N D GLY E 1 30 ? 13.950 -0.617 -32.887 0.14 10.64 30 GLY E N 1
ATOM 6627 N N E GLY E 1 30 ? 15.848 0.708 -41.381 0.14 22.92 30 GLY E N 1
ATOM 6628 N N F GLY E 1 30 ? 19.484 1.338 -49.644 0.14 14.41 30 GLY E N 1
ATOM 6629 N N G GLY E 1 30 ? 19.484 1.337 -49.643 0.14 14.41 30 GLY E N 1
ATOM 6630 C CA A GLY E 1 30 ? 16.984 1.563 -41.782 0.14 22.64 30 GLY E CA 1
ATOM 6631 C CA B GLY E 1 30 ? 16.985 1.563 -41.782 0.14 22.64 30 GLY E CA 1
ATOM 6632 C CA C GLY E 1 30 ? 14.061 0.674 -33.574 0.14 12.63 30 GLY E CA 1
ATOM 6633 C CA D GLY E 1 30 ? 14.061 0.673 -33.574 0.14 12.63 30 GLY E CA 1
ATOM 6634 C CA E GLY E 1 30 ? 16.983 1.564 -41.782 0.14 22.64 30 GLY E CA 1
ATOM 6635 C CA F GLY E 1 30 ? 20.794 1.238 -50.265 0.14 12.80 30 GLY E CA 1
ATOM 6636 C CA G GLY E 1 30 ? 20.794 1.239 -50.264 0.14 12.80 30 GLY E CA 1
ATOM 6637 C C A GLY E 1 30 ? 16.903 2.002 -43.240 0.14 23.01 30 GLY E C 1
ATOM 6638 C C B GLY E 1 30 ? 16.902 2.002 -43.240 0.14 23.01 30 GLY E C 1
ATOM 6639 C C C GLY E 1 30 ? 13.378 0.672 -34.934 0.14 14.86 30 GLY E C 1
ATOM 6640 C C D GLY E 1 30 ? 13.378 0.671 -34.934 0.14 14.86 30 GLY E C 1
ATOM 6641 C C E GLY E 1 30 ? 16.904 2.003 -43.240 0.14 23.01 30 GLY E C 1
ATOM 6642 C C F GLY E 1 30 ? 20.930 2.219 -51.418 0.14 11.97 30 GLY E C 1
ATOM 6643 C C G GLY E 1 30 ? 20.930 2.219 -51.419 0.14 11.97 30 GLY E C 1
ATOM 6644 O O A GLY E 1 30 ? 15.812 2.203 -43.797 0.14 22.66 30 GLY E O 1
ATOM 6645 O O B GLY E 1 30 ? 15.812 2.202 -43.797 0.14 22.66 30 GLY E O 1
ATOM 6646 O O C GLY E 1 30 ? 12.850 -0.363 -35.393 0.14 14.54 30 GLY E O 1
ATOM 6647 O O D GLY E 1 30 ? 12.850 -0.364 -35.393 0.14 14.54 30 GLY E O 1
ATOM 6648 O O E GLY E 1 30 ? 15.812 2.205 -43.797 0.14 22.66 30 GLY E O 1
ATOM 6649 O O F GLY E 1 30 ? 19.941 2.794 -51.916 0.14 11.78 30 GLY E O 1
ATOM 6650 O O G GLY E 1 30 ? 19.941 2.794 -51.915 0.14 11.78 30 GLY E O 1
ATOM 6651 N N A PRO F 1 1 ? 4.889 -0.446 37.886 0.14 16.15 1 PRO F N 1
ATOM 6652 N N B PRO F 1 1 ? 1.878 2.331 46.139 0.14 18.09 1 PRO F N 1
ATOM 6653 N N C PRO F 1 1 ? 1.879 2.332 46.139 0.14 18.09 1 PRO F N 1
ATOM 6654 N N D PRO F 1 1 ? 1.878 2.332 46.139 0.14 18.09 1 PRO F N 1
ATOM 6655 N N E PRO F 1 1 ? 4.888 -0.446 37.886 0.14 16.15 1 PRO F N 1
ATOM 6656 N N F PRO F 1 1 ? 4.890 -0.446 37.886 0.14 16.15 1 PRO F N 1
ATOM 6657 N N G PRO F 1 1 ? 4.939 -2.994 29.055 0.14 7.01 1 PRO F N 1
ATOM 6658 C CA A PRO F 1 1 ? 5.974 -0.152 36.934 0.14 15.41 1 PRO F CA 1
ATOM 6659 C CA B PRO F 1 1 ? 2.329 3.217 45.027 0.14 18.98 1 PRO F CA 1
ATOM 6660 C CA C PRO F 1 1 ? 2.330 3.216 45.027 0.14 18.98 1 PRO F CA 1
ATOM 6661 C CA D PRO F 1 1 ? 2.329 3.216 45.027 0.14 18.98 1 PRO F CA 1
ATOM 6662 C CA E PRO F 1 1 ? 5.975 -0.152 36.934 0.14 15.41 1 PRO F CA 1
ATOM 6663 C CA F PRO F 1 1 ? 5.973 -0.152 36.934 0.14 15.41 1 PRO F CA 1
ATOM 6664 C CA G PRO F 1 1 ? 5.786 -3.493 27.973 0.14 6.50 1 PRO F CA 1
ATOM 6665 C C A PRO F 1 1 ? 5.463 -0.017 35.488 0.14 14.65 1 PRO F C 1
ATOM 6666 C C B PRO F 1 1 ? 2.018 2.660 43.605 0.14 19.87 1 PRO F C 1
ATOM 6667 C C C PRO F 1 1 ? 2.019 2.661 43.605 0.14 19.87 1 PRO F C 1
ATOM 6668 C C D PRO F 1 1 ? 2.018 2.661 43.605 0.14 19.87 1 PRO F C 1
ATOM 6669 C C E PRO F 1 1 ? 5.464 -0.017 35.488 0.14 14.65 1 PRO F C 1
ATOM 6670 C C F PRO F 1 1 ? 5.462 -0.017 35.488 0.14 14.65 1 PRO F C 1
ATOM 6671 C C G PRO F 1 1 ? 5.845 -2.517 26.795 0.14 5.50 1 PRO F C 1
ATOM 6672 O O A PRO F 1 1 ? 4.305 -0.371 35.207 0.14 14.84 1 PRO F O 1
ATOM 6673 O O B PRO F 1 1 ? 1.712 1.471 43.490 0.14 20.41 1 PRO F O 1
ATOM 6674 O O C PRO F 1 1 ? 1.714 1.471 43.490 0.14 20.41 1 PRO F O 1
ATOM 6675 O O D PRO F 1 1 ? 1.713 1.471 43.490 0.14 20.41 1 PRO F O 1
ATOM 6676 O O E PRO F 1 1 ? 4.304 -0.371 35.207 0.14 14.84 1 PRO F O 1
ATOM 6677 O O F PRO F 1 1 ? 4.306 -0.371 35.207 0.14 14.84 1 PRO F O 1
ATOM 6678 O O G PRO F 1 1 ? 4.900 -1.756 26.574 0.14 4.97 1 PRO F O 1
ATOM 6756 N N A GLY F 1 3 ? 4.654 -0.236 31.446 0.14 11.15 3 GLY F N 1
ATOM 6757 N N B GLY F 1 3 ? 2.089 0.912 39.731 0.14 19.62 3 GLY F N 1
ATOM 6758 N N C GLY F 1 3 ? 2.090 0.912 39.731 0.14 19.62 3 GLY F N 1
ATOM 6759 N N D GLY F 1 3 ? 2.090 0.913 39.732 0.14 19.62 3 GLY F N 1
ATOM 6760 N N E GLY F 1 3 ? 4.722 -0.306 31.526 0.14 11.15 3 GLY F N 1
ATOM 6761 N N F GLY F 1 3 ? 4.687 -0.273 31.490 0.14 11.15 3 GLY F N 1
ATOM 6762 N N G GLY F 1 3 ? 5.231 -1.415 23.072 0.14 4.54 3 GLY F N 1
ATOM 6763 C CA A GLY F 1 3 ? 4.244 -1.456 30.778 0.14 8.89 3 GLY F CA 1
ATOM 6764 C CA B GLY F 1 3 ? 2.950 -0.167 39.248 0.14 19.60 3 GLY F CA 1
ATOM 6765 C CA C GLY F 1 3 ? 2.951 -0.166 39.248 0.14 19.60 3 GLY F CA 1
ATOM 6766 C CA D GLY F 1 3 ? 2.951 -0.167 39.248 0.14 19.60 3 GLY F CA 1
ATOM 6767 C CA E GLY F 1 3 ? 4.247 -1.454 30.778 0.14 8.89 3 GLY F CA 1
ATOM 6768 C CA F GLY F 1 3 ? 4.249 -1.464 30.786 0.14 8.89 3 GLY F CA 1
ATOM 6769 C CA G GLY F 1 3 ? 4.090 -1.809 22.238 0.14 4.03 3 GLY F CA 1
ATOM 6770 C C A GLY F 1 3 ? 5.194 -1.855 29.665 0.14 8.22 3 GLY F C 1
ATOM 6771 C C B GLY F 1 3 ? 4.102 0.209 38.316 0.14 19.55 3 GLY F C 1
ATOM 6772 C C C GLY F 1 3 ? 4.103 0.208 38.316 0.14 19.55 3 GLY F C 1
ATOM 6773 C C D GLY F 1 3 ? 4.103 0.209 38.316 0.14 19.55 3 GLY F C 1
ATOM 6774 C C E GLY F 1 3 ? 5.195 -1.854 29.664 0.14 8.22 3 GLY F C 1
ATOM 6775 C C F GLY F 1 3 ? 5.201 -1.863 29.675 0.14 8.22 3 GLY F C 1
ATOM 6776 C C G GLY F 1 3 ? 4.464 -2.648 21.019 0.14 4.18 3 GLY F C 1
ATOM 6777 O O A GLY F 1 3 ? 6.148 -1.139 29.364 0.14 8.85 3 GLY F O 1
ATOM 6778 O O B GLY F 1 3 ? 4.153 1.340 37.920 0.14 19.48 3 GLY F O 1
ATOM 6779 O O C GLY F 1 3 ? 4.153 1.341 37.920 0.14 19.48 3 GLY F O 1
ATOM 6780 O O D GLY F 1 3 ? 4.154 1.341 37.920 0.14 19.48 3 GLY F O 1
ATOM 6781 O O E GLY F 1 3 ? 6.149 -1.138 29.362 0.14 8.15 3 GLY F O 1
ATOM 6782 O O F GLY F 1 3 ? 6.162 -1.152 29.383 0.14 8.15 3 GLY F O 1
ATOM 6783 O O G GLY F 1 3 ? 5.633 -3.008 20.807 0.14 4.47 3 GLY F O 1
ATOM 6784 N N A PRO F 1 4 ? 4.930 -3.005 29.053 0.14 6.99 4 PRO F N 1
ATOM 6785 N N B PRO F 1 4 ? 4.946 -0.749 37.884 0.14 15.49 4 PRO F N 1
ATOM 6786 N N C PRO F 1 4 ? 4.946 -0.748 37.884 0.14 15.49 4 PRO F N 1
ATOM 6787 N N D PRO F 1 4 ? 4.945 -0.749 37.884 0.14 15.49 4 PRO F N 1
ATOM 6788 N N E PRO F 1 4 ? 4.930 -3.004 29.053 0.14 6.99 4 PRO F N 1
ATOM 6789 N N F PRO F 1 4 ? 4.930 -3.006 29.053 0.14 6.99 4 PRO F N 1
ATOM 6790 N N G PRO F 1 4 ? 3.452 -2.980 20.209 0.14 4.01 4 PRO F N 1
ATOM 6791 C CA A PRO F 1 4 ? 5.767 -3.505 27.964 0.14 6.47 4 PRO F CA 1
ATOM 6792 C CA B PRO F 1 4 ? 5.961 -0.318 36.907 0.14 14.98 4 PRO F CA 1
ATOM 6793 C CA C PRO F 1 4 ? 5.962 -0.318 36.907 0.14 14.98 4 PRO F CA 1
ATOM 6794 C CA D PRO F 1 4 ? 5.961 -0.317 36.907 0.14 14.98 4 PRO F CA 1
ATOM 6795 C CA E PRO F 1 4 ? 5.766 -3.505 27.964 0.14 6.47 4 PRO F CA 1
ATOM 6796 C CA F PRO F 1 4 ? 5.768 -3.505 27.964 0.14 6.47 4 PRO F CA 1
ATOM 6797 C CA G PRO F 1 4 ? 3.702 -3.770 18.997 0.14 4.51 4 PRO F CA 1
ATOM 6798 C C A PRO F 1 4 ? 5.837 -2.521 26.793 0.14 5.48 4 PRO F C 1
ATOM 6799 C C B PRO F 1 4 ? 5.369 -0.081 35.504 0.14 14.43 4 PRO F C 1
ATOM 6800 C C C PRO F 1 4 ? 5.368 -0.081 35.504 0.14 14.43 4 PRO F C 1
ATOM 6801 C C D PRO F 1 4 ? 5.370 -0.081 35.504 0.14 14.43 4 PRO F C 1
ATOM 6802 C C E PRO F 1 4 ? 5.836 -2.521 26.793 0.14 5.48 4 PRO F C 1
ATOM 6803 C C F PRO F 1 4 ? 5.838 -2.521 26.793 0.14 5.48 4 PRO F C 1
ATOM 6804 C C G PRO F 1 4 ? 4.608 -3.065 18.001 0.14 4.06 4 PRO F C 1
ATOM 6805 O O A PRO F 1 4 ? 4.896 -1.754 26.572 0.14 4.96 4 PRO F O 1
ATOM 6806 O O B PRO F 1 4 ? 4.200 -0.430 35.262 0.14 14.52 4 PRO F O 1
ATOM 6807 O O C PRO F 1 4 ? 4.199 -0.430 35.262 0.14 14.52 4 PRO F O 1
ATOM 6808 O O D PRO F 1 4 ? 4.200 -0.431 35.262 0.14 14.52 4 PRO F O 1
ATOM 6809 O O E PRO F 1 4 ? 4.896 -1.755 26.572 0.14 4.96 4 PRO F O 1
ATOM 6810 O O F PRO F 1 4 ? 4.896 -1.753 26.572 0.14 4.96 4 PRO F O 1
ATOM 6811 O O G PRO F 1 4 ? 4.630 -1.816 17.957 0.14 3.79 4 PRO F O 1
ATOM 6889 N N A GLY F 1 6 ? 5.232 -1.416 23.074 0.14 4.53 6 GLY F N 1
ATOM 6890 N N B GLY F 1 6 ? 4.269 -0.559 31.736 0.14 10.81 6 GLY F N 1
ATOM 6891 N N C GLY F 1 6 ? 4.289 -0.586 31.768 0.14 10.81 6 GLY F N 1
ATOM 6892 N N D GLY F 1 6 ? 4.316 -0.639 31.816 0.14 10.81 6 GLY F N 1
ATOM 6893 N N E GLY F 1 6 ? 5.231 -1.416 23.074 0.14 4.53 6 GLY F N 1
ATOM 6894 N N F GLY F 1 6 ? 5.233 -1.416 23.074 0.14 4.53 6 GLY F N 1
ATOM 6895 N N G GLY F 1 6 ? 5.619 -1.374 14.572 0.14 2.62 6 GLY F N 1
ATOM 6896 C CA A GLY F 1 6 ? 4.091 -1.809 22.239 0.14 4.03 6 GLY F CA 1
ATOM 6897 C CA B GLY F 1 6 ? 4.000 -1.597 30.759 0.14 8.88 6 GLY F CA 1
ATOM 6898 C CA C GLY F 1 6 ? 4.012 -1.607 30.776 0.14 8.88 6 GLY F CA 1
ATOM 6899 C CA D GLY F 1 6 ? 4.017 -1.616 30.786 0.14 8.88 6 GLY F CA 1
ATOM 6900 C CA E GLY F 1 6 ? 4.091 -1.808 22.239 0.14 4.03 6 GLY F CA 1
ATOM 6901 C CA F GLY F 1 6 ? 4.092 -1.809 22.239 0.14 4.03 6 GLY F CA 1
ATOM 6902 C CA G GLY F 1 6 ? 4.813 -0.617 13.637 0.14 3.14 6 GLY F CA 1
ATOM 6903 C C A GLY F 1 6 ? 4.466 -2.647 21.020 0.14 4.18 6 GLY F C 1
ATOM 6904 C C B GLY F 1 6 ? 5.162 -1.817 29.810 0.14 8.37 6 GLY F C 1
ATOM 6905 C C C GLY F 1 6 ? 5.176 -1.829 29.831 0.14 8.37 6 GLY F C 1
ATOM 6906 C C D GLY F 1 6 ? 5.183 -1.838 29.842 0.14 8.37 6 GLY F C 1
ATOM 6907 C C E GLY F 1 6 ? 4.465 -2.647 21.020 0.14 4.18 6 GLY F C 1
ATOM 6908 C C F GLY F 1 6 ? 4.467 -2.647 21.020 0.14 4.18 6 GLY F C 1
ATOM 6909 C C G GLY F 1 6 ? 4.572 -1.408 12.363 0.14 3.31 6 GLY F C 1
ATOM 6910 O O A GLY F 1 6 ? 5.634 -3.008 20.808 0.14 4.47 6 GLY F O 1
ATOM 6911 O O B GLY F 1 6 ? 6.068 -0.988 29.721 0.14 8.85 6 GLY F O 1
ATOM 6912 O O C GLY F 1 6 ? 6.097 -1.015 29.763 0.14 8.85 6 GLY F O 1
ATOM 6913 O O D GLY F 1 6 ? 6.111 -1.031 29.785 0.14 8.85 6 GLY F O 1
ATOM 6914 O O E GLY F 1 6 ? 5.633 -3.008 20.808 0.14 4.47 6 GLY F O 1
ATOM 6915 O O F GLY F 1 6 ? 5.635 -3.008 20.808 0.14 4.47 6 GLY F O 1
ATOM 6916 O O G GLY F 1 6 ? 5.138 -2.490 12.138 0.14 3.22 6 GLY F O 1
ATOM 6917 N N A PRO F 1 7 ? 3.454 -2.980 20.209 0.14 4.01 7 PRO F N 1
ATOM 6918 N N B PRO F 1 7 ? 5.135 -2.939 29.099 0.14 7.02 7 PRO F N 1
ATOM 6919 N N C PRO F 1 7 ? 5.135 -2.938 29.099 0.14 7.02 7 PRO F N 1
ATOM 6920 N N D PRO F 1 7 ? 5.134 -2.939 29.099 0.14 7.02 7 PRO F N 1
ATOM 6921 N N E PRO F 1 7 ? 3.455 -2.980 20.209 0.14 4.01 7 PRO F N 1
ATOM 6922 N N F PRO F 1 7 ? 3.453 -2.980 20.209 0.14 4.01 7 PRO F N 1
ATOM 6923 N N G PRO F 1 7 ? 3.722 -0.870 11.507 0.14 3.08 7 PRO F N 1
ATOM 6924 C CA A PRO F 1 7 ? 3.706 -3.771 18.998 0.14 4.51 7 PRO F CA 1
ATOM 6925 C CA B PRO F 1 7 ? 6.202 -3.274 28.142 0.14 5.90 7 PRO F CA 1
ATOM 6926 C CA C PRO F 1 7 ? 6.203 -3.274 28.142 0.14 5.90 7 PRO F CA 1
ATOM 6927 C CA D PRO F 1 7 ? 6.201 -3.274 28.142 0.14 5.90 7 PRO F CA 1
ATOM 6928 C CA E PRO F 1 7 ? 3.707 -3.771 18.998 0.14 4.51 7 PRO F CA 1
ATOM 6929 C CA F PRO F 1 7 ? 3.705 -3.771 18.998 0.14 4.51 7 PRO F CA 1
ATOM 6930 C CA G PRO F 1 7 ? 3.339 -1.406 10.189 0.14 3.68 7 PRO F CA 1
ATOM 6931 C C A PRO F 1 7 ? 4.608 -3.063 18.000 0.14 4.06 7 PRO F C 1
ATOM 6932 C C B PRO F 1 7 ? 6.024 -2.480 26.848 0.14 5.30 7 PRO F C 1
ATOM 6933 C C C PRO F 1 7 ? 6.024 -2.481 26.848 0.14 5.30 7 PRO F C 1
ATOM 6934 C C D PRO F 1 7 ? 6.025 -2.480 26.848 0.14 5.30 7 PRO F C 1
ATOM 6935 C C E PRO F 1 7 ? 4.607 -3.063 18.000 0.14 4.06 7 PRO F C 1
ATOM 6936 C C F PRO F 1 7 ? 4.609 -3.063 18.000 0.14 4.06 7 PRO F C 1
ATOM 6937 C C G PRO F 1 7 ? 4.512 -1.521 9.225 0.14 3.52 7 PRO F C 1
ATOM 6938 O O A PRO F 1 7 ? 4.629 -1.815 17.957 0.14 3.79 7 PRO F O 1
ATOM 6939 O O B PRO F 1 7 ? 4.968 -1.877 26.625 0.14 4.85 7 PRO F O 1
ATOM 6940 O O C PRO F 1 7 ? 4.968 -1.876 26.625 0.14 4.85 7 PRO F O 1
ATOM 6941 O O D PRO F 1 7 ? 4.968 -1.878 26.625 0.14 4.85 7 PRO F O 1
ATOM 6942 O O E PRO F 1 7 ? 4.628 -1.815 17.957 0.14 3.79 7 PRO F O 1
ATOM 6943 O O F PRO F 1 7 ? 4.629 -1.814 17.957 0.14 3.79 7 PRO F O 1
ATOM 6944 O O G PRO F 1 7 ? 5.446 -0.700 9.288 0.14 3.30 7 PRO F O 1
ATOM 7022 N N A GLY F 1 9 ? 5.615 -1.368 14.564 0.14 2.65 9 GLY F N 1
ATOM 7023 N N B GLY F 1 9 ? 5.210 -1.255 23.171 0.14 4.26 9 GLY F N 1
ATOM 7024 N N C GLY F 1 9 ? 5.211 -1.255 23.171 0.14 4.26 9 GLY F N 1
ATOM 7025 N N D GLY F 1 9 ? 5.210 -1.254 23.171 0.14 4.26 9 GLY F N 1
ATOM 7026 N N E GLY F 1 9 ? 5.615 -1.367 14.564 0.14 2.65 9 GLY F N 1
ATOM 7027 N N F GLY F 1 9 ? 5.615 -1.369 14.564 0.14 2.65 9 GLY F N 1
ATOM 7028 N N G GLY F 1 9 ? 6.289 -0.540 5.976 0.14 3.31 9 GLY F N 1
ATOM 7029 C CA A GLY F 1 9 ? 4.810 -0.607 13.625 0.14 3.18 9 GLY F CA 1
ATOM 7030 C CA B GLY F 1 9 ? 4.167 -1.626 22.227 0.14 4.29 9 GLY F CA 1
ATOM 7031 C CA C GLY F 1 9 ? 4.167 -1.625 22.227 0.14 4.29 9 GLY F CA 1
ATOM 7032 C CA D GLY F 1 9 ? 4.167 -1.627 22.227 0.14 4.29 9 GLY F CA 1
ATOM 7033 C CA E GLY F 1 9 ? 4.810 -0.606 13.625 0.14 3.18 9 GLY F CA 1
ATOM 7034 C CA F GLY F 1 9 ? 4.810 -0.608 13.625 0.14 3.18 9 GLY F CA 1
ATOM 7035 C CA G GLY F 1 9 ? 6.198 0.763 5.323 0.14 3.32 9 GLY F CA 1
ATOM 7036 C C A GLY F 1 9 ? 4.566 -1.401 12.352 0.14 3.37 9 GLY F C 1
ATOM 7037 C C B GLY F 1 9 ? 4.693 -2.544 21.142 0.14 4.33 9 GLY F C 1
ATOM 7038 C C C GLY F 1 9 ? 4.693 -2.543 21.142 0.14 4.33 9 GLY F C 1
ATOM 7039 C C D GLY F 1 9 ? 4.693 -2.545 21.142 0.14 4.33 9 GLY F C 1
ATOM 7040 C C E GLY F 1 9 ? 4.566 -1.402 12.352 0.14 3.37 9 GLY F C 1
ATOM 7041 C C F GLY F 1 9 ? 4.566 -1.400 12.352 0.14 3.37 9 GLY F C 1
ATOM 7042 C C G GLY F 1 9 ? 5.516 0.694 3.958 0.14 3.50 9 GLY F C 1
ATOM 7043 O O A GLY F 1 9 ? 5.141 -2.479 12.127 0.14 3.28 9 GLY F O 1
ATOM 7044 O O B GLY F 1 9 ? 5.905 -2.786 21.024 0.14 4.96 9 GLY F O 1
ATOM 7045 O O C GLY F 1 9 ? 5.905 -2.785 21.024 0.14 4.96 9 GLY F O 1
ATOM 7046 O O D GLY F 1 9 ? 5.905 -2.787 21.024 0.14 4.96 9 GLY F O 1
ATOM 7047 O O E GLY F 1 9 ? 5.141 -2.478 12.127 0.14 3.28 9 GLY F O 1
ATOM 7048 O O F GLY F 1 9 ? 5.142 -2.479 12.127 0.14 3.28 9 GLY F O 1
ATOM 7049 O O G GLY F 1 9 ? 5.206 -0.380 3.431 0.14 4.27 9 GLY F O 1
ATOM 7050 N N A PRO F 1 10 ? 3.696 -0.885 11.500 0.14 3.16 10 PRO F N 1
ATOM 7051 N N B PRO F 1 10 ? 3.772 -3.063 20.331 0.14 3.98 10 PRO F N 1
ATOM 7052 N N C PRO F 1 10 ? 3.771 -3.063 20.331 0.14 3.98 10 PRO F N 1
ATOM 7053 N N D PRO F 1 10 ? 3.773 -3.063 20.331 0.14 3.98 10 PRO F N 1
ATOM 7054 N N E PRO F 1 10 ? 3.697 -0.885 11.500 0.14 3.16 10 PRO F N 1
ATOM 7055 N N F PRO F 1 10 ? 3.695 -0.885 11.500 0.14 3.16 10 PRO F N 1
ATOM 7056 N N G PRO F 1 10 ? 5.258 1.880 3.383 0.14 3.85 10 PRO F N 1
ATOM 7057 C CA A PRO F 1 10 ? 3.354 -1.530 10.215 0.14 3.89 10 PRO F CA 1
ATOM 7058 C CA B PRO F 1 10 ? 4.127 -3.963 19.236 0.14 3.98 10 PRO F CA 1
ATOM 7059 C CA C PRO F 1 10 ? 4.126 -3.963 19.236 0.14 3.98 10 PRO F CA 1
ATOM 7060 C CA D PRO F 1 10 ? 4.128 -3.963 19.236 0.14 3.98 10 PRO F CA 1
ATOM 7061 C CA E PRO F 1 10 ? 3.354 -1.531 10.215 0.14 3.89 10 PRO F CA 1
ATOM 7062 C CA F PRO F 1 10 ? 3.355 -1.530 10.215 0.14 3.89 10 PRO F CA 1
ATOM 7063 C CA G PRO F 1 10 ? 4.764 2.101 2.030 0.14 3.85 10 PRO F CA 1
ATOM 7064 C C A PRO F 1 10 ? 4.513 -1.560 9.226 0.14 3.63 10 PRO F C 1
ATOM 7065 C C B PRO F 1 10 ? 4.782 -3.178 18.101 0.14 3.57 10 PRO F C 1
ATOM 7066 C C C PRO F 1 10 ? 4.782 -3.177 18.101 0.14 3.57 10 PRO F C 1
ATOM 7067 C C D PRO F 1 10 ? 4.782 -3.179 18.101 0.14 3.57 10 PRO F C 1
ATOM 7068 C C E PRO F 1 10 ? 4.514 -1.560 9.226 0.14 3.63 10 PRO F C 1
ATOM 7069 C C F PRO F 1 10 ? 4.512 -1.560 9.226 0.14 3.63 10 PRO F C 1
ATOM 7070 C C G PRO F 1 10 ? 5.591 1.419 0.912 0.14 3.24 10 PRO F C 1
ATOM 7071 O O A PRO F 1 10 ? 5.422 -0.708 9.300 0.14 3.41 10 PRO F O 1
ATOM 7072 O O B PRO F 1 10 ? 4.679 -1.929 18.056 0.14 3.30 10 PRO F O 1
ATOM 7073 O O C PRO F 1 10 ? 4.678 -1.929 18.056 0.14 3.30 10 PRO F O 1
ATOM 7074 O O D PRO F 1 10 ? 4.679 -1.928 18.056 0.14 3.30 10 PRO F O 1
ATOM 7075 O O E PRO F 1 10 ? 5.422 -0.707 9.300 0.14 3.41 10 PRO F O 1
ATOM 7076 O O F PRO F 1 10 ? 5.422 -0.709 9.300 0.14 3.41 10 PRO F O 1
ATOM 7077 O O G PRO F 1 10 ? 6.751 1.018 1.115 0.14 3.27 10 PRO F O 1
ATOM 7155 N N A GLY F 1 12 ? 6.366 -0.531 5.999 0.14 3.95 12 GLY F N 1
ATOM 7156 N N B GLY F 1 12 ? 5.595 -1.296 14.652 0.14 2.68 12 GLY F N 1
ATOM 7157 N N C GLY F 1 12 ? 5.594 -1.296 14.652 0.14 2.68 12 GLY F N 1
ATOM 7158 N N D GLY F 1 12 ? 5.596 -1.296 14.652 0.14 2.68 12 GLY F N 1
ATOM 7159 N N E GLY F 1 12 ? 6.365 -0.531 5.999 0.14 3.95 12 GLY F N 1
ATOM 7160 N N F GLY F 1 12 ? 6.367 -0.531 5.999 0.14 3.95 12 GLY F N 1
ATOM 7161 N N G GLY F 1 12 ? 7.994 0.950 -2.358 0.14 3.78 12 GLY F N 1
ATOM 7162 C CA A GLY F 1 12 ? 6.303 0.746 5.286 0.14 4.61 12 GLY F CA 1
ATOM 7163 C CA B GLY F 1 12 ? 4.815 -0.543 13.691 0.14 3.19 12 GLY F CA 1
ATOM 7164 C CA C GLY F 1 12 ? 4.815 -0.544 13.691 0.14 3.19 12 GLY F CA 1
ATOM 7165 C CA D GLY F 1 12 ? 4.815 -0.542 13.691 0.14 3.19 12 GLY F CA 1
ATOM 7166 C CA E GLY F 1 12 ? 6.302 0.746 5.286 0.14 4.61 12 GLY F CA 1
ATOM 7167 C CA F GLY F 1 12 ? 6.304 0.746 5.286 0.14 4.61 12 GLY F CA 1
ATOM 7168 C CA G GLY F 1 12 ? 9.154 1.641 -2.924 0.14 4.06 12 GLY F CA 1
ATOM 7169 C C A GLY F 1 12 ? 5.543 0.633 3.966 0.14 5.29 12 GLY F C 1
ATOM 7170 C C B GLY F 1 12 ? 4.568 -1.400 12.464 0.14 3.44 12 GLY F C 1
ATOM 7171 C C C GLY F 1 12 ? 4.569 -1.401 12.464 0.14 3.44 12 GLY F C 1
ATOM 7172 C C D GLY F 1 12 ? 4.569 -1.400 12.464 0.14 3.44 12 GLY F C 1
ATOM 7173 C C E GLY F 1 12 ? 5.542 0.633 3.966 0.14 5.29 12 GLY F C 1
ATOM 7174 C C F GLY F 1 12 ? 5.544 0.633 3.966 0.14 5.29 12 GLY F C 1
ATOM 7175 C C G GLY F 1 12 ? 8.784 2.422 -4.181 0.14 4.19 12 GLY F C 1
ATOM 7176 O O A GLY F 1 12 ? 5.111 -0.450 3.553 0.14 5.86 12 GLY F O 1
ATOM 7177 O O B GLY F 1 12 ? 5.087 -2.520 12.339 0.14 3.97 12 GLY F O 1
ATOM 7178 O O C GLY F 1 12 ? 5.087 -2.521 12.339 0.14 3.97 12 GLY F O 1
ATOM 7179 O O D GLY F 1 12 ? 5.086 -2.520 12.339 0.14 3.97 12 GLY F O 1
ATOM 7180 O O E GLY F 1 12 ? 5.112 -0.450 3.553 0.14 5.86 12 GLY F O 1
ATOM 7181 O O F GLY F 1 12 ? 5.110 -0.450 3.553 0.14 5.86 12 GLY F O 1
ATOM 7182 O O G GLY F 1 12 ? 7.688 2.263 -4.748 0.14 3.91 12 GLY F O 1
ATOM 7239 N N A PRO F 1 14 ? 5.004 0.979 -0.282 0.14 4.92 14 PRO F N 1
ATOM 7240 N N B PRO F 1 14 ? 4.484 -2.532 8.307 0.14 3.52 14 PRO F N 1
ATOM 7241 N N C PRO F 1 14 ? 4.483 -2.532 8.307 0.14 3.52 14 PRO F N 1
ATOM 7242 N N D PRO F 1 14 ? 4.485 -2.532 8.307 0.14 3.52 14 PRO F N 1
ATOM 7243 N N E PRO F 1 14 ? 5.004 0.978 -0.282 0.14 4.92 14 PRO F N 1
ATOM 7244 N N F PRO F 1 14 ? 5.003 0.979 -0.282 0.14 4.92 14 PRO F N 1
ATOM 7245 N N G PRO F 1 14 ? 8.789 3.245 -8.202 0.14 3.94 14 PRO F N 1
ATOM 7246 C CA A PRO F 1 14 ? 5.806 0.527 -1.415 0.14 4.97 14 PRO F CA 1
ATOM 7247 C CA B PRO F 1 14 ? 5.375 -2.409 7.143 0.14 3.61 14 PRO F CA 1
ATOM 7248 C CA C PRO F 1 14 ? 5.374 -2.409 7.143 0.14 3.61 14 PRO F CA 1
ATOM 7249 C CA D PRO F 1 14 ? 5.376 -2.409 7.143 0.14 3.61 14 PRO F CA 1
ATOM 7250 C CA E PRO F 1 14 ? 5.805 0.527 -1.415 0.14 4.97 14 PRO F CA 1
ATOM 7251 C CA F PRO F 1 14 ? 5.807 0.527 -1.415 0.14 4.97 14 PRO F CA 1
ATOM 7252 C CA G PRO F 1 14 ? 8.979 2.452 -9.397 0.14 4.16 14 PRO F CA 1
ATOM 7253 C C A PRO F 1 14 ? 6.902 1.533 -1.795 0.14 4.39 14 PRO F C 1
ATOM 7254 C C B PRO F 1 14 ? 5.226 -1.038 6.491 0.14 3.98 14 PRO F C 1
ATOM 7255 C C C PRO F 1 14 ? 5.225 -1.038 6.491 0.14 3.98 14 PRO F C 1
ATOM 7256 C C D PRO F 1 14 ? 5.227 -1.038 6.491 0.14 3.98 14 PRO F C 1
ATOM 7257 C C E PRO F 1 14 ? 6.901 1.533 -1.795 0.14 4.39 14 PRO F C 1
ATOM 7258 C C F PRO F 1 14 ? 6.903 1.533 -1.795 0.14 4.39 14 PRO F C 1
ATOM 7259 C C G PRO F 1 14 ? 10.444 2.451 -9.793 0.14 3.68 14 PRO F C 1
ATOM 7260 O O A PRO F 1 14 ? 6.702 2.743 -1.707 0.14 4.27 14 PRO F O 1
ATOM 7261 O O B PRO F 1 14 ? 4.119 -0.490 6.400 0.14 3.95 14 PRO F O 1
ATOM 7262 O O C PRO F 1 14 ? 4.119 -0.491 6.400 0.14 3.95 14 PRO F O 1
ATOM 7263 O O D PRO F 1 14 ? 4.118 -0.490 6.400 0.14 3.95 14 PRO F O 1
ATOM 7264 O O E PRO F 1 14 ? 6.701 2.743 -1.707 0.14 4.27 14 PRO F O 1
ATOM 7265 O O F PRO F 1 14 ? 6.703 2.743 -1.707 0.14 4.27 14 PRO F O 1
ATOM 7266 O O G PRO F 1 14 ? 11.153 3.440 -9.599 0.14 4.40 14 PRO F O 1
ATOM 7288 N N A GLY F 1 15 ? 8.032 1.019 -2.270 0.14 4.53 15 GLY F N 1
ATOM 7289 N N B GLY F 1 15 ? 6.329 -0.502 6.003 0.14 3.83 15 GLY F N 1
ATOM 7290 N N C GLY F 1 15 ? 6.328 -0.502 6.003 0.14 3.83 15 GLY F N 1
ATOM 7291 N N D GLY F 1 15 ? 6.329 -0.503 6.003 0.14 3.83 15 GLY F N 1
ATOM 7292 N N E GLY F 1 15 ? 8.032 1.018 -2.270 0.14 4.53 15 GLY F N 1
ATOM 7293 N N F GLY F 1 15 ? 8.033 1.019 -2.270 0.14 4.53 15 GLY F N 1
ATOM 7294 N N G GLY F 1 15 ? 10.876 1.355 -10.416 0.14 3.83 15 GLY F N 1
ATOM 7295 C CA A GLY F 1 15 ? 9.097 1.882 -2.772 0.14 4.46 15 GLY F CA 1
ATOM 7296 C CA B GLY F 1 15 ? 6.277 0.774 5.287 0.14 4.51 15 GLY F CA 1
ATOM 7297 C CA C GLY F 1 15 ? 6.276 0.774 5.287 0.14 4.51 15 GLY F CA 1
ATOM 7298 C CA D GLY F 1 15 ? 6.278 0.774 5.287 0.14 4.51 15 GLY F CA 1
ATOM 7299 C CA E GLY F 1 15 ? 9.096 1.882 -2.772 0.14 4.46 15 GLY F CA 1
ATOM 7300 C CA F GLY F 1 15 ? 9.098 1.882 -2.772 0.14 4.46 15 GLY F CA 1
ATOM 7301 C CA G GLY F 1 15 ? 12.226 1.302 -10.932 0.14 3.23 15 GLY F CA 1
ATOM 7302 C C A GLY F 1 15 ? 8.767 2.516 -4.121 0.14 4.53 15 GLY F C 1
ATOM 7303 C C B GLY F 1 15 ? 5.513 0.657 3.969 0.14 5.24 15 GLY F C 1
ATOM 7304 C C C GLY F 1 15 ? 5.512 0.657 3.969 0.14 5.24 15 GLY F C 1
ATOM 7305 C C D GLY F 1 15 ? 5.514 0.657 3.969 0.14 5.24 15 GLY F C 1
ATOM 7306 C C E GLY F 1 15 ? 8.766 2.516 -4.121 0.14 4.53 15 GLY F C 1
ATOM 7307 C C F GLY F 1 15 ? 8.768 2.516 -4.121 0.14 4.53 15 GLY F C 1
ATOM 7308 C C G GLY F 1 15 ? 12.406 2.212 -12.136 0.14 3.21 15 GLY F C 1
ATOM 7309 O O A GLY F 1 15 ? 7.710 2.266 -4.729 0.14 4.15 15 GLY F O 1
ATOM 7310 O O B GLY F 1 15 ? 5.106 -0.432 3.550 0.14 5.82 15 GLY F O 1
ATOM 7311 O O C GLY F 1 15 ? 5.105 -0.432 3.550 0.14 5.82 15 GLY F O 1
ATOM 7312 O O D GLY F 1 15 ? 5.107 -0.432 3.550 0.14 5.82 15 GLY F O 1
ATOM 7313 O O E GLY F 1 15 ? 7.710 2.265 -4.729 0.14 4.15 15 GLY F O 1
ATOM 7314 O O F GLY F 1 15 ? 7.710 2.267 -4.729 0.14 4.15 15 GLY F O 1
ATOM 7315 O O G GLY F 1 15 ? 11.507 2.945 -12.561 0.14 2.95 15 GLY F O 1
ATOM 7372 N N A PRO F 1 17 ? 8.835 3.257 -8.196 0.14 3.99 17 PRO F N 1
ATOM 7373 N N B PRO F 1 17 ? 4.977 0.972 -0.266 0.14 4.89 17 PRO F N 1
ATOM 7374 N N C PRO F 1 17 ? 4.976 0.972 -0.266 0.14 4.89 17 PRO F N 1
ATOM 7375 N N D PRO F 1 17 ? 4.978 0.972 -0.266 0.14 4.89 17 PRO F N 1
ATOM 7376 N N E PRO F 1 17 ? 8.834 3.257 -8.196 0.14 3.99 17 PRO F N 1
ATOM 7377 N N F PRO F 1 17 ? 8.836 3.257 -8.196 0.14 3.99 17 PRO F N 1
ATOM 7378 N N G PRO F 1 17 ? 13.356 3.477 -16.159 0.14 3.44 17 PRO F N 1
ATOM 7379 C CA A PRO F 1 17 ? 9.020 2.422 -9.368 0.14 4.18 17 PRO F CA 1
ATOM 7380 C CA B PRO F 1 17 ? 5.804 0.463 -1.352 0.14 4.90 17 PRO F CA 1
ATOM 7381 C CA C PRO F 1 17 ? 5.803 0.463 -1.352 0.14 4.90 17 PRO F CA 1
ATOM 7382 C CA D PRO F 1 17 ? 5.805 0.463 -1.352 0.14 4.90 17 PRO F CA 1
ATOM 7383 C CA E PRO F 1 17 ? 9.021 2.422 -9.366 0.14 4.18 17 PRO F CA 1
ATOM 7384 C CA F PRO F 1 17 ? 9.020 2.422 -9.366 0.14 4.18 17 PRO F CA 1
ATOM 7385 C CA G PRO F 1 17 ? 13.129 2.958 -17.504 0.14 3.21 17 PRO F CA 1
ATOM 7386 C C A PRO F 1 17 ? 10.478 2.431 -9.794 0.14 3.69 17 PRO F C 1
ATOM 7387 C C B PRO F 1 17 ? 6.895 1.454 -1.787 0.14 4.30 17 PRO F C 1
ATOM 7388 C C C PRO F 1 17 ? 6.894 1.454 -1.787 0.14 4.30 17 PRO F C 1
ATOM 7389 C C D PRO F 1 17 ? 6.896 1.454 -1.787 0.14 4.30 17 PRO F C 1
ATOM 7390 C C E PRO F 1 17 ? 10.477 2.431 -9.794 0.14 3.69 17 PRO F C 1
ATOM 7391 C C F PRO F 1 17 ? 10.479 2.431 -9.794 0.14 3.69 17 PRO F C 1
ATOM 7392 C C G PRO F 1 17 ? 14.010 1.744 -17.820 0.14 3.07 17 PRO F C 1
ATOM 7393 O O A PRO F 1 17 ? 11.186 3.421 -9.607 0.14 4.32 17 PRO F O 1
ATOM 7394 O O B PRO F 1 17 ? 6.711 2.673 -1.729 0.14 4.17 17 PRO F O 1
ATOM 7395 O O C PRO F 1 17 ? 6.712 2.673 -1.729 0.14 4.17 17 PRO F O 1
ATOM 7396 O O D PRO F 1 17 ? 6.710 2.673 -1.729 0.14 4.17 17 PRO F O 1
ATOM 7397 O O E PRO F 1 17 ? 11.185 3.421 -9.607 0.14 4.32 17 PRO F O 1
ATOM 7398 O O F PRO F 1 17 ? 11.187 3.421 -9.607 0.14 4.32 17 PRO F O 1
ATOM 7399 O O G PRO F 1 17 ? 15.170 1.645 -17.360 0.14 3.72 17 PRO F O 1
ATOM 7421 N N A GLY F 1 18 ? 10.904 1.341 -10.434 0.14 3.84 18 GLY F N 1
ATOM 7422 N N B GLY F 1 18 ? 8.013 0.908 -2.259 0.14 4.22 18 GLY F N 1
ATOM 7423 N N C GLY F 1 18 ? 8.012 0.908 -2.259 0.14 4.22 18 GLY F N 1
ATOM 7424 N N D GLY F 1 18 ? 8.014 0.908 -2.259 0.14 4.22 18 GLY F N 1
ATOM 7425 N N E GLY F 1 18 ? 10.903 1.341 -10.434 0.14 3.84 18 GLY F N 1
ATOM 7426 N N F GLY F 1 18 ? 10.905 1.341 -10.434 0.14 3.84 18 GLY F N 1
ATOM 7427 N N G GLY F 1 18 ? 13.460 0.827 -18.599 0.14 3.26 18 GLY F N 1
ATOM 7428 C CA A GLY F 1 18 ? 12.236 1.310 -11.003 0.14 3.32 18 GLY F CA 1
ATOM 7429 C CA B GLY F 1 18 ? 9.052 1.726 -2.868 0.14 4.01 18 GLY F CA 1
ATOM 7430 C CA C GLY F 1 18 ? 9.051 1.726 -2.868 0.14 4.01 18 GLY F CA 1
ATOM 7431 C CA D GLY F 1 18 ? 9.053 1.726 -2.868 0.14 4.01 18 GLY F CA 1
ATOM 7432 C CA E GLY F 1 18 ? 12.235 1.310 -11.003 0.14 3.32 18 GLY F CA 1
ATOM 7433 C CA F GLY F 1 18 ? 12.237 1.310 -11.003 0.14 3.32 18 GLY F CA 1
ATOM 7434 C CA G GLY F 1 18 ? 14.245 -0.294 -19.127 0.14 3.28 18 GLY F CA 1
ATOM 7435 C C A GLY F 1 18 ? 12.369 2.274 -12.174 0.14 3.35 18 GLY F C 1
ATOM 7436 C C B GLY F 1 18 ? 8.583 2.380 -4.160 0.14 3.77 18 GLY F C 1
ATOM 7437 C C C GLY F 1 18 ? 8.584 2.380 -4.160 0.14 3.77 18 GLY F C 1
ATOM 7438 C C D GLY F 1 18 ? 8.582 2.380 -4.160 0.14 3.77 18 GLY F C 1
ATOM 7439 C C E GLY F 1 18 ? 12.368 2.274 -12.174 0.14 3.35 18 GLY F C 1
ATOM 7440 C C F GLY F 1 18 ? 12.369 2.273 -12.174 0.14 3.35 18 GLY F C 1
ATOM 7441 C C G GLY F 1 18 ? 15.309 0.194 -20.100 0.14 2.92 18 GLY F C 1
ATOM 7442 O O A GLY F 1 18 ? 11.393 2.862 -12.653 0.14 3.41 18 GLY F O 1
ATOM 7443 O O B GLY F 1 18 ? 7.486 2.103 -4.681 0.14 3.88 18 GLY F O 1
ATOM 7444 O O C GLY F 1 18 ? 7.485 2.103 -4.681 0.14 3.88 18 GLY F O 1
ATOM 7445 O O D GLY F 1 18 ? 7.487 2.103 -4.681 0.14 3.88 18 GLY F O 1
ATOM 7446 O O E GLY F 1 18 ? 11.392 2.862 -12.653 0.14 3.41 18 GLY F O 1
ATOM 7447 O O F GLY F 1 18 ? 11.394 2.862 -12.653 0.14 3.41 18 GLY F O 1
ATOM 7448 O O G GLY F 1 18 ? 15.359 1.381 -20.475 0.14 3.33 18 GLY F O 1
ATOM 7449 N N A PRO F 1 19 ? 13.600 2.443 -12.644 0.14 3.16 19 PRO F N 1
ATOM 7450 N N B PRO F 1 19 ? 9.427 3.263 -4.706 0.14 3.73 19 PRO F N 1
ATOM 7451 N N C PRO F 1 19 ? 9.427 3.264 -4.706 0.14 3.73 19 PRO F N 1
ATOM 7452 N N D PRO F 1 19 ? 9.427 3.262 -4.706 0.14 3.73 19 PRO F N 1
ATOM 7453 N N E PRO F 1 19 ? 13.600 2.442 -12.644 0.14 3.16 19 PRO F N 1
ATOM 7454 N N F PRO F 1 19 ? 13.600 2.444 -12.644 0.14 3.16 19 PRO F N 1
ATOM 7455 N N G PRO F 1 19 ? 16.163 -0.719 -20.566 0.14 2.51 19 PRO F N 1
ATOM 7456 C CA A PRO F 1 19 ? 13.872 3.310 -13.795 0.14 3.66 19 PRO F CA 1
ATOM 7457 C CA B PRO F 1 19 ? 9.126 3.971 -5.966 0.14 3.78 19 PRO F CA 1
ATOM 7458 C CA C PRO F 1 19 ? 9.126 3.972 -5.966 0.14 3.78 19 PRO F CA 1
ATOM 7459 C CA D PRO F 1 19 ? 9.126 3.970 -5.966 0.14 3.78 19 PRO F CA 1
ATOM 7460 C CA E PRO F 1 19 ? 13.872 3.311 -13.795 0.14 3.66 19 PRO F CA 1
ATOM 7461 C CA F PRO F 1 19 ? 13.873 3.310 -13.795 0.14 3.66 19 PRO F CA 1
ATOM 7462 C CA G PRO F 1 19 ? 17.210 -0.244 -21.457 0.14 2.43 19 PRO F CA 1
ATOM 7463 C C A PRO F 1 19 ? 13.395 2.677 -15.113 0.14 3.48 19 PRO F C 1
ATOM 7464 C C B PRO F 1 19 ? 9.395 3.021 -7.161 0.14 3.52 19 PRO F C 1
ATOM 7465 C C C PRO F 1 19 ? 9.395 3.022 -7.161 0.14 3.52 19 PRO F C 1
ATOM 7466 C C D PRO F 1 19 ? 9.395 3.020 -7.161 0.14 3.52 19 PRO F C 1
ATOM 7467 C C E PRO F 1 19 ? 13.395 2.676 -15.113 0.14 3.48 19 PRO F C 1
ATOM 7468 C C F PRO F 1 19 ? 13.395 2.678 -15.113 0.14 3.48 19 PRO F C 1
ATOM 7469 C C G PRO F 1 19 ? 16.578 -0.093 -22.843 0.14 2.61 19 PRO F C 1
ATOM 7470 O O A PRO F 1 19 ? 13.049 1.485 -15.148 0.14 3.35 19 PRO F O 1
ATOM 7471 O O B PRO F 1 19 ? 10.033 1.969 -7.010 0.14 4.00 19 PRO F O 1
ATOM 7472 O O C PRO F 1 19 ? 10.033 1.968 -7.010 0.14 4.00 19 PRO F O 1
ATOM 7473 O O D PRO F 1 19 ? 10.032 1.969 -7.010 0.14 4.00 19 PRO F O 1
ATOM 7474 O O E PRO F 1 19 ? 13.049 1.484 -15.148 0.14 3.35 19 PRO F O 1
ATOM 7475 O O F PRO F 1 19 ? 13.049 1.486 -15.148 0.14 3.35 19 PRO F O 1
ATOM 7476 O O G PRO F 1 19 ? 15.432 -0.543 -23.073 0.14 3.21 19 PRO F O 1
ATOM 7554 N N A GLY F 1 21 ? 13.403 0.844 -18.638 0.14 3.86 21 GLY F N 1
ATOM 7555 N N B GLY F 1 21 ? 10.939 1.287 -10.470 0.14 3.15 21 GLY F N 1
ATOM 7556 N N C GLY F 1 21 ? 10.938 1.287 -10.470 0.14 3.15 21 GLY F N 1
ATOM 7557 N N D GLY F 1 21 ? 10.939 1.286 -10.470 0.14 3.15 21 GLY F N 1
ATOM 7558 N N E GLY F 1 21 ? 13.404 0.844 -18.638 0.14 3.86 21 GLY F N 1
ATOM 7559 N N F GLY F 1 21 ? 13.402 0.844 -18.638 0.14 3.86 21 GLY F N 1
ATOM 7560 N N G GLY F 1 21 ? 15.490 -0.600 -26.770 0.14 3.98 21 GLY F N 1
ATOM 7561 C CA A GLY F 1 21 ? 14.197 -0.293 -19.104 0.14 3.91 21 GLY F CA 1
ATOM 7562 C CA B GLY F 1 21 ? 12.238 1.178 -11.098 0.14 2.97 21 GLY F CA 1
ATOM 7563 C CA C GLY F 1 21 ? 12.238 1.177 -11.098 0.14 2.97 21 GLY F CA 1
ATOM 7564 C CA D GLY F 1 21 ? 12.238 1.179 -11.098 0.14 2.97 21 GLY F CA 1
ATOM 7565 C CA E GLY F 1 21 ? 14.198 -0.293 -19.104 0.14 3.91 21 GLY F CA 1
ATOM 7566 C CA F GLY F 1 21 ? 14.196 -0.293 -19.104 0.14 3.91 21 GLY F CA 1
ATOM 7567 C CA G GLY F 1 21 ? 15.184 -1.735 -27.624 0.14 5.13 21 GLY F CA 1
ATOM 7568 C C A GLY F 1 21 ? 15.262 0.105 -20.114 0.14 3.74 21 GLY F C 1
ATOM 7569 C C B GLY F 1 21 ? 12.380 2.219 -12.201 0.14 3.12 21 GLY F C 1
ATOM 7570 C C C GLY F 1 21 ? 12.380 2.218 -12.201 0.14 3.12 21 GLY F C 1
ATOM 7571 C C D GLY F 1 21 ? 12.381 2.219 -12.201 0.14 3.12 21 GLY F C 1
ATOM 7572 C C E GLY F 1 21 ? 15.263 0.105 -20.114 0.14 3.74 21 GLY F C 1
ATOM 7573 C C F GLY F 1 21 ? 15.261 0.105 -20.114 0.14 3.74 21 GLY F C 1
ATOM 7574 C C G GLY F 1 21 ? 16.334 -2.042 -28.563 0.14 6.29 21 GLY F C 1
ATOM 7575 O O A GLY F 1 21 ? 15.396 1.278 -20.521 0.14 3.84 21 GLY F O 1
ATOM 7576 O O B GLY F 1 21 ? 11.405 2.832 -12.646 0.14 3.32 21 GLY F O 1
ATOM 7577 O O C GLY F 1 21 ? 11.405 2.831 -12.646 0.14 3.32 21 GLY F O 1
ATOM 7578 O O D GLY F 1 21 ? 11.405 2.833 -12.646 0.14 3.32 21 GLY F O 1
ATOM 7579 O O E GLY F 1 21 ? 15.395 1.278 -20.521 0.14 3.84 21 GLY F O 1
ATOM 7580 O O F GLY F 1 21 ? 15.397 1.278 -20.521 0.14 3.84 21 GLY F O 1
ATOM 7581 O O G GLY F 1 21 ? 17.288 -1.271 -28.682 0.14 6.42 21 GLY F O 1
ATOM 7582 N N A PRO F 1 22 ? 16.036 -0.888 -20.550 0.14 3.68 22 PRO F N 1
ATOM 7583 N N B PRO F 1 22 ? 13.612 2.436 -12.649 0.14 3.06 22 PRO F N 1
ATOM 7584 N N C PRO F 1 22 ? 13.611 2.436 -12.649 0.14 3.06 22 PRO F N 1
ATOM 7585 N N D PRO F 1 22 ? 13.613 2.436 -12.649 0.14 3.06 22 PRO F N 1
ATOM 7586 N N E PRO F 1 22 ? 16.036 -0.887 -20.550 0.14 3.68 22 PRO F N 1
ATOM 7587 N N F PRO F 1 22 ? 16.036 -0.889 -20.550 0.14 3.68 22 PRO F N 1
ATOM 7588 N N G PRO F 1 22 ? 16.241 -3.170 -29.274 0.14 7.29 22 PRO F N 1
ATOM 7589 C CA A PRO F 1 22 ? 17.056 -0.717 -21.569 0.14 3.97 22 PRO F CA 1
ATOM 7590 C CA B PRO F 1 22 ? 13.824 3.340 -13.785 0.14 3.58 22 PRO F CA 1
ATOM 7591 C CA C PRO F 1 22 ? 13.825 3.340 -13.785 0.14 3.58 22 PRO F CA 1
ATOM 7592 C CA D PRO F 1 22 ? 13.823 3.340 -13.785 0.14 3.58 22 PRO F CA 1
ATOM 7593 C CA E PRO F 1 22 ? 17.056 -0.716 -21.569 0.14 3.97 22 PRO F CA 1
ATOM 7594 C CA F PRO F 1 22 ? 17.056 -0.718 -21.569 0.14 3.97 22 PRO F CA 1
ATOM 7595 C CA G PRO F 1 22 ? 17.325 -3.517 -30.206 0.14 8.27 22 PRO F CA 1
ATOM 7596 C C A PRO F 1 22 ? 16.462 -0.261 -22.901 0.14 3.64 22 PRO F C 1
ATOM 7597 C C B PRO F 1 22 ? 13.384 2.689 -15.111 0.14 3.42 22 PRO F C 1
ATOM 7598 C C C PRO F 1 22 ? 13.383 2.689 -15.111 0.14 3.42 22 PRO F C 1
ATOM 7599 C C D PRO F 1 22 ? 13.385 2.689 -15.111 0.14 3.42 22 PRO F C 1
ATOM 7600 C C E PRO F 1 22 ? 16.462 -0.262 -22.901 0.14 3.64 22 PRO F C 1
ATOM 7601 C C F PRO F 1 22 ? 16.462 -0.260 -22.901 0.14 3.64 22 PRO F C 1
ATOM 7602 C C G PRO F 1 22 ? 17.285 -2.656 -31.461 0.14 8.70 22 PRO F C 1
ATOM 7603 O O A PRO F 1 22 ? 15.298 -0.565 -23.202 0.14 3.70 22 PRO F O 1
ATOM 7604 O O B PRO F 1 22 ? 13.054 1.492 -15.144 0.14 3.33 22 PRO F O 1
ATOM 7605 O O C PRO F 1 22 ? 13.055 1.492 -15.144 0.14 3.33 22 PRO F O 1
ATOM 7606 O O D PRO F 1 22 ? 13.053 1.492 -15.144 0.14 3.33 22 PRO F O 1
ATOM 7607 O O E PRO F 1 22 ? 15.297 -0.565 -23.202 0.14 3.70 22 PRO F O 1
ATOM 7608 O O F PRO F 1 22 ? 15.299 -0.565 -23.202 0.14 3.70 22 PRO F O 1
ATOM 7609 O O G PRO F 1 22 ? 16.315 -1.959 -31.706 0.14 8.20 22 PRO F O 1
ATOM 7687 N N A GLY F 1 24 ? 15.506 -0.565 -26.762 0.14 4.11 24 GLY F N 1
ATOM 7688 N N B GLY F 1 24 ? 13.403 0.833 -18.634 0.14 3.87 24 GLY F N 1
ATOM 7689 N N C GLY F 1 24 ? 13.404 0.833 -18.634 0.14 3.87 24 GLY F N 1
ATOM 7690 N N D GLY F 1 24 ? 13.405 0.833 -18.634 0.14 3.87 24 GLY F N 1
ATOM 7691 N N E GLY F 1 24 ? 15.506 -0.566 -26.762 0.14 4.11 24 GLY F N 1
ATOM 7692 N N F GLY F 1 24 ? 15.506 -0.564 -26.762 0.14 4.11 24 GLY F N 1
ATOM 7693 N N G GLY F 1 24 ? 16.646 -1.536 -35.275 0.14 14.02 24 GLY F N 1
ATOM 7694 C CA A GLY F 1 24 ? 15.161 -1.702 -27.590 0.14 5.22 24 GLY F CA 1
ATOM 7695 C CA B GLY F 1 24 ? 14.200 -0.300 -19.113 0.14 3.93 24 GLY F CA 1
ATOM 7696 C CA C GLY F 1 24 ? 14.201 -0.300 -19.113 0.14 3.93 24 GLY F CA 1
ATOM 7697 C CA D GLY F 1 24 ? 14.200 -0.301 -19.113 0.14 3.93 24 GLY F CA 1
ATOM 7698 C CA E GLY F 1 24 ? 15.161 -1.701 -27.590 0.14 5.22 24 GLY F CA 1
ATOM 7699 C CA F GLY F 1 24 ? 15.161 -1.703 -27.590 0.14 5.22 24 GLY F CA 1
ATOM 7700 C CA G GLY F 1 24 ? 15.444 -1.772 -36.104 0.14 15.88 24 GLY F CA 1
ATOM 7701 C C A GLY F 1 24 ? 16.261 -2.048 -28.573 0.14 6.41 24 GLY F C 1
ATOM 7702 C C B GLY F 1 24 ? 15.272 0.118 -20.108 0.14 3.76 24 GLY F C 1
ATOM 7703 C C C GLY F 1 24 ? 15.272 0.117 -20.108 0.14 3.76 24 GLY F C 1
ATOM 7704 C C D GLY F 1 24 ? 15.272 0.119 -20.108 0.14 3.76 24 GLY F C 1
ATOM 7705 C C E GLY F 1 24 ? 16.261 -2.047 -28.573 0.14 6.41 24 GLY F C 1
ATOM 7706 C C F GLY F 1 24 ? 16.261 -2.049 -28.573 0.14 6.41 24 GLY F C 1
ATOM 7707 C C G GL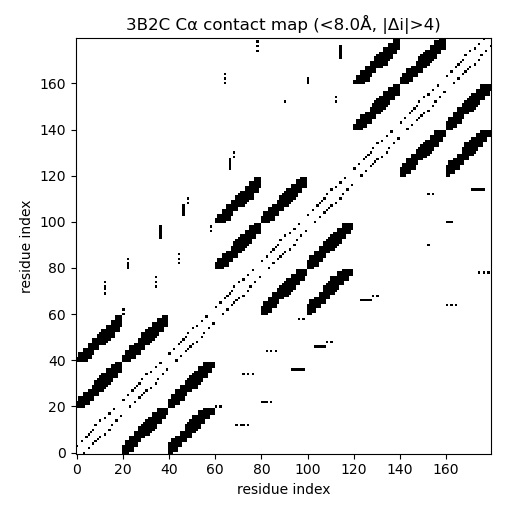Y F 1 24 ? 15.721 -2.679 -37.303 0.14 17.61 24 GLY F C 1
ATOM 7708 O O A GLY F 1 24 ? 17.255 -1.330 -28.718 0.14 6.38 24 GLY F O 1
ATOM 7709 O O B GLY F 1 24 ? 15.391 1.294 -20.506 0.14 3.88 24 GLY F O 1
ATOM 7710 O O C GLY F 1 24 ? 15.391 1.293 -20.506 0.14 3.88 24 GLY F O 1
ATOM 7711 O O D GLY F 1 24 ? 15.391 1.295 -20.506 0.14 3.88 24 GLY F O 1
ATOM 7712 O O E GLY F 1 24 ? 17.255 -1.331 -28.718 0.14 6.38 24 GLY F O 1
ATOM 7713 O O F GLY F 1 24 ? 17.254 -1.330 -28.718 0.14 6.38 24 GLY F O 1
ATOM 7714 O O G GLY F 1 24 ? 16.854 -3.137 -37.501 0.14 16.89 24 GLY F O 1
ATOM 7715 N N A PRO F 1 25 ? 16.068 -3.161 -29.286 0.14 7.43 25 PRO F N 1
ATOM 7716 N N B PRO F 1 25 ? 16.065 -0.855 -20.551 0.14 3.74 25 PRO F N 1
ATOM 7717 N N C PRO F 1 25 ? 16.064 -0.855 -20.551 0.14 3.74 25 PRO F N 1
ATOM 7718 N N D PRO F 1 25 ? 16.066 -0.855 -20.551 0.14 3.74 25 PRO F N 1
ATOM 7719 N N E PRO F 1 25 ? 16.067 -3.161 -29.286 0.14 7.43 25 PRO F N 1
ATOM 7720 N N F PRO F 1 25 ? 16.069 -3.161 -29.286 0.14 7.43 25 PRO F N 1
ATOM 7721 N N G PRO F 1 25 ? 14.679 -2.951 -38.116 0.14 18.58 25 PRO F N 1
ATOM 7722 C CA A PRO F 1 25 ? 16.956 -3.649 -30.351 0.14 8.73 25 PRO F CA 1
ATOM 7723 C CA B PRO F 1 25 ? 17.105 -0.529 -21.520 0.14 3.97 25 PRO F CA 1
ATOM 7724 C CA C PRO F 1 25 ? 17.104 -0.529 -21.520 0.14 3.97 25 PRO F CA 1
ATOM 7725 C CA D PRO F 1 25 ? 17.106 -0.529 -21.520 0.14 3.97 25 PRO F CA 1
ATOM 7726 C CA E PRO F 1 25 ? 16.956 -3.648 -30.351 0.14 8.73 25 PRO F CA 1
ATOM 7727 C CA F PRO F 1 25 ? 16.957 -3.649 -30.351 0.14 8.73 25 PRO F CA 1
ATOM 7728 C CA G PRO F 1 25 ? 14.847 -3.772 -39.335 0.14 19.79 25 PRO F CA 1
ATOM 7729 C C A PRO F 1 25 ? 17.138 -2.633 -31.468 0.14 9.02 25 PRO F C 1
ATOM 7730 C C B PRO F 1 25 ? 16.494 -0.202 -22.885 0.14 3.56 25 PRO F C 1
ATOM 7731 C C C PRO F 1 25 ? 16.494 -0.201 -22.885 0.14 3.56 25 PRO F C 1
ATOM 7732 C C D PRO F 1 25 ? 16.494 -0.203 -22.885 0.14 3.56 25 PRO F C 1
ATOM 7733 C C E PRO F 1 25 ? 17.137 -2.633 -31.468 0.14 9.02 25 PRO F C 1
ATOM 7734 C C F PRO F 1 25 ? 17.139 -2.633 -31.468 0.14 9.02 25 PRO F C 1
ATOM 7735 C C G PRO F 1 25 ? 15.695 -3.056 -40.408 0.14 20.93 25 PRO F C 1
ATOM 7736 O O A PRO F 1 25 ? 16.230 -1.874 -31.755 0.14 8.78 25 PRO F O 1
ATOM 7737 O O B PRO F 1 25 ? 15.338 -0.568 -23.169 0.14 3.71 25 PRO F O 1
ATOM 7738 O O C PRO F 1 25 ? 15.337 -0.568 -23.169 0.14 3.71 25 PRO F O 1
ATOM 7739 O O D PRO F 1 25 ? 15.339 -0.568 -23.169 0.14 3.71 25 PRO F O 1
ATOM 7740 O O E PRO F 1 25 ? 16.230 -1.873 -31.755 0.14 8.78 25 PRO F O 1
ATOM 7741 O O F PRO F 1 25 ? 16.230 -1.875 -31.755 0.14 8.78 25 PRO F O 1
ATOM 7742 O O G PRO F 1 25 ? 15.708 -1.806 -40.454 0.14 19.85 25 PRO F O 1
ATOM 7820 N N A GLY F 1 27 ? 16.919 -1.162 -35.107 0.14 15.02 27 GLY F N 1
ATOM 7821 N N B GLY F 1 27 ? 15.498 -0.569 -26.762 0.14 4.10 27 GLY F N 1
ATOM 7822 N N C GLY F 1 27 ? 15.499 -0.569 -26.762 0.14 4.10 27 GLY F N 1
ATOM 7823 N N D GLY F 1 27 ? 15.497 -0.569 -26.762 0.14 4.10 27 GLY F N 1
ATOM 7824 N N E GLY F 1 27 ? 16.918 -1.162 -35.107 0.14 15.02 27 GLY F N 1
ATOM 7825 N N F GLY F 1 27 ? 16.919 -1.163 -35.107 0.14 15.02 27 GLY F N 1
ATOM 7826 N N G GLY F 1 27 ? 17.130 -1.526 -43.844 0.14 21.05 27 GLY F N 1
ATOM 7827 C CA A GLY F 1 27 ? 15.865 -1.339 -36.109 0.14 18.50 27 GLY F CA 1
ATOM 7828 C CA B GLY F 1 27 ? 15.154 -1.706 -27.587 0.14 5.23 27 GLY F CA 1
ATOM 7829 C CA C GLY F 1 27 ? 15.155 -1.706 -27.587 0.14 5.23 27 GLY F CA 1
ATOM 7830 C CA D GLY F 1 27 ? 15.153 -1.706 -27.587 0.14 5.23 27 GLY F CA 1
ATOM 7831 C CA E GLY F 1 27 ? 15.864 -1.339 -36.109 0.14 18.50 27 GLY F CA 1
ATOM 7832 C CA F GLY F 1 27 ? 15.866 -1.339 -36.109 0.14 18.50 27 GLY F CA 1
ATOM 7833 C CA G GLY F 1 27 ? 16.746 -0.630 -44.925 0.14 20.21 27 GLY F CA 1
ATOM 7834 C C A GLY F 1 27 ? 16.356 -2.060 -37.358 0.14 20.85 27 GLY F C 1
ATOM 7835 C C B GLY F 1 27 ? 16.260 -2.056 -28.561 0.14 6.40 27 GLY F C 1
ATOM 7836 C C C GLY F 1 27 ? 16.261 -2.056 -28.561 0.14 6.40 27 GLY F C 1
ATOM 7837 C C D GLY F 1 27 ? 16.260 -2.055 -28.561 0.14 6.40 27 GLY F C 1
ATOM 7838 C C E GLY F 1 27 ? 16.356 -2.061 -37.358 0.14 20.85 27 GLY F C 1
ATOM 7839 C C F GLY F 1 27 ? 16.355 -2.060 -37.358 0.14 20.85 27 GLY F C 1
ATOM 7840 C C G GLY F 1 27 ? 16.628 -1.377 -46.232 0.14 19.67 27 GLY F C 1
ATOM 7841 O O A GLY F 1 27 ? 17.558 -2.366 -37.485 0.14 21.08 27 GLY F O 1
ATOM 7842 O O B GLY F 1 27 ? 17.247 -1.329 -28.713 0.14 6.40 27 GLY F O 1
ATOM 7843 O O C GLY F 1 27 ? 17.247 -1.328 -28.713 0.14 6.40 27 GLY F O 1
ATOM 7844 O O D GLY F 1 27 ? 17.246 -1.329 -28.713 0.14 6.40 27 GLY F O 1
ATOM 7845 O O E GLY F 1 27 ? 17.557 -2.366 -37.485 0.14 21.08 27 GLY F O 1
ATOM 7846 O O F GLY F 1 27 ? 17.559 -2.366 -37.485 0.14 21.08 27 GLY F O 1
ATOM 7847 O O G GLY F 1 27 ? 17.166 -2.458 -46.394 0.14 18.56 27 GLY F O 1
ATOM 7848 N N A PRO F 1 28 ? 15.420 -2.313 -38.301 0.14 22.42 28 PRO F N 1
ATOM 7849 N N B PRO F 1 28 ? 16.083 -3.181 -29.258 0.14 7.42 28 PRO F N 1
ATOM 7850 N N C PRO F 1 28 ? 16.083 -3.182 -29.258 0.14 7.42 28 PRO F N 1
ATOM 7851 N N D PRO F 1 28 ? 16.083 -3.180 -29.258 0.14 7.42 28 PRO F N 1
ATOM 7852 N N E PRO F 1 28 ? 15.402 -2.742 -38.122 0.14 22.42 28 PRO F N 1
ATOM 7853 N N F PRO F 1 28 ? 15.401 -2.742 -38.122 0.14 22.42 28 PRO F N 1
ATOM 7854 N N G PRO F 1 28 ? 15.966 -0.747 -47.154 0.14 17.41 28 PRO F N 1
ATOM 7855 C CA A PRO F 1 28 ? 15.572 -3.092 -39.548 0.14 23.54 28 PRO F CA 1
ATOM 7856 C CA B PRO F 1 28 ? 16.993 -3.646 -30.308 0.14 8.72 28 PRO F CA 1
ATOM 7857 C CA C PRO F 1 28 ? 16.992 -3.646 -30.308 0.14 8.72 28 PRO F CA 1
ATOM 7858 C CA D PRO F 1 28 ? 16.994 -3.646 -30.308 0.14 8.72 28 PRO F CA 1
ATOM 7859 C CA E PRO F 1 28 ? 15.807 -3.696 -39.220 0.14 23.54 28 PRO F CA 1
ATOM 7860 C CA F PRO F 1 28 ? 15.806 -3.696 -39.220 0.14 23.54 28 PRO F CA 1
ATOM 7861 C CA G PRO F 1 28 ? 15.568 -1.607 -48.270 0.14 17.21 28 PRO F CA 1
ATOM 7862 C C A PRO F 1 28 ? 16.707 -2.562 -40.427 0.14 24.12 28 PRO F C 1
ATOM 7863 C C B PRO F 1 28 ? 17.131 -2.629 -31.421 0.14 8.92 28 PRO F C 1
ATOM 7864 C C C PRO F 1 28 ? 17.132 -2.629 -31.421 0.14 8.92 28 PRO F C 1
ATOM 7865 C C D PRO F 1 28 ? 17.130 -2.629 -31.421 0.14 8.92 28 PRO F C 1
ATOM 7866 C C E PRO F 1 28 ? 16.468 -3.033 -40.448 0.14 24.12 28 PRO F C 1
ATOM 7867 C C F PRO F 1 28 ? 16.469 -3.033 -40.448 0.14 24.12 28 PRO F C 1
ATOM 7868 C C G PRO F 1 28 ? 16.654 -1.748 -49.385 0.14 16.74 28 PRO F C 1
ATOM 7869 O O A PRO F 1 28 ? 16.931 -1.352 -40.463 0.14 24.50 28 PRO F O 1
ATOM 7870 O O B PRO F 1 28 ? 16.205 -1.886 -31.697 0.14 8.78 28 PRO F O 1
ATOM 7871 O O C PRO F 1 28 ? 16.205 -1.885 -31.697 0.14 8.78 28 PRO F O 1
ATOM 7872 O O D PRO F 1 28 ? 16.205 -1.887 -31.697 0.14 8.78 28 PRO F O 1
ATOM 7873 O O E PRO F 1 28 ? 16.225 -1.849 -40.520 0.14 24.50 28 PRO F O 1
ATOM 7874 O O F PRO F 1 28 ? 16.224 -1.849 -40.520 0.14 24.50 28 PRO F O 1
ATOM 7875 O O G PRO F 1 28 ? 17.539 -0.892 -49.321 0.14 16.03 28 PRO F O 1
ATOM 7953 N N A GLY F 1 30 ? 18.378 -1.676 -44.186 0.14 24.85 30 GLY F N 1
ATOM 7954 N N B GLY F 1 30 ? 16.855 -1.518 -35.162 0.14 14.28 30 GLY F N 1
ATOM 7955 N N C GLY F 1 30 ? 16.854 -1.518 -35.162 0.14 14.28 30 GLY F N 1
ATOM 7956 N N D GLY F 1 30 ? 16.856 -1.518 -35.162 0.14 14.28 30 GLY F N 1
ATOM 7957 N N E GLY F 1 30 ? 18.377 -1.676 -44.186 0.14 24.85 30 GLY F N 1
ATOM 7958 N N F GLY F 1 30 ? 18.379 -1.676 -44.186 0.14 24.85 30 GLY F N 1
ATOM 7959 N N G GLY F 1 30 ? 18.404 -0.768 -52.800 0.14 12.20 30 GLY F N 1
ATOM 7960 C CA A GLY F 1 30 ? 17.817 -1.067 -45.383 0.14 24.99 30 GLY F CA 1
ATOM 7961 C CA B GLY F 1 30 ? 15.781 -1.938 -36.088 0.14 16.47 30 GLY F CA 1
ATOM 7962 C CA C GLY F 1 30 ? 15.781 -1.937 -36.088 0.14 16.47 30 GLY F CA 1
ATOM 7963 C CA D GLY F 1 30 ? 15.781 -1.939 -36.088 0.14 16.47 30 GLY F CA 1
ATOM 7964 C CA E GLY F 1 30 ? 17.816 -1.067 -45.383 0.14 24.99 30 GLY F CA 1
ATOM 7965 C CA F GLY F 1 30 ? 17.818 -1.067 -45.383 0.14 24.99 30 GLY F CA 1
ATOM 7966 C CA G GLY F 1 30 ? 18.510 0.521 -53.492 0.14 10.66 30 GLY F CA 1
ATOM 7967 C C A GLY F 1 30 ? 17.277 -2.121 -46.338 0.14 24.53 30 GLY F C 1
ATOM 7968 C C B GLY F 1 30 ? 16.276 -2.830 -37.222 0.14 18.14 30 GLY F C 1
ATOM 7969 C C C GLY F 1 30 ? 16.276 -2.831 -37.222 0.14 18.14 30 GLY F C 1
ATOM 7970 C C D GLY F 1 30 ? 16.275 -2.830 -37.222 0.14 18.14 30 GLY F C 1
ATOM 7971 C C E GLY F 1 30 ? 17.278 -2.121 -46.338 0.14 24.53 30 GLY F C 1
ATOM 7972 C C F GLY F 1 30 ? 17.275 -2.121 -46.338 0.14 24.53 30 GLY F C 1
ATOM 7973 C C G GLY F 1 30 ? 17.762 0.524 -54.825 0.14 9.46 30 GLY F C 1
ATOM 7974 O O A GLY F 1 30 ? 17.998 -3.030 -46.753 0.14 24.84 30 GLY F O 1
ATOM 7975 O O B GLY F 1 30 ? 17.466 -3.155 -37.289 0.14 17.77 30 GLY F O 1
ATOM 7976 O O C GLY F 1 30 ? 17.465 -3.155 -37.289 0.14 17.77 30 GLY F O 1
ATOM 7977 O O D GLY F 1 30 ? 17.467 -3.155 -37.289 0.14 17.77 30 GLY F O 1
ATOM 7978 O O E GLY F 1 30 ? 17.997 -3.030 -46.753 0.14 24.84 30 GLY F O 1
ATOM 7979 O O F GLY F 1 30 ? 17.999 -3.030 -46.753 0.14 24.84 30 GLY F O 1
ATOM 7980 O O G GLY F 1 30 ? 17.254 -0.512 -55.286 0.14 9.77 30 GLY F O 1
ATOM 7981 N N A PRO G 1 1 ? 16.399 -0.991 44.589 0.14 21.89 1 PRO G N 1
ATOM 7982 N N B PRO G 1 1 ? 16.395 -0.991 44.589 0.14 21.89 1 PRO G N 1
ATOM 7983 N N C PRO G 1 1 ? 16.398 -0.990 44.589 0.14 21.89 1 PRO G N 1
ATOM 7984 N N D PRO G 1 1 ? 14.002 2.302 52.653 0.14 10.68 1 PRO G N 1
ATOM 7985 N N E PRO G 1 1 ? 17.458 -2.969 35.465 0.14 13.79 1 PRO G N 1
ATOM 7986 N N F PRO G 1 1 ? 17.457 -2.969 35.465 0.14 13.79 1 PRO G N 1
ATOM 7987 N N G PRO G 1 1 ? 17.459 -2.969 35.465 0.14 13.79 1 PRO G N 1
ATOM 7988 C CA A PRO G 1 1 ? 17.376 -0.728 43.531 0.14 22.16 1 PRO G CA 1
ATOM 7989 C CA B PRO G 1 1 ? 17.372 -0.727 43.531 0.14 22.16 1 PRO G CA 1
ATOM 7990 C CA C PRO G 1 1 ? 17.375 -0.727 43.531 0.14 22.16 1 PRO G CA 1
ATOM 7991 C CA D PRO G 1 1 ? 14.246 3.233 51.539 0.14 11.66 1 PRO G CA 1
ATOM 7992 C CA E PRO G 1 1 ? 18.341 -3.435 34.386 0.14 12.36 1 PRO G CA 1
ATOM 7993 C CA F PRO G 1 1 ? 18.342 -3.435 34.386 0.14 12.36 1 PRO G CA 1
ATOM 7994 C CA G PRO G 1 1 ? 18.341 -3.434 34.386 0.14 12.36 1 PRO G CA 1
ATOM 7995 C C A PRO G 1 1 ? 16.708 -0.359 42.202 0.14 22.28 1 PRO G C 1
ATOM 7996 C C B PRO G 1 1 ? 16.706 -0.358 42.202 0.14 22.28 1 PRO G C 1
ATOM 7997 C C C PRO G 1 1 ? 16.709 -0.358 42.202 0.14 22.28 1 PRO G C 1
ATOM 7998 C C D PRO G 1 1 ? 13.831 2.627 50.184 0.14 13.29 1 PRO G C 1
ATOM 7999 C C E PRO G 1 1 ? 18.274 -2.464 33.206 0.14 10.94 1 PRO G C 1
ATOM 8000 C C F PRO G 1 1 ? 18.275 -2.464 33.206 0.14 10.94 1 PRO G C 1
ATOM 8001 C C G PRO G 1 1 ? 18.273 -2.464 33.206 0.14 10.94 1 PRO G C 1
ATOM 8002 O O A PRO G 1 1 ? 15.575 -0.746 41.949 0.14 21.68 1 PRO G O 1
ATOM 8003 O O B PRO G 1 1 ? 15.573 -0.745 41.949 0.14 21.68 1 PRO G O 1
ATOM 8004 O O C PRO G 1 1 ? 15.572 -0.745 41.949 0.14 21.68 1 PRO G O 1
ATOM 8005 O O D PRO G 1 1 ? 13.495 1.440 50.121 0.14 12.85 1 PRO G O 1
ATOM 8006 O O E PRO G 1 1 ? 17.308 -1.701 33.104 0.14 10.40 1 PRO G O 1
ATOM 8007 O O F PRO G 1 1 ? 17.307 -1.701 33.104 0.14 10.40 1 PRO G O 1
ATOM 8008 O O G PRO G 1 1 ? 17.309 -1.701 33.104 0.14 10.40 1 PRO G O 1
ATOM 8086 N N A GLY G 1 3 ? 16.043 -0.467 38.097 0.14 20.48 3 GLY G N 1
ATOM 8087 N N B GLY G 1 3 ? 16.042 -0.466 38.097 0.14 20.48 3 GLY G N 1
ATOM 8088 N N C GLY G 1 3 ? 16.042 -0.465 38.097 0.14 20.48 3 GLY G N 1
ATOM 8089 N N D GLY G 1 3 ? 14.060 0.943 46.455 0.14 16.78 3 GLY G N 1
ATOM 8090 N N E GLY G 1 3 ? 17.414 -1.308 29.483 0.14 7.88 3 GLY G N 1
ATOM 8091 N N F GLY G 1 3 ? 17.413 -1.308 29.483 0.14 7.88 3 GLY G N 1
ATOM 8092 N N G GLY G 1 3 ? 17.415 -1.308 29.483 0.14 7.88 3 GLY G N 1
ATOM 8093 C CA A GLY G 1 3 ? 15.966 -1.581 37.144 0.14 18.14 3 GLY G CA 1
ATOM 8094 C CA B GLY G 1 3 ? 15.965 -1.580 37.144 0.14 18.14 3 GLY G CA 1
ATOM 8095 C CA C GLY G 1 3 ? 15.964 -1.580 37.144 0.14 18.14 3 GLY G CA 1
ATOM 8096 C CA D GLY G 1 3 ? 14.922 -0.121 45.939 0.14 17.47 3 GLY G CA 1
ATOM 8097 C CA E GLY G 1 3 ? 16.277 -1.739 28.672 0.14 6.94 3 GLY G CA 1
ATOM 8098 C CA F GLY G 1 3 ? 16.277 -1.738 28.672 0.14 6.94 3 GLY G CA 1
ATOM 8099 C CA G GLY G 1 3 ? 16.276 -1.739 28.672 0.14 6.94 3 GLY G CA 1
ATOM 8100 C C A GLY G 1 3 ? 17.258 -1.722 36.339 0.14 16.85 3 GLY G C 1
ATOM 8101 C C B GLY G 1 3 ? 17.257 -1.721 36.339 0.14 16.85 3 GLY G C 1
ATOM 8102 C C C GLY G 1 3 ? 17.258 -1.721 36.339 0.14 16.85 3 GLY G C 1
ATOM 8103 C C D GLY G 1 3 ? 16.112 0.417 45.150 0.14 17.71 3 GLY G C 1
ATOM 8104 C C E GLY G 1 3 ? 16.687 -2.598 27.479 0.14 6.46 3 GLY G C 1
ATOM 8105 C C F GLY G 1 3 ? 16.686 -2.598 27.479 0.14 6.46 3 GLY G C 1
ATOM 8106 C C G GLY G 1 3 ? 16.688 -2.598 27.479 0.14 6.46 3 GLY G C 1
ATOM 8107 O O A GLY G 1 3 ? 18.115 -0.823 36.342 0.14 17.85 3 GLY G O 1
ATOM 8108 O O B GLY G 1 3 ? 18.112 -0.822 36.342 0.14 17.85 3 GLY G O 1
ATOM 8109 O O C GLY G 1 3 ? 18.115 -0.822 36.342 0.14 17.85 3 GLY G O 1
ATOM 8110 O O D GLY G 1 3 ? 16.054 1.494 44.544 0.14 17.52 3 GLY G O 1
ATOM 8111 O O E GLY G 1 3 ? 17.872 -2.954 27.295 0.14 7.16 3 GLY G O 1
ATOM 8112 O O F GLY G 1 3 ? 17.873 -2.954 27.295 0.14 7.16 3 GLY G O 1
ATOM 8113 O O G GLY G 1 3 ? 17.871 -2.954 27.295 0.14 7.16 3 GLY G O 1
ATOM 8114 N N A PRO G 1 4 ? 17.438 -2.871 35.675 0.14 14.86 4 PRO G N 1
ATOM 8115 N N B PRO G 1 4 ? 17.436 -2.871 35.675 0.14 14.86 4 PRO G N 1
ATOM 8116 N N C PRO G 1 4 ? 17.436 -2.870 35.675 0.14 14.86 4 PRO G N 1
ATOM 8117 N N D PRO G 1 4 ? 16.397 -0.990 44.589 0.14 21.89 4 PRO G N 1
ATOM 8118 N N E PRO G 1 4 ? 15.692 -2.964 26.666 0.14 6.29 4 PRO G N 1
ATOM 8119 N N F PRO G 1 4 ? 15.693 -2.964 26.666 0.14 6.29 4 PRO G N 1
ATOM 8120 N N G PRO G 1 4 ? 15.691 -2.964 26.666 0.14 6.29 4 PRO G N 1
ATOM 8121 C CA A PRO G 1 4 ? 18.547 -3.151 34.722 0.14 12.97 4 PRO G CA 1
ATOM 8122 C CA B PRO G 1 4 ? 18.543 -3.150 34.722 0.14 12.97 4 PRO G CA 1
ATOM 8123 C CA C PRO G 1 4 ? 18.546 -3.150 34.722 0.14 12.97 4 PRO G CA 1
ATOM 8124 C CA D PRO G 1 4 ? 17.374 -0.727 43.531 0.14 22.16 4 PRO G CA 1
ATOM 8125 C CA E PRO G 1 4 ? 15.946 -3.757 25.458 0.14 6.33 4 PRO G CA 1
ATOM 8126 C CA F PRO G 1 4 ? 15.945 -3.757 25.458 0.14 6.33 4 PRO G CA 1
ATOM 8127 C CA G PRO G 1 4 ? 15.947 -3.757 25.458 0.14 6.33 4 PRO G CA 1
ATOM 8128 C C A PRO G 1 4 ? 18.316 -2.454 33.371 0.14 11.45 4 PRO G C 1
ATOM 8129 C C B PRO G 1 4 ? 18.313 -2.453 33.371 0.14 11.45 4 PRO G C 1
ATOM 8130 C C C PRO G 1 4 ? 18.316 -2.453 33.371 0.14 11.45 4 PRO G C 1
ATOM 8131 C C D PRO G 1 4 ? 16.708 -0.358 42.202 0.14 22.28 4 PRO G C 1
ATOM 8132 C C E PRO G 1 4 ? 16.857 -3.031 24.478 0.14 5.74 4 PRO G C 1
ATOM 8133 C C F PRO G 1 4 ? 16.858 -3.031 24.478 0.14 5.74 4 PRO G C 1
ATOM 8134 C C G PRO G 1 4 ? 16.856 -3.031 24.478 0.14 5.74 4 PRO G C 1
ATOM 8135 O O A PRO G 1 4 ? 17.229 -1.912 33.142 0.14 10.84 4 PRO G O 1
ATOM 8136 O O B PRO G 1 4 ? 17.228 -1.912 33.142 0.14 10.84 4 PRO G O 1
ATOM 8137 O O C PRO G 1 4 ? 17.229 -1.910 33.142 0.14 10.84 4 PRO G O 1
ATOM 8138 O O D PRO G 1 4 ? 15.571 -0.745 41.949 0.14 21.68 4 PRO G O 1
ATOM 8139 O O E PRO G 1 4 ? 16.895 -1.782 24.454 0.14 4.81 4 PRO G O 1
ATOM 8140 O O F PRO G 1 4 ? 16.894 -1.782 24.454 0.14 4.81 4 PRO G O 1
ATOM 8141 O O G PRO G 1 4 ? 16.896 -1.782 24.454 0.14 4.81 4 PRO G O 1
ATOM 8219 N N A GLY G 1 6 ? 17.471 -1.388 29.546 0.14 7.65 6 GLY G N 1
ATOM 8220 N N B GLY G 1 6 ? 17.471 -1.387 29.546 0.14 7.65 6 GLY G N 1
ATOM 8221 N N C GLY G 1 6 ? 17.471 -1.389 29.546 0.14 7.65 6 GLY G N 1
ATOM 8222 N N D GLY G 1 6 ? 16.041 -0.465 38.097 0.14 20.48 6 GLY G N 1
ATOM 8223 N N E GLY G 1 6 ? 17.881 -1.308 21.058 0.14 3.36 6 GLY G N 1
ATOM 8224 N N F GLY G 1 6 ? 17.881 -1.309 21.058 0.14 3.36 6 GLY G N 1
ATOM 8225 N N G GLY G 1 6 ? 17.881 -1.307 21.058 0.14 3.36 6 GLY G N 1
ATOM 8226 C CA A GLY G 1 6 ? 16.328 -1.760 28.714 0.14 6.78 6 GLY G CA 1
ATOM 8227 C CA B GLY G 1 6 ? 16.329 -1.760 28.714 0.14 6.78 6 GLY G CA 1
ATOM 8228 C CA C GLY G 1 6 ? 16.327 -1.760 28.714 0.14 6.78 6 GLY G CA 1
ATOM 8229 C CA D GLY G 1 6 ? 15.963 -1.580 37.144 0.14 18.14 6 GLY G CA 1
ATOM 8230 C CA E GLY G 1 6 ? 17.087 -0.566 20.091 0.14 3.28 6 GLY G CA 1
ATOM 8231 C CA F GLY G 1 6 ? 17.086 -0.566 20.091 0.14 3.28 6 GLY G CA 1
ATOM 8232 C CA G GLY G 1 6 ? 17.088 -0.566 20.091 0.14 3.28 6 GLY G CA 1
ATOM 8233 C C A GLY G 1 6 ? 16.735 -2.603 27.512 0.14 6.40 6 GLY G C 1
ATOM 8234 C C B GLY G 1 6 ? 16.734 -2.603 27.512 0.14 6.40 6 GLY G C 1
ATOM 8235 C C C GLY G 1 6 ? 16.736 -2.603 27.512 0.14 6.40 6 GLY G C 1
ATOM 8236 C C D GLY G 1 6 ? 17.259 -1.721 36.339 0.14 16.85 6 GLY G C 1
ATOM 8237 C C E GLY G 1 6 ? 16.845 -1.384 18.834 0.14 3.86 6 GLY G C 1
ATOM 8238 C C F GLY G 1 6 ? 16.844 -1.384 18.834 0.14 3.86 6 GLY G C 1
ATOM 8239 C C G GLY G 1 6 ? 16.846 -1.384 18.834 0.14 3.86 6 GLY G C 1
ATOM 8240 O O A GLY G 1 6 ? 17.923 -2.943 27.313 0.14 7.09 6 GLY G O 1
ATOM 8241 O O B GLY G 1 6 ? 17.923 -2.942 27.313 0.14 7.09 6 GLY G O 1
ATOM 8242 O O C GLY G 1 6 ? 17.923 -2.944 27.313 0.14 7.09 6 GLY G O 1
ATOM 8243 O O D GLY G 1 6 ? 18.114 -0.822 36.342 0.14 17.85 6 GLY G O 1
ATOM 8244 O O E GLY G 1 6 ? 17.380 -2.497 18.662 0.14 3.79 6 GLY G O 1
ATOM 8245 O O F GLY G 1 6 ? 17.379 -2.497 18.662 0.14 3.79 6 GLY G O 1
ATOM 8246 O O G GLY G 1 6 ? 17.380 -2.496 18.662 0.14 3.79 6 GLY G O 1
ATOM 8247 N N A PRO G 1 7 ? 15.739 -2.971 26.704 0.14 6.22 7 PRO G N 1
ATOM 8248 N N B PRO G 1 7 ? 15.739 -2.972 26.704 0.14 6.22 7 PRO G N 1
ATOM 8249 N N C PRO G 1 7 ? 15.739 -2.970 26.704 0.14 6.22 7 PRO G N 1
ATOM 8250 N N D PRO G 1 7 ? 17.435 -2.870 35.675 0.14 14.86 7 PRO G N 1
ATOM 8251 N N E PRO G 1 7 ? 16.034 -0.841 17.934 0.14 3.53 7 PRO G N 1
ATOM 8252 N N F PRO G 1 7 ? 16.033 -0.841 17.934 0.14 3.53 7 PRO G N 1
ATOM 8253 N N G PRO G 1 7 ? 16.035 -0.841 17.934 0.14 3.53 7 PRO G N 1
ATOM 8254 C CA A PRO G 1 7 ? 16.029 -3.790 25.521 0.14 6.24 7 PRO G CA 1
ATOM 8255 C CA B PRO G 1 7 ? 16.029 -3.791 25.521 0.14 6.24 7 PRO G CA 1
ATOM 8256 C CA C PRO G 1 7 ? 16.028 -3.790 25.521 0.14 6.24 7 PRO G CA 1
ATOM 8257 C CA D PRO G 1 7 ? 18.545 -3.150 34.722 0.14 12.97 7 PRO G CA 1
ATOM 8258 C CA E PRO G 1 7 ? 15.693 -1.535 16.681 0.14 4.20 7 PRO G CA 1
ATOM 8259 C CA F PRO G 1 7 ? 15.693 -1.536 16.681 0.14 4.20 7 PRO G CA 1
ATOM 8260 C CA G PRO G 1 7 ? 15.693 -1.534 16.681 0.14 4.20 7 PRO G CA 1
ATOM 8261 C C A PRO G 1 7 ? 16.880 -3.045 24.501 0.14 5.72 7 PRO G C 1
ATOM 8262 C C B PRO G 1 7 ? 16.879 -3.045 24.501 0.14 5.72 7 PRO G C 1
ATOM 8263 C C C PRO G 1 7 ? 16.880 -3.044 24.501 0.14 5.72 7 PRO G C 1
ATOM 8264 C C D PRO G 1 7 ? 18.315 -2.453 33.371 0.14 11.45 7 PRO G C 1
ATOM 8265 C C E PRO G 1 7 ? 16.839 -1.580 15.687 0.14 3.48 7 PRO G C 1
ATOM 8266 C C F PRO G 1 7 ? 16.838 -1.580 15.687 0.14 3.48 7 PRO G C 1
ATOM 8267 C C G PRO G 1 7 ? 16.840 -1.580 15.687 0.14 3.48 7 PRO G C 1
ATOM 8268 O O A PRO G 1 7 ? 16.887 -1.794 24.465 0.14 4.81 7 PRO G O 1
ATOM 8269 O O B PRO G 1 7 ? 16.887 -1.793 24.465 0.14 4.81 7 PRO G O 1
ATOM 8270 O O C PRO G 1 7 ? 16.887 -1.795 24.465 0.14 4.81 7 PRO G O 1
ATOM 8271 O O D PRO G 1 7 ? 17.228 -1.910 33.142 0.14 10.84 7 PRO G O 1
ATOM 8272 O O E PRO G 1 7 ? 17.755 -0.734 15.758 0.14 3.30 7 PRO G O 1
ATOM 8273 O O F PRO G 1 7 ? 17.755 -0.735 15.758 0.14 3.30 7 PRO G O 1
ATOM 8274 O O G PRO G 1 7 ? 17.755 -0.733 15.758 0.14 3.30 7 PRO G O 1
ATOM 8352 N N A GLY G 1 9 ? 17.890 -1.302 21.071 0.14 3.37 9 GLY G N 1
ATOM 8353 N N B GLY G 1 9 ? 17.889 -1.302 21.071 0.14 3.37 9 GLY G N 1
ATOM 8354 N N C GLY G 1 9 ? 17.890 -1.301 21.071 0.14 3.37 9 GLY G N 1
ATOM 8355 N N D GLY G 1 9 ? 17.538 -1.175 29.713 0.14 7.30 9 GLY G N 1
ATOM 8356 N N E GLY G 1 9 ? 18.696 -0.621 12.407 0.14 3.11 9 GLY G N 1
ATOM 8357 N N F GLY G 1 9 ? 18.695 -0.621 12.407 0.14 3.11 9 GLY G N 1
ATOM 8358 N N G GLY G 1 9 ? 18.697 -0.621 12.407 0.14 3.11 9 GLY G N 1
ATOM 8359 C CA A GLY G 1 9 ? 17.107 -0.557 20.099 0.14 3.30 9 GLY G CA 1
ATOM 8360 C CA B GLY G 1 9 ? 17.109 -0.557 20.099 0.14 3.30 9 GLY G CA 1
ATOM 8361 C CA C GLY G 1 9 ? 17.108 -0.557 20.099 0.14 3.30 9 GLY G CA 1
ATOM 8362 C CA D GLY G 1 9 ? 16.505 -1.514 28.734 0.14 6.85 9 GLY G CA 1
ATOM 8363 C CA E GLY G 1 9 ? 18.689 0.690 11.758 0.14 3.64 9 GLY G CA 1
ATOM 8364 C CA F GLY G 1 9 ? 18.689 0.691 11.758 0.14 3.64 9 GLY G CA 1
ATOM 8365 C CA G GLY G 1 9 ? 18.688 0.690 11.758 0.14 3.64 9 GLY G CA 1
ATOM 8366 C C A GLY G 1 9 ? 16.859 -1.389 18.854 0.14 3.87 9 GLY G C 1
ATOM 8367 C C B GLY G 1 9 ? 16.858 -1.389 18.854 0.14 3.87 9 GLY G C 1
ATOM 8368 C C C GLY G 1 9 ? 16.860 -1.389 18.854 0.14 3.87 9 GLY G C 1
ATOM 8369 C C D GLY G 1 9 ? 17.064 -2.421 27.651 0.14 6.04 9 GLY G C 1
ATOM 8370 C C E GLY G 1 9 ? 18.047 0.663 10.376 0.14 3.73 9 GLY G C 1
ATOM 8371 C C F GLY G 1 9 ? 18.047 0.662 10.376 0.14 3.73 9 GLY G C 1
ATOM 8372 C C G GLY G 1 9 ? 18.047 0.664 10.376 0.14 3.73 9 GLY G C 1
ATOM 8373 O O A GLY G 1 9 ? 17.405 -2.495 18.680 0.14 3.86 9 GLY G O 1
ATOM 8374 O O B GLY G 1 9 ? 17.404 -2.495 18.680 0.14 3.86 9 GLY G O 1
ATOM 8375 O O C GLY G 1 9 ? 17.406 -2.495 18.680 0.14 3.86 9 GLY G O 1
ATOM 8376 O O D GLY G 1 9 ? 18.300 -2.591 27.522 0.14 6.71 9 GLY G O 1
ATOM 8377 O O E GLY G 1 9 ? 17.638 -0.382 9.864 0.14 3.94 9 GLY G O 1
ATOM 8378 O O F GLY G 1 9 ? 17.639 -0.382 9.864 0.14 3.94 9 GLY G O 1
ATOM 8379 O O G GLY G 1 9 ? 17.637 -0.382 9.864 0.14 3.94 9 GLY G O 1
ATOM 8380 N N A PRO G 1 10 ? 16.019 -0.870 17.971 0.14 3.53 10 PRO G N 1
ATOM 8381 N N B PRO G 1 10 ? 16.018 -0.870 17.971 0.14 3.53 10 PRO G N 1
ATOM 8382 N N C PRO G 1 10 ? 16.020 -0.870 17.971 0.14 3.53 10 PRO G N 1
ATOM 8383 N N D PRO G 1 10 ? 16.161 -3.006 26.854 0.14 5.20 10 PRO G N 1
ATOM 8384 N N E PRO G 1 10 ? 17.946 1.851 9.761 0.14 4.45 10 PRO G N 1
ATOM 8385 N N F PRO G 1 10 ? 17.946 1.852 9.761 0.14 4.45 10 PRO G N 1
ATOM 8386 N N G PRO G 1 10 ? 17.946 1.850 9.761 0.14 4.45 10 PRO G N 1
ATOM 8387 C CA A PRO G 1 10 ? 15.707 -1.632 16.746 0.14 4.28 10 PRO G CA 1
ATOM 8388 C CA B PRO G 1 10 ? 15.706 -1.632 16.746 0.14 4.28 10 PRO G CA 1
ATOM 8389 C CA C PRO G 1 10 ? 15.708 -1.632 16.746 0.14 4.28 10 PRO G CA 1
ATOM 8390 C CA D PRO G 1 10 ? 16.538 -3.950 25.797 0.14 4.50 10 PRO G CA 1
ATOM 8391 C CA E PRO G 1 10 ? 17.389 1.997 8.415 0.14 4.13 10 PRO G CA 1
ATOM 8392 C CA F PRO G 1 10 ? 17.389 1.996 8.415 0.14 4.13 10 PRO G CA 1
ATOM 8393 C CA G PRO G 1 10 ? 17.389 1.998 8.415 0.14 4.13 10 PRO G CA 1
ATOM 8394 C C A PRO G 1 10 ? 16.824 -1.603 15.708 0.14 3.52 10 PRO G C 1
ATOM 8395 C C B PRO G 1 10 ? 16.825 -1.603 15.708 0.14 3.52 10 PRO G C 1
ATOM 8396 C C C PRO G 1 10 ? 16.823 -1.603 15.708 0.14 3.52 10 PRO G C 1
ATOM 8397 C C D PRO G 1 10 ? 17.100 -3.172 24.619 0.14 4.69 10 PRO G C 1
ATOM 8398 C C E PRO G 1 10 ? 18.190 1.302 7.307 0.14 3.63 10 PRO G C 1
ATOM 8399 C C F PRO G 1 10 ? 18.190 1.303 7.307 0.14 3.63 10 PRO G C 1
ATOM 8400 C C G PRO G 1 10 ? 18.190 1.301 7.307 0.14 3.63 10 PRO G C 1
ATOM 8401 O O A PRO G 1 10 ? 17.718 -0.727 15.773 0.14 3.39 10 PRO G O 1
ATOM 8402 O O B PRO G 1 10 ? 17.718 -0.726 15.773 0.14 3.39 10 PRO G O 1
ATOM 8403 O O C PRO G 1 10 ? 17.718 -0.728 15.773 0.14 3.39 10 PRO G O 1
ATOM 8404 O O D PRO G 1 10 ? 16.933 -1.938 24.539 0.14 4.25 10 PRO G O 1
ATOM 8405 O O E PRO G 1 10 ? 19.341 0.893 7.510 0.14 3.28 10 PRO G O 1
ATOM 8406 O O F PRO G 1 10 ? 19.341 0.894 7.510 0.14 3.28 10 PRO G O 1
ATOM 8407 O O G PRO G 1 10 ? 19.341 0.892 7.510 0.14 3.28 10 PRO G O 1
ATOM 8485 N N A GLY G 1 12 ? 18.752 -0.602 12.508 0.14 3.41 12 GLY G N 1
ATOM 8486 N N B GLY G 1 12 ? 18.753 -0.602 12.508 0.14 3.41 12 GLY G N 1
ATOM 8487 N N C GLY G 1 12 ? 18.751 -0.602 12.508 0.14 3.41 12 GLY G N 1
ATOM 8488 N N D GLY G 1 12 ? 17.906 -1.280 21.171 0.14 3.22 12 GLY G N 1
ATOM 8489 N N E GLY G 1 12 ? 20.581 0.866 4.149 0.14 3.37 12 GLY G N 1
ATOM 8490 N N F GLY G 1 12 ? 20.582 0.866 4.149 0.14 3.37 12 GLY G N 1
ATOM 8491 N N G GLY G 1 12 ? 20.580 0.866 4.149 0.14 3.37 12 GLY G N 1
ATOM 8492 C CA A GLY G 1 12 ? 18.753 0.651 11.759 0.14 4.08 12 GLY G CA 1
ATOM 8493 C CA B GLY G 1 12 ? 18.751 0.651 11.758 0.14 4.08 12 GLY G CA 1
ATOM 8494 C CA C GLY G 1 12 ? 18.753 0.651 11.758 0.14 4.08 12 GLY G CA 1
ATOM 8495 C CA D GLY G 1 12 ? 17.154 -0.524 20.199 0.14 3.01 12 GLY G CA 1
ATOM 8496 C CA E GLY G 1 12 ? 21.701 1.600 3.595 0.14 3.95 12 GLY G CA 1
ATOM 8497 C CA F GLY G 1 12 ? 21.702 1.600 3.595 0.14 3.95 12 GLY G CA 1
ATOM 8498 C CA G GLY G 1 12 ? 21.700 1.600 3.595 0.14 3.95 12 GLY G CA 1
ATOM 8499 C C A GLY G 1 12 ? 17.984 0.520 10.451 0.14 4.40 12 GLY G C 1
ATOM 8500 C C B GLY G 1 12 ? 17.982 0.520 10.451 0.14 4.40 12 GLY G C 1
ATOM 8501 C C C GLY G 1 12 ? 17.983 0.520 10.451 0.14 4.40 12 GLY G C 1
ATOM 8502 C C D GLY G 1 12 ? 16.915 -1.380 18.979 0.14 3.41 12 GLY G C 1
ATOM 8503 C C E GLY G 1 12 ? 21.278 2.363 2.354 0.14 4.38 12 GLY G C 1
ATOM 8504 C C F GLY G 1 12 ? 21.277 2.363 2.354 0.14 4.38 12 GLY G C 1
ATOM 8505 C C G GLY G 1 12 ? 21.279 2.363 2.354 0.14 4.38 12 GLY G C 1
ATOM 8506 O O A GLY G 1 12 ? 17.515 -0.563 10.078 0.14 4.72 12 GLY G O 1
ATOM 8507 O O B GLY G 1 12 ? 17.516 -0.563 10.078 0.14 4.72 12 GLY G O 1
ATOM 8508 O O C GLY G 1 12 ? 17.514 -0.563 10.078 0.14 4.72 12 GLY G O 1
ATOM 8509 O O D GLY G 1 12 ? 17.415 -2.513 18.861 0.14 3.87 12 GLY G O 1
ATOM 8510 O O E GLY G 1 12 ? 20.182 2.158 1.805 0.14 4.73 12 GLY G O 1
ATOM 8511 O O F GLY G 1 12 ? 20.183 2.158 1.805 0.14 4.73 12 GLY G O 1
ATOM 8512 O O G GLY G 1 12 ? 20.181 2.158 1.805 0.14 4.73 12 GLY G O 1
ATOM 8569 N N A PRO G 1 14 ? 17.495 0.839 6.188 0.14 4.32 14 PRO G N 1
ATOM 8570 N N B PRO G 1 14 ? 17.495 0.838 6.188 0.14 4.32 14 PRO G N 1
ATOM 8571 N N C PRO G 1 14 ? 17.494 0.839 6.188 0.14 4.32 14 PRO G N 1
ATOM 8572 N N D PRO G 1 14 ? 16.727 -2.529 14.785 0.14 2.42 14 PRO G N 1
ATOM 8573 N N E PRO G 1 14 ? 21.346 3.337 -1.696 0.14 4.91 14 PRO G N 1
ATOM 8574 N N F PRO G 1 14 ? 21.346 3.336 -1.696 0.14 4.91 14 PRO G N 1
ATOM 8575 N N G PRO G 1 14 ? 21.346 3.338 -1.696 0.14 4.91 14 PRO G N 1
ATOM 8576 C CA A PRO G 1 14 ? 18.340 0.403 5.072 0.14 4.36 14 PRO G CA 1
ATOM 8577 C CA B PRO G 1 14 ? 18.341 0.403 5.072 0.14 4.36 14 PRO G CA 1
ATOM 8578 C CA C PRO G 1 14 ? 18.340 0.404 5.072 0.14 4.36 14 PRO G CA 1
ATOM 8579 C CA D PRO G 1 14 ? 17.490 -2.412 13.531 0.14 2.19 14 PRO G CA 1
ATOM 8580 C CA E PRO G 1 14 ? 21.482 2.525 -2.882 0.14 5.13 14 PRO G CA 1
ATOM 8581 C CA F PRO G 1 14 ? 21.482 2.524 -2.882 0.14 5.13 14 PRO G CA 1
ATOM 8582 C CA G PRO G 1 14 ? 21.482 2.526 -2.882 0.14 5.13 14 PRO G CA 1
ATOM 8583 C C A PRO G 1 14 ? 19.407 1.442 4.690 0.14 3.81 14 PRO G C 1
ATOM 8584 C C B PRO G 1 14 ? 19.407 1.441 4.690 0.14 3.81 14 PRO G C 1
ATOM 8585 C C C PRO G 1 14 ? 19.407 1.443 4.690 0.14 3.81 14 PRO G C 1
ATOM 8586 C C D PRO G 1 14 ? 17.531 -0.992 12.978 0.14 3.03 14 PRO G C 1
ATOM 8587 C C E PRO G 1 14 ? 22.933 2.474 -3.309 0.14 5.31 14 PRO G C 1
ATOM 8588 C C F PRO G 1 14 ? 22.933 2.473 -3.309 0.14 5.31 14 PRO G C 1
ATOM 8589 C C G PRO G 1 14 ? 22.933 2.475 -3.309 0.14 5.31 14 PRO G C 1
ATOM 8590 O O A PRO G 1 14 ? 19.158 2.653 4.744 0.14 4.01 14 PRO G O 1
ATOM 8591 O O B PRO G 1 14 ? 19.158 2.652 4.744 0.14 4.01 14 PRO G O 1
ATOM 8592 O O C PRO G 1 14 ? 19.158 2.654 4.744 0.14 4.01 14 PRO G O 1
ATOM 8593 O O D PRO G 1 14 ? 16.501 -0.298 12.910 0.14 3.30 14 PRO G O 1
ATOM 8594 O O E PRO G 1 14 ? 23.679 3.439 -3.131 0.14 5.95 14 PRO G O 1
ATOM 8595 O O F PRO G 1 14 ? 23.679 3.438 -3.131 0.14 5.95 14 PRO G O 1
ATOM 8596 O O G PRO G 1 14 ? 23.678 3.439 -3.131 0.14 5.95 14 PRO G O 1
ATOM 8618 N N A GLY G 1 15 ? 20.552 0.950 4.215 0.14 4.11 15 GLY G N 1
ATOM 8619 N N B GLY G 1 15 ? 20.552 0.951 4.215 0.14 4.11 15 GLY G N 1
ATOM 8620 N N C GLY G 1 15 ? 20.551 0.950 4.215 0.14 4.11 15 GLY G N 1
ATOM 8621 N N D GLY G 1 15 ? 18.710 -0.582 12.534 0.14 3.13 15 GLY G N 1
ATOM 8622 N N E GLY G 1 15 ? 23.321 1.357 -3.922 0.14 4.89 15 GLY G N 1
ATOM 8623 N N F GLY G 1 15 ? 23.321 1.356 -3.922 0.14 4.89 15 GLY G N 1
ATOM 8624 N N G GLY G 1 15 ? 23.321 1.358 -3.922 0.14 4.89 15 GLY G N 1
ATOM 8625 C CA A GLY G 1 15 ? 21.610 1.839 3.767 0.14 4.10 15 GLY G CA 1
ATOM 8626 C CA B GLY G 1 15 ? 21.611 1.839 3.767 0.14 4.10 15 GLY G CA 1
ATOM 8627 C CA C GLY G 1 15 ? 21.610 1.838 3.767 0.14 4.10 15 GLY G CA 1
ATOM 8628 C CA D GLY G 1 15 ? 18.834 0.647 11.763 0.14 4.03 15 GLY G CA 1
ATOM 8629 C CA E GLY G 1 15 ? 24.638 1.280 -4.512 0.14 4.39 15 GLY G CA 1
ATOM 8630 C CA F GLY G 1 15 ? 24.638 1.281 -4.512 0.14 4.39 15 GLY G CA 1
ATOM 8631 C CA G GLY G 1 15 ? 24.637 1.280 -4.512 0.14 4.39 15 GLY G CA 1
ATOM 8632 C C A GLY G 1 15 ? 21.314 2.484 2.420 0.14 4.68 15 GLY G C 1
ATOM 8633 C C B GLY G 1 15 ? 21.313 2.484 2.420 0.14 4.68 15 GLY G C 1
ATOM 8634 C C C GLY G 1 15 ? 21.315 2.484 2.420 0.14 4.68 15 GLY G C 1
ATOM 8635 C C D GLY G 1 15 ? 18.043 0.549 10.467 0.14 4.36 15 GLY G C 1
ATOM 8636 C C E GLY G 1 15 ? 24.791 2.249 -5.674 0.14 3.97 15 GLY G C 1
ATOM 8637 C C F GLY G 1 15 ? 24.792 2.249 -5.674 0.14 3.97 15 GLY G C 1
ATOM 8638 C C G GLY G 1 15 ? 24.790 2.249 -5.674 0.14 3.97 15 GLY G C 1
ATOM 8639 O O A GLY G 1 15 ? 20.259 2.255 1.801 0.14 4.78 15 GLY G O 1
ATOM 8640 O O B GLY G 1 15 ? 20.258 2.255 1.801 0.14 4.78 15 GLY G O 1
ATOM 8641 O O C GLY G 1 15 ? 20.259 2.254 1.801 0.14 4.78 15 GLY G O 1
ATOM 8642 O O D GLY G 1 15 ? 17.540 -0.517 10.090 0.14 4.85 15 GLY G O 1
ATOM 8643 O O E GLY G 1 15 ? 23.834 2.908 -6.094 0.14 4.08 15 GLY G O 1
ATOM 8644 O O F GLY G 1 15 ? 23.834 2.907 -6.094 0.14 4.08 15 GLY G O 1
ATOM 8645 O O G GLY G 1 15 ? 23.834 2.909 -6.094 0.14 4.08 15 GLY G O 1
ATOM 8702 N N A PRO G 1 17 ? 21.406 3.325 -1.655 0.14 4.92 17 PRO G N 1
ATOM 8703 N N B PRO G 1 17 ? 21.405 3.325 -1.655 0.14 4.92 17 PRO G N 1
ATOM 8704 N N C PRO G 1 17 ? 21.407 3.325 -1.655 0.14 4.92 17 PRO G N 1
ATOM 8705 N N D PRO G 1 17 ? 17.490 0.857 6.237 0.14 4.27 17 PRO G N 1
ATOM 8706 N N E PRO G 1 17 ? 25.619 3.545 -9.669 0.14 3.32 17 PRO G N 1
ATOM 8707 N N F PRO G 1 17 ? 25.618 3.545 -9.669 0.14 3.32 17 PRO G N 1
ATOM 8708 N N G PRO G 1 17 ? 25.619 3.544 -9.669 0.14 3.32 17 PRO G N 1
ATOM 8709 C CA A PRO G 1 17 ? 21.535 2.441 -2.794 0.14 5.03 17 PRO G CA 1
ATOM 8710 C CA B PRO G 1 17 ? 21.534 2.441 -2.794 0.14 5.03 17 PRO G CA 1
ATOM 8711 C CA C PRO G 1 17 ? 21.536 2.441 -2.794 0.14 5.03 17 PRO G CA 1
ATOM 8712 C CA D PRO G 1 17 ? 18.329 0.367 5.145 0.14 4.25 17 PRO G CA 1
ATOM 8713 C CA E PRO G 1 17 ? 25.307 3.056 -11.011 0.14 3.63 17 PRO G CA 1
ATOM 8714 C CA F PRO G 1 17 ? 25.306 3.056 -11.011 0.14 3.63 17 PRO G CA 1
ATOM 8715 C CA G PRO G 1 17 ? 25.308 3.056 -11.011 0.14 3.63 17 PRO G CA 1
ATOM 8716 C C A PRO G 1 17 ? 22.972 2.421 -3.293 0.14 5.18 17 PRO G C 1
ATOM 8717 C C B PRO G 1 17 ? 22.971 2.421 -3.293 0.14 5.18 17 PRO G C 1
ATOM 8718 C C C PRO G 1 17 ? 22.973 2.421 -3.293 0.14 5.18 17 PRO G C 1
ATOM 8719 C C D PRO G 1 17 ? 19.395 1.388 4.714 0.14 3.57 17 PRO G C 1
ATOM 8720 C C E PRO G 1 17 ? 26.239 1.925 -11.409 0.14 3.63 17 PRO G C 1
ATOM 8721 C C F PRO G 1 17 ? 26.239 1.924 -11.409 0.14 3.63 17 PRO G C 1
ATOM 8722 C C G PRO G 1 17 ? 26.239 1.926 -11.409 0.14 3.63 17 PRO G C 1
ATOM 8723 O O A PRO G 1 17 ? 23.717 3.389 -3.125 0.14 5.73 17 PRO G O 1
ATOM 8724 O O B PRO G 1 17 ? 23.716 3.389 -3.125 0.14 5.73 17 PRO G O 1
ATOM 8725 O O C PRO G 1 17 ? 23.718 3.389 -3.125 0.14 5.73 17 PRO G O 1
ATOM 8726 O O D PRO G 1 17 ? 19.157 2.604 4.736 0.14 3.91 17 PRO G O 1
ATOM 8727 O O E PRO G 1 17 ? 27.435 1.938 -11.043 0.14 4.70 17 PRO G O 1
ATOM 8728 O O F PRO G 1 17 ? 27.435 1.937 -11.043 0.14 4.70 17 PRO G O 1
ATOM 8729 O O G PRO G 1 17 ? 27.435 1.939 -11.043 0.14 4.70 17 PRO G O 1
ATOM 8751 N N A GLY G 1 18 ? 23.349 1.324 -3.946 0.14 4.73 18 GLY G N 1
ATOM 8752 N N B GLY G 1 18 ? 23.349 1.325 -3.946 0.14 4.73 18 GLY G N 1
ATOM 8753 N N C GLY G 1 18 ? 23.349 1.323 -3.946 0.14 4.73 18 GLY G N 1
ATOM 8754 N N D GLY G 1 18 ? 20.531 0.872 4.244 0.14 3.46 18 GLY G N 1
ATOM 8755 N N E GLY G 1 18 ? 25.708 0.961 -12.151 0.14 3.68 18 GLY G N 1
ATOM 8756 N N F GLY G 1 18 ? 25.707 0.961 -12.151 0.14 3.68 18 GLY G N 1
ATOM 8757 N N G GLY G 1 18 ? 25.709 0.961 -12.151 0.14 3.68 18 GLY G N 1
ATOM 8758 C CA A GLY G 1 18 ? 24.644 1.279 -4.593 0.14 4.21 18 GLY G CA 1
ATOM 8759 C CA B GLY G 1 18 ? 24.644 1.278 -4.593 0.14 4.21 18 GLY G CA 1
ATOM 8760 C CA C GLY G 1 18 ? 24.645 1.279 -4.593 0.14 4.21 18 GLY G CA 1
ATOM 8761 C CA D GLY G 1 18 ? 21.525 1.741 3.649 0.14 3.11 18 GLY G CA 1
ATOM 8762 C CA E GLY G 1 18 ? 26.510 -0.189 -12.576 0.14 3.84 18 GLY G CA 1
ATOM 8763 C CA F GLY G 1 18 ? 26.511 -0.189 -12.576 0.14 3.84 18 GLY G CA 1
ATOM 8764 C CA G GLY G 1 18 ? 26.510 -0.188 -12.576 0.14 3.84 18 GLY G CA 1
ATOM 8765 C C A GLY G 1 18 ? 24.747 2.307 -5.710 0.14 3.81 18 GLY G C 1
ATOM 8766 C C B GLY G 1 18 ? 24.746 2.307 -5.710 0.14 3.81 18 GLY G C 1
ATOM 8767 C C C GLY G 1 18 ? 24.748 2.307 -5.710 0.14 3.81 18 GLY G C 1
ATOM 8768 C C D GLY G 1 18 ? 21.025 2.344 2.349 0.14 3.05 18 GLY G C 1
ATOM 8769 C C E GLY G 1 18 ? 27.536 0.163 -13.633 0.14 3.43 18 GLY G C 1
ATOM 8770 C C F GLY G 1 18 ? 27.536 0.162 -13.633 0.14 3.43 18 GLY G C 1
ATOM 8771 C C G GLY G 1 18 ? 27.536 0.164 -13.633 0.14 3.43 18 GLY G C 1
ATOM 8772 O O A GLY G 1 18 ? 23.736 2.853 -6.168 0.14 4.17 18 GLY G O 1
ATOM 8773 O O B GLY G 1 18 ? 23.736 2.854 -6.168 0.14 4.17 18 GLY G O 1
ATOM 8774 O O C GLY G 1 18 ? 23.736 2.852 -6.168 0.14 4.17 18 GLY G O 1
ATOM 8775 O O D GLY G 1 18 ? 19.990 1.926 1.793 0.14 3.85 18 GLY G O 1
ATOM 8776 O O E GLY G 1 18 ? 27.662 1.324 -14.083 0.14 3.58 18 GLY G O 1
ATOM 8777 O O F GLY G 1 18 ? 27.662 1.323 -14.083 0.14 3.58 18 GLY G O 1
ATOM 8778 O O G GLY G 1 18 ? 27.662 1.325 -14.083 0.14 3.58 18 GLY G O 1
ATOM 8779 N N A PRO G 1 19 ? 25.980 2.577 -6.158 0.14 3.55 19 PRO G N 1
ATOM 8780 N N B PRO G 1 19 ? 25.981 2.577 -6.158 0.14 3.55 19 PRO G N 1
ATOM 8781 N N C PRO G 1 19 ? 25.980 2.578 -6.158 0.14 3.55 19 PRO G N 1
ATOM 8782 N N D PRO G 1 19 ? 21.759 3.350 1.846 0.14 3.38 19 PRO G N 1
ATOM 8783 N N E PRO G 1 19 ? 28.284 -0.854 -14.055 0.14 3.54 19 PRO G N 1
ATOM 8784 N N F PRO G 1 19 ? 28.284 -0.853 -14.055 0.14 3.54 19 PRO G N 1
ATOM 8785 N N G PRO G 1 19 ? 28.284 -0.855 -14.055 0.14 3.54 19 PRO G N 1
ATOM 8786 C CA A PRO G 1 19 ? 26.176 3.486 -7.300 0.14 3.55 19 PRO G CA 1
ATOM 8787 C CA B PRO G 1 19 ? 26.176 3.487 -7.300 0.14 3.55 19 PRO G CA 1
ATOM 8788 C CA C PRO G 1 19 ? 26.176 3.485 -7.300 0.14 3.55 19 PRO G CA 1
ATOM 8789 C CA D PRO G 1 19 ? 21.422 4.015 0.560 0.14 2.95 19 PRO G CA 1
ATOM 8790 C CA E PRO G 1 19 ? 29.304 -0.691 -15.092 0.14 3.37 19 PRO G CA 1
ATOM 8791 C CA F PRO G 1 19 ? 29.304 -0.692 -15.092 0.14 3.37 19 PRO G CA 1
ATOM 8792 C CA G PRO G 1 19 ? 29.304 -0.690 -15.092 0.14 3.37 19 PRO G CA 1
ATOM 8793 C C A PRO G 1 19 ? 25.714 2.799 -8.608 0.14 3.16 19 PRO G C 1
ATOM 8794 C C B PRO G 1 19 ? 25.714 2.798 -8.608 0.14 3.16 19 PRO G C 1
ATOM 8795 C C C PRO G 1 19 ? 25.713 2.799 -8.608 0.14 3.16 19 PRO G C 1
ATOM 8796 C C D PRO G 1 19 ? 21.787 3.058 -0.606 0.14 3.26 19 PRO G C 1
ATOM 8797 C C E PRO G 1 19 ? 28.727 -0.226 -16.443 0.14 3.03 19 PRO G C 1
ATOM 8798 C C F PRO G 1 19 ? 28.727 -0.225 -16.443 0.14 3.03 19 PRO G C 1
ATOM 8799 C C G PRO G 1 19 ? 28.727 -0.227 -16.443 0.14 3.03 19 PRO G C 1
ATOM 8800 O O A PRO G 1 19 ? 25.408 1.597 -8.615 0.14 3.59 19 PRO G O 1
ATOM 8801 O O B PRO G 1 19 ? 25.408 1.596 -8.615 0.14 3.59 19 PRO G O 1
ATOM 8802 O O C PRO G 1 19 ? 25.408 1.598 -8.615 0.14 3.59 19 PRO G O 1
ATOM 8803 O O D PRO G 1 19 ? 22.521 2.080 -0.409 0.14 3.90 19 PRO G O 1
ATOM 8804 O O E PRO G 1 19 ? 27.555 -0.502 -16.746 0.14 3.43 19 PRO G O 1
ATOM 8805 O O F PRO G 1 19 ? 27.555 -0.503 -16.746 0.14 3.43 19 PRO G O 1
ATOM 8806 O O G PRO G 1 19 ? 27.555 -0.501 -16.746 0.14 3.43 19 PRO G O 1
ATOM 8884 N N A GLY G 1 21 ? 25.651 0.905 -12.188 0.14 3.76 21 GLY G N 1
ATOM 8885 N N B GLY G 1 21 ? 25.651 0.904 -12.188 0.14 3.76 21 GLY G N 1
ATOM 8886 N N C GLY G 1 21 ? 25.651 0.906 -12.188 0.14 3.76 21 GLY G N 1
ATOM 8887 N N D GLY G 1 21 ? 23.382 1.321 -3.975 0.14 3.92 21 GLY G N 1
ATOM 8888 N N E GLY G 1 21 ? 27.791 -0.519 -20.297 0.14 3.16 21 GLY G N 1
ATOM 8889 N N F GLY G 1 21 ? 27.791 -0.518 -20.297 0.14 3.16 21 GLY G N 1
ATOM 8890 N N G GLY G 1 21 ? 27.792 -0.519 -20.297 0.14 3.16 21 GLY G N 1
ATOM 8891 C CA A GLY G 1 21 ? 26.464 -0.198 -12.709 0.14 3.92 21 GLY G CA 1
ATOM 8892 C CA B GLY G 1 21 ? 26.464 -0.197 -12.707 0.14 3.92 21 GLY G CA 1
ATOM 8893 C CA C GLY G 1 21 ? 26.464 -0.199 -12.708 0.14 3.92 21 GLY G CA 1
ATOM 8894 C CA D GLY G 1 21 ? 24.689 1.268 -4.587 0.14 3.76 21 GLY G CA 1
ATOM 8895 C CA E GLY G 1 21 ? 27.447 -1.645 -21.143 0.14 3.76 21 GLY G CA 1
ATOM 8896 C CA F GLY G 1 21 ? 27.447 -1.644 -21.143 0.14 3.76 21 GLY G CA 1
ATOM 8897 C CA G GLY G 1 21 ? 27.447 -1.646 -21.143 0.14 3.76 21 GLY G CA 1
ATOM 8898 C C A GLY G 1 21 ? 27.541 0.280 -13.663 0.14 3.42 21 GLY G C 1
ATOM 8899 C C B GLY G 1 21 ? 27.541 0.281 -13.663 0.14 3.42 21 GLY G C 1
ATOM 8900 C C C GLY G 1 21 ? 27.542 0.280 -13.663 0.14 3.42 21 GLY G C 1
ATOM 8901 C C D GLY G 1 21 ? 24.787 2.295 -5.707 0.14 3.59 21 GLY G C 1
ATOM 8902 C C E GLY G 1 21 ? 28.560 -1.990 -22.109 0.14 4.41 21 GLY G C 1
ATOM 8903 C C F GLY G 1 21 ? 28.561 -1.990 -22.109 0.14 4.41 21 GLY G C 1
ATOM 8904 C C G GLY G 1 21 ? 28.560 -1.991 -22.109 0.14 4.41 21 GLY G C 1
ATOM 8905 O O A GLY G 1 21 ? 27.620 1.466 -14.045 0.14 3.51 21 GLY G O 1
ATOM 8906 O O B GLY G 1 21 ? 27.621 1.466 -14.045 0.14 3.51 21 GLY G O 1
ATOM 8907 O O C GLY G 1 21 ? 27.620 1.465 -14.045 0.14 3.51 21 GLY G O 1
ATOM 8908 O O D GLY G 1 21 ? 23.771 2.837 -6.157 0.14 4.00 21 GLY G O 1
ATOM 8909 O O E GLY G 1 21 ? 29.546 -1.266 -22.249 0.14 4.40 21 GLY G O 1
ATOM 8910 O O F GLY G 1 21 ? 29.546 -1.265 -22.249 0.14 4.40 21 GLY G O 1
ATOM 8911 O O G GLY G 1 21 ? 29.546 -1.267 -22.249 0.14 4.40 21 GLY G O 1
ATOM 8912 N N A PRO G 1 22 ? 28.379 -0.653 -14.097 0.14 3.51 22 PRO G N 1
ATOM 8913 N N B PRO G 1 22 ? 28.378 -0.653 -14.095 0.14 3.51 22 PRO G N 1
ATOM 8914 N N C PRO G 1 22 ? 28.379 -0.654 -14.095 0.14 3.51 22 PRO G N 1
ATOM 8915 N N D PRO G 1 22 ? 26.014 2.569 -6.166 0.14 3.45 22 PRO G N 1
ATOM 8916 N N E PRO G 1 22 ? 28.387 -3.113 -22.803 0.14 5.07 22 PRO G N 1
ATOM 8917 N N F PRO G 1 22 ? 28.387 -3.112 -22.803 0.14 5.07 22 PRO G N 1
ATOM 8918 N N G PRO G 1 22 ? 28.387 -3.114 -22.803 0.14 5.07 22 PRO G N 1
ATOM 8919 C CA A PRO G 1 22 ? 29.439 -0.281 -15.028 0.14 3.25 22 PRO G CA 1
ATOM 8920 C CA B PRO G 1 22 ? 29.439 -0.282 -15.026 0.14 3.25 22 PRO G CA 1
ATOM 8921 C CA C PRO G 1 22 ? 29.439 -0.280 -15.026 0.14 3.25 22 PRO G CA 1
ATOM 8922 C CA D PRO G 1 22 ? 26.180 3.486 -7.305 0.14 3.48 22 PRO G CA 1
ATOM 8923 C CA E PRO G 1 22 ? 29.307 -3.564 -23.844 0.14 6.20 22 PRO G CA 1
ATOM 8924 C CA F PRO G 1 22 ? 29.307 -3.563 -23.844 0.14 6.20 22 PRO G CA 1
ATOM 8925 C CA G PRO G 1 22 ? 29.307 -3.565 -23.844 0.14 6.20 22 PRO G CA 1
ATOM 8926 C C A PRO G 1 22 ? 28.836 -0.071 -16.429 0.14 2.61 22 PRO G C 1
ATOM 8927 C C B PRO G 1 22 ? 28.836 -0.072 -16.427 0.14 2.61 22 PRO G C 1
ATOM 8928 C C C PRO G 1 22 ? 28.836 -0.070 -16.427 0.14 2.61 22 PRO G C 1
ATOM 8929 C C D PRO G 1 22 ? 25.713 2.798 -8.611 0.14 3.13 22 PRO G C 1
ATOM 8930 C C E PRO G 1 22 ? 29.412 -2.572 -24.995 0.14 5.29 22 PRO G C 1
ATOM 8931 C C F PRO G 1 22 ? 29.412 -2.571 -24.995 0.14 5.29 22 PRO G C 1
ATOM 8932 C C G PRO G 1 22 ? 29.412 -2.573 -24.995 0.14 5.29 22 PRO G C 1
ATOM 8933 O O A PRO G 1 22 ? 27.676 -0.474 -16.686 0.14 3.18 22 PRO G O 1
ATOM 8934 O O B PRO G 1 22 ? 27.675 -0.474 -16.684 0.14 3.18 22 PRO G O 1
ATOM 8935 O O C PRO G 1 22 ? 27.677 -0.474 -16.684 0.14 3.18 22 PRO G O 1
ATOM 8936 O O D PRO G 1 22 ? 25.406 1.596 -8.616 0.14 3.55 22 PRO G O 1
ATOM 8937 O O E PRO G 1 22 ? 28.469 -1.855 -25.267 0.14 5.29 22 PRO G O 1
ATOM 8938 O O F PRO G 1 22 ? 28.469 -1.854 -25.267 0.14 5.29 22 PRO G O 1
ATOM 8939 O O G PRO G 1 22 ? 28.469 -1.856 -25.267 0.14 5.29 22 PRO G O 1
ATOM 9017 N N A GLY G 1 24 ? 27.782 -0.534 -20.307 0.14 3.10 24 GLY G N 1
ATOM 9018 N N B GLY G 1 24 ? 27.781 -0.534 -20.307 0.14 3.10 24 GLY G N 1
ATOM 9019 N N C GLY G 1 24 ? 27.783 -0.534 -20.307 0.14 3.10 24 GLY G N 1
ATOM 9020 N N D GLY G 1 24 ? 25.650 0.903 -12.189 0.14 3.76 24 GLY G N 1
ATOM 9021 N N E GLY G 1 24 ? 28.948 -1.355 -28.697 0.14 7.11 24 GLY G N 1
ATOM 9022 N N F GLY G 1 24 ? 28.947 -1.355 -28.697 0.14 7.11 24 GLY G N 1
ATOM 9023 N N G GLY G 1 24 ? 28.949 -1.355 -28.697 0.14 7.11 24 GLY G N 1
ATOM 9024 C CA A GLY G 1 24 ? 27.445 -1.667 -21.142 0.14 3.76 24 GLY G CA 1
ATOM 9025 C CA B GLY G 1 24 ? 27.444 -1.667 -21.142 0.14 3.76 24 GLY G CA 1
ATOM 9026 C CA C GLY G 1 24 ? 27.446 -1.667 -21.142 0.14 3.76 24 GLY G CA 1
ATOM 9027 C CA D GLY G 1 24 ? 26.464 -0.199 -12.707 0.14 3.92 24 GLY G CA 1
ATOM 9028 C CA E GLY G 1 24 ? 27.849 -1.688 -29.625 0.14 8.54 24 GLY G CA 1
ATOM 9029 C CA F GLY G 1 24 ? 27.848 -1.688 -29.625 0.14 8.54 24 GLY G CA 1
ATOM 9030 C CA G GLY G 1 24 ? 27.849 -1.687 -29.625 0.14 8.54 24 GLY G CA 1
ATOM 9031 C C A GLY G 1 24 ? 28.558 -2.000 -22.112 0.14 4.41 24 GLY G C 1
ATOM 9032 C C B GLY G 1 24 ? 28.557 -2.000 -22.112 0.14 4.41 24 GLY G C 1
ATOM 9033 C C C GLY G 1 24 ? 28.559 -2.000 -22.112 0.14 4.41 24 GLY G C 1
ATOM 9034 C C D GLY G 1 24 ? 27.540 0.280 -13.663 0.14 3.42 24 GLY G C 1
ATOM 9035 C C E GLY G 1 24 ? 28.295 -2.619 -30.745 0.14 9.98 24 GLY G C 1
ATOM 9036 C C F GLY G 1 24 ? 28.295 -2.618 -30.745 0.14 9.98 24 GLY G C 1
ATOM 9037 C C G GLY G 1 24 ? 28.294 -2.619 -30.745 0.14 9.98 24 GLY G C 1
ATOM 9038 O O A GLY G 1 24 ? 29.540 -1.272 -22.250 0.14 4.41 24 GLY G O 1
ATOM 9039 O O B GLY G 1 24 ? 29.541 -1.272 -22.250 0.14 4.41 24 GLY G O 1
ATOM 9040 O O C GLY G 1 24 ? 29.540 -1.271 -22.250 0.14 4.41 24 GLY G O 1
ATOM 9041 O O D GLY G 1 24 ? 27.619 1.466 -14.045 0.14 3.51 24 GLY G O 1
ATOM 9042 O O E GLY G 1 24 ? 29.498 -2.915 -30.875 0.14 10.47 24 GLY G O 1
ATOM 9043 O O F GLY G 1 24 ? 29.497 -2.915 -30.875 0.14 10.47 24 GLY G O 1
ATOM 9044 O O G GLY G 1 24 ? 29.499 -2.915 -30.875 0.14 10.47 24 GLY G O 1
ATOM 9045 N N A PRO G 1 25 ? 28.391 -3.121 -22.810 0.14 5.08 25 PRO G N 1
ATOM 9046 N N B PRO G 1 25 ? 28.392 -3.121 -22.810 0.14 5.08 25 PRO G N 1
ATOM 9047 N N C PRO G 1 25 ? 28.390 -3.121 -22.810 0.14 5.08 25 PRO G N 1
ATOM 9048 N N D PRO G 1 25 ? 28.379 -0.653 -14.095 0.14 3.50 25 PRO G N 1
ATOM 9049 N N E PRO G 1 25 ? 27.328 -3.096 -31.562 0.14 10.57 25 PRO G N 1
ATOM 9050 N N F PRO G 1 25 ? 27.328 -3.095 -31.562 0.14 10.57 25 PRO G N 1
ATOM 9051 N N G PRO G 1 25 ? 27.328 -3.097 -31.562 0.14 10.57 25 PRO G N 1
ATOM 9052 C CA A PRO G 1 25 ? 29.315 -3.564 -23.852 0.14 6.21 25 PRO G CA 1
ATOM 9053 C CA B PRO G 1 25 ? 29.314 -3.564 -23.852 0.14 6.21 25 PRO G CA 1
ATOM 9054 C CA C PRO G 1 25 ? 29.316 -3.564 -23.852 0.14 6.21 25 PRO G CA 1
ATOM 9055 C CA D PRO G 1 25 ? 29.439 -0.281 -15.026 0.14 3.25 25 PRO G CA 1
ATOM 9056 C CA E PRO G 1 25 ? 27.707 -3.968 -32.687 0.14 11.11 25 PRO G CA 1
ATOM 9057 C CA F PRO G 1 25 ? 27.707 -3.967 -32.687 0.14 11.11 25 PRO G CA 1
ATOM 9058 C CA G PRO G 1 25 ? 27.707 -3.969 -32.687 0.14 11.11 25 PRO G CA 1
ATOM 9059 C C A PRO G 1 25 ? 29.413 -2.572 -25.004 0.14 5.30 25 PRO G C 1
ATOM 9060 C C B PRO G 1 25 ? 29.412 -2.572 -25.004 0.14 5.30 25 PRO G C 1
ATOM 9061 C C C PRO G 1 25 ? 29.414 -2.572 -25.004 0.14 5.30 25 PRO G C 1
ATOM 9062 C C D PRO G 1 25 ? 28.836 -0.071 -16.427 0.14 2.61 25 PRO G C 1
ATOM 9063 C C E PRO G 1 25 ? 28.358 -3.180 -33.828 0.14 11.58 25 PRO G C 1
ATOM 9064 C C F PRO G 1 25 ? 28.358 -3.181 -33.828 0.14 11.58 25 PRO G C 1
ATOM 9065 C C G PRO G 1 25 ? 28.357 -3.180 -33.828 0.14 11.58 25 PRO G C 1
ATOM 9066 O O A PRO G 1 25 ? 28.470 -1.851 -25.266 0.14 5.30 25 PRO G O 1
ATOM 9067 O O B PRO G 1 25 ? 28.471 -1.851 -25.266 0.14 5.30 25 PRO G O 1
ATOM 9068 O O C PRO G 1 25 ? 28.470 -1.852 -25.266 0.14 5.30 25 PRO G O 1
ATOM 9069 O O D PRO G 1 25 ? 27.676 -0.474 -16.684 0.14 3.18 25 PRO G O 1
ATOM 9070 O O E PRO G 1 25 ? 28.259 -1.944 -33.865 0.14 10.38 25 PRO G O 1
ATOM 9071 O O F PRO G 1 25 ? 28.259 -1.943 -33.865 0.14 10.38 25 PRO G O 1
ATOM 9072 O O G PRO G 1 25 ? 28.259 -1.945 -33.865 0.14 10.38 25 PRO G O 1
ATOM 9150 N N A GLY G 1 27 ? 28.950 -1.396 -28.753 0.14 7.23 27 GLY G N 1
ATOM 9151 N N B GLY G 1 27 ? 28.951 -1.396 -28.753 0.14 7.23 27 GLY G N 1
ATOM 9152 N N C GLY G 1 27 ? 28.950 -1.395 -28.753 0.14 7.23 27 GLY G N 1
ATOM 9153 N N D GLY G 1 27 ? 27.782 -0.533 -20.307 0.14 3.11 27 GLY G N 1
ATOM 9154 N N E GLY G 1 27 ? 29.109 -1.459 -37.290 0.14 13.43 27 GLY G N 1
ATOM 9155 N N F GLY G 1 27 ? 29.211 -1.317 -37.302 0.14 13.43 27 GLY G N 1
ATOM 9156 N N G GLY G 1 27 ? 29.110 -1.459 -37.290 0.14 13.43 27 GLY G N 1
ATOM 9157 C CA A GLY G 1 27 ? 27.809 -1.711 -29.643 0.14 8.58 27 GLY G CA 1
ATOM 9158 C CA B GLY G 1 27 ? 27.808 -1.711 -29.643 0.14 8.58 27 GLY G CA 1
ATOM 9159 C CA C GLY G 1 27 ? 27.809 -1.712 -29.643 0.14 8.58 27 GLY G CA 1
ATOM 9160 C CA D GLY G 1 27 ? 27.444 -1.665 -21.141 0.14 3.76 27 GLY G CA 1
ATOM 9161 C CA E GLY G 1 27 ? 28.311 -0.729 -38.271 0.14 14.33 27 GLY G CA 1
ATOM 9162 C CA F GLY G 1 27 ? 28.453 -0.561 -38.316 0.14 14.33 27 GLY G CA 1
ATOM 9163 C CA G GLY G 1 27 ? 28.312 -0.729 -38.271 0.14 14.33 27 GLY G CA 1
ATOM 9164 C C A GLY G 1 27 ? 28.174 -2.621 -30.814 0.14 10.02 27 GLY G C 1
ATOM 9165 C C B GLY G 1 27 ? 28.174 -2.622 -30.814 0.14 10.02 27 GLY G C 1
ATOM 9166 C C C GLY G 1 27 ? 28.174 -2.620 -30.814 0.14 10.02 27 GLY G C 1
ATOM 9167 C C D GLY G 1 27 ? 28.557 -2.001 -22.111 0.14 4.41 27 GLY G C 1
ATOM 9168 C C E GLY G 1 27 ? 28.053 -1.503 -39.562 0.14 15.67 27 GLY G C 1
ATOM 9169 C C F GLY G 1 27 ? 28.444 -1.292 -39.658 0.14 15.67 27 GLY G C 1
ATOM 9170 C C G GLY G 1 27 ? 28.054 -1.503 -39.562 0.14 15.67 27 GLY G C 1
ATOM 9171 O O A GLY G 1 27 ? 29.331 -3.055 -30.942 0.14 10.56 27 GLY G O 1
ATOM 9172 O O B GLY G 1 27 ? 29.331 -3.054 -30.942 0.14 10.56 27 GLY G O 1
ATOM 9173 O O C GLY G 1 27 ? 29.331 -3.056 -30.942 0.14 10.56 27 GLY G O 1
ATOM 9174 O O D GLY G 1 27 ? 29.539 -1.272 -22.250 0.14 4.41 27 GLY G O 1
ATOM 9175 O O E GLY G 1 27 ? 28.540 -2.572 -39.762 0.14 16.88 27 GLY G O 1
ATOM 9176 O O F GLY G 1 27 ? 28.958 -2.412 -39.759 0.14 16.88 27 GLY G O 1
ATOM 9177 O O G GLY G 1 27 ? 28.541 -2.572 -39.762 0.14 16.88 27 GLY G O 1
ATOM 9178 N N A PRO G 1 28 ? 27.178 -2.925 -31.679 0.14 10.70 28 PRO G N 1
ATOM 9179 N N B PRO G 1 28 ? 27.178 -2.924 -31.679 0.14 10.70 28 PRO G N 1
ATOM 9180 N N C PRO G 1 28 ? 27.178 -2.926 -31.679 0.14 10.70 28 PRO G N 1
ATOM 9181 N N D PRO G 1 28 ? 28.388 -3.123 -22.808 0.14 5.08 28 PRO G N 1
ATOM 9182 N N E PRO G 1 28 ? 27.221 -0.948 -40.376 0.14 22.03 28 PRO G N 1
ATOM 9183 N N F PRO G 1 28 ? 27.454 -0.893 -40.414 0.14 22.03 28 PRO G N 1
ATOM 9184 N N G PRO G 1 28 ? 27.223 -0.948 -40.376 0.14 22.03 28 PRO G N 1
ATOM 9185 C CA A PRO G 1 28 ? 27.421 -3.793 -32.839 0.14 11.15 28 PRO G CA 1
ATOM 9186 C CA B PRO G 1 28 ? 27.421 -3.794 -32.839 0.14 11.15 28 PRO G CA 1
ATOM 9187 C CA C PRO G 1 28 ? 27.421 -3.792 -32.839 0.14 11.15 28 PRO G CA 1
ATOM 9188 C CA D PRO G 1 28 ? 29.311 -3.567 -23.849 0.14 6.21 28 PRO G CA 1
ATOM 9189 C CA E PRO G 1 28 ? 26.927 -1.613 -41.647 0.14 23.27 28 PRO G CA 1
ATOM 9190 C CA F PRO G 1 28 ? 27.083 -1.634 -41.627 0.14 23.27 28 PRO G CA 1
ATOM 9191 C CA G PRO G 1 28 ? 26.929 -1.613 -41.647 0.14 23.27 28 PRO G CA 1
ATOM 9192 C C A PRO G 1 28 ? 28.276 -3.086 -33.889 0.14 11.66 28 PRO G C 1
ATOM 9193 C C B PRO G 1 28 ? 28.276 -3.085 -33.889 0.14 11.66 28 PRO G C 1
ATOM 9194 C C C PRO G 1 28 ? 28.276 -3.087 -33.889 0.14 11.66 28 PRO G C 1
ATOM 9195 C C D PRO G 1 28 ? 29.414 -2.573 -24.998 0.14 5.30 28 PRO G C 1
ATOM 9196 C C E PRO G 1 28 ? 28.125 -1.616 -42.647 0.14 24.44 28 PRO G C 1
ATOM 9197 C C F PRO G 1 28 ? 28.205 -1.601 -42.691 0.14 24.44 28 PRO G C 1
ATOM 9198 C C G PRO G 1 28 ? 28.127 -1.616 -42.647 0.14 24.44 28 PRO G C 1
ATOM 9199 O O A PRO G 1 28 ? 28.297 -1.848 -33.933 0.14 10.48 28 PRO G O 1
ATOM 9200 O O B PRO G 1 28 ? 28.297 -1.847 -33.933 0.14 10.48 28 PRO G O 1
ATOM 9201 O O C PRO G 1 28 ? 28.297 -1.849 -33.933 0.14 10.48 28 PRO G O 1
ATOM 9202 O O D PRO G 1 28 ? 28.471 -1.855 -25.267 0.14 5.28 28 PRO G O 1
ATOM 9203 O O E PRO G 1 28 ? 29.140 -0.912 -42.533 0.14 25.80 28 PRO G O 1
ATOM 9204 O O F PRO G 1 28 ? 29.208 -0.896 -42.543 0.14 25.80 28 PRO G O 1
ATOM 9205 O O G PRO G 1 28 ? 29.142 -0.912 -42.533 0.14 25.80 28 PRO G O 1
ATOM 9283 N N A GLY G 1 30 ? 29.033 -1.472 -37.421 0.14 13.66 30 GLY G N 1
ATOM 9284 N N B GLY G 1 30 ? 29.033 -1.471 -37.421 0.14 13.66 30 GLY G N 1
ATOM 9285 N N C GLY G 1 30 ? 29.033 -1.473 -37.421 0.14 13.66 30 GLY G N 1
ATOM 9286 N N D GLY G 1 30 ? 28.949 -1.355 -28.704 0.14 7.13 30 GLY G N 1
ATOM 9287 N N E GLY G 1 30 ? 30.563 -0.839 -46.218 0.14 20.51 30 GLY G N 1
ATOM 9288 N N F GLY G 1 30 ? 30.563 -0.839 -46.217 0.14 20.51 30 GLY G N 1
ATOM 9289 N N G GLY G 1 30 ? 30.563 -0.839 -46.216 0.14 20.51 30 GLY G N 1
ATOM 9290 C CA A GLY G 1 30 ? 28.137 -0.731 -38.333 0.14 14.06 30 GLY G CA 1
ATOM 9291 C CA B GLY G 1 30 ? 28.137 -0.732 -38.333 0.14 14.06 30 GLY G CA 1
ATOM 9292 C CA C GLY G 1 30 ? 28.137 -0.730 -38.333 0.14 14.06 30 GLY G CA 1
ATOM 9293 C CA D GLY G 1 30 ? 27.849 -1.686 -29.631 0.14 8.57 30 GLY G CA 1
ATOM 9294 C CA E GLY G 1 30 ? 30.655 0.450 -46.896 0.14 19.83 30 GLY G CA 1
ATOM 9295 C CA F GLY G 1 30 ? 30.655 0.450 -46.895 0.14 19.83 30 GLY G CA 1
ATOM 9296 C CA G GLY G 1 30 ? 30.655 0.450 -46.894 0.14 19.83 30 GLY G CA 1
ATOM 9297 C C A GLY G 1 30 ? 27.765 -1.541 -39.581 0.14 15.08 30 GLY G C 1
ATOM 9298 C C B GLY G 1 30 ? 27.765 -1.542 -39.581 0.14 15.08 30 GLY G C 1
ATOM 9299 C C C GLY G 1 30 ? 27.765 -1.540 -39.581 0.14 15.08 30 GLY G C 1
ATOM 9300 C C D GLY G 1 30 ? 28.292 -2.615 -30.756 0.14 10.01 30 GLY G C 1
ATOM 9301 C C E GLY G 1 30 ? 29.959 0.426 -48.248 0.14 18.95 30 GLY G C 1
ATOM 9302 C C F GLY G 1 30 ? 29.959 0.426 -48.246 0.14 18.95 30 GLY G C 1
ATOM 9303 C C G GLY G 1 30 ? 29.959 0.426 -48.245 0.14 18.95 30 GLY G C 1
ATOM 9304 O O A GLY G 1 30 ? 28.214 -2.687 -39.754 0.14 15.82 30 GLY G O 1
ATOM 9305 O O B GLY G 1 30 ? 28.214 -2.686 -39.754 0.14 15.82 30 GLY G O 1
ATOM 9306 O O C GLY G 1 30 ? 28.214 -2.688 -39.754 0.14 15.82 30 GLY G O 1
ATOM 9307 O O D GLY G 1 30 ? 29.492 -2.922 -30.881 0.14 10.50 30 GLY G O 1
ATOM 9308 O O E GLY G 1 30 ? 29.504 -0.625 -48.705 0.14 13.76 30 GLY G O 1
ATOM 9309 O O F GLY G 1 30 ? 29.504 -0.625 -48.704 0.14 13.76 30 GLY G O 1
ATOM 9310 O O G GLY G 1 30 ? 29.504 -0.625 -48.703 0.14 13.76 30 GLY G O 1
ATOM 9311 N N A PRO H 1 1 ? 14.672 3.041 40.676 0.14 19.32 1 PRO H N 1
ATOM 9312 N N B PRO H 1 1 ? 14.673 3.041 40.676 0.14 19.32 1 PRO H N 1
ATOM 9313 N N C PRO H 1 1 ? 9.726 1.838 49.059 0.14 16.40 1 PRO H N 1
ATOM 9314 N N D PRO H 1 1 ? 9.726 1.839 49.059 0.14 16.40 1 PRO H N 1
ATOM 9315 N N E PRO H 1 1 ? 14.420 2.821 40.672 0.14 19.32 1 PRO H N 1
ATOM 9316 N N F PRO H 1 1 ? 18.500 2.430 32.810 0.14 10.66 1 PRO H N 1
ATOM 9317 N N G PRO H 1 1 ? 18.500 2.431 32.810 0.14 10.66 1 PRO H N 1
ATOM 9318 C CA A PRO H 1 1 ? 14.370 3.777 39.440 0.14 19.03 1 PRO H CA 1
ATOM 9319 C CA B PRO H 1 1 ? 14.370 3.778 39.440 0.14 19.03 1 PRO H CA 1
ATOM 9320 C CA C PRO H 1 1 ? 9.057 2.060 47.775 0.14 17.98 1 PRO H CA 1
ATOM 9321 C CA D PRO H 1 1 ? 9.057 2.061 47.775 0.14 17.98 1 PRO H CA 1
ATOM 9322 C CA E PRO H 1 1 ? 14.159 3.636 39.481 0.14 19.03 1 PRO H CA 1
ATOM 9323 C CA F PRO H 1 1 ? 18.753 3.326 31.671 0.14 9.96 1 PRO H CA 1
ATOM 9324 C CA G PRO H 1 1 ? 18.753 3.325 31.671 0.14 9.96 1 PRO H CA 1
ATOM 9325 C C A PRO H 1 1 ? 14.457 2.899 38.200 0.14 18.49 1 PRO H C 1
ATOM 9326 C C B PRO H 1 1 ? 14.457 2.898 38.200 0.14 18.49 1 PRO H C 1
ATOM 9327 C C C PRO H 1 1 ? 9.765 1.364 46.615 0.14 19.07 1 PRO H C 1
ATOM 9328 C C D PRO H 1 1 ? 9.765 1.365 46.615 0.14 19.07 1 PRO H C 1
ATOM 9329 C C E PRO H 1 1 ? 14.355 2.840 38.195 0.14 18.49 1 PRO H C 1
ATOM 9330 C C F PRO H 1 1 ? 18.334 2.677 30.339 0.14 8.49 1 PRO H C 1
ATOM 9331 C C G PRO H 1 1 ? 18.334 2.676 30.339 0.14 8.49 1 PRO H C 1
ATOM 9332 O O A PRO H 1 1 ? 15.101 1.848 38.240 0.14 18.69 1 PRO H O 1
ATOM 9333 O O B PRO H 1 1 ? 15.102 1.848 38.240 0.14 18.69 1 PRO H O 1
ATOM 9334 O O C PRO H 1 1 ? 10.919 0.925 46.758 0.14 18.29 1 PRO H O 1
ATOM 9335 O O D PRO H 1 1 ? 10.919 0.926 46.758 0.14 18.29 1 PRO H O 1
ATOM 9336 O O E PRO H 1 1 ? 15.100 1.860 38.208 0.14 18.69 1 PRO H O 1
ATOM 9337 O O F PRO H 1 1 ? 18.004 1.478 30.301 0.14 8.69 1 PRO H O 1
ATOM 9338 O O G PRO H 1 1 ? 18.004 1.477 30.301 0.14 8.69 1 PRO H O 1
ATOM 9416 N N A GLY H 1 3 ? 15.780 1.330 34.860 0.14 14.49 3 GLY H N 1
ATOM 9417 N N B GLY H 1 3 ? 15.780 1.331 34.860 0.14 14.49 3 GLY H N 1
ATOM 9418 N N C GLY H 1 3 ? 11.887 1.087 43.122 0.14 22.83 3 GLY H N 1
ATOM 9419 N N D GLY H 1 3 ? 12.114 1.172 43.305 0.14 22.83 3 GLY H N 1
ATOM 9420 N N E GLY H 1 3 ? 15.779 1.330 34.860 0.14 14.49 3 GLY H N 1
ATOM 9421 N N F GLY H 1 3 ? 18.333 0.834 26.795 0.14 5.41 3 GLY H N 1
ATOM 9422 N N G GLY H 1 3 ? 18.334 0.834 26.795 0.14 5.41 3 GLY H N 1
ATOM 9423 C CA A GLY H 1 3 ? 17.097 1.189 34.260 0.14 12.81 3 GLY H CA 1
ATOM 9424 C CA B GLY H 1 3 ? 17.097 1.188 34.260 0.14 12.81 3 GLY H CA 1
ATOM 9425 C CA C GLY H 1 3 ? 13.272 1.558 42.959 0.14 22.78 3 GLY H CA 1
ATOM 9426 C CA D GLY H 1 3 ? 13.424 1.647 42.893 0.14 22.78 3 GLY H CA 1
ATOM 9427 C CA E GLY H 1 3 ? 17.096 1.189 34.260 0.14 12.81 3 GLY H CA 1
ATOM 9428 C CA F GLY H 1 3 ? 19.177 -0.274 26.325 0.14 4.95 3 GLY H CA 1
ATOM 9429 C CA G GLY H 1 3 ? 19.176 -0.274 26.325 0.14 4.95 3 GLY H CA 1
ATOM 9430 C C A GLY H 1 3 ? 17.303 2.212 33.154 0.14 11.96 3 GLY H C 1
ATOM 9431 C C B GLY H 1 3 ? 17.302 2.212 33.154 0.14 11.96 3 GLY H C 1
ATOM 9432 C C C GLY H 1 3 ? 13.452 2.299 41.641 0.14 23.20 3 GLY H C 1
ATOM 9433 C C D GLY H 1 3 ? 13.379 2.242 41.484 0.14 23.20 3 GLY H C 1
ATOM 9434 C C E GLY H 1 3 ? 17.304 2.212 33.154 0.14 11.96 3 GLY H C 1
ATOM 9435 C C F GLY H 1 3 ? 20.233 0.189 25.330 0.14 4.63 3 GLY H C 1
ATOM 9436 C C G GLY H 1 3 ? 20.232 0.189 25.330 0.14 4.63 3 GLY H C 1
ATOM 9437 O O A GLY H 1 3 ? 16.350 2.841 32.657 0.14 11.58 3 GLY H O 1
ATOM 9438 O O B GLY H 1 3 ? 16.349 2.841 32.657 0.14 11.58 3 GLY H O 1
ATOM 9439 O O C GLY H 1 3 ? 12.549 2.317 40.791 0.14 22.93 3 GLY H O 1
ATOM 9440 O O D GLY H 1 3 ? 12.366 2.135 40.870 0.14 22.93 3 GLY H O 1
ATOM 9441 O O E GLY H 1 3 ? 16.350 2.842 32.657 0.14 11.58 3 GLY H O 1
ATOM 9442 O O F GLY H 1 3 ? 20.297 1.369 24.952 0.14 4.80 3 GLY H O 1
ATOM 9443 O O G GLY H 1 3 ? 20.298 1.369 24.952 0.14 4.80 3 GLY H O 1
ATOM 9444 N N A PRO H 1 4 ? 18.561 2.400 32.766 0.14 10.67 4 PRO H N 1
ATOM 9445 N N B PRO H 1 4 ? 18.562 2.400 32.766 0.14 10.67 4 PRO H N 1
ATOM 9446 N N C PRO H 1 4 ? 14.142 3.263 40.844 0.14 19.08 4 PRO H N 1
ATOM 9447 N N D PRO H 1 4 ? 14.143 3.263 40.844 0.14 19.08 4 PRO H N 1
ATOM 9448 N N E PRO H 1 4 ? 18.561 2.401 32.766 0.14 10.67 4 PRO H N 1
ATOM 9449 N N F PRO H 1 4 ? 21.062 -0.746 24.868 0.14 4.24 4 PRO H N 1
ATOM 9450 N N G PRO H 1 4 ? 21.062 -0.745 24.868 0.14 4.24 4 PRO H N 1
ATOM 9451 C CA A PRO H 1 4 ? 18.843 3.295 31.636 0.14 10.01 4 PRO H CA 1
ATOM 9452 C CA B PRO H 1 4 ? 18.843 3.294 31.636 0.14 10.01 4 PRO H CA 1
ATOM 9453 C CA C PRO H 1 4 ? 13.609 3.648 39.519 0.14 18.98 4 PRO H CA 1
ATOM 9454 C CA D PRO H 1 4 ? 13.608 3.648 39.519 0.14 18.98 4 PRO H CA 1
ATOM 9455 C CA E PRO H 1 4 ? 18.843 3.296 31.636 0.14 10.01 4 PRO H CA 1
ATOM 9456 C CA F PRO H 1 4 ? 22.122 -0.381 23.934 0.14 4.03 4 PRO H CA 1
ATOM 9457 C CA G PRO H 1 4 ? 22.122 -0.382 23.934 0.14 4.03 4 PRO H CA 1
ATOM 9458 C C A PRO H 1 4 ? 18.359 2.670 30.318 0.14 8.51 4 PRO H C 1
ATOM 9459 C C B PRO H 1 4 ? 18.358 2.670 30.318 0.14 8.51 4 PRO H C 1
ATOM 9460 C C C PRO H 1 4 ? 13.924 2.612 38.432 0.14 18.64 4 PRO H C 1
ATOM 9461 C C D PRO H 1 4 ? 13.923 2.612 38.432 0.14 18.64 4 PRO H C 1
ATOM 9462 C C E PRO H 1 4 ? 18.360 2.670 30.318 0.14 8.51 4 PRO H C 1
ATOM 9463 C C F PRO H 1 4 ? 21.547 -0.144 22.534 0.14 3.78 4 PRO H C 1
ATOM 9464 C C G PRO H 1 4 ? 21.547 -0.145 22.534 0.14 3.78 4 PRO H C 1
ATOM 9465 O O A PRO H 1 4 ? 17.997 1.481 30.285 0.14 8.70 4 PRO H O 1
ATOM 9466 O O B PRO H 1 4 ? 17.998 1.481 30.285 0.14 8.70 4 PRO H O 1
ATOM 9467 O O C PRO H 1 4 ? 14.777 1.750 38.642 0.14 18.64 4 PRO H O 1
ATOM 9468 O O D PRO H 1 4 ? 14.776 1.750 38.642 0.14 18.64 4 PRO H O 1
ATOM 9469 O O E PRO H 1 4 ? 17.996 1.481 30.285 0.14 8.70 4 PRO H O 1
ATOM 9470 O O F PRO H 1 4 ? 20.393 -0.526 22.272 0.14 3.89 4 PRO H O 1
ATOM 9471 O O G PRO H 1 4 ? 20.393 -0.525 22.272 0.14 3.89 4 PRO H O 1
ATOM 9549 N N A GLY H 1 6 ? 18.330 0.833 26.790 0.14 5.42 6 GLY H N 1
ATOM 9550 N N B GLY H 1 6 ? 18.330 0.834 26.790 0.14 5.42 6 GLY H N 1
ATOM 9551 N N C GLY H 1 6 ? 15.726 1.227 35.045 0.14 14.88 6 GLY H N 1
ATOM 9552 N N D GLY H 1 6 ? 15.726 1.226 35.045 0.14 14.88 6 GLY H N 1
ATOM 9553 N N E GLY H 1 6 ? 18.330 0.832 26.790 0.14 5.42 6 GLY H N 1
ATOM 9554 N N F GLY H 1 6 ? 20.502 -0.478 18.649 0.14 2.61 6 GLY H N 1
ATOM 9555 N N G GLY H 1 6 ? 20.502 -0.477 18.649 0.14 2.61 6 GLY H N 1
ATOM 9556 C CA A GLY H 1 6 ? 19.175 -0.275 26.323 0.14 4.95 6 GLY H CA 1
ATOM 9557 C CA B GLY H 1 6 ? 19.175 -0.274 26.323 0.14 4.95 6 GLY H CA 1
ATOM 9558 C CA C GLY H 1 6 ? 17.096 1.397 34.571 0.14 12.92 6 GLY H CA 1
ATOM 9559 C CA D GLY H 1 6 ? 17.096 1.398 34.571 0.14 12.92 6 GLY H CA 1
ATOM 9560 C CA E GLY H 1 6 ? 19.175 -0.276 26.323 0.14 4.95 6 GLY H CA 1
ATOM 9561 C CA F GLY H 1 6 ? 20.165 -1.588 17.767 0.14 2.86 6 GLY H CA 1
ATOM 9562 C CA G GLY H 1 6 ? 20.165 -1.587 17.767 0.14 2.86 6 GLY H CA 1
ATOM 9563 C C A GLY H 1 6 ? 20.233 0.186 25.330 0.14 4.63 6 GLY H C 1
ATOM 9564 C C B GLY H 1 6 ? 20.233 0.187 25.330 0.14 4.63 6 GLY H C 1
ATOM 9565 C C C GLY H 1 6 ? 17.207 2.273 33.330 0.14 11.98 6 GLY H C 1
ATOM 9566 C C D GLY H 1 6 ? 17.207 2.274 33.330 0.14 11.98 6 GLY H C 1
ATOM 9567 C C E GLY H 1 6 ? 20.233 0.185 25.330 0.14 4.63 6 GLY H C 1
ATOM 9568 C C F GLY H 1 6 ? 21.288 -1.890 16.797 0.14 3.00 6 GLY H C 1
ATOM 9569 C C G GLY H 1 6 ? 21.288 -1.891 16.797 0.14 3.00 6 GLY H C 1
ATOM 9570 O O A GLY H 1 6 ? 20.297 1.366 24.949 0.14 4.80 6 GLY H O 1
ATOM 9571 O O B GLY H 1 6 ? 20.297 1.365 24.949 0.14 4.80 6 GLY H O 1
ATOM 9572 O O C GLY H 1 6 ? 16.228 2.883 32.859 0.14 11.75 6 GLY H O 1
ATOM 9573 O O D GLY H 1 6 ? 16.228 2.884 32.859 0.14 11.75 6 GLY H O 1
ATOM 9574 O O E GLY H 1 6 ? 20.297 1.367 24.949 0.14 4.80 6 GLY H O 1
ATOM 9575 O O F GLY H 1 6 ? 22.269 -1.137 16.675 0.14 3.08 6 GLY H O 1
ATOM 9576 O O G GLY H 1 6 ? 22.269 -1.136 16.675 0.14 3.08 6 GLY H O 1
ATOM 9577 N N A PRO H 1 7 ? 21.065 -0.749 24.873 0.14 4.25 7 PRO H N 1
ATOM 9578 N N B PRO H 1 7 ? 21.065 -0.748 24.873 0.14 4.25 7 PRO H N 1
ATOM 9579 N N C PRO H 1 7 ? 18.419 2.326 32.776 0.14 10.52 7 PRO H N 1
ATOM 9580 N N D PRO H 1 7 ? 18.419 2.325 32.776 0.14 10.52 7 PRO H N 1
ATOM 9581 N N E PRO H 1 7 ? 21.064 -0.749 24.873 0.14 4.25 7 PRO H N 1
ATOM 9582 N N F PRO H 1 7 ? 21.140 -3.005 16.083 0.14 2.87 7 PRO H N 1
ATOM 9583 N N G PRO H 1 7 ? 21.139 -3.005 16.083 0.14 2.87 7 PRO H N 1
ATOM 9584 C CA A PRO H 1 7 ? 22.123 -0.384 23.937 0.14 4.04 7 PRO H CA 1
ATOM 9585 C CA B PRO H 1 7 ? 22.123 -0.383 23.937 0.14 4.04 7 PRO H CA 1
ATOM 9586 C CA C PRO H 1 7 ? 18.773 3.199 31.649 0.14 9.89 7 PRO H CA 1
ATOM 9587 C CA D PRO H 1 7 ? 18.773 3.198 31.649 0.14 9.89 7 PRO H CA 1
ATOM 9588 C CA E PRO H 1 7 ? 22.123 -0.385 23.937 0.14 4.04 7 PRO H CA 1
ATOM 9589 C CA F PRO H 1 7 ? 22.054 -3.479 15.052 0.14 3.41 7 PRO H CA 1
ATOM 9590 C CA G PRO H 1 7 ? 22.053 -3.479 15.052 0.14 3.41 7 PRO H CA 1
ATOM 9591 C C A PRO H 1 7 ? 21.547 -0.147 22.536 0.14 3.79 7 PRO H C 1
ATOM 9592 C C B PRO H 1 7 ? 21.546 -0.147 22.536 0.14 3.79 7 PRO H C 1
ATOM 9593 C C C PRO H 1 7 ? 18.296 2.616 30.315 0.14 8.45 7 PRO H C 1
ATOM 9594 C C D PRO H 1 7 ? 18.296 2.615 30.315 0.14 8.45 7 PRO H C 1
ATOM 9595 C C E PRO H 1 7 ? 21.548 -0.147 22.536 0.14 3.79 7 PRO H C 1
ATOM 9596 C C F PRO H 1 7 ? 22.111 -2.488 13.881 0.14 2.91 7 PRO H C 1
ATOM 9597 C C G PRO H 1 7 ? 22.111 -2.489 13.881 0.14 2.91 7 PRO H C 1
ATOM 9598 O O A PRO H 1 7 ? 20.393 -0.528 22.274 0.14 3.89 7 PRO H O 1
ATOM 9599 O O B PRO H 1 7 ? 20.393 -0.527 22.274 0.14 3.89 7 PRO H O 1
ATOM 9600 O O C PRO H 1 7 ? 17.921 1.434 30.250 0.14 8.46 7 PRO H O 1
ATOM 9601 O O D PRO H 1 7 ? 17.921 1.433 30.250 0.14 8.46 7 PRO H O 1
ATOM 9602 O O E PRO H 1 7 ? 20.393 -0.529 22.274 0.14 3.89 7 PRO H O 1
ATOM 9603 O O F PRO H 1 7 ? 21.141 -1.736 13.634 0.14 3.16 7 PRO H O 1
ATOM 9604 O O G PRO H 1 7 ? 21.142 -1.736 13.634 0.14 3.16 7 PRO H O 1
ATOM 9682 N N A GLY H 1 9 ? 20.484 -0.480 18.660 0.14 2.61 9 GLY H N 1
ATOM 9683 N N B GLY H 1 9 ? 20.484 -0.481 18.660 0.14 2.61 9 GLY H N 1
ATOM 9684 N N C GLY H 1 9 ? 18.389 0.847 26.778 0.14 5.35 9 GLY H N 1
ATOM 9685 N N D GLY H 1 9 ? 18.388 0.847 26.778 0.14 5.35 9 GLY H N 1
ATOM 9686 N N E GLY H 1 9 ? 20.483 -0.480 18.660 0.14 2.61 9 GLY H N 1
ATOM 9687 N N F GLY H 1 9 ? 21.517 -1.385 10.132 0.14 3.49 9 GLY H N 1
ATOM 9688 N N G GLY H 1 9 ? 21.517 -1.384 10.132 0.14 3.49 9 GLY H N 1
ATOM 9689 C CA A GLY H 1 9 ? 20.161 -1.580 17.759 0.14 2.88 9 GLY H CA 1
ATOM 9690 C CA B GLY H 1 9 ? 20.162 -1.580 17.759 0.14 2.88 9 GLY H CA 1
ATOM 9691 C CA C GLY H 1 9 ? 19.244 -0.288 26.395 0.14 4.55 9 GLY H CA 1
ATOM 9692 C CA D GLY H 1 9 ? 19.243 -0.288 26.395 0.14 4.55 9 GLY H CA 1
ATOM 9693 C CA E GLY H 1 9 ? 20.161 -1.581 17.759 0.14 2.88 9 GLY H CA 1
ATOM 9694 C CA F GLY H 1 9 ? 20.351 -1.760 9.338 0.14 3.14 9 GLY H CA 1
ATOM 9695 C CA G GLY H 1 9 ? 20.351 -1.761 9.338 0.14 3.14 9 GLY H CA 1
ATOM 9696 C C A GLY H 1 9 ? 21.311 -1.866 16.819 0.14 3.00 9 GLY H C 1
ATOM 9697 C C B GLY H 1 9 ? 21.312 -1.866 16.819 0.14 3.00 9 GLY H C 1
ATOM 9698 C C C GLY H 1 9 ? 20.265 0.062 25.317 0.14 4.08 9 GLY H C 1
ATOM 9699 C C D GLY H 1 9 ? 20.265 0.063 25.317 0.14 4.08 9 GLY H C 1
ATOM 9700 C C E GLY H 1 9 ? 21.311 -1.865 16.819 0.14 3.00 9 GLY H C 1
ATOM 9701 C C F GLY H 1 9 ? 20.688 -2.564 8.100 0.14 3.32 9 GLY H C 1
ATOM 9702 C C G GLY H 1 9 ? 20.687 -2.564 8.100 0.14 3.32 9 GLY H C 1
ATOM 9703 O O A GLY H 1 9 ? 22.275 -1.093 16.712 0.14 3.12 9 GLY H O 1
ATOM 9704 O O B GLY H 1 9 ? 22.275 -1.092 16.712 0.14 3.12 9 GLY H O 1
ATOM 9705 O O C GLY H 1 9 ? 20.379 1.219 24.871 0.14 4.38 9 GLY H O 1
ATOM 9706 O O D GLY H 1 9 ? 20.379 1.218 24.871 0.14 4.38 9 GLY H O 1
ATOM 9707 O O E GLY H 1 9 ? 22.275 -1.094 16.712 0.14 3.12 9 GLY H O 1
ATOM 9708 O O F GLY H 1 9 ? 21.861 -2.841 7.797 0.14 3.60 9 GLY H O 1
ATOM 9709 O O G GLY H 1 9 ? 21.861 -2.842 7.797 0.14 3.60 9 GLY H O 1
ATOM 9710 N N A PRO H 1 10 ? 21.215 -2.985 16.109 0.14 2.92 10 PRO H N 1
ATOM 9711 N N B PRO H 1 10 ? 21.215 -2.986 16.109 0.14 2.92 10 PRO H N 1
ATOM 9712 N N C PRO H 1 10 ? 21.020 -0.949 24.884 0.14 3.54 10 PRO H N 1
ATOM 9713 N N D PRO H 1 10 ? 21.020 -0.948 24.884 0.14 3.54 10 PRO H N 1
ATOM 9714 N N E PRO H 1 10 ? 21.215 -2.984 16.109 0.14 2.92 10 PRO H N 1
ATOM 9715 N N F PRO H 1 10 ? 19.634 -2.969 7.376 0.14 2.93 10 PRO H N 1
ATOM 9716 N N G PRO H 1 10 ? 19.634 -2.968 7.376 0.14 2.93 10 PRO H N 1
ATOM 9717 C CA A PRO H 1 10 ? 22.265 -3.339 15.158 0.14 3.20 10 PRO H CA 1
ATOM 9718 C CA B PRO H 1 10 ? 22.265 -3.338 15.158 0.14 3.20 10 PRO H CA 1
ATOM 9719 C CA C PRO H 1 10 ? 22.016 -0.806 23.819 0.14 3.20 10 PRO H CA 1
ATOM 9720 C CA D PRO H 1 10 ? 22.016 -0.805 23.819 0.14 3.20 10 PRO H CA 1
ATOM 9721 C CA E PRO H 1 10 ? 22.266 -3.339 15.158 0.14 3.20 10 PRO H CA 1
ATOM 9722 C CA F PRO H 1 10 ? 19.826 -3.742 6.162 0.14 3.16 10 PRO H CA 1
ATOM 9723 C CA G PRO H 1 10 ? 19.826 -3.741 6.162 0.14 3.16 10 PRO H CA 1
ATOM 9724 C C A PRO H 1 10 ? 22.174 -2.445 13.911 0.14 2.93 10 PRO H C 1
ATOM 9725 C C B PRO H 1 10 ? 22.174 -2.446 13.911 0.14 2.93 10 PRO H C 1
ATOM 9726 C C C PRO H 1 10 ? 21.454 -0.297 22.483 0.14 3.66 10 PRO H C 1
ATOM 9727 C C D PRO H 1 10 ? 21.454 -0.296 22.483 0.14 3.66 10 PRO H C 1
ATOM 9728 C C E PRO H 1 10 ? 22.174 -2.447 13.911 0.14 2.93 10 PRO H C 1
ATOM 9729 C C F PRO H 1 10 ? 20.691 -3.007 5.142 0.14 3.43 10 PRO H C 1
ATOM 9730 C C G PRO H 1 10 ? 20.691 -3.008 5.142 0.14 3.43 10 PRO H C 1
ATOM 9731 O O A PRO H 1 10 ? 21.147 -1.764 13.675 0.14 3.22 10 PRO H O 1
ATOM 9732 O O B PRO H 1 10 ? 21.147 -1.763 13.675 0.14 3.22 10 PRO H O 1
ATOM 9733 O O C PRO H 1 10 ? 20.282 -0.547 22.178 0.14 3.71 10 PRO H O 1
ATOM 9734 O O D PRO H 1 10 ? 20.282 -0.546 22.178 0.14 3.71 10 PRO H O 1
ATOM 9735 O O E PRO H 1 10 ? 21.147 -1.765 13.675 0.14 3.22 10 PRO H O 1
ATOM 9736 O O F PRO H 1 10 ? 20.684 -1.756 5.088 0.14 3.18 10 PRO H O 1
ATOM 9737 O O G PRO H 1 10 ? 20.684 -1.755 5.088 0.14 3.18 10 PRO H O 1
ATOM 9815 N N A GLY H 1 12 ? 21.482 -1.244 10.155 0.14 3.87 12 GLY H N 1
ATOM 9816 N N B GLY H 1 12 ? 21.483 -1.244 10.155 0.14 3.87 12 GLY H N 1
ATOM 9817 N N C GLY H 1 12 ? 20.567 -0.522 18.639 0.14 2.46 12 GLY H N 1
ATOM 9818 N N D GLY H 1 12 ? 20.566 -0.522 18.639 0.14 2.46 12 GLY H N 1
ATOM 9819 N N E GLY H 1 12 ? 21.481 -1.244 10.155 0.14 3.87 12 GLY H N 1
ATOM 9820 N N F GLY H 1 12 ? 21.761 -1.405 1.615 0.14 3.40 12 GLY H N 1
ATOM 9821 N N G GLY H 1 12 ? 21.760 -1.405 1.615 0.14 3.40 12 GLY H N 1
ATOM 9822 C CA A GLY H 1 12 ? 20.416 -1.605 9.228 0.14 4.37 12 GLY H CA 1
ATOM 9823 C CA B GLY H 1 12 ? 20.415 -1.605 9.228 0.14 4.37 12 GLY H CA 1
ATOM 9824 C CA C GLY H 1 12 ? 20.202 -1.693 17.843 0.14 2.63 12 GLY H CA 1
ATOM 9825 C CA D GLY H 1 12 ? 20.203 -1.693 17.843 0.14 2.63 12 GLY H CA 1
ATOM 9826 C CA E GLY H 1 12 ? 20.417 -1.605 9.228 0.14 4.37 12 GLY H CA 1
ATOM 9827 C CA F GLY H 1 12 ? 20.956 -0.605 0.703 0.14 4.28 12 GLY H CA 1
ATOM 9828 C CA G GLY H 1 12 ? 20.955 -0.605 0.703 0.14 4.28 12 GLY H CA 1
ATOM 9829 C C A GLY H 1 12 ? 20.903 -2.526 8.132 0.14 4.58 12 GLY H C 1
ATOM 9830 C C B GLY H 1 12 ? 20.904 -2.526 8.132 0.14 4.58 12 GLY H C 1
ATOM 9831 C C C GLY H 1 12 ? 21.214 -2.004 16.752 0.14 2.73 12 GLY H C 1
ATOM 9832 C C D GLY H 1 12 ? 21.213 -2.004 16.752 0.14 2.73 12 GLY H C 1
ATOM 9833 C C E GLY H 1 12 ? 20.902 -2.526 8.132 0.14 4.58 12 GLY H C 1
ATOM 9834 C C F GLY H 1 12 ? 20.591 -1.391 -0.547 0.14 4.38 12 GLY H C 1
ATOM 9835 C C G GLY H 1 12 ? 20.592 -1.391 -0.547 0.14 4.38 12 GLY H C 1
ATOM 9836 O O A GLY H 1 12 ? 22.108 -2.815 8.012 0.14 5.00 12 GLY H O 1
ATOM 9837 O O B GLY H 1 12 ? 22.107 -2.815 8.012 0.14 5.00 12 GLY H O 1
ATOM 9838 O O C GLY H 1 12 ? 22.173 -1.254 16.513 0.14 2.78 12 GLY H O 1
ATOM 9839 O O D GLY H 1 12 ? 22.174 -1.254 16.513 0.14 2.78 12 GLY H O 1
ATOM 9840 O O E GLY H 1 12 ? 22.109 -2.815 8.012 0.14 5.00 12 GLY H O 1
ATOM 9841 O O F GLY H 1 12 ? 21.084 -2.514 -0.796 0.14 4.65 12 GLY H O 1
ATOM 9842 O O G GLY H 1 12 ? 21.083 -2.514 -0.796 0.14 4.65 12 GLY H O 1
ATOM 9899 N N A PRO H 1 14 ? 21.619 -3.921 4.162 0.14 4.74 14 PRO H N 1
ATOM 9900 N N B PRO H 1 14 ? 21.618 -3.921 4.162 0.14 4.74 14 PRO H N 1
ATOM 9901 N N C PRO H 1 14 ? 23.082 -2.293 13.220 0.14 3.51 14 PRO H N 1
ATOM 9902 N N D PRO H 1 14 ? 23.083 -2.293 13.220 0.14 3.51 14 PRO H N 1
ATOM 9903 N N E PRO H 1 14 ? 21.619 -3.922 4.162 0.14 4.74 14 PRO H N 1
ATOM 9904 N N F PRO H 1 14 ? 20.288 -2.456 -4.566 0.14 4.49 14 PRO H N 1
ATOM 9905 N N G PRO H 1 14 ? 20.289 -2.456 -4.566 0.14 4.49 14 PRO H N 1
ATOM 9906 C CA A PRO H 1 14 ? 22.204 -3.306 2.969 0.14 4.52 14 PRO H CA 1
ATOM 9907 C CA B PRO H 1 14 ? 22.204 -3.305 2.969 0.14 4.52 14 PRO H CA 1
ATOM 9908 C CA C PRO H 1 14 ? 23.025 -1.451 12.003 0.14 3.76 14 PRO H CA 1
ATOM 9909 C CA D PRO H 1 14 ? 23.024 -1.451 12.003 0.14 3.76 14 PRO H CA 1
ATOM 9910 C CA E PRO H 1 14 ? 22.204 -3.307 2.969 0.14 4.52 14 PRO H CA 1
ATOM 9911 C CA F PRO H 1 14 ? 21.159 -2.398 -5.742 0.14 4.81 14 PRO H CA 1
ATOM 9912 C CA G PRO H 1 14 ? 21.158 -2.398 -5.742 0.14 4.81 14 PRO H CA 1
ATOM 9913 C C A PRO H 1 14 ? 21.193 -2.472 2.181 0.14 4.11 14 PRO H C 1
ATOM 9914 C C B PRO H 1 14 ? 21.192 -2.472 2.181 0.14 4.11 14 PRO H C 1
ATOM 9915 C C C PRO H 1 14 ? 21.956 -2.017 11.054 0.14 4.16 14 PRO H C 1
ATOM 9916 C C D PRO H 1 14 ? 21.956 -2.016 11.054 0.14 4.16 14 PRO H C 1
ATOM 9917 C C E PRO H 1 14 ? 21.194 -2.472 2.181 0.14 4.11 14 PRO H C 1
ATOM 9918 C C F PRO H 1 14 ? 21.043 -1.034 -6.452 0.14 4.97 14 PRO H C 1
ATOM 9919 C C G PRO H 1 14 ? 21.042 -1.034 -6.452 0.14 4.97 14 PRO H C 1
ATOM 9920 O O A PRO H 1 14 ? 19.997 -2.803 2.109 0.14 4.35 14 PRO H O 1
ATOM 9921 O O B PRO H 1 14 ? 19.996 -2.803 2.109 0.14 4.35 14 PRO H O 1
ATOM 9922 O O C PRO H 1 14 ? 21.630 -3.227 11.114 0.14 4.86 14 PRO H O 1
ATOM 9923 O O D PRO H 1 14 ? 21.630 -3.226 11.114 0.14 4.86 14 PRO H O 1
ATOM 9924 O O E PRO H 1 14 ? 19.998 -2.803 2.109 0.14 4.35 14 PRO H O 1
ATOM 9925 O O F PRO H 1 14 ? 19.956 -0.429 -6.513 0.14 4.53 14 PRO H O 1
ATOM 9926 O O G PRO H 1 14 ? 19.955 -0.429 -6.513 0.14 4.53 14 PRO H O 1
ATOM 9948 N N A GLY H 1 15 ? 21.684 -1.403 1.573 0.14 3.67 15 GLY H N 1
ATOM 9949 N N B GLY H 1 15 ? 21.685 -1.403 1.573 0.14 3.67 15 GLY H N 1
ATOM 9950 N N C GLY H 1 15 ? 21.416 -1.170 10.176 0.14 3.73 15 GLY H N 1
ATOM 9951 N N D GLY H 1 15 ? 21.417 -1.170 10.176 0.14 3.73 15 GLY H N 1
ATOM 9952 N N E GLY H 1 15 ? 21.683 -1.403 1.573 0.14 3.67 15 GLY H N 1
ATOM 9953 N N F GLY H 1 15 ? 22.150 -0.561 -7.010 0.14 4.22 15 GLY H N 1
ATOM 9954 N N G GLY H 1 15 ? 22.151 -0.561 -7.010 0.14 4.22 15 GLY H N 1
ATOM 9955 C CA A GLY H 1 15 ? 20.828 -0.586 0.722 0.14 4.20 15 GLY H CA 1
ATOM 9956 C CA B GLY H 1 15 ? 20.827 -0.586 0.722 0.14 4.20 15 GLY H CA 1
ATOM 9957 C CA C GLY H 1 15 ? 20.365 -1.630 9.261 0.14 4.32 15 GLY H CA 1
ATOM 9958 C CA D GLY H 1 15 ? 20.364 -1.630 9.261 0.14 4.32 15 GLY H CA 1
ATOM 9959 C CA E GLY H 1 15 ? 20.829 -0.586 0.722 0.14 4.20 15 GLY H CA 1
ATOM 9960 C CA F GLY H 1 15 ? 22.141 0.712 -7.718 0.14 4.19 15 GLY H CA 1
ATOM 9961 C CA G GLY H 1 15 ? 22.142 0.712 -7.718 0.14 4.19 15 GLY H CA 1
ATOM 9962 C C A GLY H 1 15 ? 20.497 -1.314 -0.576 0.14 4.26 15 GLY H C 1
ATOM 9963 C C B GLY H 1 15 ? 20.496 -1.314 -0.576 0.14 4.26 15 GLY H C 1
ATOM 9964 C C C GLY H 1 15 ? 20.877 -2.525 8.150 0.14 4.60 15 GLY H C 1
ATOM 9965 C C D GLY H 1 15 ? 20.876 -2.525 8.150 0.14 4.60 15 GLY H C 1
ATOM 9966 C C E GLY H 1 15 ? 20.498 -1.314 -0.576 0.14 4.26 15 GLY H C 1
ATOM 9967 C C F GLY H 1 15 ? 21.407 0.625 -9.056 0.14 4.13 15 GLY H C 1
ATOM 9968 C C G GLY H 1 15 ? 21.408 0.625 -9.056 0.14 4.13 15 GLY H C 1
ATOM 9969 O O A GLY H 1 15 ? 21.017 -2.415 -0.864 0.14 4.47 15 GLY H O 1
ATOM 9970 O O B GLY H 1 15 ? 21.016 -2.415 -0.864 0.14 4.47 15 GLY H O 1
ATOM 9971 O O C GLY H 1 15 ? 22.086 -2.798 8.038 0.14 5.02 15 GLY H O 1
ATOM 9972 O O D GLY H 1 15 ? 22.087 -2.798 8.038 0.14 5.02 15 GLY H O 1
ATOM 9973 O O E GLY H 1 15 ? 21.018 -2.415 -0.864 0.14 4.47 15 GLY H O 1
ATOM 9974 O O F GLY H 1 15 ? 20.948 -0.448 -9.479 0.14 5.05 15 GLY H O 1
ATOM 9975 O O G GLY H 1 15 ? 20.949 -0.448 -9.479 0.14 5.05 15 GLY H O 1
ATOM 10032 N N A PRO H 1 17 ? 20.262 -2.427 -4.550 0.14 4.42 17 PRO H N 1
ATOM 10033 N N B PRO H 1 17 ? 20.262 -2.426 -4.550 0.14 4.42 17 PRO H N 1
ATOM 10034 N N C PRO H 1 17 ? 21.635 -3.888 4.163 0.14 4.65 17 PRO H N 1
ATOM 10035 N N D PRO H 1 17 ? 21.635 -3.889 4.163 0.14 4.65 17 PRO H N 1
ATOM 10036 N N E PRO H 1 17 ? 20.262 -2.425 -4.550 0.14 4.42 17 PRO H N 1
ATOM 10037 N N F PRO H 1 17 ? 20.986 1.076 -13.321 0.14 3.01 17 PRO H N 1
ATOM 10038 N N G PRO H 1 17 ? 20.986 1.077 -13.321 0.14 3.01 17 PRO H N 1
ATOM 10039 C CA A PRO H 1 17 ? 21.147 -2.406 -5.718 0.14 4.75 17 PRO H CA 1
ATOM 10040 C CA B PRO H 1 17 ? 21.147 -2.405 -5.718 0.14 4.75 17 PRO H CA 1
ATOM 10041 C CA C PRO H 1 17 ? 22.237 -3.234 2.997 0.14 4.33 17 PRO H CA 1
ATOM 10042 C CA D PRO H 1 17 ? 22.237 -3.235 2.997 0.14 4.33 17 PRO H CA 1
ATOM 10043 C CA E PRO H 1 17 ? 21.147 -2.407 -5.718 0.14 4.75 17 PRO H CA 1
ATOM 10044 C CA F PRO H 1 17 ? 21.753 0.714 -14.502 0.14 2.95 17 PRO H CA 1
ATOM 10045 C CA G PRO H 1 17 ? 21.753 0.713 -14.502 0.14 2.95 17 PRO H CA 1
ATOM 10046 C C A PRO H 1 17 ? 21.041 -1.057 -6.459 0.14 4.90 17 PRO H C 1
ATOM 10047 C C B PRO H 1 17 ? 21.041 -1.056 -6.459 0.14 4.90 17 PRO H C 1
ATOM 10048 C C C PRO H 1 17 ? 21.210 -2.444 2.184 0.14 3.88 17 PRO H C 1
ATOM 10049 C C D PRO H 1 17 ? 21.210 -2.445 2.184 0.14 3.88 17 PRO H C 1
ATOM 10050 C C E PRO H 1 17 ? 21.041 -1.058 -6.459 0.14 4.90 17 PRO H C 1
ATOM 10051 C C F PRO H 1 17 ? 22.944 1.624 -14.782 0.14 2.87 17 PRO H C 1
ATOM 10052 C C G PRO H 1 17 ? 22.944 1.625 -14.782 0.14 2.87 17 PRO H C 1
ATOM 10053 O O A PRO H 1 17 ? 19.964 -0.434 -6.513 0.14 4.48 17 PRO H O 1
ATOM 10054 O O B PRO H 1 17 ? 19.963 -0.434 -6.513 0.14 4.48 17 PRO H O 1
ATOM 10055 O O C PRO H 1 17 ? 20.022 -2.806 2.108 0.14 4.23 17 PRO H O 1
ATOM 10056 O O D PRO H 1 17 ? 20.022 -2.805 2.108 0.14 4.23 17 PRO H O 1
ATOM 10057 O O E PRO H 1 17 ? 19.965 -0.434 -6.513 0.14 4.48 17 PRO H O 1
ATOM 10058 O O F PRO H 1 17 ? 22.882 2.838 -14.607 0.14 3.08 17 PRO H O 1
ATOM 10059 O O G PRO H 1 17 ? 22.882 2.839 -14.607 0.14 3.08 17 PRO H O 1
ATOM 10081 N N A GLY H 1 18 ? 22.144 -0.619 -7.052 0.14 4.07 18 GLY H N 1
ATOM 10082 N N B GLY H 1 18 ? 22.145 -0.619 -7.052 0.14 4.07 18 GLY H N 1
ATOM 10083 N N C GLY H 1 18 ? 21.680 -1.375 1.559 0.14 3.38 18 GLY H N 1
ATOM 10084 N N D GLY H 1 18 ? 21.681 -1.375 1.559 0.14 3.38 18 GLY H N 1
ATOM 10085 N N E GLY H 1 18 ? 22.143 -0.619 -7.052 0.14 4.07 18 GLY H N 1
ATOM 10086 N N F GLY H 1 18 ? 24.030 1.011 -15.253 0.14 2.42 18 GLY H N 1
ATOM 10087 N N G GLY H 1 18 ? 24.031 1.011 -15.253 0.14 2.42 18 GLY H N 1
ATOM 10088 C CA A GLY H 1 18 ? 22.158 0.662 -7.750 0.14 4.04 18 GLY H CA 1
ATOM 10089 C CA B GLY H 1 18 ? 22.157 0.662 -7.750 0.14 4.04 18 GLY H CA 1
ATOM 10090 C CA C GLY H 1 18 ? 20.833 -0.639 0.630 0.14 3.62 18 GLY H CA 1
ATOM 10091 C CA D GLY H 1 18 ? 20.833 -0.638 0.630 0.14 3.62 18 GLY H CA 1
ATOM 10092 C CA E GLY H 1 18 ? 22.159 0.662 -7.750 0.14 4.04 18 GLY H CA 1
ATOM 10093 C CA F GLY H 1 18 ? 25.143 1.805 -15.764 0.14 3.03 18 GLY H CA 1
ATOM 10094 C CA G GLY H 1 18 ? 25.144 1.805 -15.764 0.14 3.03 18 GLY H CA 1
ATOM 10095 C C A GLY H 1 18 ? 21.420 0.619 -9.088 0.14 3.95 18 GLY H C 1
ATOM 10096 C C B GLY H 1 18 ? 21.420 0.618 -9.088 0.14 3.95 18 GLY H C 1
ATOM 10097 C C C GLY H 1 18 ? 20.554 -1.489 -0.606 0.14 3.17 18 GLY H C 1
ATOM 10098 C C D GLY H 1 18 ? 20.554 -1.488 -0.606 0.14 3.17 18 GLY H C 1
ATOM 10099 C C E GLY H 1 18 ? 21.421 0.619 -9.088 0.14 3.95 18 GLY H C 1
ATOM 10100 C C F GLY H 1 18 ? 24.796 2.452 -17.103 0.14 2.86 18 GLY H C 1
ATOM 10101 C C G GLY H 1 18 ? 24.795 2.452 -17.103 0.14 2.86 18 GLY H C 1
ATOM 10102 O O A GLY H 1 18 ? 20.983 -0.444 -9.561 0.14 4.72 18 GLY H O 1
ATOM 10103 O O B GLY H 1 18 ? 20.983 -0.443 -9.561 0.14 4.72 18 GLY H O 1
ATOM 10104 O O C GLY H 1 18 ? 21.160 -2.570 -0.808 0.14 3.53 18 GLY H O 1
ATOM 10105 O O D GLY H 1 18 ? 21.160 -2.571 -0.808 0.14 3.53 18 GLY H O 1
ATOM 10106 O O E GLY H 1 18 ? 20.983 -0.445 -9.561 0.14 4.72 18 GLY H O 1
ATOM 10107 O O F GLY H 1 18 ? 23.731 2.213 -17.687 0.14 3.20 18 GLY H O 1
ATOM 10108 O O G GLY H 1 18 ? 23.732 2.213 -17.687 0.14 3.20 18 GLY H O 1
ATOM 10109 N N A PRO H 1 19 ? 21.272 1.791 -9.703 0.14 4.13 19 PRO H N 1
ATOM 10110 N N B PRO H 1 19 ? 21.271 1.791 -9.703 0.14 4.13 19 PRO H N 1
ATOM 10111 N N C PRO H 1 19 ? 19.641 -1.017 -1.454 0.14 2.85 19 PRO H N 1
ATOM 10112 N N D PRO H 1 19 ? 19.642 -1.017 -1.454 0.14 2.85 19 PRO H N 1
ATOM 10113 N N E PRO H 1 19 ? 21.273 1.791 -9.703 0.14 4.13 19 PRO H N 1
ATOM 10114 N N F PRO H 1 19 ? 25.722 3.254 -17.642 0.14 3.13 19 PRO H N 1
ATOM 10115 N N G PRO H 1 19 ? 25.723 3.254 -17.642 0.14 3.13 19 PRO H N 1
ATOM 10116 C CA A PRO H 1 19 ? 20.660 1.910 -11.027 0.14 3.87 19 PRO H CA 1
ATOM 10117 C CA B PRO H 1 19 ? 20.661 1.910 -11.027 0.14 3.87 19 PRO H CA 1
ATOM 10118 C CA C PRO H 1 19 ? 19.308 -1.835 -2.620 0.14 2.78 19 PRO H CA 1
ATOM 10119 C CA D PRO H 1 19 ? 19.309 -1.835 -2.620 0.14 2.78 19 PRO H CA 1
ATOM 10120 C CA E PRO H 1 19 ? 20.660 1.911 -11.027 0.14 3.87 19 PRO H CA 1
ATOM 10121 C CA F PRO H 1 19 ? 25.430 3.928 -18.911 0.14 3.23 19 PRO H CA 1
ATOM 10122 C CA G PRO H 1 19 ? 25.431 3.928 -18.911 0.14 3.23 19 PRO H CA 1
ATOM 10123 C C A PRO H 1 19 ? 21.551 1.330 -12.131 0.14 3.25 19 PRO H C 1
ATOM 10124 C C B PRO H 1 19 ? 21.552 1.330 -12.131 0.14 3.25 19 PRO H C 1
ATOM 10125 C C C PRO H 1 19 ? 20.421 -1.710 -3.684 0.14 2.78 19 PRO H C 1
ATOM 10126 C C D PRO H 1 19 ? 20.422 -1.710 -3.684 0.14 2.78 19 PRO H C 1
ATOM 10127 C C E PRO H 1 19 ? 21.550 1.330 -12.131 0.14 3.25 19 PRO H C 1
ATOM 10128 C C F PRO H 1 19 ? 25.640 2.985 -20.097 0.14 3.40 19 PRO H C 1
ATOM 10129 C C G PRO H 1 19 ? 25.641 2.985 -20.097 0.14 3.40 19 PRO H C 1
ATOM 10130 O O A PRO H 1 19 ? 22.741 1.041 -11.910 0.14 3.06 19 PRO H O 1
ATOM 10131 O O B PRO H 1 19 ? 22.742 1.041 -11.910 0.14 3.06 19 PRO H O 1
ATOM 10132 O O C PRO H 1 19 ? 21.218 -0.766 -3.632 0.14 2.76 19 PRO H O 1
ATOM 10133 O O D PRO H 1 19 ? 21.217 -0.766 -3.632 0.14 2.76 19 PRO H O 1
ATOM 10134 O O E PRO H 1 19 ? 22.740 1.041 -11.910 0.14 3.06 19 PRO H O 1
ATOM 10135 O O F PRO H 1 19 ? 26.261 1.928 -19.959 0.14 3.37 19 PRO H O 1
ATOM 10136 O O G PRO H 1 19 ? 26.262 1.928 -19.959 0.14 3.37 19 PRO H O 1
ATOM 10214 N N A GLY H 1 21 ? 24.012 0.972 -15.276 0.14 2.40 21 GLY H N 1
ATOM 10215 N N B GLY H 1 21 ? 24.011 0.972 -15.278 0.14 2.40 21 GLY H N 1
ATOM 10216 N N C GLY H 1 21 ? 22.225 -0.580 -7.036 0.14 3.73 21 GLY H N 1
ATOM 10217 N N D GLY H 1 21 ? 22.224 -0.580 -7.036 0.14 3.73 21 GLY H N 1
ATOM 10218 N N E GLY H 1 21 ? 24.013 0.972 -15.278 0.14 2.40 21 GLY H N 1
ATOM 10219 N N F GLY H 1 21 ? 27.190 1.294 -23.371 0.14 3.65 21 GLY H N 1
ATOM 10220 N N G GLY H 1 21 ? 27.191 1.294 -23.371 0.14 3.65 21 GLY H N 1
ATOM 10221 C CA A GLY H 1 21 ? 25.124 1.782 -15.776 0.14 3.11 21 GLY H CA 1
ATOM 10222 C CA B GLY H 1 21 ? 25.123 1.782 -15.776 0.14 3.11 21 GLY H CA 1
ATOM 10223 C CA C GLY H 1 21 ? 22.099 0.718 -7.695 0.14 3.92 21 GLY H CA 1
ATOM 10224 C CA D GLY H 1 21 ? 22.098 0.718 -7.695 0.14 3.92 21 GLY H CA 1
ATOM 10225 C CA E GLY H 1 21 ? 25.125 1.782 -15.776 0.14 3.11 21 GLY H CA 1
ATOM 10226 C CA F GLY H 1 21 ? 28.532 1.197 -23.898 0.14 4.71 21 GLY H CA 1
ATOM 10227 C CA G GLY H 1 21 ? 28.531 1.197 -23.898 0.14 4.71 21 GLY H CA 1
ATOM 10228 C C A GLY H 1 21 ? 24.802 2.453 -17.111 0.14 3.04 21 GLY H C 1
ATOM 10229 C C B GLY H 1 21 ? 24.801 2.453 -17.111 0.14 3.04 21 GLY H C 1
ATOM 10230 C C C GLY H 1 21 ? 21.403 0.647 -9.055 0.14 3.88 21 GLY H C 1
ATOM 10231 C C D GLY H 1 21 ? 21.402 0.647 -9.055 0.14 3.88 21 GLY H C 1
ATOM 10232 C C E GLY H 1 21 ? 24.803 2.453 -17.111 0.14 3.04 21 GLY H C 1
ATOM 10233 C C F GLY H 1 21 ? 28.701 2.173 -25.052 0.14 4.89 21 GLY H C 1
ATOM 10234 C C G GLY H 1 21 ? 28.702 2.173 -25.052 0.14 4.89 21 GLY H C 1
ATOM 10235 O O A GLY H 1 21 ? 23.752 2.224 -17.725 0.14 3.17 21 GLY H O 1
ATOM 10236 O O B GLY H 1 21 ? 23.751 2.224 -17.725 0.14 3.17 21 GLY H O 1
ATOM 10237 O O C GLY H 1 21 ? 20.988 -0.424 -9.529 0.14 4.78 21 GLY H O 1
ATOM 10238 O O D GLY H 1 21 ? 20.987 -0.424 -9.529 0.14 4.78 21 GLY H O 1
ATOM 10239 O O E GLY H 1 21 ? 23.753 2.224 -17.725 0.14 3.17 21 GLY H O 1
ATOM 10240 O O F GLY H 1 21 ? 27.754 2.823 -25.522 0.14 5.47 21 GLY H O 1
ATOM 10241 O O G GLY H 1 21 ? 27.755 2.823 -25.522 0.14 5.47 21 GLY H O 1
ATOM 10242 N N A PRO H 1 22 ? 25.737 3.279 -17.601 0.14 3.61 22 PRO H N 1
ATOM 10243 N N B PRO H 1 22 ? 25.736 3.279 -17.601 0.14 3.61 22 PRO H N 1
ATOM 10244 N N C PRO H 1 22 ? 21.262 1.811 -9.689 0.14 4.09 22 PRO H N 1
ATOM 10245 N N D PRO H 1 22 ? 21.263 1.811 -9.689 0.14 4.09 22 PRO H N 1
ATOM 10246 N N E PRO H 1 22 ? 25.738 3.279 -17.601 0.14 3.61 22 PRO H N 1
ATOM 10247 N N F PRO H 1 22 ? 29.921 2.290 -25.531 0.14 6.27 22 PRO H N 1
ATOM 10248 N N G PRO H 1 22 ? 29.921 2.291 -25.531 0.14 6.27 22 PRO H N 1
ATOM 10249 C CA A PRO H 1 22 ? 25.583 3.936 -18.912 0.14 3.71 22 PRO H CA 1
ATOM 10250 C CA B PRO H 1 22 ? 25.584 3.936 -18.914 0.14 3.71 22 PRO H CA 1
ATOM 10251 C CA C PRO H 1 22 ? 20.664 1.934 -11.021 0.14 3.82 22 PRO H CA 1
ATOM 10252 C CA D PRO H 1 22 ? 20.663 1.934 -11.021 0.14 3.82 22 PRO H CA 1
ATOM 10253 C CA E PRO H 1 22 ? 25.582 3.936 -18.912 0.14 3.71 22 PRO H CA 1
ATOM 10254 C CA F PRO H 1 22 ? 30.189 3.193 -26.643 0.14 6.84 22 PRO H CA 1
ATOM 10255 C CA G PRO H 1 22 ? 30.189 3.194 -26.643 0.14 6.84 22 PRO H CA 1
ATOM 10256 C C A PRO H 1 22 ? 25.682 2.963 -20.084 0.14 3.51 22 PRO H C 1
ATOM 10257 C C B PRO H 1 22 ? 25.681 2.963 -20.084 0.14 3.51 22 PRO H C 1
ATOM 10258 C C C PRO H 1 22 ? 21.554 1.346 -12.127 0.14 3.23 22 PRO H C 1
ATOM 10259 C C D PRO H 1 22 ? 21.555 1.346 -12.127 0.14 3.23 22 PRO H C 1
ATOM 10260 C C E PRO H 1 22 ? 25.683 2.963 -20.084 0.14 3.51 22 PRO H C 1
ATOM 10261 C C F PRO H 1 22 ? 29.737 2.592 -27.986 0.14 7.62 22 PRO H C 1
ATOM 10262 C C G PRO H 1 22 ? 29.737 2.591 -27.986 0.14 7.62 22 PRO H C 1
ATOM 10263 O O A PRO H 1 22 ? 26.259 1.881 -19.957 0.14 3.50 22 PRO H O 1
ATOM 10264 O O B PRO H 1 22 ? 26.258 1.881 -19.957 0.14 3.50 22 PRO H O 1
ATOM 10265 O O C PRO H 1 22 ? 22.742 1.051 -11.905 0.14 3.03 22 PRO H O 1
ATOM 10266 O O D PRO H 1 22 ? 22.743 1.051 -11.906 0.14 3.03 22 PRO H O 1
ATOM 10267 O O E PRO H 1 22 ? 26.259 1.882 -19.957 0.14 3.50 22 PRO H O 1
ATOM 10268 O O F PRO H 1 22 ? 29.420 1.397 -28.057 0.14 7.30 22 PRO H O 1
ATOM 10269 O O G PRO H 1 22 ? 29.420 1.396 -28.057 0.14 7.30 22 PRO H O 1
ATOM 10347 N N A GLY H 1 24 ? 27.182 1.298 -23.370 0.14 3.64 24 GLY H N 1
ATOM 10348 N N B GLY H 1 24 ? 27.182 1.297 -23.370 0.14 3.64 24 GLY H N 1
ATOM 10349 N N C GLY H 1 24 ? 24.012 0.972 -15.278 0.14 2.40 24 GLY H N 1
ATOM 10350 N N D GLY H 1 24 ? 24.012 0.971 -15.278 0.14 2.40 24 GLY H N 1
ATOM 10351 N N E GLY H 1 24 ? 27.182 1.299 -23.370 0.14 3.64 24 GLY H N 1
ATOM 10352 N N F GLY H 1 24 ? 29.763 0.804 -31.566 0.14 9.17 24 GLY H N 1
ATOM 10353 N N G GLY H 1 24 ? 29.763 0.803 -31.566 0.14 9.17 24 GLY H N 1
ATOM 10354 C CA A GLY H 1 24 ? 28.525 1.202 -23.897 0.14 4.72 24 GLY H CA 1
ATOM 10355 C CA B GLY H 1 24 ? 28.525 1.201 -23.897 0.14 4.72 24 GLY H CA 1
ATOM 10356 C CA C GLY H 1 24 ? 25.124 1.781 -15.777 0.14 3.11 24 GLY H CA 1
ATOM 10357 C CA D GLY H 1 24 ? 25.124 1.782 -15.777 0.14 3.11 24 GLY H CA 1
ATOM 10358 C CA E GLY H 1 24 ? 28.525 1.203 -23.897 0.14 4.72 24 GLY H CA 1
ATOM 10359 C CA F GLY H 1 24 ? 30.527 -0.370 -31.978 0.14 9.69 24 GLY H CA 1
ATOM 10360 C CA G GLY H 1 24 ? 30.527 -0.371 -31.978 0.14 9.69 24 GLY H CA 1
ATOM 10361 C C A GLY H 1 24 ? 28.695 2.176 -25.053 0.14 4.89 24 GLY H C 1
ATOM 10362 C C B GLY H 1 24 ? 28.695 2.175 -25.053 0.14 4.89 24 GLY H C 1
ATOM 10363 C C C GLY H 1 24 ? 24.803 2.453 -17.112 0.14 3.04 24 GLY H C 1
ATOM 10364 C C D GLY H 1 24 ? 24.803 2.454 -17.113 0.14 3.04 24 GLY H C 1
ATOM 10365 C C E GLY H 1 24 ? 28.695 2.177 -25.053 0.14 4.89 24 GLY H C 1
ATOM 10366 C C F GLY H 1 24 ? 31.536 -0.071 -33.078 0.14 10.60 24 GLY H C 1
ATOM 10367 C C G GLY H 1 24 ? 31.536 -0.072 -33.078 0.14 10.60 24 GLY H C 1
ATOM 10368 O O A GLY H 1 24 ? 27.748 2.825 -25.524 0.14 5.46 24 GLY H O 1
ATOM 10369 O O B GLY H 1 24 ? 27.748 2.824 -25.524 0.14 5.46 24 GLY H O 1
ATOM 10370 O O C GLY H 1 24 ? 23.752 2.224 -17.726 0.14 3.17 24 GLY H O 1
ATOM 10371 O O D GLY H 1 24 ? 23.752 2.223 -17.726 0.14 3.17 24 GLY H O 1
ATOM 10372 O O E GLY H 1 24 ? 27.748 2.826 -25.524 0.14 5.46 24 GLY H O 1
ATOM 10373 O O F GLY H 1 24 ? 31.702 1.074 -33.525 0.14 9.69 24 GLY H O 1
ATOM 10374 O O G GLY H 1 24 ? 31.702 1.075 -33.525 0.14 9.69 24 GLY H O 1
ATOM 10375 N N A PRO H 1 25 ? 29.915 2.291 -25.533 0.14 6.26 25 PRO H N 1
ATOM 10376 N N B PRO H 1 25 ? 29.915 2.292 -25.533 0.14 6.26 25 PRO H N 1
ATOM 10377 N N C PRO H 1 25 ? 25.738 3.279 -17.602 0.14 3.61 25 PRO H N 1
ATOM 10378 N N D PRO H 1 25 ? 25.738 3.278 -17.602 0.14 3.61 25 PRO H N 1
ATOM 10379 N N E PRO H 1 25 ? 29.915 2.290 -25.533 0.14 6.26 25 PRO H N 1
ATOM 10380 N N F PRO H 1 25 ? 32.244 -1.122 -33.509 0.14 11.34 25 PRO H N 1
ATOM 10381 N N G PRO H 1 25 ? 32.244 -1.123 -33.509 0.14 11.34 25 PRO H N 1
ATOM 10382 C CA A PRO H 1 25 ? 30.184 3.191 -26.649 0.14 6.83 25 PRO H CA 1
ATOM 10383 C CA B PRO H 1 25 ? 30.184 3.192 -26.649 0.14 6.83 25 PRO H CA 1
ATOM 10384 C CA C PRO H 1 25 ? 25.584 3.936 -18.912 0.14 3.71 25 PRO H CA 1
ATOM 10385 C CA D PRO H 1 25 ? 25.584 3.935 -18.912 0.14 3.71 25 PRO H CA 1
ATOM 10386 C CA E PRO H 1 25 ? 30.184 3.190 -26.649 0.14 6.83 25 PRO H CA 1
ATOM 10387 C CA F PRO H 1 25 ? 33.252 -1.045 -34.570 0.14 12.37 25 PRO H CA 1
ATOM 10388 C CA G PRO H 1 25 ? 33.252 -1.044 -34.570 0.14 12.37 25 PRO H CA 1
ATOM 10389 C C A PRO H 1 25 ? 29.738 2.581 -27.989 0.14 7.61 25 PRO H C 1
ATOM 10390 C C B PRO H 1 25 ? 29.738 2.582 -27.989 0.14 7.61 25 PRO H C 1
ATOM 10391 C C C PRO H 1 25 ? 25.683 2.962 -20.084 0.14 3.51 25 PRO H C 1
ATOM 10392 C C D PRO H 1 25 ? 25.683 2.961 -20.084 0.14 3.51 25 PRO H C 1
ATOM 10393 C C E PRO H 1 25 ? 29.738 2.580 -27.989 0.14 7.61 25 PRO H C 1
ATOM 10394 C C F PRO H 1 25 ? 32.700 -0.509 -35.900 0.14 13.46 25 PRO H C 1
ATOM 10395 C C G PRO H 1 25 ? 32.700 -0.508 -35.900 0.14 13.46 25 PRO H C 1
ATOM 10396 O O A PRO H 1 25 ? 29.416 1.388 -28.052 0.14 7.29 25 PRO H O 1
ATOM 10397 O O B PRO H 1 25 ? 29.416 1.387 -28.052 0.14 7.29 25 PRO H O 1
ATOM 10398 O O C PRO H 1 25 ? 26.259 1.881 -19.958 0.14 3.50 25 PRO H O 1
ATOM 10399 O O D PRO H 1 25 ? 26.259 1.882 -19.958 0.14 3.50 25 PRO H O 1
ATOM 10400 O O E PRO H 1 25 ? 29.416 1.389 -28.052 0.14 7.29 25 PRO H O 1
ATOM 10401 O O F PRO H 1 25 ? 31.536 -0.751 -36.240 0.14 12.94 25 PRO H O 1
ATOM 10402 O O G PRO H 1 25 ? 31.536 -0.750 -36.240 0.14 12.94 25 PRO H O 1
ATOM 10480 N N A GLY H 1 27 ? 29.758 0.768 -31.569 0.14 9.24 27 GLY H N 1
ATOM 10481 N N B GLY H 1 27 ? 29.757 0.768 -31.569 0.14 9.24 27 GLY H N 1
ATOM 10482 N N C GLY H 1 27 ? 27.185 1.300 -23.371 0.14 3.64 27 GLY H N 1
ATOM 10483 N N D GLY H 1 27 ? 27.184 1.300 -23.371 0.14 3.64 27 GLY H N 1
ATOM 10484 N N E GLY H 1 27 ? 29.759 0.768 -31.569 0.14 9.24 27 GLY H N 1
ATOM 10485 N N F GLY H 1 27 ? 31.763 -0.568 -39.688 0.14 16.95 27 GLY H N 1
ATOM 10486 N N G GLY H 1 27 ? 31.763 -0.568 -39.687 0.14 16.95 27 GLY H N 1
ATOM 10487 C CA A GLY H 1 27 ? 30.546 -0.364 -32.046 0.14 9.81 27 GLY H CA 1
ATOM 10488 C CA B GLY H 1 27 ? 30.545 -0.364 -32.046 0.14 9.81 27 GLY H CA 1
ATOM 10489 C CA C GLY H 1 27 ? 28.530 1.207 -23.899 0.14 4.71 27 GLY H CA 1
ATOM 10490 C CA D GLY H 1 27 ? 28.531 1.207 -23.899 0.14 4.71 27 GLY H CA 1
ATOM 10491 C CA E GLY H 1 27 ? 30.547 -0.364 -32.046 0.14 9.81 27 GLY H CA 1
ATOM 10492 C CA F GLY H 1 27 ? 31.582 -1.680 -40.615 0.14 18.01 27 GLY H CA 1
ATOM 10493 C CA G GLY H 1 27 ? 31.582 -1.680 -40.614 0.14 18.01 27 GLY H CA 1
ATOM 10494 C C A GLY H 1 27 ? 31.567 0.044 -33.098 0.14 10.77 27 GLY H C 1
ATOM 10495 C C B GLY H 1 27 ? 31.568 0.044 -33.098 0.14 10.77 27 GLY H C 1
ATOM 10496 C C C GLY H 1 27 ? 28.696 2.179 -25.057 0.14 4.89 27 GLY H C 1
ATOM 10497 C C D GLY H 1 27 ? 28.695 2.179 -25.057 0.14 4.89 27 GLY H C 1
ATOM 10498 C C E GLY H 1 27 ? 31.566 0.044 -33.098 0.14 10.77 27 GLY H C 1
ATOM 10499 C C F GLY H 1 27 ? 32.766 -1.929 -41.575 0.14 18.88 27 GLY H C 1
ATOM 10500 C C G GLY H 1 27 ? 32.766 -1.929 -41.574 0.14 18.88 27 GLY H C 1
ATOM 10501 O O A GLY H 1 27 ? 31.662 1.213 -33.496 0.14 10.10 27 GLY H O 1
ATOM 10502 O O B GLY H 1 27 ? 31.661 1.213 -33.496 0.14 10.10 27 GLY H O 1
ATOM 10503 O O C GLY H 1 27 ? 27.748 2.827 -25.527 0.14 5.46 27 GLY H O 1
ATOM 10504 O O D GLY H 1 27 ? 27.747 2.827 -25.527 0.14 5.46 27 GLY H O 1
ATOM 10505 O O E GLY H 1 27 ? 31.663 1.213 -33.496 0.14 10.10 27 GLY H O 1
ATOM 10506 O O F GLY H 1 27 ? 33.653 -1.195 -41.642 0.14 18.36 27 GLY H O 1
ATOM 10507 O O G GLY H 1 27 ? 33.653 -1.195 -41.641 0.14 18.36 27 GLY H O 1
ATOM 10508 N N A PRO H 1 28 ? 32.368 -0.930 -33.547 0.14 11.55 28 PRO H N 1
ATOM 10509 N N B PRO H 1 28 ? 32.368 -0.931 -33.547 0.14 11.55 28 PRO H N 1
ATOM 10510 N N C PRO H 1 28 ? 29.915 2.296 -25.540 0.14 6.26 28 PRO H N 1
ATOM 10511 N N D PRO H 1 28 ? 29.914 2.296 -25.540 0.14 6.26 28 PRO H N 1
ATOM 10512 N N E PRO H 1 28 ? 32.367 -0.930 -33.547 0.14 11.55 28 PRO H N 1
ATOM 10513 N N F PRO H 1 28 ? 32.795 -2.999 -42.338 0.14 21.20 28 PRO H N 1
ATOM 10514 N N G PRO H 1 28 ? 32.797 -2.999 -42.337 0.14 21.20 28 PRO H N 1
ATOM 10515 C CA A PRO H 1 28 ? 33.374 -0.644 -34.577 0.14 12.34 28 PRO H CA 1
ATOM 10516 C CA B PRO H 1 28 ? 33.373 -0.644 -34.577 0.14 12.34 28 PRO H CA 1
ATOM 10517 C CA C PRO H 1 28 ? 30.183 3.192 -26.662 0.14 6.83 28 PRO H CA 1
ATOM 10518 C CA D PRO H 1 28 ? 30.182 3.192 -26.662 0.14 6.83 28 PRO H CA 1
ATOM 10519 C CA E PRO H 1 28 ? 33.375 -0.644 -34.577 0.14 12.34 28 PRO H CA 1
ATOM 10520 C CA F PRO H 1 28 ? 33.936 -3.285 -43.273 0.14 20.36 28 PRO H CA 1
ATOM 10521 C CA G PRO H 1 28 ? 33.938 -3.285 -43.273 0.14 20.36 28 PRO H CA 1
ATOM 10522 C C A PRO H 1 28 ? 32.732 -0.258 -35.920 0.14 13.45 28 PRO H C 1
ATOM 10523 C C B PRO H 1 28 ? 32.731 -0.258 -35.920 0.14 13.45 28 PRO H C 1
ATOM 10524 C C C PRO H 1 28 ? 29.734 2.572 -27.998 0.14 7.60 28 PRO H C 1
ATOM 10525 C C D PRO H 1 28 ? 29.733 2.572 -27.998 0.14 7.60 28 PRO H C 1
ATOM 10526 C C E PRO H 1 28 ? 32.733 -0.258 -35.920 0.14 13.45 28 PRO H C 1
ATOM 10527 C C F PRO H 1 28 ? 34.042 -2.547 -44.646 0.14 19.73 28 PRO H C 1
ATOM 10528 C C G PRO H 1 28 ? 34.043 -2.547 -44.646 0.14 19.73 28 PRO H C 1
ATOM 10529 O O A PRO H 1 28 ? 31.600 -0.659 -36.217 0.14 12.79 28 PRO H O 1
ATOM 10530 O O B PRO H 1 28 ? 31.601 -0.659 -36.217 0.14 12.79 28 PRO H O 1
ATOM 10531 O O C PRO H 1 28 ? 29.410 1.380 -28.050 0.14 7.28 28 PRO H O 1
ATOM 10532 O O D PRO H 1 28 ? 29.411 1.380 -28.050 0.14 7.28 28 PRO H O 1
ATOM 10533 O O E PRO H 1 28 ? 31.600 -0.658 -36.217 0.14 12.79 28 PRO H O 1
ATOM 10534 O O F PRO H 1 28 ? 33.143 -1.822 -44.980 0.14 18.84 28 PRO H O 1
ATOM 10535 O O G PRO H 1 28 ? 33.145 -1.822 -44.980 0.14 18.84 28 PRO H O 1
ATOM 10613 N N A GLY H 1 30 ? 31.728 -0.291 -39.852 0.14 18.00 30 GLY H N 1
ATOM 10614 N N B GLY H 1 30 ? 31.727 -0.291 -39.852 0.14 18.00 30 GLY H N 1
ATOM 10615 N N C GLY H 1 30 ? 29.759 0.731 -31.575 0.14 9.21 30 GLY H N 1
ATOM 10616 N N D GLY H 1 30 ? 29.758 0.731 -31.575 0.14 9.21 30 GLY H N 1
ATOM 10617 N N E GLY H 1 30 ? 31.729 -0.291 -39.852 0.14 18.00 30 GLY H N 1
ATOM 10618 N N F GLY H 1 30 ? 33.369 -1.357 -48.802 0.14 15.30 30 GLY H N 1
ATOM 10619 N N G GLY H 1 30 ? 33.369 -1.357 -48.801 0.14 15.30 30 GLY H N 1
ATOM 10620 C CA A GLY H 1 30 ? 31.454 -1.382 -40.790 0.14 19.30 30 GLY H CA 1
ATOM 10621 C CA B GLY H 1 30 ? 31.453 -1.382 -40.790 0.14 19.30 30 GLY H CA 1
ATOM 10622 C CA C GLY H 1 30 ? 30.582 -0.354 -32.105 0.14 9.73 30 GLY H CA 1
ATOM 10623 C CA D GLY H 1 30 ? 30.581 -0.354 -32.105 0.14 9.73 30 GLY H CA 1
ATOM 10624 C CA E GLY H 1 30 ? 31.455 -1.382 -40.790 0.14 19.30 30 GLY H CA 1
ATOM 10625 C CA F GLY H 1 30 ? 32.190 -1.799 -49.542 0.14 13.16 30 GLY H CA 1
ATOM 10626 C CA G GLY H 1 30 ? 32.190 -1.799 -49.541 0.14 13.16 30 GLY H CA 1
ATOM 10627 C C A GLY H 1 30 ? 32.552 -1.520 -41.840 0.14 20.36 30 GLY H C 1
ATOM 10628 C C B GLY H 1 30 ? 32.551 -1.520 -41.840 0.14 20.36 30 GLY H C 1
ATOM 10629 C C C GLY H 1 30 ? 31.609 0.156 -33.107 0.14 10.61 30 GLY H C 1
ATOM 10630 C C D GLY H 1 30 ? 31.608 0.156 -33.107 0.14 10.61 30 GLY H C 1
ATOM 10631 C C E GLY H 1 30 ? 32.553 -1.520 -41.840 0.14 20.36 30 GLY H C 1
ATOM 10632 C C F GLY H 1 30 ? 32.548 -2.621 -50.769 0.14 11.91 30 GLY H C 1
ATOM 10633 C C G GLY H 1 30 ? 32.548 -2.621 -50.768 0.14 11.91 30 GLY H C 1
ATOM 10634 O O A GLY H 1 30 ? 33.708 -1.142 -41.614 0.14 20.71 30 GLY H O 1
ATOM 10635 O O B GLY H 1 30 ? 33.707 -1.142 -41.614 0.14 20.71 30 GLY H O 1
ATOM 10636 O O C GLY H 1 30 ? 31.627 1.343 -33.461 0.14 10.24 30 GLY H O 1
ATOM 10637 O O D GLY H 1 30 ? 31.626 1.343 -33.461 0.14 10.24 30 GLY H O 1
ATOM 10638 O O E GLY H 1 30 ? 33.709 -1.142 -41.614 0.14 20.71 30 GLY H O 1
ATOM 10639 O O F GLY H 1 30 ? 33.722 -3.011 -50.965 0.14 11.79 30 GLY H O 1
ATOM 10640 O O G GLY H 1 30 ? 33.722 -3.011 -50.964 0.14 11.79 30 GLY H O 1
ATOM 10641 N N A PRO I 1 1 ? 12.380 -1.291 37.817 0.14 18.46 1 PRO I N 1
ATOM 10642 N N B PRO I 1 1 ? 11.689 -3.227 46.536 0.14 19.36 1 PRO I N 1
ATOM 10643 N N C PRO I 1 1 ? 11.686 -3.227 46.536 0.14 19.36 1 PRO I N 1
ATOM 10644 N N D PRO I 1 1 ? 11.687 -3.227 46.536 0.14 19.36 1 PRO I N 1
ATOM 10645 N N E PRO I 1 1 ? 12.379 -1.291 37.817 0.14 18.46 1 PRO I N 1
ATOM 10646 N N F PRO I 1 1 ? 12.380 -1.292 37.817 0.14 18.46 1 PRO I N 1
ATOM 10647 N N G PRO I 1 1 ? 14.008 1.704 29.224 0.14 7.75 1 PRO I N 1
ATOM 10648 C CA A PRO I 1 1 ? 12.014 -2.106 36.639 0.14 18.15 1 PRO I CA 1
ATOM 10649 C CA B PRO I 1 1 ? 12.046 -4.049 45.364 0.14 20.11 1 PRO I CA 1
ATOM 10650 C CA C PRO I 1 1 ? 12.044 -4.049 45.364 0.14 20.11 1 PRO I CA 1
ATOM 10651 C CA D PRO I 1 1 ? 12.045 -4.049 45.364 0.14 20.11 1 PRO I CA 1
ATOM 10652 C CA E PRO I 1 1 ? 12.013 -2.106 36.639 0.14 18.15 1 PRO I CA 1
ATOM 10653 C CA F PRO I 1 1 ? 12.015 -2.106 36.639 0.14 18.15 1 PRO I CA 1
ATOM 10654 C CA G PRO I 1 1 ? 13.399 1.890 27.911 0.14 7.03 1 PRO I CA 1
ATOM 10655 C C A PRO I 1 1 ? 12.987 -1.890 35.460 0.14 17.23 1 PRO I C 1
ATOM 10656 C C B PRO I 1 1 ? 12.642 -3.213 44.222 0.14 20.97 1 PRO I C 1
ATOM 10657 C C C PRO I 1 1 ? 12.640 -3.214 44.222 0.14 20.97 1 PRO I C 1
ATOM 10658 C C D PRO I 1 1 ? 12.641 -3.214 44.222 0.14 20.97 1 PRO I C 1
ATOM 10659 C C E PRO I 1 1 ? 12.987 -1.891 35.460 0.14 17.23 1 PRO I C 1
ATOM 10660 C C F PRO I 1 1 ? 12.986 -1.890 35.460 0.14 17.23 1 PRO I C 1
ATOM 10661 C C G PRO I 1 1 ? 14.259 1.308 26.783 0.14 5.37 1 PRO I C 1
ATOM 10662 O O A PRO I 1 1 ? 13.880 -1.029 35.543 0.14 16.68 1 PRO I O 1
ATOM 10663 O O B PRO I 1 1 ? 12.467 -1.975 44.199 0.14 19.81 1 PRO I O 1
ATOM 10664 O O C PRO I 1 1 ? 12.465 -1.974 44.199 0.14 19.81 1 PRO I O 1
ATOM 10665 O O D PRO I 1 1 ? 12.466 -1.974 44.199 0.14 19.81 1 PRO I O 1
ATOM 10666 O O E PRO I 1 1 ? 13.879 -1.029 35.543 0.14 16.68 1 PRO I O 1
ATOM 10667 O O F PRO I 1 1 ? 13.880 -1.028 35.543 0.14 16.68 1 PRO I O 1
ATOM 10668 O O G PRO I 1 1 ? 15.436 0.990 26.996 0.14 4.62 1 PRO I O 1
ATOM 10746 N N A GLY I 1 3 ? 14.707 -0.759 31.897 0.14 12.21 3 GLY I N 1
ATOM 10747 N N B GLY I 1 3 ? 13.344 -1.231 40.769 0.14 22.98 3 GLY I N 1
ATOM 10748 N N C GLY I 1 3 ? 13.353 -1.293 40.790 0.14 22.98 3 GLY I N 1
ATOM 10749 N N D GLY I 1 3 ? 13.278 -1.221 40.761 0.14 22.98 3 GLY I N 1
ATOM 10750 N N E GLY I 1 3 ? 14.705 -0.758 31.897 0.14 12.21 3 GLY I N 1
ATOM 10751 N N F GLY I 1 3 ? 14.706 -0.759 31.897 0.14 12.21 3 GLY I N 1
ATOM 10752 N N G GLY I 1 3 ? 16.727 0.973 23.676 0.14 3.38 3 GLY I N 1
ATOM 10753 C CA A GLY I 1 3 ? 14.776 0.538 31.221 0.14 10.62 3 GLY I CA 1
ATOM 10754 C CA B GLY I 1 3 ? 12.515 -0.525 39.792 0.14 23.29 3 GLY I CA 1
ATOM 10755 C CA C GLY I 1 3 ? 12.522 -0.588 39.813 0.14 23.29 3 GLY I CA 1
ATOM 10756 C CA D GLY I 1 3 ? 12.448 -0.516 39.784 0.14 23.29 3 GLY I CA 1
ATOM 10757 C CA E GLY I 1 3 ? 14.775 0.538 31.221 0.14 10.62 3 GLY I CA 1
ATOM 10758 C CA F GLY I 1 3 ? 14.773 0.538 31.221 0.14 10.62 3 GLY I CA 1
ATOM 10759 C CA G GLY I 1 3 ? 17.842 1.788 23.193 0.14 3.36 3 GLY I CA 1
ATOM 10760 C C A GLY I 1 3 ? 14.052 0.516 29.877 0.14 9.46 3 GLY I C 1
ATOM 10761 C C B GLY I 1 3 ? 12.302 -1.392 38.558 0.14 23.88 3 GLY I C 1
ATOM 10762 C C C GLY I 1 3 ? 12.309 -1.453 38.579 0.14 23.88 3 GLY I C 1
ATOM 10763 C C D GLY I 1 3 ? 12.235 -1.381 38.550 0.14 23.88 3 GLY I C 1
ATOM 10764 C C E GLY I 1 3 ? 14.050 0.515 29.877 0.14 9.46 3 GLY I C 1
ATOM 10765 C C F GLY I 1 3 ? 14.050 0.517 29.877 0.14 9.46 3 GLY I C 1
ATOM 10766 C C G GLY I 1 3 ? 17.544 2.440 21.848 0.14 3.62 3 GLY I C 1
ATOM 10767 O O A GLY I 1 3 ? 13.559 -0.531 29.423 0.14 9.79 3 GLY I O 1
ATOM 10768 O O B GLY I 1 3 ? 12.885 -2.479 38.436 0.14 24.17 3 GLY I O 1
ATOM 10769 O O C GLY I 1 3 ? 12.893 -2.541 38.457 0.14 24.17 3 GLY I O 1
ATOM 10770 O O D GLY I 1 3 ? 12.819 -2.469 38.428 0.14 24.17 3 GLY I O 1
ATOM 10771 O O E GLY I 1 3 ? 13.559 -0.532 29.423 0.14 9.79 3 GLY I O 1
ATOM 10772 O O F GLY I 1 3 ? 13.559 -0.530 29.423 0.14 9.79 3 GLY I O 1
ATOM 10773 O O G GLY I 1 3 ? 16.496 2.217 21.249 0.14 3.55 3 GLY I O 1
ATOM 10774 N N A PRO I 1 4 ? 13.970 1.678 29.237 0.14 7.75 4 PRO I N 1
ATOM 10775 N N B PRO I 1 4 ? 12.428 -0.459 37.437 0.14 19.12 4 PRO I N 1
ATOM 10776 N N C PRO I 1 4 ? 12.055 -0.822 37.564 0.14 19.12 4 PRO I N 1
ATOM 10777 N N D PRO I 1 4 ? 12.427 -0.459 37.437 0.14 19.12 4 PRO I N 1
ATOM 10778 N N E PRO I 1 4 ? 13.969 1.678 29.237 0.14 7.75 4 PRO I N 1
ATOM 10779 N N F PRO I 1 4 ? 13.970 1.677 29.237 0.14 7.75 4 PRO I N 1
ATOM 10780 N N G PRO I 1 4 ? 18.489 3.246 21.352 0.14 3.60 4 PRO I N 1
ATOM 10781 C CA A PRO I 1 4 ? 13.322 1.773 27.932 0.14 7.01 4 PRO I CA 1
ATOM 10782 C CA B PRO I 1 4 ? 12.010 -1.335 36.327 0.14 18.54 4 PRO I CA 1
ATOM 10783 C CA C PRO I 1 4 ? 11.741 -1.582 36.368 0.14 18.54 4 PRO I CA 1
ATOM 10784 C CA D PRO I 1 4 ? 12.010 -1.336 36.327 0.14 18.54 4 PRO I CA 1
ATOM 10785 C CA E PRO I 1 4 ? 13.323 1.773 27.932 0.14 7.01 4 PRO I CA 1
ATOM 10786 C CA F PRO I 1 4 ? 13.321 1.773 27.932 0.14 7.01 4 PRO I CA 1
ATOM 10787 C CA G PRO I 1 4 ? 18.311 3.932 20.062 0.14 3.61 4 PRO I CA 1
ATOM 10788 C C A PRO I 1 4 ? 14.231 1.283 26.791 0.14 5.35 4 PRO I C 1
ATOM 10789 C C B PRO I 1 4 ? 13.107 -1.472 35.264 0.14 17.95 4 PRO I C 1
ATOM 10790 C C C PRO I 1 4 ? 12.924 -1.742 35.353 0.14 17.95 4 PRO I C 1
ATOM 10791 C C D PRO I 1 4 ? 13.108 -1.472 35.264 0.14 17.95 4 PRO I C 1
ATOM 10792 C C E PRO I 1 4 ? 14.231 1.282 26.791 0.14 5.35 4 PRO I C 1
ATOM 10793 C C F PRO I 1 4 ? 14.231 1.284 26.791 0.14 5.35 4 PRO I C 1
ATOM 10794 C C G PRO I 1 4 ? 18.367 2.967 18.884 0.14 3.38 4 PRO I C 1
ATOM 10795 O O A PRO I 1 4 ? 15.421 1.008 27.007 0.14 4.63 4 PRO I O 1
ATOM 10796 O O B PRO I 1 4 ? 13.986 -0.608 35.187 0.14 17.85 4 PRO I O 1
ATOM 10797 O O C PRO I 1 4 ? 13.815 -0.893 35.451 0.14 17.85 4 PRO I O 1
ATOM 10798 O O D PRO I 1 4 ? 13.986 -0.609 35.187 0.14 17.85 4 PRO I O 1
ATOM 10799 O O E PRO I 1 4 ? 15.421 1.007 27.007 0.14 4.63 4 PRO I O 1
ATOM 10800 O O F PRO I 1 4 ? 15.421 1.009 27.007 0.14 4.63 4 PRO I O 1
ATOM 10801 O O G PRO I 1 4 ? 18.977 1.899 18.984 0.14 3.12 4 PRO I O 1
ATOM 10879 N N A GLY I 1 6 ? 16.730 0.977 23.675 0.14 3.38 6 GLY I N 1
ATOM 10880 N N B GLY I 1 6 ? 14.850 -0.761 31.964 0.14 12.97 6 GLY I N 1
ATOM 10881 N N C GLY I 1 6 ? 14.850 -0.762 31.964 0.14 12.97 6 GLY I N 1
ATOM 10882 N N D GLY I 1 6 ? 14.850 -0.760 31.964 0.14 12.97 6 GLY I N 1
ATOM 10883 N N E GLY I 1 6 ? 16.729 0.977 23.675 0.14 3.38 6 GLY I N 1
ATOM 10884 N N F GLY I 1 6 ? 16.730 0.976 23.675 0.14 3.38 6 GLY I N 1
ATOM 10885 N N G GLY I 1 6 ? 19.823 1.337 15.588 0.14 2.78 6 GLY I N 1
ATOM 10886 C CA A GLY I 1 6 ? 17.844 1.793 23.192 0.14 3.36 6 GLY I CA 1
ATOM 10887 C CA B GLY I 1 6 ? 14.778 0.537 31.271 0.14 10.98 6 GLY I CA 1
ATOM 10888 C CA C GLY I 1 6 ? 14.778 0.536 31.271 0.14 10.98 6 GLY I CA 1
ATOM 10889 C CA D GLY I 1 6 ? 14.778 0.538 31.271 0.14 10.98 6 GLY I CA 1
ATOM 10890 C CA E GLY I 1 6 ? 17.844 1.792 23.192 0.14 3.36 6 GLY I CA 1
ATOM 10891 C CA F GLY I 1 6 ? 17.844 1.794 23.192 0.14 3.36 6 GLY I CA 1
ATOM 10892 C CA G GLY I 1 6 ? 21.131 1.235 14.982 0.14 2.94 6 GLY I CA 1
ATOM 10893 C C A GLY I 1 6 ? 17.548 2.443 21.845 0.14 3.62 6 GLY I C 1
ATOM 10894 C C B GLY I 1 6 ? 14.075 0.475 29.915 0.14 9.69 6 GLY I C 1
ATOM 10895 C C C GLY I 1 6 ? 14.075 0.474 29.915 0.14 9.69 6 GLY I C 1
ATOM 10896 C C D GLY I 1 6 ? 14.075 0.476 29.915 0.14 9.69 6 GLY I C 1
ATOM 10897 C C E GLY I 1 6 ? 17.548 2.442 21.845 0.14 3.62 6 GLY I C 1
ATOM 10898 C C F GLY I 1 6 ? 17.548 2.444 21.845 0.14 3.62 6 GLY I C 1
ATOM 10899 C C G GLY I 1 6 ? 21.278 2.237 13.836 0.14 2.77 6 GLY I C 1
ATOM 10900 O O A GLY I 1 6 ? 16.500 2.220 21.247 0.14 3.55 6 GLY I O 1
ATOM 10901 O O B GLY I 1 6 ? 13.610 -0.587 29.471 0.14 10.04 6 GLY I O 1
ATOM 10902 O O C GLY I 1 6 ? 13.610 -0.586 29.471 0.14 10.04 6 GLY I O 1
ATOM 10903 O O D GLY I 1 6 ? 13.610 -0.588 29.471 0.14 10.04 6 GLY I O 1
ATOM 10904 O O E GLY I 1 6 ? 16.500 2.221 21.247 0.14 3.55 6 GLY I O 1
ATOM 10905 O O F GLY I 1 6 ? 16.499 2.220 21.247 0.14 3.55 6 GLY I O 1
ATOM 10906 O O G GLY I 1 6 ? 20.303 2.827 13.330 0.14 3.27 6 GLY I O 1
ATOM 10907 N N A PRO I 1 7 ? 18.496 3.248 21.348 0.14 3.58 7 PRO I N 1
ATOM 10908 N N B PRO I 1 7 ? 13.980 1.636 29.261 0.14 7.74 7 PRO I N 1
ATOM 10909 N N C PRO I 1 7 ? 13.979 1.636 29.261 0.14 7.74 7 PRO I N 1
ATOM 10910 N N D PRO I 1 7 ? 13.980 1.635 29.261 0.14 7.74 7 PRO I N 1
ATOM 10911 N N E PRO I 1 7 ? 18.495 3.248 21.348 0.14 3.58 7 PRO I N 1
ATOM 10912 N N F PRO I 1 7 ? 18.497 3.248 21.348 0.14 3.58 7 PRO I N 1
ATOM 10913 N N G PRO I 1 7 ? 22.517 2.437 13.396 0.14 3.46 7 PRO I N 1
ATOM 10914 C CA A PRO I 1 7 ? 18.324 3.933 20.057 0.14 3.60 7 PRO I CA 1
ATOM 10915 C CA B PRO I 1 7 ? 13.374 1.810 27.940 0.14 6.99 7 PRO I CA 1
ATOM 10916 C CA C PRO I 1 7 ? 13.374 1.811 27.940 0.14 6.99 7 PRO I CA 1
ATOM 10917 C CA D PRO I 1 7 ? 13.375 1.810 27.940 0.14 6.99 7 PRO I CA 1
ATOM 10918 C CA E PRO I 1 7 ? 18.323 3.933 20.057 0.14 3.60 7 PRO I CA 1
ATOM 10919 C CA F PRO I 1 7 ? 18.325 3.933 20.057 0.14 3.60 7 PRO I CA 1
ATOM 10920 C CA G PRO I 1 7 ? 22.814 3.321 12.270 0.14 3.75 7 PRO I CA 1
ATOM 10921 C C A PRO I 1 7 ? 18.368 2.964 18.884 0.14 3.38 7 PRO I C 1
ATOM 10922 C C B PRO I 1 7 ? 14.254 1.280 26.798 0.14 5.36 7 PRO I C 1
ATOM 10923 C C C PRO I 1 7 ? 14.254 1.281 26.798 0.14 5.36 7 PRO I C 1
ATOM 10924 C C D PRO I 1 7 ? 14.255 1.280 26.798 0.14 5.36 7 PRO I C 1
ATOM 10925 C C E PRO I 1 7 ? 18.367 2.964 18.884 0.14 3.38 7 PRO I C 1
ATOM 10926 C C F PRO I 1 7 ? 18.369 2.964 18.884 0.14 3.38 7 PRO I C 1
ATOM 10927 C C G PRO I 1 7 ? 22.353 2.715 10.924 0.14 3.90 7 PRO I C 1
ATOM 10928 O O A PRO I 1 7 ? 18.975 1.895 18.983 0.14 3.12 7 PRO I O 1
ATOM 10929 O O B PRO I 1 7 ? 15.438 0.987 27.005 0.14 4.60 7 PRO I O 1
ATOM 10930 O O C PRO I 1 7 ? 15.437 0.987 27.005 0.14 4.60 7 PRO I O 1
ATOM 10931 O O D PRO I 1 7 ? 15.439 0.987 27.005 0.14 4.60 7 PRO I O 1
ATOM 10932 O O E PRO I 1 7 ? 18.974 1.895 18.983 0.14 3.12 7 PRO I O 1
ATOM 10933 O O F PRO I 1 7 ? 18.976 1.895 18.983 0.14 3.12 7 PRO I O 1
ATOM 10934 O O G PRO I 1 7 ? 21.910 1.552 10.862 0.14 3.32 7 PRO I O 1
ATOM 11012 N N A GLY I 1 9 ? 19.834 1.346 15.584 0.14 2.76 9 GLY I N 1
ATOM 11013 N N B GLY I 1 9 ? 16.736 0.965 23.683 0.14 3.30 9 GLY I N 1
ATOM 11014 N N C GLY I 1 9 ? 16.735 0.965 23.683 0.14 3.30 9 GLY I N 1
ATOM 11015 N N D GLY I 1 9 ? 16.737 0.965 23.683 0.14 3.30 9 GLY I N 1
ATOM 11016 N N E GLY I 1 9 ? 19.834 1.345 15.584 0.14 2.76 9 GLY I N 1
ATOM 11017 N N F GLY I 1 9 ? 19.834 1.347 15.584 0.14 2.76 9 GLY I N 1
ATOM 11018 N N G GLY I 1 9 ? 22.266 0.954 7.297 0.14 4.41 9 GLY I N 1
ATOM 11019 C CA A GLY I 1 9 ? 21.145 1.258 14.977 0.14 2.93 9 GLY I CA 1
ATOM 11020 C CA B GLY I 1 9 ? 17.850 1.772 23.183 0.14 3.23 9 GLY I CA 1
ATOM 11021 C CA C GLY I 1 9 ? 17.849 1.772 23.183 0.14 3.23 9 GLY I CA 1
ATOM 11022 C CA D GLY I 1 9 ? 17.850 1.773 23.183 0.14 3.23 9 GLY I CA 1
ATOM 11023 C CA E GLY I 1 9 ? 21.145 1.257 14.977 0.14 2.93 9 GLY I CA 1
ATOM 11024 C CA F GLY I 1 9 ? 21.145 1.259 14.977 0.14 2.93 9 GLY I CA 1
ATOM 11025 C CA G GLY I 1 9 ? 22.967 -0.187 6.736 0.14 4.49 9 GLY I CA 1
ATOM 11026 C C A GLY I 1 9 ? 21.280 2.255 13.823 0.14 2.77 9 GLY I C 1
ATOM 11027 C C B GLY I 1 9 ? 17.528 2.434 21.849 0.14 3.40 9 GLY I C 1
ATOM 11028 C C C GLY I 1 9 ? 17.527 2.434 21.849 0.14 3.40 9 GLY I C 1
ATOM 11029 C C D GLY I 1 9 ? 17.529 2.434 21.849 0.14 3.40 9 GLY I C 1
ATOM 11030 C C E GLY I 1 9 ? 21.280 2.254 13.823 0.14 2.77 9 GLY I C 1
ATOM 11031 C C F GLY I 1 9 ? 21.280 2.256 13.823 0.14 2.77 9 GLY I C 1
ATOM 11032 C C G GLY I 1 9 ? 24.025 0.219 5.725 0.14 4.57 9 GLY I C 1
ATOM 11033 O O A GLY I 1 9 ? 20.298 2.837 13.322 0.14 3.23 9 GLY I O 1
ATOM 11034 O O B GLY I 1 9 ? 16.487 2.181 21.249 0.14 3.40 9 GLY I O 1
ATOM 11035 O O C GLY I 1 9 ? 16.486 2.181 21.249 0.14 3.40 9 GLY I O 1
ATOM 11036 O O D GLY I 1 9 ? 16.488 2.181 21.249 0.14 3.40 9 GLY I O 1
ATOM 11037 O O E GLY I 1 9 ? 20.298 2.836 13.322 0.14 3.23 9 GLY I O 1
ATOM 11038 O O F GLY I 1 9 ? 20.298 2.838 13.322 0.14 3.23 9 GLY I O 1
ATOM 11039 O O G GLY I 1 9 ? 24.103 1.379 5.290 0.14 5.10 9 GLY I O 1
ATOM 11040 N N A PRO I 1 10 ? 22.517 2.462 13.375 0.14 3.47 10 PRO I N 1
ATOM 11041 N N B PRO I 1 10 ? 18.435 3.291 21.367 0.14 3.18 10 PRO I N 1
ATOM 11042 N N C PRO I 1 10 ? 18.434 3.291 21.367 0.14 3.18 10 PRO I N 1
ATOM 11043 N N D PRO I 1 10 ? 18.436 3.291 21.367 0.14 3.18 10 PRO I N 1
ATOM 11044 N N E PRO I 1 10 ? 22.517 2.461 13.375 0.14 3.47 10 PRO I N 1
ATOM 11045 N N F PRO I 1 10 ? 22.517 2.463 13.375 0.14 3.47 10 PRO I N 1
ATOM 11046 N N G PRO I 1 10 ? 24.855 -0.748 5.333 0.14 4.79 10 PRO I N 1
ATOM 11047 C CA A PRO I 1 10 ? 22.818 3.335 12.234 0.14 3.75 10 PRO I CA 1
ATOM 11048 C CA B PRO I 1 10 ? 18.191 3.963 20.084 0.14 3.14 10 PRO I CA 1
ATOM 11049 C CA C PRO I 1 10 ? 18.191 3.962 20.084 0.14 3.14 10 PRO I CA 1
ATOM 11050 C CA D PRO I 1 10 ? 18.191 3.964 20.084 0.14 3.14 10 PRO I CA 1
ATOM 11051 C CA E PRO I 1 10 ? 22.818 3.334 12.234 0.14 3.75 10 PRO I CA 1
ATOM 11052 C CA F PRO I 1 10 ? 22.818 3.336 12.234 0.14 3.75 10 PRO I CA 1
ATOM 11053 C CA G PRO I 1 10 ? 25.854 -0.583 4.281 0.14 4.47 10 PRO I CA 1
ATOM 11054 C C A PRO I 1 10 ? 22.338 2.707 10.903 0.14 3.86 10 PRO I C 1
ATOM 11055 C C B PRO I 1 10 ? 18.343 3.009 18.897 0.14 3.14 10 PRO I C 1
ATOM 11056 C C C PRO I 1 10 ? 18.343 3.008 18.897 0.14 3.14 10 PRO I C 1
ATOM 11057 C C D PRO I 1 10 ? 18.344 3.009 18.897 0.14 3.14 10 PRO I C 1
ATOM 11058 C C E PRO I 1 10 ? 22.338 2.706 10.903 0.14 3.86 10 PRO I C 1
ATOM 11059 C C F PRO I 1 10 ? 22.338 2.708 10.903 0.14 3.86 10 PRO I C 1
ATOM 11060 C C G PRO I 1 10 ? 25.172 -0.155 2.975 0.14 4.38 10 PRO I C 1
ATOM 11061 O O A PRO I 1 10 ? 21.899 1.543 10.872 0.14 3.26 10 PRO I O 1
ATOM 11062 O O B PRO I 1 10 ? 18.999 1.966 19.009 0.14 2.97 10 PRO I O 1
ATOM 11063 O O C PRO I 1 10 ? 18.998 1.966 19.009 0.14 2.97 10 PRO I O 1
ATOM 11064 O O D PRO I 1 10 ? 19.000 1.966 19.009 0.14 2.97 10 PRO I O 1
ATOM 11065 O O E PRO I 1 10 ? 21.899 1.544 10.872 0.14 3.26 10 PRO I O 1
ATOM 11066 O O F PRO I 1 10 ? 21.899 1.542 10.872 0.14 3.26 10 PRO I O 1
ATOM 11067 O O G PRO I 1 10 ? 23.985 -0.439 2.777 0.14 4.53 10 PRO I O 1
ATOM 11145 N N A GLY I 1 12 ? 22.281 0.814 7.306 0.14 4.70 12 GLY I N 1
ATOM 11146 N N B GLY I 1 12 ? 19.836 1.338 15.629 0.14 3.03 12 GLY I N 1
ATOM 11147 N N C GLY I 1 12 ? 19.835 1.338 15.629 0.14 3.03 12 GLY I N 1
ATOM 11148 N N D GLY I 1 12 ? 19.837 1.338 15.629 0.14 3.03 12 GLY I N 1
ATOM 11149 N N E GLY I 1 12 ? 22.282 0.814 7.306 0.14 4.70 12 GLY I N 1
ATOM 11150 N N F GLY I 1 12 ? 22.280 0.814 7.306 0.14 4.70 12 GLY I N 1
ATOM 11151 N N G GLY I 1 12 ? 24.189 -0.446 -0.954 0.14 3.18 12 GLY I N 1
ATOM 11152 C CA A GLY I 1 12 ? 23.052 -0.253 6.697 0.14 5.01 12 GLY I CA 1
ATOM 11153 C CA B GLY I 1 12 ? 21.151 1.230 15.047 0.14 3.42 12 GLY I CA 1
ATOM 11154 C CA C GLY I 1 12 ? 21.152 1.230 15.047 0.14 3.42 12 GLY I CA 1
ATOM 11155 C CA D GLY I 1 12 ? 21.151 1.231 15.047 0.14 3.42 12 GLY I CA 1
ATOM 11156 C CA E GLY I 1 12 ? 23.053 -0.253 6.697 0.14 5.01 12 GLY I CA 1
ATOM 11157 C CA F GLY I 1 12 ? 23.051 -0.253 6.697 0.14 5.01 12 GLY I CA 1
ATOM 11158 C CA G GLY I 1 12 ? 23.845 -1.631 -1.715 0.14 3.19 12 GLY I CA 1
ATOM 11159 C C A GLY I 1 12 ? 24.088 0.276 5.721 0.14 5.29 12 GLY I C 1
ATOM 11160 C C B GLY I 1 12 ? 21.295 2.190 13.869 0.14 3.67 12 GLY I C 1
ATOM 11161 C C C GLY I 1 12 ? 21.295 2.191 13.869 0.14 3.67 12 GLY I C 1
ATOM 11162 C C D GLY I 1 12 ? 21.296 2.190 13.869 0.14 3.67 12 GLY I C 1
ATOM 11163 C C E GLY I 1 12 ? 24.087 0.276 5.721 0.14 5.29 12 GLY I C 1
ATOM 11164 C C F GLY I 1 12 ? 24.089 0.276 5.721 0.14 5.29 12 GLY I C 1
ATOM 11165 C C G GLY I 1 12 ? 24.851 -1.956 -2.800 0.14 3.52 12 GLY I C 1
ATOM 11166 O O A GLY I 1 12 ? 24.128 1.476 5.398 0.14 5.65 12 GLY I O 1
ATOM 11167 O O B GLY I 1 12 ? 20.338 2.844 13.414 0.14 4.22 12 GLY I O 1
ATOM 11168 O O C GLY I 1 12 ? 20.337 2.844 13.414 0.14 4.22 12 GLY I O 1
ATOM 11169 O O D GLY I 1 12 ? 20.339 2.844 13.414 0.14 4.22 12 GLY I O 1
ATOM 11170 O O E GLY I 1 12 ? 24.127 1.476 5.398 0.14 5.65 12 GLY I O 1
ATOM 11171 O O F GLY I 1 12 ? 24.129 1.476 5.398 0.14 5.65 12 GLY I O 1
ATOM 11172 O O G GLY I 1 12 ? 25.816 -1.226 -3.039 0.14 3.12 12 GLY I O 1
ATOM 11229 N N A PRO I 1 14 ? 26.153 0.565 1.977 0.14 5.00 14 PRO I N 1
ATOM 11230 N N B PRO I 1 14 ? 21.995 3.505 9.888 0.14 5.07 14 PRO I N 1
ATOM 11231 N N C PRO I 1 14 ? 21.995 3.504 9.888 0.14 5.07 14 PRO I N 1
ATOM 11232 N N D PRO I 1 14 ? 21.995 3.506 9.888 0.14 5.07 14 PRO I N 1
ATOM 11233 N N E PRO I 1 14 ? 26.152 0.565 1.977 0.14 5.00 14 PRO I N 1
ATOM 11234 N N F PRO I 1 14 ? 26.154 0.565 1.977 0.14 5.00 14 PRO I N 1
ATOM 11235 N N G PRO I 1 14 ? 26.640 -2.305 -6.419 0.14 4.77 14 PRO I N 1
ATOM 11236 C CA A PRO I 1 14 ? 25.646 0.697 0.606 0.14 4.67 14 PRO I CA 1
ATOM 11237 C CA B PRO I 1 14 ? 21.692 3.007 8.548 0.14 5.32 14 PRO I CA 1
ATOM 11238 C CA C PRO I 1 14 ? 21.692 3.006 8.548 0.14 5.32 14 PRO I CA 1
ATOM 11239 C CA D PRO I 1 14 ? 21.692 3.008 8.548 0.14 5.32 14 PRO I CA 1
ATOM 11240 C CA E PRO I 1 14 ? 25.645 0.697 0.606 0.14 4.67 14 PRO I CA 1
ATOM 11241 C CA F PRO I 1 14 ? 25.647 0.697 0.606 0.14 4.67 14 PRO I CA 1
ATOM 11242 C CA G PRO I 1 14 ? 26.605 -1.586 -7.700 0.14 4.79 14 PRO I CA 1
ATOM 11243 C C A PRO I 1 14 ? 25.214 -0.601 -0.040 0.14 4.13 14 PRO I C 1
ATOM 11244 C C B PRO I 1 14 ? 22.712 1.970 8.101 0.14 5.39 14 PRO I C 1
ATOM 11245 C C C PRO I 1 14 ? 22.712 1.971 8.101 0.14 5.39 14 PRO I C 1
ATOM 11246 C C D PRO I 1 14 ? 22.713 1.970 8.101 0.14 5.39 14 PRO I C 1
ATOM 11247 C C E PRO I 1 14 ? 25.213 -0.601 -0.040 0.14 4.13 14 PRO I C 1
ATOM 11248 C C F PRO I 1 14 ? 25.215 -0.601 -0.040 0.14 4.13 14 PRO I C 1
ATOM 11249 C C G PRO I 1 14 ? 25.436 -2.098 -8.519 0.14 4.15 14 PRO I C 1
ATOM 11250 O O A PRO I 1 14 ? 25.723 -1.690 0.266 0.14 4.31 14 PRO I O 1
ATOM 11251 O O B PRO I 1 14 ? 23.913 2.099 8.419 0.14 5.45 14 PRO I O 1
ATOM 11252 O O C PRO I 1 14 ? 23.914 2.099 8.419 0.14 5.45 14 PRO I O 1
ATOM 11253 O O D PRO I 1 14 ? 23.912 2.099 8.419 0.14 5.45 14 PRO I O 1
ATOM 11254 O O E PRO I 1 14 ? 25.722 -1.690 0.266 0.14 4.31 14 PRO I O 1
ATOM 11255 O O F PRO I 1 14 ? 25.724 -1.690 0.266 0.14 4.31 14 PRO I O 1
ATOM 11256 O O G PRO I 1 14 ? 25.105 -3.245 -8.441 0.14 5.13 14 PRO I O 1
ATOM 11278 N N A GLY I 1 15 ? 24.270 -0.479 -0.952 0.14 3.93 15 GLY I N 1
ATOM 11279 N N B GLY I 1 15 ? 22.249 0.945 7.379 0.14 5.14 15 GLY I N 1
ATOM 11280 N N C GLY I 1 15 ? 22.248 0.945 7.379 0.14 5.14 15 GLY I N 1
ATOM 11281 N N D GLY I 1 15 ? 22.249 0.944 7.379 0.14 5.14 15 GLY I N 1
ATOM 11282 N N E GLY I 1 15 ? 24.271 -0.479 -0.952 0.14 3.93 15 GLY I N 1
ATOM 11283 N N F GLY I 1 15 ? 24.270 -0.478 -0.952 0.14 3.93 15 GLY I N 1
ATOM 11284 N N G GLY I 1 15 ? 24.855 -1.168 -9.297 0.14 3.59 15 GLY I N 1
ATOM 11285 C CA A GLY I 1 15 ? 23.836 -1.622 -1.724 0.14 3.60 15 GLY I CA 1
ATOM 11286 C CA B GLY I 1 15 ? 23.131 -0.140 6.956 0.14 5.22 15 GLY I CA 1
ATOM 11287 C CA C GLY I 1 15 ? 23.131 -0.141 6.956 0.14 5.22 15 GLY I CA 1
ATOM 11288 C CA D GLY I 1 15 ? 23.132 -0.140 6.956 0.14 5.22 15 GLY I CA 1
ATOM 11289 C CA E GLY I 1 15 ? 23.835 -1.622 -1.724 0.14 3.60 15 GLY I CA 1
ATOM 11290 C CA F GLY I 1 15 ? 23.837 -1.622 -1.724 0.14 3.60 15 GLY I CA 1
ATOM 11291 C CA G GLY I 1 15 ? 23.791 -1.584 -10.201 0.14 3.60 15 GLY I CA 1
ATOM 11292 C C A GLY I 1 15 ? 24.830 -1.969 -2.812 0.14 3.75 15 GLY I C 1
ATOM 11293 C C B GLY I 1 15 ? 24.097 0.251 5.848 0.14 5.48 15 GLY I C 1
ATOM 11294 C C C GLY I 1 15 ? 24.096 0.251 5.848 0.14 5.48 15 GLY I C 1
ATOM 11295 C C D GLY I 1 15 ? 24.098 0.251 5.848 0.14 5.48 15 GLY I C 1
ATOM 11296 C C E GLY I 1 15 ? 24.830 -1.968 -2.812 0.14 3.75 15 GLY I C 1
ATOM 11297 C C F GLY I 1 15 ? 24.831 -1.969 -2.812 0.14 3.75 15 GLY I C 1
ATOM 11298 C C G GLY I 1 15 ? 24.311 -2.473 -11.318 0.14 3.58 15 GLY I C 1
ATOM 11299 O O A GLY I 1 15 ? 25.806 -1.253 -3.054 0.14 3.20 15 GLY I O 1
ATOM 11300 O O B GLY I 1 15 ? 24.155 1.416 5.411 0.14 5.90 15 GLY I O 1
ATOM 11301 O O C GLY I 1 15 ? 24.154 1.416 5.411 0.14 5.90 15 GLY I O 1
ATOM 11302 O O D GLY I 1 15 ? 24.156 1.416 5.411 0.14 5.90 15 GLY I O 1
ATOM 11303 O O E GLY I 1 15 ? 25.805 -1.253 -3.054 0.14 3.20 15 GLY I O 1
ATOM 11304 O O F GLY I 1 15 ? 25.807 -1.253 -3.054 0.14 3.20 15 GLY I O 1
ATOM 11305 O O G GLY I 1 15 ? 25.533 -2.680 -11.485 0.14 3.52 15 GLY I O 1
ATOM 11362 N N A PRO I 1 17 ? 26.638 -2.305 -6.421 0.14 4.81 17 PRO I N 1
ATOM 11363 N N B PRO I 1 17 ? 26.109 0.484 2.131 0.14 5.06 17 PRO I N 1
ATOM 11364 N N C PRO I 1 17 ? 26.109 0.485 2.131 0.14 5.06 17 PRO I N 1
ATOM 11365 N N D PRO I 1 17 ? 26.109 0.483 2.131 0.14 5.06 17 PRO I N 1
ATOM 11366 N N E PRO I 1 17 ? 26.640 -2.305 -6.421 0.14 4.81 17 PRO I N 1
ATOM 11367 N N F PRO I 1 17 ? 26.639 -2.305 -6.421 0.14 4.81 17 PRO I N 1
ATOM 11368 N N G PRO I 1 17 ? 25.102 -3.786 -15.297 0.14 2.42 17 PRO I N 1
ATOM 11369 C CA A PRO I 1 17 ? 26.598 -1.596 -7.709 0.14 4.84 17 PRO I CA 1
ATOM 11370 C CA B PRO I 1 17 ? 25.710 0.778 0.755 0.14 4.87 17 PRO I CA 1
ATOM 11371 C CA C PRO I 1 17 ? 25.710 0.777 0.755 0.14 4.87 17 PRO I CA 1
ATOM 11372 C CA D PRO I 1 17 ? 25.710 0.779 0.755 0.14 4.87 17 PRO I CA 1
ATOM 11373 C CA E PRO I 1 17 ? 26.600 -1.596 -7.709 0.14 4.84 17 PRO I CA 1
ATOM 11374 C CA F PRO I 1 17 ? 26.599 -1.597 -7.709 0.14 4.84 17 PRO I CA 1
ATOM 11375 C CA G PRO I 1 17 ? 25.653 -3.095 -16.466 0.14 2.64 17 PRO I CA 1
ATOM 11376 C C A PRO I 1 17 ? 25.430 -2.136 -8.530 0.14 4.17 17 PRO I C 1
ATOM 11377 C C B PRO I 1 17 ? 25.293 -0.465 -0.021 0.14 4.16 17 PRO I C 1
ATOM 11378 C C C PRO I 1 17 ? 25.292 -0.465 -0.021 0.14 4.16 17 PRO I C 1
ATOM 11379 C C D PRO I 1 17 ? 25.294 -0.465 -0.021 0.14 4.16 17 PRO I C 1
ATOM 11380 C C E PRO I 1 17 ? 25.432 -2.135 -8.530 0.14 4.17 17 PRO I C 1
ATOM 11381 C C F PRO I 1 17 ? 25.431 -2.137 -8.529 0.14 4.17 17 PRO I C 1
ATOM 11382 C C G PRO I 1 17 ? 24.610 -2.270 -17.234 0.14 2.63 17 PRO I C 1
ATOM 11383 O O A PRO I 1 17 ? 25.099 -3.266 -8.436 0.14 5.17 17 PRO I O 1
ATOM 11384 O O B PRO I 1 17 ? 25.849 -1.556 0.158 0.14 4.53 17 PRO I O 1
ATOM 11385 O O C PRO I 1 17 ? 25.849 -1.555 0.158 0.14 4.53 17 PRO I O 1
ATOM 11386 O O D PRO I 1 17 ? 25.849 -1.557 0.158 0.14 4.53 17 PRO I O 1
ATOM 11387 O O E PRO I 1 17 ? 25.101 -3.266 -8.436 0.14 5.17 17 PRO I O 1
ATOM 11388 O O F PRO I 1 17 ? 25.100 -3.266 -8.436 0.14 5.17 17 PRO I O 1
ATOM 11389 O O G PRO I 1 17 ? 23.434 -2.626 -17.289 0.14 2.86 17 PRO I O 1
ATOM 11411 N N A GLY I 1 18 ? 24.860 -1.242 -9.353 0.14 3.68 18 GLY I N 1
ATOM 11412 N N B GLY I 1 18 ? 24.285 -0.308 -0.863 0.14 3.91 18 GLY I N 1
ATOM 11413 N N C GLY I 1 18 ? 24.285 -0.307 -0.863 0.14 3.91 18 GLY I N 1
ATOM 11414 N N D GLY I 1 18 ? 24.285 -0.309 -0.863 0.14 3.91 18 GLY I N 1
ATOM 11415 N N E GLY I 1 18 ? 24.860 -1.241 -9.353 0.14 3.68 18 GLY I N 1
ATOM 11416 N N F GLY I 1 18 ? 24.860 -1.243 -9.353 0.14 3.68 18 GLY I N 1
ATOM 11417 N N G GLY I 1 18 ? 25.061 -1.203 -17.868 0.14 2.33 18 GLY I N 1
ATOM 11418 C CA A GLY I 1 18 ? 23.731 -1.656 -10.187 0.14 3.79 18 GLY I CA 1
ATOM 11419 C CA B GLY I 1 18 ? 23.873 -1.401 -1.720 0.14 3.64 18 GLY I CA 1
ATOM 11420 C CA C GLY I 1 18 ? 23.873 -1.402 -1.720 0.14 3.64 18 GLY I CA 1
ATOM 11421 C CA D GLY I 1 18 ? 23.873 -1.400 -1.720 0.14 3.64 18 GLY I CA 1
ATOM 11422 C CA E GLY I 1 18 ? 23.731 -1.655 -10.187 0.14 3.79 18 GLY I CA 1
ATOM 11423 C CA F GLY I 1 18 ? 23.731 -1.657 -10.187 0.14 3.79 18 GLY I CA 1
ATOM 11424 C CA G GLY I 1 18 ? 24.232 -0.516 -18.848 0.14 2.71 18 GLY I CA 1
ATOM 11425 C C A GLY I 1 18 ? 24.134 -2.512 -11.387 0.14 3.89 18 GLY I C 1
ATOM 11426 C C B GLY I 1 18 ? 24.970 -1.738 -2.695 0.14 3.62 18 GLY I C 1
ATOM 11427 C C C GLY I 1 18 ? 24.970 -1.737 -2.695 0.14 3.62 18 GLY I C 1
ATOM 11428 C C D GLY I 1 18 ? 24.970 -1.739 -2.695 0.14 3.62 18 GLY I C 1
ATOM 11429 C C E GLY I 1 18 ? 24.134 -2.511 -11.387 0.14 3.89 18 GLY I C 1
ATOM 11430 C C F GLY I 1 18 ? 24.134 -2.513 -11.387 0.14 3.89 18 GLY I C 1
ATOM 11431 C C G GLY I 1 18 ? 24.070 -1.343 -20.112 0.14 3.06 18 GLY I C 1
ATOM 11432 O O A GLY I 1 18 ? 25.329 -2.841 -11.591 0.14 4.01 18 GLY I O 1
ATOM 11433 O O B GLY I 1 18 ? 25.944 -0.992 -2.847 0.14 4.22 18 GLY I O 1
ATOM 11434 O O C GLY I 1 18 ? 25.944 -0.991 -2.847 0.14 4.22 18 GLY I O 1
ATOM 11435 O O D GLY I 1 18 ? 25.944 -0.993 -2.847 0.14 4.22 18 GLY I O 1
ATOM 11436 O O E GLY I 1 18 ? 25.329 -2.842 -11.591 0.14 4.01 18 GLY I O 1
ATOM 11437 O O F GLY I 1 18 ? 25.329 -2.840 -11.591 0.14 4.01 18 GLY I O 1
ATOM 11438 O O G GLY I 1 18 ? 24.594 -2.466 -20.233 0.14 3.42 18 GLY I O 1
ATOM 11439 N N A PRO I 1 19 ? 23.129 -2.922 -12.171 0.14 3.94 19 PRO I N 1
ATOM 11440 N N B PRO I 1 19 ? 24.821 -2.873 -3.375 0.14 3.57 19 PRO I N 1
ATOM 11441 N N C PRO I 1 19 ? 24.822 -2.873 -3.375 0.14 3.57 19 PRO I N 1
ATOM 11442 N N D PRO I 1 19 ? 24.820 -2.873 -3.375 0.14 3.57 19 PRO I N 1
ATOM 11443 N N E PRO I 1 19 ? 23.128 -2.922 -12.171 0.14 3.94 19 PRO I N 1
ATOM 11444 N N F PRO I 1 19 ? 23.129 -2.923 -12.171 0.14 3.94 19 PRO I N 1
ATOM 11445 N N G PRO I 1 19 ? 23.342 -0.784 -21.081 0.14 2.92 19 PRO I N 1
ATOM 11446 C CA A PRO I 1 19 ? 23.382 -3.736 -13.358 0.14 4.08 19 PRO I CA 1
ATOM 11447 C CA B PRO I 1 19 ? 25.796 -3.272 -4.399 0.14 3.15 19 PRO I CA 1
ATOM 11448 C CA C PRO I 1 19 ? 25.795 -3.272 -4.399 0.14 3.15 19 PRO I CA 1
ATOM 11449 C CA D PRO I 1 19 ? 25.797 -3.272 -4.399 0.14 3.15 19 PRO I CA 1
ATOM 11450 C CA E PRO I 1 19 ? 23.382 -3.735 -13.358 0.14 4.08 19 PRO I CA 1
ATOM 11451 C CA F PRO I 1 19 ? 23.382 -3.737 -13.358 0.14 4.08 19 PRO I CA 1
ATOM 11452 C CA G PRO I 1 19 ? 22.994 -1.464 -22.332 0.14 3.97 19 PRO I CA 1
ATOM 11453 C C A PRO I 1 19 ? 24.221 -3.005 -14.402 0.14 4.30 19 PRO I C 1
ATOM 11454 C C B PRO I 1 19 ? 25.665 -2.363 -5.628 0.14 4.01 19 PRO I C 1
ATOM 11455 C C C PRO I 1 19 ? 25.664 -2.363 -5.628 0.14 4.01 19 PRO I C 1
ATOM 11456 C C D PRO I 1 19 ? 25.666 -2.363 -5.628 0.14 4.01 19 PRO I C 1
ATOM 11457 C C E PRO I 1 19 ? 24.222 -3.005 -14.402 0.14 4.30 19 PRO I C 1
ATOM 11458 C C F PRO I 1 19 ? 24.220 -3.005 -14.402 0.14 4.30 19 PRO I C 1
ATOM 11459 C C G PRO I 1 19 ? 24.170 -1.567 -23.282 0.14 3.45 19 PRO I C 1
ATOM 11460 O O A PRO I 1 19 ? 24.231 -1.764 -14.451 0.14 3.42 19 PRO I O 1
ATOM 11461 O O B PRO I 1 19 ? 24.657 -1.650 -5.779 0.14 3.26 19 PRO I O 1
ATOM 11462 O O C PRO I 1 19 ? 24.656 -1.650 -5.779 0.14 3.26 19 PRO I O 1
ATOM 11463 O O D PRO I 1 19 ? 24.658 -1.650 -5.779 0.14 3.26 19 PRO I O 1
ATOM 11464 O O E PRO I 1 19 ? 24.232 -1.764 -14.451 0.14 3.42 19 PRO I O 1
ATOM 11465 O O F PRO I 1 19 ? 24.230 -1.764 -14.451 0.14 3.42 19 PRO I O 1
ATOM 11466 O O G PRO I 1 19 ? 25.114 -0.760 -23.193 0.14 3.39 19 PRO I O 1
ATOM 11544 N N A GLY I 1 21 ? 25.151 -1.288 -17.854 0.14 2.64 21 GLY I N 1
ATOM 11545 N N B GLY I 1 21 ? 24.887 -1.166 -9.367 0.14 3.65 21 GLY I N 1
ATOM 11546 N N C GLY I 1 21 ? 24.887 -1.165 -9.367 0.14 3.65 21 GLY I N 1
ATOM 11547 N N D GLY I 1 21 ? 24.887 -1.167 -9.367 0.14 3.65 21 GLY I N 1
ATOM 11548 N N E GLY I 1 21 ? 25.151 -1.287 -17.854 0.14 2.64 21 GLY I N 1
ATOM 11549 N N F GLY I 1 21 ? 25.151 -1.289 -17.854 0.14 2.64 21 GLY I N 1
ATOM 11550 N N G GLY I 1 21 ? 26.177 -0.657 -26.450 0.14 5.42 21 GLY I N 1
ATOM 11551 C CA A GLY I 1 21 ? 24.364 -0.557 -18.842 0.14 2.88 21 GLY I CA 1
ATOM 11552 C CA B GLY I 1 21 ? 23.787 -1.532 -10.252 0.14 3.91 21 GLY I CA 1
ATOM 11553 C CA C GLY I 1 21 ? 23.788 -1.532 -10.252 0.14 3.91 21 GLY I CA 1
ATOM 11554 C CA D GLY I 1 21 ? 23.786 -1.532 -10.252 0.14 3.91 21 GLY I CA 1
ATOM 11555 C CA E GLY I 1 21 ? 24.365 -0.557 -18.842 0.14 2.88 21 GLY I CA 1
ATOM 11556 C CA F GLY I 1 21 ? 24.363 -0.557 -18.842 0.14 2.88 21 GLY I CA 1
ATOM 11557 C CA G GLY I 1 21 ? 26.251 0.644 -27.125 0.14 6.22 21 GLY I CA 1
ATOM 11558 C C A GLY I 1 21 ? 24.133 -1.396 -20.084 0.14 3.00 21 GLY I C 1
ATOM 11559 C C B GLY I 1 21 ? 24.225 -2.460 -11.374 0.14 3.87 21 GLY I C 1
ATOM 11560 C C C GLY I 1 21 ? 24.224 -2.460 -11.374 0.14 3.87 21 GLY I C 1
ATOM 11561 C C D GLY I 1 21 ? 24.226 -2.460 -11.374 0.14 3.87 21 GLY I C 1
ATOM 11562 C C E GLY I 1 21 ? 24.132 -1.396 -20.084 0.14 3.00 21 GLY I C 1
ATOM 11563 C C F GLY I 1 21 ? 24.134 -1.396 -20.084 0.14 3.00 21 GLY I C 1
ATOM 11564 C C G GLY I 1 21 ? 25.565 0.649 -28.484 0.14 7.43 21 GLY I C 1
ATOM 11565 O O A GLY I 1 21 ? 24.640 -2.523 -20.225 0.14 3.35 21 GLY I O 1
ATOM 11566 O O B GLY I 1 21 ? 25.425 -2.780 -11.545 0.14 4.00 21 GLY I O 1
ATOM 11567 O O C GLY I 1 21 ? 25.425 -2.781 -11.545 0.14 4.00 21 GLY I O 1
ATOM 11568 O O D GLY I 1 21 ? 25.424 -2.780 -11.545 0.14 4.00 21 GLY I O 1
ATOM 11569 O O E GLY I 1 21 ? 24.641 -2.523 -20.225 0.14 3.35 21 GLY I O 1
ATOM 11570 O O F GLY I 1 21 ? 24.640 -2.522 -20.225 0.14 3.35 21 GLY I O 1
ATOM 11571 O O G GLY I 1 21 ? 25.039 -0.378 -28.957 0.14 7.66 21 GLY I O 1
ATOM 11572 N N A PRO I 1 22 ? 23.352 -0.849 -21.009 0.14 2.97 22 PRO I N 1
ATOM 11573 N N B PRO I 1 22 ? 23.247 -2.942 -12.135 0.14 3.76 22 PRO I N 1
ATOM 11574 N N C PRO I 1 22 ? 23.246 -2.942 -12.135 0.14 3.76 22 PRO I N 1
ATOM 11575 N N D PRO I 1 22 ? 23.248 -2.942 -12.135 0.14 3.76 22 PRO I N 1
ATOM 11576 N N E PRO I 1 22 ? 23.351 -0.849 -21.009 0.14 2.97 22 PRO I N 1
ATOM 11577 N N F PRO I 1 22 ? 23.353 -0.849 -21.009 0.14 2.97 22 PRO I N 1
ATOM 11578 N N G PRO I 1 22 ? 25.585 1.813 -29.155 0.14 8.44 22 PRO I N 1
ATOM 11579 C CA A PRO I 1 22 ? 23.001 -1.599 -22.218 0.14 4.36 22 PRO I CA 1
ATOM 11580 C CA B PRO I 1 22 ? 23.578 -3.811 -13.254 0.14 3.89 22 PRO I CA 1
ATOM 11581 C CA C PRO I 1 22 ? 23.577 -3.811 -13.254 0.14 3.89 22 PRO I CA 1
ATOM 11582 C CA D PRO I 1 22 ? 23.579 -3.811 -13.254 0.14 3.89 22 PRO I CA 1
ATOM 11583 C CA E PRO I 1 22 ? 23.001 -1.598 -22.218 0.14 4.36 22 PRO I CA 1
ATOM 11584 C CA F PRO I 1 22 ? 23.002 -1.599 -22.218 0.14 4.36 22 PRO I CA 1
ATOM 11585 C CA G PRO I 1 22 ? 24.910 1.960 -30.446 0.14 9.11 22 PRO I CA 1
ATOM 11586 C C A PRO I 1 22 ? 24.123 -1.574 -23.254 0.14 3.66 22 PRO I C 1
ATOM 11587 C C B PRO I 1 22 ? 24.280 -3.045 -14.371 0.14 4.23 22 PRO I C 1
ATOM 11588 C C C PRO I 1 22 ? 24.281 -3.045 -14.371 0.14 4.23 22 PRO I C 1
ATOM 11589 C C D PRO I 1 22 ? 24.280 -3.044 -14.371 0.14 4.23 22 PRO I C 1
ATOM 11590 C C E PRO I 1 22 ? 24.124 -1.574 -23.254 0.14 3.66 22 PRO I C 1
ATOM 11591 C C F PRO I 1 22 ? 24.122 -1.574 -23.254 0.14 3.66 22 PRO I C 1
ATOM 11592 C C G PRO I 1 22 ? 25.670 1.279 -31.588 0.14 9.47 22 PRO I C 1
ATOM 11593 O O A PRO I 1 22 ? 25.024 -0.713 -23.191 0.14 3.67 22 PRO I O 1
ATOM 11594 O O B PRO I 1 22 ? 24.212 -1.804 -14.434 0.14 3.38 22 PRO I O 1
ATOM 11595 O O C PRO I 1 22 ? 24.211 -1.804 -14.434 0.14 3.38 22 PRO I O 1
ATOM 11596 O O D PRO I 1 22 ? 24.213 -1.804 -14.434 0.14 3.38 22 PRO I O 1
ATOM 11597 O O E PRO I 1 22 ? 25.024 -0.714 -23.191 0.14 3.67 22 PRO I O 1
ATOM 11598 O O F PRO I 1 22 ? 25.024 -0.712 -23.191 0.14 3.67 22 PRO I O 1
ATOM 11599 O O G PRO I 1 22 ? 26.855 0.926 -31.436 0.14 8.43 22 PRO I O 1
ATOM 11677 N N A GLY I 1 24 ? 26.148 -0.655 -26.463 0.14 5.42 24 GLY I N 1
ATOM 11678 N N B GLY I 1 24 ? 25.149 -1.285 -17.858 0.14 2.64 24 GLY I N 1
ATOM 11679 N N C GLY I 1 24 ? 25.147 -1.285 -17.858 0.14 2.64 24 GLY I N 1
ATOM 11680 N N D GLY I 1 24 ? 25.149 -1.286 -17.858 0.14 2.64 24 GLY I N 1
ATOM 11681 N N E GLY I 1 24 ? 26.148 -0.654 -26.463 0.14 5.42 24 GLY I N 1
ATOM 11682 N N F GLY I 1 24 ? 26.148 -0.656 -26.463 0.14 5.42 24 GLY I N 1
ATOM 11683 N N G GLY I 1 24 ? 27.984 0.827 -34.754 0.14 11.49 24 GLY I N 1
ATOM 11684 C CA A GLY I 1 24 ? 26.213 0.614 -27.195 0.14 6.29 24 GLY I CA 1
ATOM 11685 C CA B GLY I 1 24 ? 24.365 -0.553 -18.844 0.14 2.87 24 GLY I CA 1
ATOM 11686 C CA C GLY I 1 24 ? 24.364 -0.553 -18.844 0.14 2.87 24 GLY I CA 1
ATOM 11687 C CA D GLY I 1 24 ? 24.366 -0.553 -18.844 0.14 2.87 24 GLY I CA 1
ATOM 11688 C CA E GLY I 1 24 ? 26.213 0.613 -27.195 0.14 6.29 24 GLY I CA 1
ATOM 11689 C CA F GLY I 1 24 ? 26.213 0.615 -27.195 0.14 6.29 24 GLY I CA 1
ATOM 11690 C CA G GLY I 1 24 ? 29.119 1.625 -35.261 0.14 12.62 24 GLY I CA 1
ATOM 11691 C C A GLY I 1 24 ? 25.519 0.542 -28.548 0.14 7.62 24 GLY I C 1
ATOM 11692 C C B GLY I 1 24 ? 24.131 -1.389 -20.086 0.14 2.99 24 GLY I C 1
ATOM 11693 C C C GLY I 1 24 ? 24.131 -1.388 -20.086 0.14 2.99 24 GLY I C 1
ATOM 11694 C C D GLY I 1 24 ? 24.132 -1.389 -20.086 0.14 2.99 24 GLY I C 1
ATOM 11695 C C E GLY I 1 24 ? 25.519 0.541 -28.548 0.14 7.62 24 GLY I C 1
ATOM 11696 C C F GLY I 1 24 ? 25.519 0.543 -28.548 0.14 7.62 24 GLY I C 1
ATOM 11697 C C G GLY I 1 24 ? 28.770 2.305 -36.571 0.14 14.33 24 GLY I C 1
ATOM 11698 O O A GLY I 1 24 ? 25.168 -0.546 -29.042 0.14 7.74 24 GLY I O 1
ATOM 11699 O O B GLY I 1 24 ? 24.637 -2.516 -20.230 0.14 3.34 24 GLY I O 1
ATOM 11700 O O C GLY I 1 24 ? 24.636 -2.516 -20.230 0.14 3.34 24 GLY I O 1
ATOM 11701 O O D GLY I 1 24 ? 24.638 -2.516 -20.230 0.14 3.34 24 GLY I O 1
ATOM 11702 O O E GLY I 1 24 ? 25.168 -0.545 -29.042 0.14 7.74 24 GLY I O 1
ATOM 11703 O O F GLY I 1 24 ? 25.168 -0.547 -29.042 0.14 7.74 24 GLY I O 1
ATOM 11704 O O G GLY I 1 24 ? 27.689 2.069 -37.129 0.14 13.88 24 GLY I O 1
ATOM 11705 N N A PRO I 1 25 ? 25.313 1.710 -29.179 0.14 8.70 25 PRO I N 1
ATOM 11706 N N B PRO I 1 25 ? 23.347 -0.838 -21.006 0.14 2.97 25 PRO I N 1
ATOM 11707 N N C PRO I 1 25 ? 23.347 -0.837 -21.006 0.14 2.97 25 PRO I N 1
ATOM 11708 N N D PRO I 1 25 ? 23.347 -0.839 -21.006 0.14 2.97 25 PRO I N 1
ATOM 11709 N N E PRO I 1 25 ? 25.312 1.710 -29.179 0.14 8.70 25 PRO I N 1
ATOM 11710 N N F PRO I 1 25 ? 25.314 1.710 -29.179 0.14 8.70 25 PRO I N 1
ATOM 11711 N N G PRO I 1 25 ? 29.686 3.153 -37.081 0.14 15.34 25 PRO I N 1
ATOM 11712 C CA A PRO I 1 25 ? 24.698 1.787 -30.511 0.14 9.29 25 PRO I CA 1
ATOM 11713 C CA B PRO I 1 25 ? 22.989 -1.576 -22.222 0.14 4.37 25 PRO I CA 1
ATOM 11714 C CA C PRO I 1 25 ? 22.989 -1.575 -22.222 0.14 4.37 25 PRO I CA 1
ATOM 11715 C CA D PRO I 1 25 ? 22.989 -1.577 -22.222 0.14 4.37 25 PRO I CA 1
ATOM 11716 C CA E PRO I 1 25 ? 24.697 1.787 -30.511 0.14 9.29 25 PRO I CA 1
ATOM 11717 C CA F PRO I 1 25 ? 24.699 1.787 -30.511 0.14 9.29 25 PRO I CA 1
ATOM 11718 C CA G PRO I 1 25 ? 29.515 3.801 -38.410 0.14 16.44 25 PRO I CA 1
ATOM 11719 C C A PRO I 1 25 ? 25.591 1.179 -31.597 0.14 9.60 25 PRO I C 1
ATOM 11720 C C B PRO I 1 25 ? 24.114 -1.563 -23.257 0.14 3.67 25 PRO I C 1
ATOM 11721 C C C PRO I 1 25 ? 24.114 -1.564 -23.257 0.14 3.67 25 PRO I C 1
ATOM 11722 C C D PRO I 1 25 ? 24.114 -1.562 -23.257 0.14 3.67 25 PRO I C 1
ATOM 11723 C C E PRO I 1 25 ? 25.592 1.179 -31.597 0.14 9.60 25 PRO I C 1
ATOM 11724 C C F PRO I 1 25 ? 25.590 1.179 -31.597 0.14 9.60 25 PRO I C 1
ATOM 11725 C C G PRO I 1 25 ? 29.813 2.850 -39.593 0.14 17.71 25 PRO I C 1
ATOM 11726 O O A PRO I 1 25 ? 26.794 0.936 -31.375 0.14 8.61 25 PRO I O 1
ATOM 11727 O O B PRO I 1 25 ? 25.022 -0.708 -23.194 0.14 3.68 25 PRO I O 1
ATOM 11728 O O C PRO I 1 25 ? 25.023 -0.708 -23.194 0.14 3.68 25 PRO I O 1
ATOM 11729 O O D PRO I 1 25 ? 25.021 -0.708 -23.194 0.14 3.68 25 PRO I O 1
ATOM 11730 O O E PRO I 1 25 ? 26.793 0.936 -31.375 0.14 8.61 25 PRO I O 1
ATOM 11731 O O F PRO I 1 25 ? 26.795 0.936 -31.375 0.14 8.61 25 PRO I O 1
ATOM 11732 O O G PRO I 1 25 ? 30.475 1.825 -39.407 0.14 17.64 25 PRO I O 1
ATOM 11810 N N A GLY I 1 27 ? 28.084 0.818 -34.722 0.14 11.79 27 GLY I N 1
ATOM 11811 N N B GLY I 1 27 ? 26.151 -0.658 -26.461 0.14 5.42 27 GLY I N 1
ATOM 11812 N N C GLY I 1 27 ? 26.151 -0.657 -26.461 0.14 5.42 27 GLY I N 1
ATOM 11813 N N D GLY I 1 27 ? 26.151 -0.659 -26.461 0.14 5.42 27 GLY I N 1
ATOM 11814 N N E GLY I 1 27 ? 28.083 0.818 -34.722 0.14 11.79 27 GLY I N 1
ATOM 11815 N N F GLY I 1 27 ? 28.085 0.818 -34.722 0.14 11.79 27 GLY I N 1
ATOM 11816 N N G GLY I 1 27 ? 31.589 1.360 -42.959 0.14 20.39 27 GLY I N 1
ATOM 11817 C CA A GLY I 1 27 ? 29.207 1.681 -35.156 0.14 13.08 27 GLY I CA 1
ATOM 11818 C CA B GLY I 1 27 ? 26.228 0.621 -27.175 0.14 6.30 27 GLY I CA 1
ATOM 11819 C CA C GLY I 1 27 ? 26.228 0.622 -27.175 0.14 6.30 27 GLY I CA 1
ATOM 11820 C CA D GLY I 1 27 ? 26.228 0.620 -27.175 0.14 6.30 27 GLY I CA 1
ATOM 11821 C CA E GLY I 1 27 ? 29.206 1.681 -35.156 0.14 13.08 27 GLY I CA 1
ATOM 11822 C CA F GLY I 1 27 ? 29.208 1.681 -35.156 0.14 13.08 27 GLY I CA 1
ATOM 11823 C CA G GLY I 1 27 ? 32.829 1.318 -43.705 0.14 20.69 27 GLY I CA 1
ATOM 11824 C C A GLY I 1 27 ? 28.935 2.339 -36.496 0.14 14.87 27 GLY I C 1
ATOM 11825 C C B GLY I 1 27 ? 25.533 0.582 -28.529 0.14 7.61 27 GLY I C 1
ATOM 11826 C C C GLY I 1 27 ? 25.533 0.581 -28.529 0.14 7.61 27 GLY I C 1
ATOM 11827 C C D GLY I 1 27 ? 25.533 0.583 -28.529 0.14 7.61 27 GLY I C 1
ATOM 11828 C C E GLY I 1 27 ? 28.934 2.339 -36.496 0.14 14.87 27 GLY I C 1
ATOM 11829 C C F GLY I 1 27 ? 28.936 2.339 -36.496 0.14 14.87 27 GLY I C 1
ATOM 11830 C C G GLY I 1 27 ? 33.024 2.308 -44.852 0.14 20.54 27 GLY I C 1
ATOM 11831 O O A GLY I 1 27 ? 27.833 2.200 -37.048 0.14 14.54 27 GLY I O 1
ATOM 11832 O O B GLY I 1 27 ? 25.110 -0.487 -29.013 0.14 7.77 27 GLY I O 1
ATOM 11833 O O C GLY I 1 27 ? 25.111 -0.487 -29.013 0.14 7.77 27 GLY I O 1
ATOM 11834 O O D GLY I 1 27 ? 25.110 -0.486 -29.013 0.14 7.77 27 GLY I O 1
ATOM 11835 O O E GLY I 1 27 ? 27.833 2.201 -37.048 0.14 14.54 27 GLY I O 1
ATOM 11836 O O F GLY I 1 27 ? 27.832 2.200 -37.048 0.14 14.54 27 GLY I O 1
ATOM 11837 O O G GLY I 1 27 ? 32.122 2.951 -45.318 0.14 19.67 27 GLY I O 1
ATOM 11838 N N A PRO I 1 28 ? 29.947 3.043 -37.055 0.14 15.93 28 PRO I N 1
ATOM 11839 N N B PRO I 1 28 ? 25.426 1.752 -29.181 0.14 8.67 28 PRO I N 1
ATOM 11840 N N C PRO I 1 28 ? 25.425 1.752 -29.181 0.14 8.67 28 PRO I N 1
ATOM 11841 N N D PRO I 1 28 ? 25.427 1.752 -29.181 0.14 8.67 28 PRO I N 1
ATOM 11842 N N E PRO I 1 28 ? 29.946 3.043 -37.055 0.14 15.93 28 PRO I N 1
ATOM 11843 N N F PRO I 1 28 ? 29.948 3.043 -37.055 0.14 15.93 28 PRO I N 1
ATOM 11844 N N G PRO I 1 28 ? 34.254 2.415 -45.304 0.14 15.21 28 PRO I N 1
ATOM 11845 C CA A PRO I 1 28 ? 29.709 3.705 -38.353 0.14 17.42 28 PRO I CA 1
ATOM 11846 C CA B PRO I 1 28 ? 24.756 1.856 -30.484 0.14 9.26 28 PRO I CA 1
ATOM 11847 C CA C PRO I 1 28 ? 24.755 1.856 -30.484 0.14 9.26 28 PRO I CA 1
ATOM 11848 C CA D PRO I 1 28 ? 24.757 1.856 -30.484 0.14 9.26 28 PRO I CA 1
ATOM 11849 C CA E PRO I 1 28 ? 29.709 3.704 -38.353 0.14 17.42 28 PRO I CA 1
ATOM 11850 C CA F PRO I 1 28 ? 29.709 3.706 -38.353 0.14 17.42 28 PRO I CA 1
ATOM 11851 C CA G PRO I 1 28 ? 34.590 3.348 -46.394 0.14 14.92 28 PRO I CA 1
ATOM 11852 C C A PRO I 1 28 ? 29.744 2.729 -39.536 0.14 19.17 28 PRO I C 1
ATOM 11853 C C B PRO I 1 28 ? 25.598 1.276 -31.625 0.14 9.53 28 PRO I C 1
ATOM 11854 C C C PRO I 1 28 ? 25.597 1.276 -31.627 0.14 9.53 28 PRO I C 1
ATOM 11855 C C D PRO I 1 28 ? 25.598 1.276 -31.627 0.14 9.53 28 PRO I C 1
ATOM 11856 C C E PRO I 1 28 ? 29.744 2.728 -39.536 0.14 19.17 28 PRO I C 1
ATOM 11857 C C F PRO I 1 28 ? 29.743 2.729 -39.536 0.14 19.17 28 PRO I C 1
ATOM 11858 C C G PRO I 1 28 ? 34.266 2.776 -47.802 0.14 14.27 28 PRO I C 1
ATOM 11859 O O A PRO I 1 28 ? 30.519 1.766 -39.522 0.14 19.05 28 PRO I O 1
ATOM 11860 O O B PRO I 1 28 ? 26.785 0.934 -31.436 0.14 8.50 28 PRO I O 1
ATOM 11861 O O C PRO I 1 28 ? 26.785 0.933 -31.436 0.14 8.50 28 PRO I O 1
ATOM 11862 O O D PRO I 1 28 ? 26.785 0.935 -31.436 0.14 8.50 28 PRO I O 1
ATOM 11863 O O E PRO I 1 28 ? 30.518 1.766 -39.522 0.14 19.05 28 PRO I O 1
ATOM 11864 O O F PRO I 1 28 ? 30.519 1.765 -39.522 0.14 19.05 28 PRO I O 1
ATOM 11865 O O G PRO I 1 28 ? 33.838 1.653 -47.855 0.14 14.34 28 PRO I O 1
ATOM 11943 N N A GLY I 1 30 ? 30.850 0.922 -42.721 0.14 23.92 30 GLY I N 1
ATOM 11944 N N B GLY I 1 30 ? 28.023 0.859 -34.777 0.14 11.52 30 GLY I N 1
ATOM 11945 N N C GLY I 1 30 ? 28.023 0.858 -34.777 0.14 11.52 30 GLY I N 1
ATOM 11946 N N D GLY I 1 30 ? 28.024 0.859 -34.777 0.14 11.52 30 GLY I N 1
ATOM 11947 N N E GLY I 1 30 ? 30.850 0.921 -42.721 0.14 23.92 30 GLY I N 1
ATOM 11948 N N F GLY I 1 30 ? 30.850 0.923 -42.721 0.14 23.92 30 GLY I N 1
ATOM 11949 N N G GLY I 1 30 ? 34.346 0.926 -51.365 0.14 10.02 30 GLY I N 1
ATOM 11950 C CA A GLY I 1 30 ? 32.211 0.774 -43.222 0.14 24.36 30 GLY I CA 1
ATOM 11951 C CA B GLY I 1 30 ? 29.210 1.604 -35.227 0.14 12.69 30 GLY I CA 1
ATOM 11952 C CA C GLY I 1 30 ? 29.211 1.604 -35.227 0.14 12.69 30 GLY I CA 1
ATOM 11953 C CA D GLY I 1 30 ? 29.210 1.605 -35.227 0.14 12.69 30 GLY I CA 1
ATOM 11954 C CA E GLY I 1 30 ? 32.211 0.773 -43.222 0.14 24.36 30 GLY I CA 1
ATOM 11955 C CA F GLY I 1 30 ? 32.211 0.775 -43.222 0.14 24.36 30 GLY I CA 1
ATOM 11956 C CA G GLY I 1 30 ? 35.210 -0.184 -51.779 0.14 9.22 30 GLY I CA 1
ATOM 11957 C C A GLY I 1 30 ? 32.324 1.259 -44.656 0.14 24.93 30 GLY I C 1
ATOM 11958 C C B GLY I 1 30 ? 28.933 2.350 -36.518 0.14 14.38 30 GLY I C 1
ATOM 11959 C C C GLY I 1 30 ? 28.932 2.350 -36.518 0.14 14.38 30 GLY I C 1
ATOM 11960 C C D GLY I 1 30 ? 28.934 2.350 -36.518 0.14 14.38 30 GLY I C 1
ATOM 11961 C C E GLY I 1 30 ? 32.324 1.258 -44.656 0.14 24.93 30 GLY I C 1
ATOM 11962 C C F GLY I 1 30 ? 32.325 1.259 -44.656 0.14 24.93 30 GLY I C 1
ATOM 11963 C C G GLY I 1 30 ? 36.229 0.254 -52.825 0.14 8.60 30 GLY I C 1
ATOM 11964 O O A GLY I 1 30 ? 31.509 2.075 -45.115 0.14 25.46 30 GLY I O 1
ATOM 11965 O O B GLY I 1 30 ? 27.874 2.165 -37.136 0.14 14.05 30 GLY I O 1
ATOM 11966 O O C GLY I 1 30 ? 27.874 2.164 -37.136 0.14 14.05 30 GLY I O 1
ATOM 11967 O O D GLY I 1 30 ? 27.874 2.166 -37.136 0.14 14.05 30 GLY I O 1
ATOM 11968 O O E GLY I 1 30 ? 31.509 2.074 -45.115 0.14 25.46 30 GLY I O 1
ATOM 11969 O O F GLY I 1 30 ? 31.509 2.076 -45.115 0.14 25.46 30 GLY I O 1
ATOM 11970 O O G GLY I 1 30 ? 36.268 1.423 -53.240 0.14 8.67 30 GLY I O 1
#

InterPro domains:
  IPR008160 Collagen triple helix repeat [PF01391] (15-69)
  IPR017095 Saimiri transformation-associated protein [PIRSF037035] (1-99)

Secondary structure (DSSP, 8-state):
--------------------/--------------------/--------------------/--------------------/--------------------/--------------------/--------------------/--------------------/--------------------

Organism: Saimiriine herpesvirus 2 (NCBI:txid10381)

B-factor: mean 8.43, std 8.54, range [2.0, 362.76]